Protein 8GM8 (pdb70)

InterPro domains:
  IPR003006 Immunoglobulin/major histocompatibility complex, conserved site [PS00290] (93-99)
  IPR003597 Immunoglobulin C1-set [PF07654] (23-101)
  IPR003597 Immunoglobulin C1-set [SM00407] (35-105)
  IPR007110 Immunoglobulin-like domain [PS50835] (20-107)
  IPR013783 Immunoglobulin-like fold [G3DSA:2.60.40.10] (15-111)
  IPR036179 Immunoglobulin-like domain superfamily [SSF48726] (19-105)
  IPR050160 Major Histocompatibility Complex/Immunoglobulin [PTHR19944] (18-107)

Secondary structure (DSSP, 8-state):
---EEEEEEEE-TT-SSS-SEE---EETTEE-EE-BTTTSS-EESSHHHHHSS-HHHHHHHHHHHHHHIIIIIHHHHHHHHHHT---EEEEEEEEE-TTS-EEEEEEEEESSS-BEEEETTTTEEEESSB-BHHHHHHHHHHHS-HHHHHHHTHHHHHHHHHHHHHHHHHHH--PPPEEEEEEPP--SS-SSEEEEEEEEE-SS-EEEEEEETTEE--TT-EEEEEE-SSS-EEEEEEEE--SS-GGGEEEEEEE--/--PPEEEEEESS---TTS-EEEEEEEE--SSS--EEEEEETTEEPSS-EE---EE-TT--EEEEEEEEE---TT--EEEEEEETTEEEEEE--/---EEEEEEEE-TTBTTB-SEEEEEEETTEEEEEEETTT-S-EESSGGGTTTS-HHHHHHHHHHHHHHIIIIIHHHHHHHHHHT---EEEEEEEE--TTS--EEEEEEEETTTEEEEEETTTTEEEE-SB-BHHHHHHHHHHHT-HHHHHHHTHHHHHHHHHHHHHHHHHHH-----B--EEE---BTTBSSEEEE--EEESSS-EEEEEESSSSEE-TTEEEEEEE-SSS-EEEEEEEE--S--GGG-EEEEEE--/---EEEEEESS---TTS-EEEEEEEE--SSS-EEEEEEETTEEPSS-EEPPPEE-TTS-EEEEEEEEE---SS--EEEEEEETTEEEEEE--/--EEEEEEEEE-TT-SSS-SEEEEEEETTEEEEEEETTT-S-EESSHHHHHHS-HHHHHHHHHHHHHHIIIIITTTHHHHHHTT---EEEEEEEEE----EEEEEETTTEEEEEETTTTEEEESSB-BHHHHHHHHHHHT-HHHHHHHTHHHHHHHHHHHHS-STTT----TT-S---------SS--/-----B--EEES-SSS-EEE------------EE-TT--EEEE------------EEEEETTEEEEE--

Sequence (956 aa):
GSHTLQYLFIYAPQHPDLPELSMSGMLDDLQIEYYDSSLKQIQPRQQWMASKITEDYWQEQNMAVDALQNHIFRKIAPLVTILGIRYIQVLWKCTVENSQNTTAFVKLNVHGLGVVDCDLFTVRCRGLGVFSVLIGMIEDILKNDPTFIQLLNPRCVENLQTVLRAGKTALERKVTPQVLVFERSSTAEMSTPLLCLITAFYPRTINATWLRKGEPVSEDLTVMVLPNHDATYRMEILIDIKNNDPSNYYCQVQHCSPGSPNVQVYTYKLIKEGESNVLLCHAKDFSPPNIKLELLENGRIIPNTTQSDLSFESDWSFKLTRYVEFTPQSGYKYSCMVTHNGDSKEIQLDGSHTLQYLFIYAPQHPDLPELSMSGMLDDLQIEYYDSSLKQIQPRQQWMASKITEDYWQEQNMAVDALQNHIFRKIAPLVTILGIRYIQVLWKCTVENSQNTTAFVKLNVHGLGVVDCDLFTVRCRGLGVFSVLIGMIEDILKNDPTFIQLLNPRCVENLQTVLRAGKTALERKVTPQVLVFERSSTAEMSTPLLCLITAFYPRTINATWLRKGGEPVSEDLTVMVLPNHDATYRMEILIDIKNNDPSNYYCQVQHCSGSPNVQVYTYKLIKEGESNVLLCHAKDFSPPNIKLELLENGRIIPNTTQSDLSFESDWSFKLTRYVEFTPQSGYKYSCMVTHNGDSKEIQLDGGSHTLQYLFIYAPQHPDLPELSMSGMLDDLQIEYYDSSLKQIQPRQQWMASKITEDYWQEQNMAVDALQNHIFRKIAPLVTILGIRYIQVLWKCTVENTAFVKLNVHGLGVVDCDLFTVRCRGLGVFSVLIGMIEDILKNDPTFIQLLNPRCVENLQTVLRAGKTALESSTAEMSTPTVMVLPNHDATGSPNVQVCHAKDFSPPNIKLELNGRIIPQSDLSFESDWSFKLTRYVEFTPQSGYSCMVTHNGDSKEIQL

Organism: Ginglymostoma cirratum (NCBI:txid7801)

Foldseek 3Di:
DKWKWKWKKKAFPPDPPAAGIKIFIAGHLGGFWIDGDVPLFIGTDDVLSVPLADPVVRVVVSVLVVLCCVLPVVVCVVVCVVVVFGMKIKMWMKMQGVVPDIWTWIWIQGDPFGIWTQTLVVLATDGPGHDDPRNVVVSVSCVPPVVSSVVRGVVRVVVSVSVCVSCVVVLPDFWAWDWDWDFDPQDPPARIKIKTKTDFTAPPDKDKFKDFQNHTDDPAWDWDKAADDPSGIIIMTMDRPVPDPCVRMDMDMDDPD/DLDWDKAWAWPDDADAQDKTKIKIKTKSHPPQDKDKFKDKPNHGDPPWAKDDWDHDPVRIIMIMIMDIDGHHPVIWIWMWMCDPNDTDIGTND/DFKKKKKKKKAFCPDPPAFRIKIWIATRLRTFWIDTNVRLQTDTPDDLSVPQFDDVVSVVVNVLVVCCCVLPVVVCVVVCVVVVQGIKMKMWMWIDDVPPDIWTWIWMQRDQQGIWTATLVVLAIDRPGHDDCSNVSVSVSRVPPPVNSCVRGVVSVVVNVSCCVSVVVVVVDWWQWDFDKDWDPADDVQHTKIKTKGDFTQPVDKDKFKDQQNHTDDAAWDWDWAPDPPNGIIIIIMHRPPPDDPVNIDIDIGGPD/DQKDWAWDWQDDADAPDKIKTKIKIKQHDPQPKDKFKAWLRHGDPDKDKDDWDHDPVRMIMIMIMDIDGDHPVRFIWMWMCDPNDIDIGTHD/DFWKWKKKWKAFPPDVVDARIWIWIQTPPRTFWIDGPVNLFIGTDDVLSVPQPDVVVSVLVVVVVVVCVVLPVVVCVVVCVVVVQGMKMWMFMATDPCFTWIWIQGPPFGIFIATLVVLATDGDGHDDPSNVVVSCSSVVDVVNSCSRYVVRNVVSVVVCVSHPVLVPDQDPPHHDDDDDQDDDDSRD/DDWDADPHKTKQADPQPKDKAALRNRPDKDDWDHDPVRIIMIDDDYPDDDDDDDFMWMAGPRDTDDDDD

Structure (mmCIF, N/CA/C/O backbone):
data_8GM8
#
_entry.id   8GM8
#
_cell.length_a   59.065
_cell.length_b   89.865
_cell.length_c   90.080
_cell.angle_alpha   63.570
_cell.angle_beta   78.250
_cell.angle_gamma   80.350
#
_symmetry.space_group_name_H-M   'P 1'
#
loop_
_entity.id
_entity.type
_entity.pdbx_description
1 polymer 'MHC class I protein'
2 polymer Beta-2-microglobulin
3 non-polymer 2-acetamido-2-deoxy-beta-D-glucopyranose
#
loop_
_atom_site.group_PDB
_atom_site.id
_atom_site.type_symbol
_atom_site.label_atom_id
_atom_site.label_alt_id
_atom_site.label_comp_id
_atom_site.label_asym_id
_atom_site.label_entity_id
_atom_site.label_seq_id
_atom_site.pdbx_PDB_ins_code
_atom_site.Cartn_x
_atom_site.Cartn_y
_atom_site.Cartn_z
_atom_site.occupancy
_atom_site.B_iso_or_equiv
_atom_site.auth_seq_id
_atom_site.auth_comp_id
_atom_site.auth_asym_id
_atom_site.auth_atom_id
_atom_site.pdbx_PDB_model_num
ATOM 1 N N . GLY A 1 1 ? 5.40700 -8.77600 -8.92100 1.000 121.25000 1 GLY A N 1
ATOM 2 C CA . GLY A 1 1 ? 5.22100 -8.06900 -7.66500 1.000 129.23000 1 GLY A CA 1
ATOM 3 C C . GLY A 1 1 ? 4.50500 -6.72900 -7.80900 1.000 132.19000 1 GLY A C 1
ATOM 4 O O . GLY A 1 1 ? 4.14800 -6.32200 -8.92700 1.000 126.76000 1 GLY A O 1
ATOM 5 N N . SER A 1 2 ? 4.29500 -6.04600 -6.67700 1.000 127.17000 2 SER A N 1
ATOM 6 C CA . SER A 1 2 ? 3.72500 -4.70400 -6.67100 1.000 112.88000 2 SER A CA 1
ATOM 7 C C . SER A 1 2 ? 4.78800 -3.65000 -6.96700 1.000 108.77000 2 SER A C 1
ATOM 8 O O . SER A 1 2 ? 5.97400 -3.84000 -6.69200 1.000 107.86000 2 SER A O 1
ATOM 11 N N . HIS A 1 3 ? 4.35700 -2.51500 -7.51400 1.000 103.79000 3 HIS A N 1
ATOM 12 C CA . HIS A 1 3 ? 5.30100 -1.43800 -7.81300 1.000 100.98000 3 HIS A CA 1
ATOM 13 C C . HIS A 1 3 ? 4.62100 -0.09100 -7.63300 1.000 101.78000 3 HIS A C 1
ATOM 14 O O . HIS A 1 3 ? 3.63500 0.19000 -8.32400 1.000 103.37000 3 HIS A O 1
ATOM 21 N N . THR A 1 4 ? 5.22600 0.78500 -6.83000 1.000 97.77000 4 THR A N 1
ATOM 22 C CA . THR A 1 4 ? 4.62000 2.11100 -6.56300 1.000 86.87000 4 THR A CA 1
ATOM 23 C C . THR A 1 4 ? 5.44400 3.23500 -7.18100 1.000 84.61000 4 THR A C 1
ATOM 24 O O . THR A 1 4 ? 6.67800 3.14400 -7.13300 1.000 84.81000 4 THR A O 1
ATOM 28 N N . LEU A 1 5 ? 4.78300 4.24000 -7.75600 1.000 86.07000 5 LEU A N 1
ATOM 29 C CA . LEU A 1 5 ? 5.50300 5.44300 -8.24300 1.000 92.31000 5 LEU A CA 1
ATOM 30 C C . LEU A 1 5 ? 5.14200 6.55900 -7.27000 1.000 92.03000 5 LEU A C 1
ATOM 31 O O . LEU A 1 5 ? 3.96300 6.93100 -7.23400 1.000 89.78000 5 LEU A O 1
ATOM 36 N N . GLN A 1 6 ? 6.11200 7.05900 -6.51100 1.000 90.72000 6 GLN A N 1
ATOM 37 C CA . GLN A 1 6 ? 5.86300 8.04600 -5.46000 1.000 82.95000 6 GLN A CA 1
ATOM 38 C C . GLN A 1 6 ? 6.46500 9.37700 -5.86600 1.000 91.36000 6 GLN A C 1
ATOM 39 O O . GLN A 1 6 ? 7.56300 9.40400 -6.40800 1.000 100.31000 6 GLN A O 1
ATOM 45 N N . TYR A 1 7 ? 5.79800 10.49700 -5.58900 1.000 93.19000 7 TYR A N 1
ATOM 46 C CA . TYR A 1 7 ? 6.49000 11.79000 -5.61000 1.000 93.18000 7 TYR A CA 1
ATOM 47 C C . TYR A 1 7 ? 6.28300 12.43500 -4.25700 1.000 89.03000 7 TYR A C 1
ATOM 48 O O . TYR A 1 7 ? 5.13400 12.61400 -3.84600 1.000 86.56000 7 TYR A O 1
ATOM 57 N N . LEU A 1 8 ? 7.39200 12.78800 -3.57200 1.000 90.56000 8 LEU A N 1
ATOM 58 C CA . LEU A 1 8 ? 7.36700 13.23300 -2.17400 1.000 79.83000 8 LEU A CA 1
ATOM 59 C C . LEU A 1 8 ? 7.67200 14.71400 -2.11400 1.000 82.62000 8 LEU A C 1
ATOM 60 O O . LEU A 1 8 ? 8.83800 15.11900 -2.19300 1.000 97.04000 8 LEU A O 1
ATOM 65 N N . PHE A 1 9 ? 6.64300 15.51700 -1.91600 1.000 82.24000 9 PHE A N 1
ATOM 66 C CA . PHE A 1 9 ? 6.78800 16.95900 -1.93100 1.000 81.46000 9 PHE A CA 1
ATOM 67 C C . PHE A 1 9 ? 6.98100 17.47800 -0.51500 1.000 84.07000 9 PHE A C 1
ATOM 68 O O . PHE A 1 9 ? 6.55800 16.84600 0.45500 1.000 87.91000 9 PHE A O 1
ATOM 76 N N . ILE A 1 10 ? 7.61700 18.65100 -0.41200 1.000 78.68000 10 ILE A N 1
ATOM 77 C CA . ILE A 1 10 ? 7.70400 19.39700 0.83100 1.000 79.98000 10 ILE A CA 1
ATOM 78 C C . ILE A 1 10 ? 7.37400 20.85100 0.50100 1.000 88.10000 10 ILE A C 1
ATOM 79 O O . ILE A 1 10 ? 8.04500 21.47100 -0.32900 1.000 88.69000 10 ILE A O 1
ATOM 84 N N . TYR A 1 11 ? 6.33100 21.39200 1.11600 1.000 93.65000 11 TYR A N 1
ATOM 85 C CA . TYR A 1 11 ? 5.93000 22.76300 0.86800 1.000 91.69000 11 TYR A CA 1
ATOM 86 C C . TYR A 1 11 ? 6.20900 23.56900 2.13100 1.000 96.37000 11 TYR A C 1
ATOM 87 O O . TYR A 1 11 ? 5.77200 23.19200 3.22300 1.000 95.84000 11 TYR A O 1
ATOM 96 N N . ALA A 1 12 ? 6.99600 24.63200 1.98900 1.000 96.95000 12 ALA A N 1
ATOM 97 C CA . ALA A 1 12 ? 7.43700 25.42900 3.12700 1.000 100.69000 12 ALA A CA 1
ATOM 98 C C . ALA A 1 12 ? 7.52500 26.87200 2.67200 1.000 113.74000 12 ALA A C 1
ATOM 99 O O . ALA A 1 12 ? 8.60200 27.36700 2.30000 1.000 115.30000 12 ALA A O 1
ATOM 101 N N . PRO A 1 13 ? 6.39400 27.58800 2.68500 1.000 116.12000 13 PRO A N 1
ATOM 102 C CA . PRO A 1 13 ? 6.35700 28.93000 2.10000 1.000 114.87000 13 PRO A CA 1
ATOM 103 C C . PRO A 1 13 ? 6.90400 29.91400 3.10600 1.000 120.63000 13 PRO A C 1
ATOM 104 O O . PRO A 1 13 ? 6.72400 29.76100 4.31900 1.000 121.07000 13 PRO A O 1
ATOM 108 N N . GLN A 1 14 ? 7.64700 30.88700 2.59700 1.000 126.28000 14 GLN A N 1
ATOM 109 C CA . GLN A 1 14 ? 8.34400 31.84600 3.44500 1.000 129.74000 14 GLN A CA 1
ATOM 110 C C . GLN A 1 14 ? 9.25800 31.16900 4.47100 1.000 129.07000 14 GLN A C 1
ATOM 111 O O . GLN A 1 14 ? 9.57000 31.75600 5.50100 1.000 133.47000 14 GLN A O 1
ATOM 117 N N . HIS A 1 15 ? 9.70000 29.93600 4.24600 1.000 132.69000 15 HIS A N 1
ATOM 118 C CA . HIS A 1 15 ? 10.69400 29.35400 5.15400 1.000 128.89000 15 HIS A CA 1
ATOM 119 C C . HIS A 1 15 ? 12.04600 29.95100 4.80500 1.000 129.79000 15 HIS A C 1
ATOM 120 O O . HIS A 1 15 ? 12.41300 29.98100 3.62400 1.000 133.25000 15 HIS A O 1
ATOM 127 N N . PRO A 1 16 ? 12.80100 30.45400 5.78400 1.000 129.92000 16 PRO A N 1
ATOM 128 C CA . PRO A 1 16 ? 14.06900 31.11600 5.44100 1.000 130.52000 16 PRO A CA 1
ATOM 129 C C . PRO A 1 16 ? 15.16100 30.14800 5.02500 1.000 134.66000 16 PRO A C 1
ATOM 130 O O . PRO A 1 16 ? 15.98100 30.50000 4.16600 1.000 135.21000 16 PRO A O 1
ATOM 134 N N . ASP A 1 17 ? 15.20000 28.93500 5.59700 1.000 137.20000 17 ASP A N 1
ATOM 135 C CA . ASP A 1 17 ? 16.26300 27.99000 5.24700 1.000 133.94000 17 ASP A CA 1
ATOM 136 C C . ASP A 1 17 ? 15.87000 27.12100 4.04800 1.000 127.77000 17 ASP A C 1
ATOM 137 O O . ASP A 1 17 ? 16.70200 26.85400 3.16500 1.000 120.36000 17 ASP A O 1
ATOM 142 N N . LEU A 1 18 ? 14.58500 26.68400 3.98300 1.000 117.57000 18 LEU A N 1
ATOM 143 C CA . LEU A 1 18 ? 14.18300 25.78900 2.90800 1.000 111.62000 18 LEU A CA 1
ATOM 144 C C . LEU A 1 18 ? 13.55900 26.57400 1.75900 1.000 109.20000 18 LEU A C 1
ATOM 145 O O . LEU A 1 18 ? 13.08900 27.70100 1.94700 1.000 115.19000 18 LEU A O 1
ATOM 150 N N . PRO A 1 19 ? 13.57400 26.02000 0.54400 1.000 106.10000 19 PRO A N 1
ATOM 151 C CA . PRO A 1 19 ? 12.88900 26.65100 -0.58900 1.000 105.65000 19 PRO A CA 1
ATOM 152 C C . PRO A 1 19 ? 11.39800 26.36400 -0.49600 1.000 105.90000 19 PRO A C 1
ATOM 153 O O . PRO A 1 19 ? 10.92900 25.70600 0.42600 1.000 108.22000 19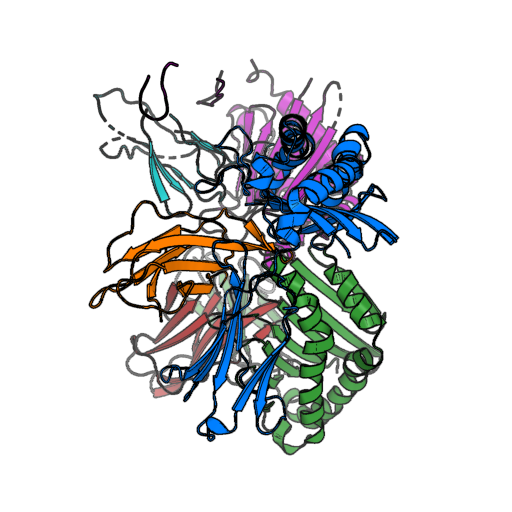 PRO A O 1
ATOM 157 N N . GLU A 1 20 ? 10.64900 26.81900 -1.49700 1.000 106.67000 20 GLU A N 1
ATOM 158 C CA . GLU A 1 20 ? 9.19900 26.70200 -1.36800 1.000 107.71000 20 GLU A CA 1
ATOM 159 C C . GLU A 1 20 ? 8.73900 25.26000 -1.58700 1.000 104.14000 20 GLU A C 1
ATOM 160 O O . GLU A 1 20 ? 7.85900 24.76400 -0.87300 1.000 106.49000 20 GLU A O 1
ATOM 166 N N . LEU A 1 21 ? 9.37000 24.54400 -2.51200 1.000 105.53000 21 LEU A N 1
ATOM 167 C CA . LEU A 1 21 ? 8.86700 23.24000 -2.91700 1.000 102.06000 21 LEU A CA 1
ATOM 168 C C . LEU A 1 21 ? 10.01300 22.29900 -3.24000 1.000 94.77000 21 LEU A C 1
ATOM 169 O O . LEU A 1 21 ? 10.86500 22.67500 -4.03400 1.000 92.35000 21 LEU A O 1
ATOM 174 N N . SER A 1 22 ? 10.03100 21.09500 -2.64400 1.000 94.75000 22 SER A N 1
ATOM 175 C CA . SER A 1 22 ? 10.94200 20.01200 -3.01900 1.000 95.40000 22 SER A CA 1
ATOM 176 C C . SER A 1 22 ? 10.06500 18.88500 -3.50300 1.000 95.03000 22 SER A C 1
ATOM 177 O O . SER A 1 22 ? 8.90700 18.79600 -3.10300 1.000 96.89000 22 SER A O 1
ATOM 180 N N . MET A 1 23 ? 10.64800 17.98100 -4.28500 1.000 102.87000 23 MET A N 1
ATOM 181 C CA . MET A 1 23 ? 9.85900 17.05900 -5.08700 1.000 100.56000 23 MET A CA 1
ATOM 182 C C . MET A 1 23 ? 10.21400 15.57700 -4.93300 1.000 103.20000 23 MET A C 1
ATOM 183 O O . MET A 1 23 ? 9.29300 14.76400 -4.74800 1.000 111.22000 23 MET A O 1
ATOM 188 N N . SER A 1 24 ? 11.48900 15.18800 -5.00100 1.000 85.41000 24 SER A N 1
ATOM 189 C CA . SER A 1 24 ? 11.85000 13.75400 -4.79000 1.000 102.35000 24 SER A CA 1
ATOM 190 C C . SER A 1 24 ? 11.06500 12.92900 -5.81300 1.000 99.65000 24 SER A C 1
ATOM 191 O O . SER A 1 24 ? 10.92900 13.31800 -6.98200 1.000 110.41000 24 SER A O 1
ATOM 194 N N . GLY A 1 25 ? 10.58200 11.76900 -5.39400 1.000 100.64000 25 GLY A N 1
ATOM 195 C CA . GLY A 1 25 ? 9.94600 10.88400 -6.38400 1.000 98.62000 25 GLY A CA 1
ATOM 196 C C . GLY A 1 25 ? 10.79300 9.64300 -6.53700 1.000 89.38000 25 GLY A C 1
ATOM 197 O O . GLY A 1 25 ? 11.98700 9.78700 -6.84300 1.000 100.08000 25 GLY A O 1
ATOM 198 N N . MET A 1 26 ? 10.20500 8.46600 -6.33200 1.000 84.69000 26 MET A N 1
ATOM 199 C CA . MET A 1 26 ? 11.06700 7.26500 -6.33300 1.000 89.20000 26 MET A CA 1
ATOM 200 C C . MET A 1 26 ? 10.35400 6.02200 -6.85900 1.000 88.81000 26 MET A C 1
ATOM 201 O O . MET A 1 26 ? 9.29200 5.67700 -6.32100 1.000 89.73000 26 MET A O 1
ATOM 206 N N . LEU A 1 27 ? 10.91900 5.38800 -7.88500 1.000 86.38000 27 LEU A N 1
ATOM 207 C CA . LEU A 1 27 ? 10.40700 4.11100 -8.36600 1.000 80.34000 27 LEU A CA 1
ATOM 208 C C . LEU A 1 27 ? 10.72200 3.08800 -7.29700 1.000 81.28000 27 LEU A C 1
ATOM 209 O O . LEU A 1 27 ? 11.81800 2.54200 -7.24700 1.000 89.97000 27 LEU A O 1
ATOM 214 N N . ASP A 1 28 ? 9.76500 2.83600 -6.42300 1.000 80.50000 28 ASP A N 1
ATOM 215 C CA . ASP A 1 28 ? 10.02600 1.91500 -5.31300 1.000 84.07000 28 ASP A CA 1
ATOM 216 C C . ASP A 1 28 ? 11.16800 2.53400 -4.49800 1.000 89.83000 28 ASP A C 1
ATOM 217 O O . ASP A 1 28 ? 11.23100 3.77700 -4.39500 1.000 92.22000 28 ASP A O 1
ATOM 222 N N . ASP A 1 29 ? 12.05700 1.69300 -3.93900 1.000 91.69000 29 ASP A N 1
ATOM 223 C CA . ASP A 1 29 ? 13.40700 2.00400 -3.46300 1.000 78.86000 29 ASP A CA 1
ATOM 224 C C . ASP A 1 29 ? 14.03300 3.22500 -4.12800 1.000 80.28000 29 ASP A C 1
ATOM 225 O O . ASP A 1 29 ? 14.62900 4.07200 -3.48300 1.000 71.40000 29 ASP A O 1
ATOM 230 N N . LEU A 1 30 ? 14.01000 3.27100 -5.43700 1.000 84.54000 30 LEU A N 1
ATOM 231 C CA . LEU A 1 30 ? 15.02300 4.02200 -6.15400 1.000 88.98000 30 LEU A CA 1
ATOM 232 C C . LEU A 1 30 ? 14.54100 5.43900 -6.31800 1.000 85.48000 30 LEU A C 1
ATOM 233 O O . LEU A 1 30 ? 13.58700 5.69800 -7.04500 1.000 91.98000 30 LEU A O 1
ATOM 238 N N . GLN A 1 31 ? 15.20500 6.35900 -5.67200 1.000 87.97000 31 GLN A N 1
ATOM 239 C CA . GLN A 1 31 ? 14.89300 7.73600 -5.97100 1.000 94.11000 31 GLN A CA 1
ATOM 240 C C . GLN A 1 31 ? 15.26600 8.03600 -7.41400 1.000 94.70000 31 GLN A C 1
ATOM 241 O O . GLN A 1 31 ? 16.41000 7.82500 -7.82600 1.000 96.84000 31 GLN A O 1
ATOM 247 N N . ILE A 1 32 ? 14.31000 8.53300 -8.18800 1.000 84.33000 32 ILE A N 1
ATOM 248 C CA . ILE A 1 32 ? 14.50900 8.67300 -9.62700 1.000 96.63000 32 ILE A CA 1
ATOM 249 C C . ILE A 1 32 ? 14.67100 10.11300 -10.08100 1.000 98.58000 32 ILE A C 1
ATOM 250 O O . ILE A 1 32 ? 15.12500 10.33000 -11.21200 1.000 102.16000 32 ILE A O 1
ATOM 255 N N . GLU A 1 33 ? 14.32500 11.10000 -9.26800 1.000 98.99000 33 GLU A N 1
ATOM 256 C CA . GLU A 1 33 ? 14.42800 12.47100 -9.75100 1.000 100.86000 33 GLU A CA 1
ATOM 257 C C . GLU A 1 33 ? 14.18800 13.41200 -8.59200 1.000 101.50000 33 GLU A C 1
ATOM 258 O O . GLU A 1 33 ? 13.80400 12.99200 -7.50000 1.000 98.21000 33 GLU A O 1
ATOM 264 N N . TYR A 1 34 ? 14.39000 14.70100 -8.85700 1.000 92.73000 34 TYR A N 1
ATOM 265 C CA . TYR A 1 34 ? 14.41200 15.69600 -7.79400 1.000 98.15000 34 TYR A CA 1
ATOM 266 C C . TYR A 1 34 ? 14.16700 17.08200 -8.37500 1.000 102.02000 34 TYR A C 1
ATOM 267 O O . TYR A 1 34 ? 14.85200 17.48400 -9.31400 1.000 104.84000 34 TYR A O 1
ATOM 276 N N . TYR A 1 35 ? 13.24100 17.83000 -7.77900 1.000 99.50000 35 TYR A N 1
ATOM 277 C CA . TYR A 1 35 ? 13.05700 19.22600 -8.14800 1.000 101.96000 35 TYR A CA 1
ATOM 278 C C . TYR A 1 35 ? 12.83200 20.06900 -6.89400 1.000 104.14000 35 TYR A C 1
ATOM 279 O O . TYR A 1 35 ? 12.22000 19.60900 -5.92100 1.000 102.05000 35 TYR A O 1
ATOM 288 N N . ASP A 1 36 ? 13.34300 21.31100 -6.92100 1.000 102.39000 36 ASP A N 1
ATOM 289 C CA . ASP A 1 36 ? 12.96700 22.32300 -5.93700 1.000 105.49000 36 ASP A CA 1
ATOM 290 C C . ASP A 1 36 ? 12.95600 23.70700 -6.58600 1.000 110.95000 36 ASP A C 1
ATOM 291 O O . ASP A 1 36 ? 13.32500 23.87500 -7.75000 1.000 111.11000 36 ASP A O 1
ATOM 296 N N . SER A 1 37 ? 12.50400 24.70500 -5.80900 1.000 112.88000 37 SER A N 1
ATOM 297 C CA . SER A 1 37 ? 12.12800 26.00000 -6.38100 1.000 112.64000 37 SER A CA 1
ATOM 298 C C . SER A 1 37 ? 13.32700 26.77200 -6.89900 1.000 124.04000 37 SER A C 1
ATOM 299 O O . SER A 1 37 ? 13.17400 27.63300 -7.77300 1.000 131.48000 37 SER A O 1
ATOM 302 N N . SER A 1 38 ? 14.51500 26.49300 -6.36000 1.000 124.60000 38 SER A N 1
ATOM 303 C CA . SER A 1 38 ? 15.72800 27.16700 -6.79900 1.000 119.91000 38 SER A CA 1
ATOM 304 C C . SER A 1 38 ? 16.22600 26.63500 -8.13500 1.000 133.11000 38 SER A C 1
ATOM 305 O O . SER A 1 38 ? 16.78000 27.39700 -8.93200 1.000 141.26000 38 SER A O 1
ATOM 308 N N . LEU A 1 39 ? 16.02100 25.34500 -8.40800 1.000 134.22000 39 LEU A N 1
ATOM 309 C CA . LEU A 1 39 ? 16.73000 24.67900 -9.50000 1.000 139.45000 39 LEU A CA 1
ATOM 310 C C . LEU A 1 39 ? 16.17900 25.05400 -10.87200 1.000 146.77000 39 LEU A C 1
ATOM 311 O O . LEU A 1 39 ? 16.94600 25.15200 -11.83800 1.000 151.25000 39 LEU A O 1
ATOM 316 N N . LYS A 1 40 ? 14.85900 25.21500 -10.98900 1.000 143.33000 40 LYS A N 1
ATOM 317 C CA . LYS A 1 40 ? 14.20300 25.63800 -12.23000 1.000 149.91000 40 LYS A CA 1
ATOM 318 C C . LYS A 1 40 ? 14.34100 24.61500 -13.37600 1.000 150.61000 40 LYS A C 1
ATOM 319 O O . LYS A 1 40 ? 14.36800 24.99600 -14.55000 1.000 154.04000 40 LYS A O 1
ATOM 325 N N . GLN A 1 41 ? 14.40500 23.31800 -13.04900 1.000 146.99000 41 GLN A N 1
ATOM 326 C CA . GLN A 1 41 ? 14.30800 22.19700 -13.99200 1.000 136.93000 41 GLN A CA 1
ATOM 327 C C . GLN A 1 41 ? 14.49200 20.90500 -13.20100 1.000 132.41000 41 GLN A C 1
ATOM 328 O O . GLN A 1 41 ? 15.26900 20.89300 -12.24000 1.000 139.80000 41 GLN A O 1
ATOM 334 N N . ILE A 1 42 ? 13.79600 19.81400 -13.53900 1.000 115.77000 42 ILE A N 1
ATOM 335 C CA . ILE A 1 42 ? 13.97300 18.62100 -12.71300 1.000 111.97000 42 ILE A CA 1
ATOM 336 C C . ILE A 1 42 ? 15.35900 18.03100 -12.97200 1.000 116.17000 42 ILE A C 1
ATOM 337 O O . ILE A 1 42 ? 15.94900 18.21300 -14.03900 1.000 123.59000 42 ILE A O 1
ATOM 342 N N . GLN A 1 43 ? 15.91200 17.35400 -11.97200 1.000 109.98000 43 GLN A N 1
ATOM 343 C CA . GLN A 1 43 ? 17.14000 16.63000 -12.21400 1.000 111.44000 43 GLN A CA 1
ATOM 344 C C . GLN A 1 43 ? 16.92500 15.16800 -11.88800 1.000 112.38000 43 GLN A C 1
ATOM 345 O O . GLN A 1 43 ? 16.13700 14.84600 -10.99200 1.000 113.83000 43 GLN A O 1
ATOM 351 N N . PRO A 1 44 ? 17.54800 14.26600 -12.63100 1.000 113.53000 44 PRO A N 1
ATOM 352 C CA . PRO A 1 44 ? 17.36300 12.83900 -12.37800 1.000 108.43000 44 PRO A CA 1
ATOM 353 C C . PRO A 1 44 ? 18.41400 12.36000 -11.39400 1.000 107.07000 44 PRO A C 1
ATOM 354 O O . PRO A 1 44 ? 19.45000 12.99300 -11.18300 1.000 108.95000 44 PRO A O 1
ATOM 358 N N . ARG A 1 45 ? 18.09800 11.24900 -10.75500 1.000 103.12000 45 ARG A N 1
ATOM 359 C CA . ARG A 1 45 ? 18.86100 10.79700 -9.60900 1.000 103.16000 45 ARG A CA 1
ATOM 360 C C . ARG A 1 45 ? 19.31700 9.37100 -9.81000 1.000 99.53000 45 ARG A C 1
ATOM 361 O O . ARG A 1 45 ? 19.83800 8.74800 -8.88700 1.000 107.42000 45 ARG A O 1
ATOM 369 N N . GLN A 1 46 ? 19.10900 8.83800 -10.99000 1.000 102.46000 46 GLN A N 1
ATOM 370 C CA . GLN A 1 46 ? 19.74700 7.60800 -11.40300 1.000 103.63000 46 GLN A CA 1
ATOM 371 C C . GLN A 1 46 ? 20.29200 7.84900 -12.79700 1.000 106.67000 46 GLN A C 1
ATOM 372 O O . GLN A 1 46 ? 19.68900 8.59600 -13.57500 1.000 105.01000 46 GLN A O 1
ATOM 378 N N . GLN A 1 47 ? 21.44000 7.23800 -13.10100 1.000 108.27000 47 GLN A N 1
ATOM 379 C CA . GLN A 1 47 ? 21.94600 7.22800 -14.47400 1.000 110.64000 47 GLN A CA 1
ATOM 380 C C . GLN A 1 47 ? 20.87200 6.74800 -15.45900 1.000 114.77000 47 GLN A C 1
ATOM 381 O O . GLN A 1 47 ? 20.54600 7.43800 -16.43700 1.000 112.56000 47 GLN A O 1
ATOM 387 N N . TRP A 1 48 ? 20.26800 5.58900 -15.17900 1.000 110.32000 48 TRP A N 1
ATOM 388 C CA . TRP A 1 48 ? 19.30000 5.03100 -16.10700 1.000 110.77000 48 TRP A CA 1
ATOM 389 C C . TRP A 1 48 ? 18.09100 5.93400 -16.29500 1.000 109.02000 48 TRP A C 1
ATOM 390 O O . TRP A 1 48 ? 17.48500 5.92900 -17.36600 1.000 109.82000 48 TRP A O 1
ATOM 401 N N . MET A 1 49 ? 17.72100 6.71700 -15.28600 1.000 109.93000 49 MET A N 1
ATOM 402 C CA . MET A 1 49 ? 16.75100 7.78200 -15.53600 1.000 112.62000 49 MET A CA 1
ATOM 403 C C . MET A 1 49 ? 17.29000 8.77700 -16.55500 1.000 113.10000 49 MET A C 1
ATOM 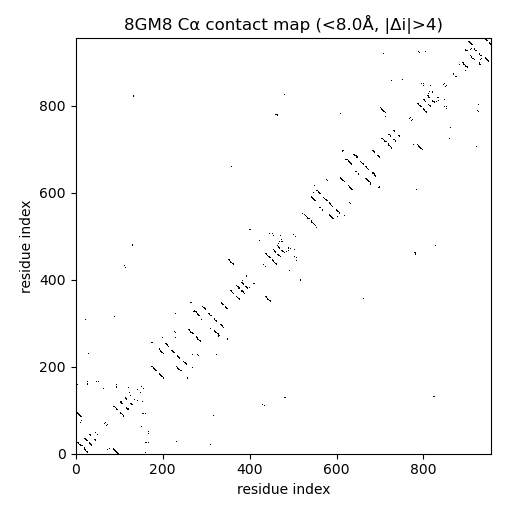404 O O . MET A 1 49 ? 16.53300 9.37100 -17.32900 1.000 109.05000 49 MET A O 1
ATOM 409 N N . ALA A 1 50 ? 18.59200 8.99200 -16.55900 1.000 115.31000 50 ALA A N 1
ATOM 410 C CA . ALA A 1 50 ? 19.10100 9.99300 -17.46900 1.000 116.26000 50 ALA A CA 1
ATOM 411 C C . ALA A 1 50 ? 19.31300 9.43900 -18.85800 1.000 127.76000 50 ALA A C 1
ATOM 412 O O . ALA A 1 50 ? 19.46700 10.22800 -19.79200 1.000 136.06000 50 ALA A O 1
ATOM 414 N N . SER A 1 51 ? 19.29800 8.11200 -19.01900 1.000 131.12000 51 SER A N 1
ATOM 415 C CA . SER A 1 51 ? 19.62800 7.47900 -20.29600 1.000 130.68000 51 SER A CA 1
ATOM 416 C C . SER A 1 51 ? 18.47600 6.66600 -20.87100 1.000 131.88000 51 SER A C 1
ATOM 417 O O . SER A 1 51 ? 18.01900 6.95900 -21.97900 1.000 141.32000 51 SER A O 1
ATOM 420 N N . LYS A 1 52 ? 17.99900 5.64300 -20.16300 1.000 123.39000 52 LYS A N 1
ATOM 421 C CA . LYS A 1 52 ? 16.90600 4.83400 -20.68500 1.000 128.86000 52 LYS A CA 1
ATOM 422 C C . LYS A 1 52 ? 15.56800 5.53400 -20.52800 1.000 129.02000 52 LYS A C 1
ATOM 423 O O . LYS A 1 52 ? 14.55000 4.86200 -20.36200 1.000 126.00000 52 LYS A O 1
ATOM 429 N N . ILE A 1 53 ? 15.52000 6.86000 -20.56000 1.000 130.77000 53 ILE A N 1
ATOM 430 C CA . ILE A 1 53 ? 14.23500 7.52700 -20.38200 1.000 132.44000 53 ILE A CA 1
ATOM 431 C C . ILE A 1 53 ? 14.09100 8.63300 -21.41200 1.000 140.04000 53 ILE A C 1
ATOM 432 O O . ILE A 1 53 ? 14.96400 9.50200 -21.53200 1.000 138.29000 53 ILE A O 1
ATOM 437 N N . THR A 1 54 ? 12.98300 8.57900 -22.15500 1.000 140.67000 54 THR A N 1
ATOM 438 C CA . THR A 1 54 ? 12.65500 9.57200 -23.15800 1.000 138.75000 54 THR A CA 1
ATOM 439 C C . THR A 1 54 ? 12.78700 10.96800 -22.58100 1.000 138.50000 54 THR A C 1
ATOM 440 O O . THR A 1 54 ? 12.60600 11.19500 -21.38000 1.000 141.03000 54 THR A O 1
ATOM 444 N N . GLU A 1 55 ? 13.14700 11.91000 -23.44400 1.000 142.62000 55 GLU A N 1
ATOM 445 C CA . GLU A 1 55 ? 13.02500 13.30300 -23.04600 1.000 138.06000 55 GLU A CA 1
ATOM 446 C C . GLU A 1 55 ? 11.55300 13.65200 -22.81300 1.000 140.11000 55 GLU A C 1
ATOM 447 O O . GLU A 1 55 ? 11.20600 14.22800 -21.78000 1.000 138.62000 55 GLU A O 1
ATOM 453 N N . ASP A 1 56 ? 10.64700 13.17400 -23.67800 1.000 146.42000 56 ASP A N 1
ATOM 454 C CA . ASP A 1 56 ? 9.25400 13.60100 -23.53700 1.000 146.62000 56 ASP A CA 1
ATOM 455 C C . ASP A 1 56 ? 8.66600 13.27800 -22.17000 1.000 144.76000 56 ASP A C 1
ATOM 456 O O . ASP A 1 56 ? 7.60800 13.80800 -21.80000 1.000 143.48000 56 ASP A O 1
ATOM 461 N N . TYR A 1 57 ? 9.34200 12.43900 -21.40300 1.000 143.03000 57 TYR A N 1
ATOM 462 C CA . TYR A 1 57 ? 8.96600 12.26100 -20.01400 1.000 137.00000 57 TYR A CA 1
ATOM 463 C C . TYR A 1 57 ? 9.21900 13.54300 -19.21500 1.000 134.42000 57 TYR A C 1
ATOM 464 O O . TYR A 1 57 ? 8.36600 13.98600 -18.43000 1.000 128.21000 57 TYR A O 1
ATOM 473 N N . TRP A 1 58 ? 10.36400 14.19700 -19.46400 1.000 134.70000 58 TRP A N 1
ATOM 474 C CA . TRP A 1 58 ? 10.80400 15.27600 -18.57900 1.000 131.95000 58 TRP A CA 1
ATOM 475 C C . TRP A 1 58 ? 10.06800 16.60100 -18.83500 1.000 135.83000 58 TRP A C 1
ATOM 476 O O . TRP A 1 58 ? 9.86600 17.36500 -17.88500 1.000 137.75000 58 TRP A O 1
ATOM 487 N N . GLN A 1 59 ? 9.66300 16.84400 -20.07800 1.000 138.42000 59 GLN A N 1
ATOM 488 C CA . GLN A 1 59 ? 8.89500 18.07500 -20.37200 1.000 138.86000 59 GLN A CA 1
ATOM 489 C C . GLN A 1 59 ? 7.52300 17.96800 -19.72400 1.000 131.03000 59 GLN A C 1
ATOM 490 O O . GLN A 1 59 ? 6.94200 19.01400 -19.39100 1.000 130.33000 59 GLN A O 1
ATOM 496 N N . GLU A 1 60 ? 7.03200 16.74700 -19.54400 1.000 127.51000 60 GLU A N 1
ATOM 497 C CA . GLU A 1 60 ? 5.68000 16.58300 -19.05100 1.000 126.46000 60 GLU A CA 1
ATOM 498 C C . GLU A 1 60 ? 5.68300 16.39500 -17.54900 1.000 126.22000 60 GLU A C 1
ATOM 499 O O . GLU A 1 60 ? 4.78300 16.88600 -16.85500 1.000 126.73000 60 GLU A O 1
ATOM 505 N N . GLN A 1 61 ? 6.68900 15.69300 -17.03100 1.000 126.49000 61 GLN A N 1
ATOM 506 C CA . GLN A 1 61 ? 6.98400 15.79200 -15.60700 1.000 126.10000 61 GLN A CA 1
ATOM 507 C C . GLN A 1 61 ? 7.10700 17.24700 -15.19000 1.000 124.36000 61 GLN A C 1
ATOM 508 O O . GLN A 1 61 ? 6.48600 17.67900 -14.21500 1.000 120.48000 61 GLN A O 1
ATOM 514 N N . ASN A 1 62 ? 7.88700 18.02100 -15.95000 1.000 128.45000 62 ASN A N 1
ATOM 515 C CA . ASN A 1 62 ? 8.05800 19.44700 -15.68800 1.000 127.15000 62 ASN A CA 1
ATOM 516 C C . ASN A 1 62 ? 6.72000 20.16500 -15.57900 1.000 123.32000 62 ASN A C 1
ATOM 517 O O . ASN A 1 62 ? 6.50400 20.95300 -14.66000 1.000 120.20000 62 ASN A O 1
ATOM 522 N N . MET A 1 63 ? 5.80600 19.90500 -16.51100 1.000 127.57000 63 MET A N 1
ATOM 523 C CA . MET A 1 63 ? 4.47300 20.48000 -16.39200 1.000 125.10000 63 MET A CA 1
ATOM 524 C C . MET A 1 63 ? 3.76800 19.98100 -15.13900 1.000 125.14000 63 MET A C 1
ATOM 525 O O . MET A 1 63 ? 3.02900 20.74000 -14.49600 1.000 125.10000 63 MET A O 1
ATOM 530 N N . ALA A 1 64 ? 3.97500 18.70500 -14.78300 1.000 120.19000 64 ALA A N 1
ATOM 531 C CA . ALA A 1 64 ? 3.20300 18.11000 -13.69200 1.000 120.30000 64 ALA A CA 1
ATOM 532 C C . ALA A 1 64 ? 3.40800 18.86000 -12.37600 1.000 118.52000 64 ALA A C 1
ATOM 533 O O . ALA A 1 64 ? 2.44200 19.12900 -11.64800 1.000 117.88000 64 ALA A O 1
ATOM 535 N N . VAL A 1 65 ? 4.65400 19.21600 -12.05400 1.000 120.62000 65 VAL A N 1
ATOM 536 C CA . VAL A 1 65 ? 4.90600 19.94000 -10.81200 1.000 116.39000 65 VAL A CA 1
ATOM 537 C C . VAL A 1 65 ? 4.10300 21.22800 -10.78700 1.000 116.73000 65 VAL A C 1
ATOM 538 O O . VAL A 1 65 ? 3.50700 21.58700 -9.76500 1.000 120.28000 65 VAL A O 1
ATOM 542 N N . ASP A 1 66 ? 4.04900 21.91100 -11.92300 1.000 113.63000 66 ASP A N 1
ATOM 543 C CA . ASP A 1 66 ? 3.28900 23.18000 -11.97500 1.000 122.59000 66 ASP A CA 1
ATOM 544 C C . ASP A 1 66 ? 1.85600 22.89000 -11.53300 1.000 120.49000 66 ASP A C 1
ATOM 545 O O . ASP A 1 66 ? 1.34300 23.63100 -10.69300 1.000 115.71000 66 ASP A O 1
ATOM 550 N N . ALA A 1 67 ? 1.25400 21.82900 -12.06600 1.000 119.33000 67 ALA A N 1
ATOM 551 C CA . ALA A 1 67 ? -0.12700 21.49600 -11.75600 1.000 115.34000 67 ALA A CA 1
ATOM 552 C C . ALA A 1 67 ? -0.33800 21.42000 -10.25500 1.000 118.13000 67 ALA A C 1
ATOM 553 O O . ALA A 1 67 ? -1.18600 22.13200 -9.69400 1.000 120.90000 67 ALA A O 1
ATOM 555 N N . LEU A 1 68 ? 0.44800 20.57700 -9.57800 1.000 112.80000 68 LEU A N 1
ATOM 556 C CA . LEU A 1 68 ? 0.31600 20.50800 -8.12900 1.000 109.48000 68 LEU A CA 1
ATOM 557 C C . LEU A 1 68 ? 0.55100 21.87400 -7.52700 1.000 106.61000 68 LEU A C 1
ATOM 558 O O . LEU A 1 68 ? -0.18900 22.31300 -6.63700 1.000 104.63000 68 LEU A O 1
ATOM 563 N N . GLN A 1 69 ? 1.53900 22.58700 -8.04300 1.000 103.30000 69 GLN A N 1
ATOM 564 C CA . GLN A 1 69 ? 1.79600 23.91700 -7.52700 1.000 109.92000 69 GLN A CA 1
ATOM 565 C C . GLN A 1 69 ? 0.60200 24.82000 -7.76900 1.000 109.47000 69 GLN A C 1
ATOM 566 O O . GLN A 1 69 ? 0.04900 25.41400 -6.83700 1.000 108.32000 69 GLN A O 1
ATOM 572 N N . ASN A 1 70 ? 0.13100 24.85500 -9.00600 1.000 119.96000 70 ASN A N 1
ATOM 573 C CA . ASN A 1 70 ? -0.87100 25.83600 -9.40700 1.000 119.01000 70 ASN A CA 1
ATOM 574 C C . ASN A 1 70 ? -2.27800 25.41100 -9.01200 1.000 115.05000 70 ASN A C 1
ATOM 575 O O . ASN A 1 70 ? -3.07100 26.23900 -8.55100 1.000 114.69000 70 ASN A O 1
ATOM 580 N N . HIS A 1 71 ? -2.59900 24.13300 -9.11100 1.000 113.09000 71 HIS A N 1
ATOM 581 C CA . HIS A 1 71 ? -3.95600 23.76400 -8.73700 1.000 115.56000 71 HIS A CA 1
ATOM 582 C C . HIS A 1 71 ? -4.14000 23.52600 -7.23700 1.000 110.55000 71 HIS A C 1
ATOM 583 O O . HIS A 1 71 ? -5.28400 23.34600 -6.80200 1.000 104.99000 71 HIS A O 1
ATOM 590 N N . ILE A 1 72 ? -3.06800 23.54000 -6.43200 1.000 108.49000 72 ILE A N 1
ATOM 591 C CA . ILE A 1 72 ? -3.20200 23.15400 -5.02800 1.000 101.93000 72 ILE A CA 1
ATOM 592 C C . ILE A 1 72 ? -2.45600 24.12600 -4.12800 1.000 95.36000 72 ILE A C 1
ATOM 593 O O . ILE A 1 72 ? -3.07300 24.84700 -3.33800 1.000 95.36000 72 ILE A O 1
ATOM 598 N N . PHE A 1 73 ? -1.12200 24.12400 -4.21400 1.000 97.05000 73 PHE A N 1
ATOM 599 C CA . PHE A 1 73 ? -0.33800 24.91700 -3.27200 1.000 95.75000 73 PHE A CA 1
ATOM 600 C C . PHE A 1 73 ? -0.73800 26.38400 -3.32900 1.000 97.21000 73 PHE A C 1
ATOM 601 O O . PHE A 1 73 ? -0.89600 27.03000 -2.28900 1.000 90.61000 73 PHE A O 1
ATOM 609 N N . ARG A 1 74 ? -0.97500 26.91200 -4.52500 1.000 95.11000 74 ARG A N 1
ATOM 610 C CA . ARG A 1 74 ? -1.40300 28.29900 -4.60400 1.000 102.16000 74 ARG A CA 1
ATOM 611 C C . ARG A 1 74 ? -2.75000 28.50200 -3.90200 1.000 105.04000 74 ARG A C 1
ATOM 612 O O . ARG A 1 74 ? -2.93600 29.47700 -3.14900 1.000 103.16000 74 ARG A O 1
ATOM 620 N N . LYS A 1 75 ? -3.70800 27.58400 -4.13400 1.000 97.73000 75 LYS A N 1
ATOM 621 C CA . LYS A 1 75 ? -5.07200 27.84500 -3.68400 1.000 99.90000 75 LYS A CA 1
ATOM 622 C C . LYS A 1 75 ? -5.19300 27.77800 -2.17100 1.000 94.39000 75 LYS A C 1
ATOM 623 O O . LYS A 1 75 ? -6.02600 28.48200 -1.58900 1.000 104.52000 75 LYS A O 1
ATOM 629 N N . ILE A 1 76 ? -4.36000 26.98200 -1.51400 1.000 86.15000 76 ILE A N 1
ATOM 630 C CA . ILE A 1 76 ? -4.42900 26.87900 -0.06900 1.000 90.22000 76 ILE A CA 1
ATOM 631 C C . ILE A 1 76 ? -3.38700 27.74200 0.62200 1.000 91.84000 76 ILE A C 1
ATOM 632 O O . ILE A 1 76 ? -3.42700 27.88100 1.85800 1.000 95.47000 76 ILE A O 1
ATOM 637 N N . ALA A 1 77 ? -2.43600 28.29000 -0.11400 1.000 92.96000 77 ALA A N 1
ATOM 638 C CA . ALA A 1 77 ? -1.40700 29.09200 0.52600 1.000 92.25000 77 ALA A CA 1
ATOM 639 C C . ALA A 1 77 ? -2.06000 30.19100 1.37000 1.000 102.03000 77 ALA A C 1
ATOM 640 O O . ALA A 1 77 ? -1.56200 30.50600 2.47000 1.000 100.23000 77 ALA A O 1
ATOM 642 N N . PRO A 1 78 ? -3.18000 30.78700 0.91200 1.000 98.59000 78 PRO A N 1
ATOM 643 C CA . PRO A 1 78 ? -3.89100 31.74100 1.79400 1.000 97.35000 78 PRO A CA 1
ATOM 644 C C . PRO A 1 78 ? -4.29400 31.11600 3.10800 1.000 95.36000 78 PRO A C 1
ATOM 645 O O . PRO A 1 78 ? -4.07500 31.68200 4.18900 1.000 94.46000 78 PRO A O 1
ATOM 649 N N . LEU A 1 79 ? -4.88700 29.93700 3.03100 1.000 98.11000 79 LEU A N 1
ATOM 650 C CA . LEU A 1 79 ? -5.28600 29.23900 4.23900 1.000 96.89000 79 LEU A CA 1
ATOM 651 C C . LEU A 1 79 ? -4.10300 28.99400 5.15900 1.000 90.77000 79 LEU A C 1
ATOM 652 O O . LEU A 1 79 ? -4.10000 29.46100 6.29700 1.000 91.58000 79 LEU A O 1
ATOM 657 N N . VAL A 1 80 ? -3.06900 28.29700 4.67800 1.000 95.83000 80 VAL A N 1
ATOM 658 C CA . VAL A 1 80 ? -1.96700 27.96800 5.58900 1.000 105.59000 80 VAL A CA 1
ATOM 659 C C . VAL A 1 80 ? -1.41000 29.22200 6.27200 1.000 95.47000 80 VAL A C 1
ATOM 660 O O . VAL A 1 80 ? -1.14300 29.20200 7.48300 1.000 92.29000 80 VAL A O 1
ATOM 664 N N . THR A 1 81 ? -1.24700 30.33100 5.54500 1.000 91.26000 81 THR A N 1
ATOM 665 C CA . THR A 1 81 ? -0.77000 31.51200 6.26100 1.000 97.91000 81 THR A CA 1
ATOM 666 C C . THR A 1 81 ? -1.67000 31.78800 7.46400 1.000 98.51000 81 THR A C 1
ATOM 667 O O . THR A 1 81 ? -1.17500 31.95100 8.58400 1.000 94.22000 81 THR A O 1
ATOM 671 N N . ILE A 1 82 ? -3.00200 31.72300 7.26100 1.000 96.25000 82 ILE A N 1
ATOM 672 C CA . ILE A 1 82 ? -3.97200 32.02300 8.32300 1.000 90.43000 82 ILE A CA 1
ATOM 673 C C . ILE A 1 82 ? -3.83900 31.04300 9.49100 1.000 91.43000 82 ILE A C 1
ATOM 674 O O . ILE A 1 82 ? -3.99200 31.42100 10.65500 1.000 94.36000 82 ILE A O 1
ATOM 679 N N . LEU A 1 83 ? -3.57200 29.77400 9.21900 1.000 93.40000 83 LEU A N 1
ATOM 680 C CA . LEU A 1 83 ? -3.45900 28.84100 10.33200 1.000 94.84000 83 LEU A CA 1
ATOM 681 C C . LEU A 1 83 ? -2.07000 28.78900 10.91100 1.000 95.54000 83 LEU A C 1
ATOM 682 O O . LEU A 1 83 ? -1.82500 27.95000 11.78600 1.000 98.71000 83 LEU A O 1
ATOM 687 N N . GLY A 1 84 ? -1.17300 29.67000 10.46800 1.000 96.68000 84 GLY A N 1
ATOM 688 C CA . GLY A 1 84 ? 0.21600 29.59100 10.90200 1.000 92.93000 84 GLY A CA 1
ATOM 689 C C . GLY A 1 84 ? 0.82100 28.24100 10.58900 1.000 95.45000 84 GLY A C 1
ATOM 690 O O . GLY A 1 84 ? 1.55700 27.67600 11.41700 1.000 95.38000 84 GLY A O 1
ATOM 691 N N . ILE A 1 85 ? 0.48900 27.68700 9.42300 1.000 82.08000 85 ILE A N 1
ATOM 692 C CA . ILE A 1 85 ? 1.02300 26.39000 9.02000 1.000 86.79000 85 ILE A CA 1
ATOM 693 C C . ILE A 1 85 ? 2.41200 26.60800 8.44900 1.000 81.79000 85 ILE A C 1
ATOM 694 O O . ILE A 1 85 ? 2.59600 27.41100 7.52500 1.000 79.15000 85 ILE A O 1
ATOM 699 N N . ARG A 1 86 ? 3.39600 25.90800 9.01100 1.000 82.08000 86 ARG A N 1
ATOM 700 C CA . ARG A 1 86 ? 4.78000 26.21700 8.66000 1.000 93.68000 86 ARG A CA 1
ATOM 701 C C . ARG A 1 86 ? 5.23000 25.49600 7.40000 1.000 94.25000 86 ARG A C 1
ATOM 702 O O . ARG A 1 86 ? 6.04200 26.03400 6.63900 1.000 100.93000 86 ARG A O 1
ATOM 710 N N . TYR A 1 87 ? 4.68800 24.30500 7.15800 1.000 86.05000 87 TYR A N 1
ATOM 711 C CA . TYR A 1 87 ? 5.10200 23.45300 6.06500 1.000 88.45000 87 TYR A CA 1
ATOM 712 C C . TYR A 1 87 ? 4.04800 22.36600 5.90000 1.000 92.44000 87 TYR A C 1
ATOM 713 O O . TYR A 1 87 ? 3.27500 22.09800 6.82700 1.000 91.84000 87 TYR A O 1
ATOM 722 N N . ILE A 1 88 ? 4.01600 21.76200 4.69500 1.000 88.56000 88 ILE A N 1
ATOM 723 C CA . ILE A 1 88 ? 3.13600 20.64400 4.34900 1.000 88.16000 88 ILE A CA 1
ATOM 724 C C . ILE A 1 88 ? 3.89000 19.58000 3.56600 1.000 85.08000 88 ILE A C 1
ATOM 725 O O . ILE A 1 88 ? 4.58900 19.87900 2.59000 1.000 84.70000 88 ILE A O 1
ATOM 730 N N . GLN A 1 89 ? 3.62800 18.32600 3.90900 1.000 82.69000 89 GLN A N 1
ATOM 731 C CA . GLN A 1 89 ? 4.24800 17.19500 3.27000 1.000 77.67000 89 GLN A CA 1
ATOM 732 C C . GLN A 1 89 ? 3.21100 16.55900 2.37100 1.000 87.97000 89 GLN A C 1
ATOM 733 O O . GLN A 1 89 ? 2.11300 16.23800 2.84000 1.000 89.39000 89 GLN A O 1
ATOM 739 N N . VAL A 1 90 ? 3.56100 16.35300 1.09900 1.000 84.84000 90 VAL A N 1
ATOM 740 C CA . VAL A 1 90 ? 2.60700 15.85800 0.11600 1.000 83.42000 90 VAL A CA 1
ATOM 741 C C . VAL A 1 90 ? 3.18200 14.63200 -0.57300 1.000 94.55000 90 VAL A C 1
ATOM 742 O O . VAL A 1 90 ? 4.18800 14.74400 -1.29400 1.000 87.67000 90 VAL A O 1
ATOM 746 N N . LEU A 1 91 ? 2.51600 13.48000 -0.39700 1.000 89.68000 91 LEU A N 1
ATOM 747 C CA . LEU A 1 91 ? 2.87000 12.24000 -1.06300 1.000 80.67000 91 LEU A CA 1
ATOM 748 C C . LEU A 1 91 ? 1.84900 11.98300 -2.16300 1.000 82.20000 91 LEU A C 1
ATOM 749 O O . LEU A 1 91 ? 0.65800 11.87600 -1.88400 1.000 92.40000 91 LEU A O 1
ATOM 754 N N . TRP A 1 92 ? 2.30900 11.86600 -3.39900 1.000 80.97000 92 TRP A N 1
ATOM 755 C CA . TRP A 1 92 ? 1.45900 11.54200 -4.54000 1.000 82.75000 92 TRP A CA 1
ATOM 756 C C . TRP A 1 92 ? 1.99400 10.26600 -5.18500 1.000 91.29000 92 TRP A C 1
ATOM 757 O O . TRP A 1 92 ? 3.11900 10.25700 -5.71300 1.000 90.10000 92 TRP A O 1
ATOM 768 N N . LYS A 1 93 ? 1.18400 9.20500 -5.17200 1.000 90.43000 93 LYS A N 1
ATOM 769 C CA . LYS A 1 93 ? 1.66600 7.88500 -5.53400 1.000 82.98000 93 LYS A CA 1
ATOM 770 C C . LYS A 1 93 ? 0.60800 7.13900 -6.30400 1.000 92.22000 93 LYS A C 1
ATOM 771 O O . LYS A 1 93 ? -0.58100 7.29900 -6.03800 1.000 95.37000 93 LYS A O 1
ATOM 777 N N . CYS A 1 94 ? 1.05300 6.31500 -7.24700 1.000 97.14000 94 CYS A N 1
ATOM 778 C CA . CYS A 1 94 ? 0.20700 5.29900 -7.84900 1.000 88.05000 94 CYS A CA 1
ATOM 779 C C . CYS A 1 94 ? 0.97300 3.99600 -7.79400 1.000 88.02000 94 CYS A C 1
ATOM 780 O O . CYS A 1 94 ? 2.20200 3.98700 -7.78800 1.000 98.12000 94 CYS A O 1
ATOM 783 N N . THR A 1 95 ? 0.24100 2.90800 -7.70100 1.000 90.39000 95 THR A N 1
ATOM 784 C CA . THR A 1 95 ? 0.76000 1.59300 -7.36800 1.000 89.62000 95 THR A CA 1
ATOM 785 C C . THR A 1 95 ? 0.06900 0.61200 -8.29700 1.000 102.59000 95 THR A C 1
ATOM 786 O O . THR A 1 95 ? -1.12700 0.76600 -8.56100 1.000 108.50000 95 THR A O 1
ATOM 790 N N . VAL A 1 96 ? 0.80300 -0.37600 -8.81000 1.000 103.79000 96 VAL A N 1
ATOM 791 C CA . VAL A 1 96 ? 0.22500 -1.42700 -9.65000 1.000 108.27000 96 VAL A CA 1
ATOM 792 C C . VAL A 1 96 ? 0.64000 -2.76700 -9.04500 1.000 121.59000 96 VAL A C 1
ATOM 793 O O . VAL A 1 96 ? 1.70100 -3.30600 -9.38300 1.000 122.60000 96 VAL A O 1
ATOM 797 N N . GLU A 1 97 ? -0.19700 -3.31300 -8.15900 1.000 129.37000 97 GLU A N 1
ATOM 798 C CA . GLU A 1 97 ? 0.14900 -4.48600 -7.36200 1.000 143.86000 97 GLU A CA 1
ATOM 799 C C . GLU A 1 97 ? -0.22800 -5.75400 -8.12100 1.000 156.95000 97 GLU A C 1
ATOM 800 O O . GLU A 1 97 ? -1.33900 -5.84000 -8.64200 1.000 170.94000 97 GLU A O 1
ATOM 806 N N . ASN A 1 98 ? 0.69700 -6.72800 -8.19700 1.000 159.90000 98 ASN A N 1
ATOM 807 C CA . ASN A 1 98 ? 0.57900 -7.94700 -9.02100 1.000 169.75000 98 ASN A CA 1
ATOM 808 C C . ASN A 1 98 ? -0.46000 -7.85800 -10.13600 1.000 177.66000 98 ASN A C 1
ATOM 809 O O . ASN A 1 98 ? -1.08500 -8.85900 -10.49500 1.000 181.80000 98 ASN A O 1
ATOM 814 N N . SER A 1 99 ? -0.63400 -6.64800 -10.67200 1.000 176.73000 99 SER A N 1
ATOM 815 C CA . SER A 1 99 ? -1.65400 -6.25800 -11.65000 1.000 184.51000 99 SER A CA 1
ATOM 816 C C . SER A 1 99 ? -3.07800 -6.67600 -11.26200 1.000 181.70000 99 SER A C 1
ATOM 817 O O . SER A 1 99 ? -3.96400 -6.71000 -12.12000 1.000 183.82000 99 SER A O 1
ATOM 820 N N . GLN A 1 100 ? -3.33900 -6.97100 -9.98500 1.000 179.47000 100 GLN A N 1
ATOM 821 C CA . GLN A 1 100 ? -4.70800 -7.22000 -9.54900 1.000 175.85000 100 GLN A CA 1
ATOM 822 C C . GLN A 1 100 ? -5.52600 -5.94600 -9.71400 1.000 168.71000 100 GLN A C 1
ATOM 823 O O . GLN A 1 100 ? -6.29900 -5.82600 -10.66500 1.000 176.86000 100 GLN A O 1
ATOM 829 N N . ASN A 1 101 ? -5.36600 -4.98100 -8.81800 1.000 162.94000 101 ASN A N 1
ATOM 830 C CA . ASN A 1 101 ? -6.04100 -3.70300 -8.99100 1.000 162.92000 101 ASN A CA 1
ATOM 831 C C . ASN A 1 101 ? -5.04900 -2.57100 -8.75000 1.000 150.16000 101 ASN A C 1
ATOM 832 O O . ASN A 1 101 ? -3.93700 -2.77800 -8.26400 1.000 151.20000 101 ASN A O 1
ATOM 837 N N . THR A 1 102 ? -5.46700 -1.36400 -9.11800 1.000 133.25000 102 THR A N 1
ATOM 838 C CA . THR A 1 102 ? -4.61400 -0.19200 -9.17500 1.000 117.29000 102 THR A CA 1
ATOM 839 C C . THR A 1 102 ? -5.12600 0.83500 -8.18700 1.000 124.76000 102 THR A C 1
ATOM 840 O O . THR A 1 102 ? -6.32500 1.13200 -8.16300 1.000 128.37000 102 THR A O 1
ATOM 844 N N . THR A 1 103 ? -4.21500 1.36600 -7.37000 1.000 121.13000 103 THR A N 1
ATOM 845 C CA . THR A 1 103 ? -4.49100 2.44300 -6.43600 1.000 100.61000 103 THR A CA 1
ATOM 846 C C . THR A 1 103 ? -3.59900 3.59300 -6.82800 1.000 93.78000 103 THR A C 1
ATOM 847 O O . THR A 1 103 ? -2.40000 3.40000 -7.01000 1.000 110.81000 103 THR A O 1
ATOM 851 N N . ALA A 1 104 ? -4.18400 4.76500 -7.00600 1.000 89.26000 104 ALA A N 1
ATOM 852 C CA . ALA A 1 104 ? -3.46600 6.02900 -6.96500 1.000 85.71000 104 ALA A CA 1
ATOM 853 C C . ALA A 1 104 ? -4.10200 6.86600 -5.85900 1.000 98.46000 104 ALA A C 1
ATOM 854 O O . ALA A 1 104 ? -5.30800 7.12200 -5.90600 1.000 103.42000 104 ALA A O 1
ATOM 856 N N . PHE A 1 105 ? -3.30300 7.28600 -4.85200 1.000 97.56000 105 PHE A N 1
ATOM 857 C CA . PHE A 1 105 ? -3.71900 8.22500 -3.80200 1.000 92.43000 105 PHE A CA 1
ATOM 858 C C . PHE A 1 105 ? -3.01600 9.56600 -4.00700 1.000 90.88000 105 PHE A C 1
ATOM 859 O O . PHE A 1 105 ? -2.25200 9.74900 -4.95700 1.000 91.36000 105 PHE A O 1
ATOM 867 N N . VAL A 1 106 ? -3.33500 10.52200 -3.12800 1.000 90.15000 106 VAL A N 1
ATOM 868 C CA . VAL A 1 106 ? -2.54900 11.73300 -2.83700 1.000 84.07000 106 VAL A CA 1
ATOM 869 C C . VAL A 1 106 ? -2.78300 12.11400 -1.37700 1.000 81.27000 106 VAL A C 1
ATOM 870 O O . VAL A 1 106 ? -3.93000 12.29600 -0.95900 1.000 83.63000 106 VAL A O 1
ATOM 874 N N . LYS A 1 107 ? -1.71300 12.24100 -0.59800 1.000 76.43000 107 LYS A N 1
ATOM 875 C CA . LYS A 1 107 ? -1.85800 12.50900 0.82100 1.000 80.17000 107 LYS A CA 1
ATOM 876 C C . LYS A 1 107 ? -1.21000 13.84400 1.12300 1.000 85.81000 107 LYS A C 1
ATOM 877 O O . LYS A 1 107 ? -0.27700 14.27100 0.42600 1.000 93.87000 107 LYS A O 1
ATOM 883 N N . LEU A 1 108 ? -1.72800 14.54000 2.13200 1.000 79.58000 108 LEU A N 1
ATOM 884 C CA . LEU A 1 108 ? -1.09000 15.78100 2.55200 1.000 74.31000 108 LEU A CA 1
ATOM 885 C C . LEU A 1 108 ? -1.04600 15.82500 4.05900 1.000 80.89000 108 LEU A C 1
ATOM 886 O O . LEU A 1 108 ? -2.07700 15.81400 4.73200 1.000 77.45000 108 LEU A O 1
ATOM 891 N N . ASN A 1 109 ? 0.16200 15.85600 4.58500 1.000 88.19000 109 ASN A N 1
ATOM 892 C CA . ASN A 1 109 ? 0.33000 15.96600 6.01500 1.000 82.05000 109 ASN A CA 1
ATOM 893 C C . ASN A 1 109 ? 0.47200 17.42600 6.30500 1.000 77.65000 109 ASN A C 1
ATOM 894 O O . ASN A 1 109 ? 1.56900 17.95900 6.32700 1.000 89.40000 109 ASN A O 1
ATOM 899 N N . VAL A 1 110 ? -0.64500 18.09700 6.51100 1.000 82.88000 110 VAL A N 1
ATOM 900 C CA . VAL A 1 110 ? -0.55400 19.47700 6.96800 1.000 88.35000 110 VAL A CA 1
ATOM 901 C C . VAL A 1 110 ? 0.05400 19.52000 8.36100 1.000 89.54000 110 VAL A C 1
ATOM 902 O O . VAL A 1 110 ? -0.39000 18.81300 9.27900 1.000 93.02000 110 VAL A O 1
ATOM 906 N N . HIS A 1 111 ? 1.08200 20.34400 8.54000 1.000 84.17000 111 HIS A N 1
ATOM 907 C CA . HIS A 1 111 ? 1.78200 20.20700 9.79100 1.000 78.33000 111 HIS A CA 1
ATOM 908 C C . HIS A 1 111 ? 0.88400 20.64500 10.94900 1.000 79.83000 111 HIS A C 1
ATOM 909 O O . HIS A 1 111 ? 0.49100 21.81000 11.04400 1.000 76.71000 111 HIS A O 1
ATOM 916 N N . GLY A 1 112 ? 0.66200 19.75600 11.91000 1.000 77.72000 112 GLY A N 1
ATOM 917 C CA . GLY A 1 112 ? -0.13000 20.14400 13.09100 1.000 69.36000 112 GLY A CA 1
ATOM 918 C C . GLY A 1 112 ? -1.50200 19.54300 12.97700 1.000 75.78000 112 GLY A C 1
ATOM 919 O O . GLY A 1 112 ? -1.98400 18.96900 13.96300 1.000 75.51000 112 GLY A O 1
ATOM 920 N N . LEU A 1 113 ? -2.11600 19.69800 11.81000 1.000 72.60000 113 LEU A N 1
ATOM 921 C CA . LEU A 1 113 ? -3.39400 18.99800 11.57300 1.000 82.55000 113 LEU A CA 1
ATOM 922 C C . LEU A 1 113 ? -2.99300 17.60100 11.10700 1.000 83.05000 113 LEU A C 1
ATOM 923 O O . LEU A 1 113 ? -1.79200 17.29400 11.15800 1.000 89.94000 113 LEU A O 1
ATOM 928 N N . GLY A 1 114 ? -3.93400 16.77800 10.66900 1.000 78.01000 114 GLY A N 1
ATOM 929 C CA . GLY A 1 114 ? -3.54300 15.40000 10.32600 1.000 89.03000 114 GLY A CA 1
ATOM 930 C C . GLY A 1 114 ? -3.11800 15.26000 8.88300 1.000 80.29000 114 GLY A C 1
ATOM 931 O O . GLY A 1 114 ? -2.46600 16.18000 8.36000 1.000 59.02000 114 GLY A O 1
ATOM 932 N N . VAL A 1 115 ? -3.50800 14.15300 8.24900 1.000 75.29000 115 VAL A N 1
ATOM 933 C CA . VAL A 1 115 ? -3.21700 13.96200 6.80000 1.000 83.59000 115 VAL A CA 1
ATOM 934 C C . VAL A 1 115 ? -4.53600 13.92700 6.02600 1.000 81.35000 115 VAL A C 1
ATOM 935 O O . VAL A 1 115 ? -5.52900 13.43200 6.57900 1.000 78.48000 115 VAL A O 1
ATOM 939 N N . VAL A 1 116 ? -4.53700 14.44300 4.79700 1.000 78.55000 116 VAL A N 1
ATOM 940 C CA . VAL A 1 116 ? -5.74600 14.38600 3.93000 1.000 82.99000 116 VAL A CA 1
ATOM 941 C C . VAL A 1 116 ? -5.53500 13.26800 2.91100 1.000 82.07000 116 VAL A C 1
ATOM 942 O O . VAL A 1 116 ? -4.84100 13.51600 1.91400 1.000 77.86000 116 VAL A O 1
ATOM 946 N N . ASP A 1 117 ? -6.10900 12.09000 3.16100 1.000 89.03000 117 ASP A N 1
ATOM 947 C CA . ASP A 1 117 ? -5.95700 10.94000 2.23200 1.000 85.51000 117 ASP A CA 1
ATOM 948 C C . ASP A 1 117 ? -6.94000 11.09500 1.07700 1.000 86.97000 117 ASP A C 1
ATOM 949 O O . ASP A 1 117 ? -8.09700 10.68800 1.23500 1.000 96.44000 117 ASP A O 1
ATOM 954 N N . CYS A 1 118 ? -6.49100 11.67200 -0.03200 1.000 79.85000 118 CYS A N 1
ATOM 955 C CA . CYS A 1 118 ? -7.34100 11.78700 -1.22000 1.000 90.51000 118 CYS A CA 1
ATOM 956 C C . CYS A 1 118 ? -7.19400 10.57500 -2.13400 1.000 99.81000 118 CYS A C 1
ATOM 957 O O . CYS A 1 118 ? -6.15100 10.39000 -2.77900 1.000 101.46000 118 CYS A O 1
ATOM 960 N N . ASP A 1 119 ? -8.26300 9.79300 -2.26200 1.000 105.96000 119 ASP A N 1
ATOM 961 C CA . ASP A 1 119 ? -8.28800 8.60900 -3.13600 1.000 108.42000 119 ASP A CA 1
ATOM 962 C C . ASP A 1 119 ? -8.59500 8.99900 -4.58600 1.000 103.72000 119 ASP A C 1
ATOM 963 O O . ASP A 1 119 ? -9.70900 9.42500 -4.86900 1.000 100.75000 119 ASP A O 1
ATOM 968 N N . LEU A 1 120 ? -7.66500 8.83800 -5.53700 1.000 99.23000 120 LEU A N 1
ATOM 969 C CA . LEU A 1 120 ? -8.00800 9.39600 -6.84600 1.000 100.98000 120 LEU A CA 1
ATOM 970 C C . LEU A 1 120 ? -8.69800 8.40800 -7.79100 1.000 107.53000 120 LEU A C 1
ATOM 971 O O . LEU A 1 120 ? -8.89500 8.72900 -8.97200 1.000 109.35000 120 LEU A O 1
ATOM 976 N N . PHE A 1 121 ? -9.10600 7.23500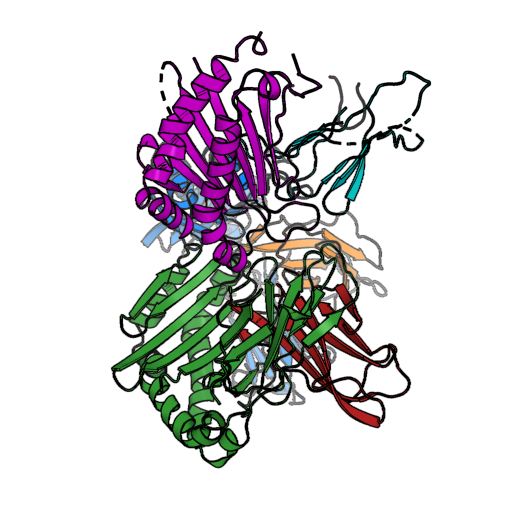 -7.31900 1.000 110.28000 121 PHE A N 1
ATOM 977 C CA . PHE A 1 121 ? -10.06200 6.51100 -8.15600 1.000 108.08000 121 PHE A CA 1
ATOM 978 C C . PHE A 1 121 ? -11.50700 6.94700 -7.85200 1.000 108.15000 121 PHE A C 1
ATOM 979 O O . PHE A 1 121 ? -12.25600 7.28500 -8.77700 1.000 105.32000 121 PHE A O 1
ATOM 987 N N . THR A 1 122 ? -11.88200 7.04100 -6.56700 1.000 101.15000 122 THR A N 1
ATOM 988 C CA . THR A 1 122 ? -13.18500 7.50800 -6.12900 1.000 86.73000 122 THR A CA 1
ATOM 989 C C . THR A 1 122 ? -13.31500 9.02700 -6.14000 1.000 90.23000 122 THR A C 1
ATOM 990 O O . THR A 1 122 ? -14.40700 9.54700 -5.88800 1.000 102.31000 122 THR A O 1
ATOM 994 N N . VAL A 1 123 ? -12.25200 9.74500 -6.44000 1.000 81.73000 123 VAL A N 1
ATOM 995 C CA . VAL A 1 123 ? -12.14500 11.19700 -6.29900 1.000 90.54000 123 VAL A CA 1
ATOM 996 C C . VAL A 1 123 ? -12.83100 11.79100 -5.06400 1.000 96.66000 123 VAL A C 1
ATOM 997 O O . VAL A 1 123 ? -13.58200 12.77000 -5.18100 1.000 107.49000 123 VAL A O 1
ATOM 1001 N N . ARG A 1 124 ? -12.54400 11.24000 -3.86800 1.000 92.26000 124 ARG A N 1
ATOM 1002 C CA . ARG A 1 124 ? -13.03100 11.78800 -2.59500 1.000 102.28000 124 ARG A CA 1
ATOM 1003 C C . ARG A 1 124 ? -11.91300 11.80600 -1.53700 1.000 101.16000 124 ARG A C 1
ATOM 1004 O O . ARG A 1 124 ? -11.19300 10.81600 -1.35500 1.000 107.09000 124 ARG A O 1
ATOM 1012 N N . CYS A 1 125 ? -11.78200 12.94200 -0.83400 1.000 98.92000 125 CYS A N 1
ATOM 1013 C CA . CYS A 1 125 ? -10.74500 13.18700 0.17400 1.000 93.27000 125 CYS A CA 1
ATOM 1014 C C . CYS A 1 125 ? -11.28800 12.98200 1.58600 1.000 84.44000 125 CYS A C 1
ATOM 1015 O O . CYS A 1 125 ? -12.36300 13.47700 1.91900 1.000 94.23000 125 CYS A O 1
ATOM 1018 N N . ARG A 1 126 ? -10.57800 12.23700 2.41000 1.000 81.60000 126 ARG A N 1
ATOM 1019 C CA . ARG A 1 126 ? -11.03500 12.04300 3.77400 1.000 84.37000 126 ARG A CA 1
ATOM 1020 C C . ARG A 1 126 ? -10.05900 12.73300 4.71200 1.000 88.74000 126 ARG A C 1
ATOM 1021 O O . ARG A 1 126 ? -8.88800 12.92000 4.37700 1.000 90.26000 126 ARG A O 1
ATOM 1029 N N . GLY A 1 127 ? -10.53100 13.10600 5.89900 1.000 79.39000 127 GLY A N 1
ATOM 1030 C CA . GLY A 1 127 ? -9.61100 13.56200 6.92000 1.000 81.09000 127 GLY A CA 1
ATOM 1031 C C . GLY A 1 127 ? -9.04000 12.38100 7.66700 1.000 87.10000 127 GLY A C 1
ATOM 1032 O O . GLY A 1 127 ? -9.78900 11.54300 8.17500 1.000 90.23000 127 GLY A O 1
ATOM 1033 N N . LEU A 1 128 ? -7.71300 12.29400 7.73400 1.000 84.17000 128 LEU A N 1
ATOM 1034 C CA . LEU A 1 128 ? -7.14200 11.32200 8.65400 1.000 81.27000 128 LEU A CA 1
ATOM 1035 C C . LEU A 1 128 ? -6.78500 11.94300 10.00200 1.000 89.06000 128 LEU A C 1
ATOM 1036 O O . LEU A 1 128 ? -6.49100 11.18400 10.93900 1.000 91.18000 128 LEU A O 1
ATOM 1041 N N . GLY A 1 129 ? -6.82100 13.30000 10.12800 1.000 90.01000 129 GLY A N 1
ATOM 1042 C CA . GLY A 1 129 ? -6.52800 13.98200 11.39000 1.000 81.70000 129 GLY A CA 1
ATOM 1043 C C . GLY A 1 129 ? -7.51400 15.03800 11.85800 1.000 80.15000 129 GLY A C 1
ATOM 1044 O O . GLY A 1 129 ? -8.67700 14.74600 12.10600 1.000 81.70000 129 GLY A O 1
ATOM 1045 N N . VAL A 1 130 ? -7.05400 16.27600 12.02900 1.000 88.09000 130 VAL A N 1
ATOM 1046 C CA . VAL A 1 130 ? -7.94800 17.38300 12.39100 1.000 78.91000 130 VAL A CA 1
ATOM 1047 C C . VAL A 1 130 ? -8.82100 17.77200 11.18700 1.000 78.10000 130 VAL A C 1
ATOM 1048 O O . VAL A 1 130 ? -8.31200 18.00600 10.06000 1.000 72.12000 130 VAL A O 1
ATOM 1052 N N . PHE A 1 131 ? -10.15400 17.88100 11.40900 1.000 79.10000 131 PHE A N 1
ATOM 1053 C CA . PHE A 1 131 ? -11.00600 18.27900 10.28600 1.000 74.57000 131 PHE A CA 1
ATOM 1054 C C . PHE A 1 131 ? -11.05000 19.78700 10.11100 1.000 72.69000 131 PHE A C 1
ATOM 1055 O O . PHE A 1 131 ? -10.98700 20.56500 11.07300 1.000 72.94000 131 PHE A O 1
ATOM 1063 N N . SER A 1 132 ? -11.17600 20.19900 8.85000 1.000 70.65000 132 SER A N 1
ATOM 1064 C CA . SER A 1 132 ? -10.94700 21.59000 8.45700 1.000 71.39000 132 SER A CA 1
ATOM 1065 C C . SER A 1 132 ? -11.35300 21.72400 6.99700 1.000 72.83000 132 SER A C 1
ATOM 1066 O O . SER A 1 132 ? -11.44000 20.72000 6.26700 1.000 77.44000 132 SER A O 1
ATOM 1069 N N . VAL A 1 133 ? -11.58700 22.97300 6.58000 1.000 68.99000 133 VAL A N 1
ATOM 1070 C CA . VAL A 1 133 ? -11.97900 23.35400 5.22300 1.000 77.36000 133 VAL A CA 1
ATOM 1071 C C . VAL A 1 133 ? -11.04900 22.77000 4.15300 1.000 82.79000 133 VAL A C 1
ATOM 1072 O O . VAL A 1 133 ? -11.38600 22.70200 2.95800 1.000 79.90000 133 VAL A O 1
ATOM 1076 N N . LEU A 1 134 ? -9.87600 22.30100 4.57200 1.000 85.24000 134 LEU A N 1
ATOM 1077 C CA . LEU A 1 134 ? -8.93800 21.82900 3.57000 1.000 78.83000 134 LEU A CA 1
ATOM 1078 C C . LEU A 1 134 ? -9.38200 20.48300 3.00200 1.000 80.34000 134 LEU A C 1
ATOM 1079 O O . LEU A 1 134 ? -9.22500 20.25300 1.78800 1.000 84.03000 134 LEU A O 1
ATOM 1084 N N . ILE A 1 135 ? -9.93400 19.57700 3.84600 1.000 69.45000 135 ILE A N 1
ATOM 1085 C CA . ILE A 1 135 ? -10.20700 18.22500 3.34400 1.000 75.61000 135 ILE A CA 1
ATOM 1086 C C . ILE A 1 135 ? -11.09800 18.29700 2.11300 1.000 88.93000 135 ILE A C 1
ATOM 1087 O O . ILE A 1 135 ? -10.80100 17.69100 1.06700 1.000 86.96000 135 ILE A O 1
ATOM 1092 N N . GLY A 1 136 ? -12.17200 19.09400 2.20300 1.000 89.18000 136 GLY A N 1
ATOM 1093 C CA . GLY A 1 136 ? -13.07300 19.22700 1.07900 1.000 83.04000 136 GLY A CA 1
ATOM 1094 C C . GLY A 1 136 ? -12.60100 20.21500 0.03700 1.000 85.03000 136 GLY A C 1
ATOM 1095 O O . GLY A 1 136 ? -12.87100 20.03200 -1.14900 1.000 96.72000 136 GLY A O 1
ATOM 1096 N N . MET A 1 137 ? -11.90300 21.27500 0.45300 1.000 84.50000 137 MET A N 1
ATOM 1097 C CA . MET A 1 137 ? -11.32100 22.22300 -0.50400 1.000 92.44000 137 MET A CA 1
ATOM 1098 C C . MET A 1 137 ? -10.51300 21.52000 -1.58900 1.000 97.01000 137 MET A C 1
ATOM 1099 O O . MET A 1 137 ? -10.45700 21.98200 -2.73000 1.000 100.61000 137 MET A O 1
ATOM 1104 N N . ILE A 1 138 ? -9.84400 20.43000 -1.25400 1.000 91.38000 138 ILE A N 1
ATOM 1105 C CA . ILE A 1 138 ? -9.05000 19.80100 -2.27500 1.000 95.04000 138 ILE A CA 1
ATOM 1106 C C . ILE A 1 138 ? -9.87200 18.74100 -2.98800 1.000 98.64000 138 ILE A C 1
ATOM 1107 O O . ILE A 1 138 ? -9.66700 18.51200 -4.18800 1.000 95.97000 138 ILE A O 1
ATOM 1112 N N . GLU A 1 139 ? -10.83700 18.12200 -2.29000 1.000 99.59000 139 GLU A N 1
ATOM 1113 C CA . GLU A 1 139 ? -11.86000 17.34200 -2.99500 1.000 101.37000 139 GLU A CA 1
ATOM 1114 C C . GLU A 1 139 ? -12.43000 18.14700 -4.15400 1.000 100.59000 139 GLU A C 1
ATOM 1115 O O . GLU A 1 139 ? -12.47200 17.67100 -5.28700 1.000 108.52000 139 GLU A O 1
ATOM 1121 N N . ASP A 1 140 ? -12.79600 19.39800 -3.90600 1.000 93.55000 140 ASP A N 1
ATOM 1122 C CA . ASP A 1 140 ? -13.40600 20.20600 -4.94400 1.000 105.62000 140 ASP A CA 1
ATOM 1123 C C . ASP A 1 140 ? -12.40500 20.73000 -5.96400 1.000 107.21000 140 ASP A C 1
ATOM 1124 O O . ASP A 1 140 ? -12.79700 21.05900 -7.08500 1.000 116.34000 140 ASP A O 1
ATOM 1129 N N . ILE A 1 141 ? -11.12400 20.80600 -5.62800 1.000 105.90000 141 ILE A N 1
ATOM 1130 C CA . ILE A 1 141 ? -10.12500 21.04000 -6.67300 1.000 115.34000 141 ILE A CA 1
ATOM 1131 C C . ILE A 1 141 ? -10.10300 19.86000 -7.64100 1.000 106.00000 141 ILE A C 1
ATOM 1132 O O . ILE A 1 141 ? -9.99400 20.01500 -8.86300 1.000 106.71000 141 ILE A O 1
ATOM 1137 N N . LEU A 1 142 ? -10.21600 18.67300 -7.09800 1.000 101.94000 142 LEU A N 1
ATOM 1138 C CA . LEU A 1 142 ? -10.09500 17.45800 -7.86000 1.000 106.70000 142 LEU A CA 1
ATOM 1139 C C . LEU A 1 142 ? -11.39500 17.07200 -8.53500 1.000 108.43000 142 LEU A C 1
ATOM 1140 O O . LEU A 1 142 ? -11.37600 16.35700 -9.54800 1.000 112.27000 142 LEU A O 1
ATOM 1145 N N . LYS A 1 143 ? -12.52700 17.51900 -7.99900 1.000 109.69000 143 LYS A N 1
ATOM 1146 C CA . LYS A 1 143 ? -13.78400 17.17600 -8.64100 1.000 108.64000 143 LYS A CA 1
ATOM 1147 C C . LYS A 1 143 ? -13.95200 18.01600 -9.89900 1.000 107.65000 143 LYS A C 1
ATOM 1148 O O . LYS A 1 143 ? -14.03900 17.47900 -11.00900 1.000 117.54000 143 LYS A O 1
ATOM 1154 N N . ASN A 1 144 ? -13.90900 19.33600 -9.75900 1.000 107.54000 144 ASN A N 1
ATOM 1155 C CA . ASN A 1 144 ? -13.69900 20.18100 -10.92400 1.000 114.21000 144 ASN A CA 1
ATOM 1156 C C . ASN A 1 144 ? -12.34900 19.89200 -11.56000 1.000 120.77000 144 ASN A C 1
ATOM 1157 O O . ASN A 1 144 ? -11.51600 19.15200 -11.03000 1.000 123.51000 144 ASN A O 1
ATOM 1162 N N . ASP A 1 145 ? -12.13100 20.53200 -12.69200 1.000 125.04000 145 ASP A N 1
ATOM 1163 C CA . ASP A 1 145 ? -10.99500 20.27700 -13.56500 1.000 132.01000 145 ASP A CA 1
ATOM 1164 C C . ASP A 1 145 ? -10.60000 18.79500 -13.56300 1.000 133.63000 145 ASP A C 1
ATOM 1165 O O . ASP A 1 145 ? -9.64600 18.39500 -12.87500 1.000 123.67000 145 ASP A O 1
ATOM 1170 N N . PRO A 1 146 ? -11.32100 17.94900 -14.31500 1.000 136.43000 146 PRO A N 1
ATOM 1171 C CA . PRO A 1 146 ? -10.93600 16.53200 -14.39100 1.000 132.61000 146 PRO A CA 1
ATOM 1172 C C . PRO A 1 146 ? -9.72100 16.29000 -15.26200 1.000 135.63000 146 PRO A C 1
ATOM 1173 O O . PRO A 1 146 ? -9.16700 15.18600 -15.23400 1.000 132.37000 146 PRO A O 1
ATOM 1177 N N . THR A 1 147 ? -9.30100 17.27800 -16.04700 1.000 134.60000 147 THR A N 1
ATOM 1178 C CA . THR A 1 147 ? -8.07300 17.12700 -16.80800 1.000 134.45000 147 THR A CA 1
ATOM 1179 C C . THR A 1 147 ? -6.88700 16.97400 -15.87100 1.000 141.73000 147 THR A C 1
ATOM 1180 O O . THR A 1 147 ? -5.95400 16.20900 -16.15400 1.000 140.91000 147 THR A O 1
ATOM 1184 N N . PHE A 1 148 ? -6.90400 17.70600 -14.74700 1.000 142.76000 148 PHE A N 1
ATOM 1185 C CA . PHE A 1 148 ? -5.78200 17.67700 -13.81000 1.000 133.51000 148 PHE A CA 1
ATOM 1186 C C . PHE A 1 148 ? -5.68600 16.31300 -13.14200 1.000 131.44000 148 PHE A C 1
ATOM 1187 O O . PHE A 1 148 ? -4.61900 15.68600 -13.13500 1.000 134.36000 148 PHE A O 1
ATOM 1195 N N . ILE A 1 149 ? -6.80700 15.78500 -12.66100 1.000 125.27000 149 ILE A N 1
ATOM 1196 C CA . ILE A 1 149 ? -6.75300 14.43300 -12.14000 1.000 129.22000 149 ILE A CA 1
ATOM 1197 C C . ILE A 1 149 ? -6.36600 13.40900 -13.21800 1.000 128.89000 149 ILE A C 1
ATOM 1198 O O . ILE A 1 149 ? -5.95500 12.28500 -12.88700 1.000 122.86000 149 ILE A O 1
ATOM 1203 N N . GLN A 1 150 ? -6.40400 13.79500 -14.50200 1.000 135.91000 150 GLN A N 1
ATOM 1204 C CA . GLN A 1 150 ? -5.85400 12.94800 -15.55900 1.000 135.70000 150 GLN A CA 1
ATOM 1205 C C . GLN A 1 150 ? -4.33500 12.95600 -15.57900 1.000 130.52000 150 GLN A C 1
ATOM 1206 O O . GLN A 1 150 ? -3.74500 12.10100 -16.24500 1.000 126.25000 150 GLN A O 1
ATOM 1212 N N . LEU A 1 151 ? -3.68200 13.88600 -14.87400 1.000 130.33000 151 LEU A N 1
ATOM 1213 C CA . LEU A 1 151 ? -2.23500 13.79000 -14.72600 1.000 125.98000 151 LEU A CA 1
ATOM 1214 C C . LEU A 1 151 ? -1.82400 12.99800 -13.49300 1.000 116.36000 151 LEU A C 1
ATOM 1215 O O . LEU A 1 151 ? -0.76100 12.37200 -13.50200 1.000 115.08000 151 LEU A O 1
ATOM 1220 N N . LEU A 1 152 ? -2.67300 12.93400 -12.47800 1.000 116.07000 152 LEU A N 1
ATOM 1221 C CA . LEU A 1 152 ? -2.32400 12.27900 -11.22900 1.000 110.43000 152 LEU A CA 1
ATOM 1222 C C . LEU A 1 152 ? -2.84300 10.86700 -11.09800 1.000 112.22000 152 LEU A C 1
ATOM 1223 O O . LEU A 1 152 ? -2.47300 10.18900 -10.13500 1.000 106.51000 152 LEU A O 1
ATOM 1228 N N . ASN A 1 153 ? -3.75400 10.43600 -11.96300 1.000 123.23000 153 ASN A N 1
ATOM 1229 C CA . ASN A 1 153 ? -4.08900 9.02400 -11.87300 1.000 120.11000 153 ASN A CA 1
ATOM 1230 C C . ASN A 1 153 ? -3.55400 8.30800 -13.11300 1.000 126.84000 153 ASN A C 1
ATOM 1231 O O . ASN A 1 153 ? -2.59400 7.53300 -13.00200 1.000 130.40000 153 ASN A O 1
ATOM 1236 N N . PRO A 1 154 ? -4.09400 8.55700 -14.31800 1.000 130.98000 154 PRO A N 1
ATOM 1237 C CA . PRO A 1 154 ? -3.74500 7.69100 -15.45600 1.000 127.01000 154 PRO A CA 1
ATOM 1238 C C . PRO A 1 154 ? -2.32200 7.90300 -15.97100 1.000 125.32000 154 PRO A C 1
ATOM 1239 O O . PRO A 1 154 ? -1.62300 6.91000 -16.16900 1.000 127.88000 154 PRO A O 1
ATOM 1243 N N . ARG A 1 155 ? -1.85300 9.13900 -16.19500 1.000 119.41000 155 ARG A N 1
ATOM 1244 C CA . ARG A 1 155 ? -0.45800 9.28300 -16.59900 1.000 122.10000 155 ARG A CA 1
ATOM 1245 C C . ARG A 1 155 ? 0.47300 8.72000 -15.54200 1.000 121.70000 155 ARG A C 1
ATOM 1246 O O . ARG A 1 155 ? 1.57700 8.26400 -15.86500 1.000 120.86000 155 ARG A O 1
ATOM 1254 N N . CYS A 1 156 ? 0.05100 8.74200 -14.27700 1.000 118.03000 156 CYS A N 1
ATOM 1255 C CA . CYS A 1 156 ? 0.90500 8.20900 -13.23000 1.000 115.06000 156 CYS A CA 1
ATOM 1256 C C . CYS A 1 156 ? 1.24400 6.74800 -13.50200 1.000 112.50000 156 CYS A C 1
ATOM 1257 O O . CYS A 1 156 ? 2.40700 6.35000 -13.39500 1.000 116.78000 156 CYS A O 1
ATOM 1260 N N . VAL A 1 157 ? 0.26900 5.94300 -13.93200 1.000 116.62000 157 VAL A N 1
ATOM 1261 C CA . VAL A 1 157 ? 0.57700 4.52300 -14.13900 1.000 121.37000 157 VAL A CA 1
ATOM 1262 C C . VAL A 1 157 ? 1.32900 4.28500 -15.45300 1.000 117.45000 157 VAL A C 1
ATOM 1263 O O . VAL A 1 157 ? 2.20900 3.41800 -15.51400 1.000 115.29000 157 VAL A O 1
ATOM 1267 N N . GLU A 1 158 ? 1.01300 5.03300 -16.51800 1.000 114.53000 158 GLU A N 1
ATOM 1268 C CA . GLU A 1 158 ? 1.82700 4.94200 -17.73200 1.000 122.29000 158 GLU A CA 1
ATOM 1269 C C . GLU A 1 158 ? 3.26600 5.35600 -17.45900 1.000 118.53000 158 GLU A C 1
ATOM 1270 O O . GLU A 1 158 ? 4.21500 4.67700 -17.87100 1.000 116.24000 158 GLU A O 1
ATOM 1276 N N . ASN A 1 159 ? 3.44500 6.48700 -16.78100 1.000 114.69000 159 ASN A N 1
ATOM 1277 C CA . ASN A 1 159 ? 4.78100 6.86300 -16.35800 1.000 109.86000 159 ASN A CA 1
ATOM 1278 C C . ASN A 1 159 ? 5.40000 5.79300 -15.47100 1.000 108.23000 159 ASN A C 1
ATOM 1279 O O . ASN A 1 159 ? 6.62100 5.60400 -15.48500 1.000 106.94000 159 ASN A O 1
ATOM 1284 N N . LEU A 1 160 ? 4.59200 5.08400 -14.68700 1.000 105.85000 160 LEU A N 1
ATOM 1285 C CA . LEU A 1 160 ? 5.15700 3.98900 -13.91500 1.000 104.27000 160 LEU A CA 1
ATOM 1286 C C . LEU A 1 160 ? 5.74600 2.94600 -14.85700 1.000 109.28000 160 LEU A C 1
ATOM 1287 O O . LEU A 1 160 ? 6.91300 2.57000 -14.73500 1.000 108.73000 160 LEU A O 1
ATOM 1292 N N . GLN A 1 161 ? 4.96500 2.52300 -15.85200 1.000 115.81000 161 GLN A N 1
ATOM 1293 C CA . GLN A 1 161 ? 5.41900 1.50100 -16.78800 1.000 113.80000 161 GLN A CA 1
ATOM 1294 C C . GLN A 1 161 ? 6.64800 1.94600 -17.54800 1.000 111.49000 161 GLN A C 1
ATOM 1295 O O . GLN A 1 161 ? 7.58900 1.16000 -17.72100 1.000 119.31000 161 GLN A O 1
ATOM 1301 N N . THR A 1 162 ? 6.65400 3.19000 -18.02600 1.000 99.11000 162 THR A N 1
ATOM 1302 C CA . THR A 1 162 ? 7.85800 3.74100 -18.62200 1.000 103.37000 162 THR A CA 1
ATOM 1303 C C . THR A 1 162 ? 9.04500 3.53500 -17.69900 1.000 107.06000 162 THR A C 1
ATOM 1304 O O . THR A 1 162 ? 9.92900 2.71700 -17.98400 1.000 109.01000 162 THR A O 1
ATOM 1308 N N . VAL A 1 163 ? 9.04400 4.25200 -16.57100 1.000 99.44000 163 VAL A N 1
ATOM 1309 C CA . VAL A 1 163 ? 10.17800 4.17900 -15.66300 1.000 102.80000 163 VAL A CA 1
ATOM 1310 C C . VAL A 1 163 ? 10.36000 2.76200 -15.14000 1.000 99.95000 163 VAL A C 1
ATOM 1311 O O . VAL A 1 163 ? 11.48700 2.33000 -14.91900 1.000 101.85000 163 VAL A O 1
ATOM 1315 N N . LEU A 1 164 ? 9.28600 2.00300 -14.95000 1.000 103.32000 164 LEU A N 1
ATOM 1316 C CA . LEU A 1 164 ? 9.48300 0.62300 -14.51800 1.000 105.05000 164 LEU A CA 1
ATOM 1317 C C . LEU A 1 164 ? 10.31300 -0.12500 -15.54100 1.000 111.07000 164 LEU A C 1
ATOM 1318 O O . LEU A 1 164 ? 11.15800 -0.95400 -15.18100 1.000 115.55000 164 LEU A O 1
ATOM 1323 N N . ARG A 1 165 ? 10.11700 0.17700 -16.82500 1.000 114.02000 165 ARG A N 1
ATOM 1324 C CA . ARG A 1 165 ? 10.90700 -0.51200 -17.84100 1.000 121.14000 165 ARG A CA 1
ATOM 1325 C C . ARG A 1 165 ? 12.33700 0.01800 -17.88600 1.000 111.26000 165 ARG A C 1
ATOM 1326 O O . ARG A 1 165 ? 13.28300 -0.76000 -18.02000 1.000 114.37000 165 ARG A O 1
ATOM 1334 N N . ALA A 1 166 ? 12.51600 1.33100 -17.74800 1.000 107.51000 166 ALA A N 1
ATOM 1335 C CA . ALA A 1 166 ? 13.86400 1.88800 -17.72500 1.000 109.80000 166 ALA A CA 1
ATOM 1336 C C . ALA A 1 166 ? 14.66300 1.37200 -16.53000 1.000 110.66000 166 ALA A C 1
ATOM 1337 O O . ALA A 1 166 ? 15.88100 1.16500 -16.61700 1.000 114.21000 166 ALA A O 1
ATOM 1339 N N . GLY A 1 167 ? 13.99200 1.14700 -15.41300 1.000 107.59000 167 GLY A N 1
ATOM 1340 C CA . GLY A 1 167 ? 14.62900 0.81800 -14.16700 1.000 99.37000 167 GLY A CA 1
ATOM 1341 C C . GLY A 1 167 ? 14.62100 -0.64500 -13.85500 1.000 99.30000 167 GLY A C 1
ATOM 1342 O O . GLY A 1 167 ? 15.22200 -1.04700 -12.85900 1.000 105.63000 167 GLY A O 1
ATOM 1343 N N . LYS A 1 168 ? 13.98900 -1.46000 -14.68600 1.000 108.58000 168 LYS A N 1
ATOM 1344 C CA . LYS A 1 168 ? 13.88800 -2.89100 -14.41500 1.000 114.93000 168 LYS A CA 1
ATOM 1345 C C . LYS A 1 168 ? 15.24500 -3.51200 -14.05500 1.000 109.68000 168 LYS A C 1
ATOM 1346 O O . LYS A 1 168 ? 15.35600 -4.19900 -13.03900 1.000 101.16000 168 LYS A O 1
ATOM 1352 N N . THR A 1 169 ? 16.29700 -3.25700 -14.85300 1.000 104.83000 169 THR A N 1
ATOM 1353 C CA . THR A 1 169 ? 17.67400 -3.59700 -14.44600 1.000 116.28000 169 THR A CA 1
ATOM 1354 C C . THR A 1 169 ? 17.98200 -3.24600 -12.98600 1.000 106.46000 169 THR A C 1
ATOM 1355 O O . THR A 1 169 ? 18.21200 -4.14100 -12.15600 1.000 97.93000 169 THR A O 1
ATOM 1359 N N . ALA A 1 170 ? 18.01400 -1.93400 -12.70000 1.000 99.62000 170 ALA A N 1
ATOM 1360 C CA . ALA A 1 170 ? 18.28500 -1.41100 -11.36000 1.000 94.94000 170 ALA A CA 1
ATOM 1361 C C . ALA A 1 170 ? 17.48400 -2.13300 -10.27900 1.000 98.41000 170 ALA A C 1
ATOM 1362 O O . ALA A 1 170 ? 18.06300 -2.76900 -9.39300 1.000 95.93000 170 ALA A O 1
ATOM 1364 N N . LEU A 1 171 ? 16.13400 -2.05300 -10.33600 1.000 106.30000 171 LEU A N 1
ATOM 1365 C CA . LEU A 1 171 ? 15.30000 -2.68000 -9.30100 1.000 101.36000 171 LEU A CA 1
ATOM 1366 C C . LEU A 1 171 ? 15.50700 -4.18700 -9.19500 1.000 101.98000 171 LEU A C 1
ATOM 1367 O O . LEU A 1 171 ? 15.06600 -4.79900 -8.21700 1.000 90.91000 171 LEU A O 1
ATOM 1372 N N . GLU A 1 172 ? 16.22000 -4.79800 -10.13300 1.000 113.57000 172 GLU A N 1
ATOM 1373 C CA . GLU A 1 172 ? 16.45500 -6.22300 -10.03200 1.000 108.58000 172 GLU A CA 1
ATOM 1374 C C . GLU A 1 172 ? 17.86000 -6.59800 -9.58000 1.000 104.00000 172 GLU A C 1
ATOM 1375 O O . GLU A 1 172 ? 18.05500 -7.75700 -9.20700 1.000 107.09000 172 GLU A O 1
ATOM 1381 N N . ARG A 1 173 ? 18.77900 -5.63400 -9.58000 1.000 102.31000 173 ARG A N 1
ATOM 1382 C CA . ARG A 1 173 ? 20.16100 -5.89600 -9.10700 1.000 101.98000 173 ARG A CA 1
ATOM 1383 C C . ARG A 1 173 ? 20.10800 -6.62800 -7.76900 1.000 100.19000 173 ARG A C 1
ATOM 1384 O O . ARG A 1 173 ? 19.12300 -6.45700 -7.03300 1.000 103.59000 173 ARG A O 1
ATOM 1392 N N . LYS A 1 174 ? 21.14600 -7.40400 -7.46600 1.000 102.90000 174 LYS A N 1
ATOM 1393 C CA . LYS A 1 174 ? 21.20400 -8.11600 -6.16500 1.000 110.23000 174 LYS A CA 1
ATOM 1394 C C . LYS A 1 174 ? 22.59200 -7.91900 -5.55100 1.000 111.87000 174 LYS A C 1
ATOM 1395 O O . LYS A 1 174 ? 23.45400 -8.78900 -5.74900 1.000 116.52000 174 LYS A O 1
ATOM 1401 N N . VAL A 1 175 ? 22.78600 -6.81000 -4.83700 1.000 100.95000 175 VAL A N 1
ATOM 1402 C CA . VAL A 1 175 ? 24.02100 -6.60400 -4.03000 1.000 102.36000 175 VAL A CA 1
ATOM 1403 C C . VAL A 1 175 ? 24.00400 -7.62200 -2.89800 1.000 101.33000 175 VAL A C 1
ATOM 1404 O O . VAL A 1 175 ? 22.92300 -7.85800 -2.33700 1.000 105.42000 175 VAL A O 1
ATOM 1408 N N . THR A 1 176 ? 25.14100 -8.25400 -2.63700 1.000 101.52000 176 THR A N 1
ATOM 1409 C CA . THR A 1 176 ? 25.18100 -9.31400 -1.60500 1.000 110.48000 176 THR A CA 1
ATOM 1410 C C . THR A 1 176 ? 25.80800 -8.74000 -0.33700 1.000 111.47000 176 THR A C 1
ATOM 1411 O O . THR A 1 176 ? 26.92800 -8.21100 -0.41500 1.000 118.23000 176 THR A O 1
ATOM 1415 N N . PRO A 1 177 ? 25.14300 -8.84200 0.82600 1.000 103.25000 177 PRO A N 1
ATOM 1416 C CA . PRO A 1 177 ? 25.68500 -8.32500 2.07600 1.000 107.09000 177 PRO A CA 1
ATOM 1417 C C . PRO A 1 177 ? 26.94000 -9.06300 2.50200 1.000 107.89000 177 PRO A C 1
ATOM 1418 O O . PRO A 1 177 ? 27.32000 -10.09900 1.95900 1.000 113.89000 177 PRO A O 1
ATOM 1422 N N . GLN A 1 178 ? 27.59200 -8.48400 3.49800 1.000 107.24000 178 GLN A N 1
ATOM 1423 C CA . GLN A 1 178 ? 28.66100 -9.13400 4.23800 1.000 113.37000 178 GLN A CA 1
ATOM 1424 C C . GLN A 1 178 ? 28.20400 -9.12900 5.68300 1.000 111.59000 178 GLN A C 1
ATOM 1425 O O . GLN A 1 178 ? 27.90800 -8.05800 6.23200 1.000 113.13000 178 GLN A O 1
ATOM 1431 N N . VAL A 1 179 ? 28.06900 -10.31000 6.27100 1.000 106.25000 179 VAL A N 1
ATOM 1432 C CA . VAL A 1 179 ? 27.59200 -10.40800 7.64200 1.000 106.37000 179 VAL A CA 1
ATOM 1433 C C . VAL A 1 179 ? 28.83100 -10.40100 8.52300 1.000 110.34000 179 VAL A C 1
ATOM 1434 O O . VAL A 1 179 ? 29.67800 -11.29300 8.41600 1.000 118.78000 179 VAL A O 1
ATOM 1438 N N . LEU A 1 180 ? 28.95100 -9.38100 9.36600 1.000 110.41000 180 LEU A N 1
ATOM 1439 C CA . LEU A 1 180 ? 30.09100 -9.15600 10.24200 1.000 105.94000 180 LEU A CA 1
ATOM 1440 C C . LEU A 1 180 ? 29.59700 -9.05700 11.67700 1.000 109.96000 180 LEU A C 1
ATOM 1441 O O . LEU A 1 180 ? 28.52900 -8.49100 11.92800 1.000 116.30000 180 LEU A O 1
ATOM 1446 N N . VAL A 1 181 ? 30.34800 -9.60700 12.62600 1.000 112.19000 181 VAL A N 1
ATOM 1447 C CA . VAL A 1 181 ? 29.91300 -9.60700 14.02300 1.000 119.01000 181 VAL A CA 1
ATOM 1448 C C . VAL A 1 181 ? 31.02900 -9.03000 14.87800 1.000 118.39000 181 VAL A C 1
ATOM 1449 O O . VAL A 1 181 ? 32.13600 -9.58200 14.91700 1.000 120.67000 181 VAL A O 1
ATOM 1453 N N . PHE A 1 182 ? 30.74100 -7.91800 15.54600 1.000 120.72000 182 PHE A N 1
ATOM 1454 C CA . PHE A 1 182 ? 31.70000 -7.21900 16.38600 1.000 124.25000 182 PHE A CA 1
ATOM 1455 C C . PHE A 1 182 ? 31.18500 -7.21800 17.81100 1.000 126.09000 182 PHE A C 1
ATOM 1456 O O . PHE A 1 182 ? 29.98300 -7.04800 18.04600 1.000 128.76000 182 PHE A O 1
ATOM 1464 N N . GLU A 1 183 ? 32.09400 -7.39600 18.75400 1.000 125.67000 183 GLU A N 1
ATOM 1465 C CA . GLU A 1 183 ? 31.83200 -7.00400 20.12500 1.000 133.83000 183 GLU A CA 1
ATOM 1466 C C . GLU A 1 183 ? 32.10700 -5.50200 20.23000 1.000 138.59000 183 GLU A C 1
ATOM 1467 O O . GLU A 1 183 ? 33.22600 -5.05200 19.95900 1.000 142.27000 183 GLU A O 1
ATOM 1473 N N . ARG A 1 184 ? 31.08800 -4.72200 20.60000 1.000 144.13000 184 ARG A N 1
ATOM 1474 C CA . ARG A 1 184 ? 31.19700 -3.26800 20.67900 1.000 144.90000 184 ARG A CA 1
ATOM 1475 C C . ARG A 1 184 ? 31.61600 -2.85800 22.09300 1.000 149.43000 184 ARG A C 1
ATOM 1476 O O . ARG A 1 184 ? 31.18700 -3.47800 23.06900 1.000 150.09000 184 ARG A O 1
ATOM 1484 N N . SER A 1 185 ? 32.48600 -1.84000 22.20300 1.000 148.57000 185 SER A N 1
ATOM 1485 C CA . SER A 1 185 ? 32.98100 -1.42100 23.52000 1.000 157.24000 185 SER A CA 1
ATOM 1486 C C . SER A 1 185 ? 31.82600 -1.24900 24.50100 1.000 158.54000 185 SER A C 1
ATOM 1487 O O . SER A 1 185 ? 30.71500 -0.86700 24.12000 1.000 155.25000 185 SER A O 1
ATOM 1490 N N . SER A 1 186 ? 32.08600 -1.57600 25.76900 1.000 158.79000 186 SER A N 1
ATOM 1491 C CA . SER A 1 186 ? 31.03900 -1.51800 26.78000 1.000 157.96000 186 SER A CA 1
ATOM 1492 C C . SER A 1 186 ? 30.48400 -0.10700 26.87500 1.000 160.14000 186 SER A C 1
ATOM 1493 O O . SER A 1 186 ? 31.15300 0.79900 27.38600 1.000 163.23000 186 SER A O 1
ATOM 1496 N N . THR A 1 187 ? 29.26900 0.08800 26.37500 1.000 158.64000 187 THR A N 1
ATOM 1497 C CA . THR A 1 187 ? 28.64100 1.39600 26.37700 1.000 163.60000 187 THR A CA 1
ATOM 1498 C C . THR A 1 187 ? 27.82100 1.60200 27.64900 1.000 161.33000 187 THR A C 1
ATOM 1499 O O . THR A 1 187 ? 27.73000 0.72800 28.51300 1.000 159.43000 187 THR A O 1
ATOM 1503 N N . ALA A 1 188 ? 27.21300 2.78500 27.75800 1.000 162.72000 188 ALA A N 1
ATOM 1504 C CA . ALA A 1 188 ? 26.50500 3.15300 28.98000 1.000 166.01000 188 ALA A CA 1
ATOM 1505 C C . ALA A 1 188 ? 25.23100 2.33800 29.18300 1.000 172.13000 188 ALA A C 1
ATOM 1506 O O . ALA A 1 188 ? 24.80900 2.12500 30.32800 1.000 170.36000 188 ALA A O 1
ATOM 1508 N N . GLU A 1 189 ? 24.60700 1.87600 28.09900 1.000 173.20000 189 GLU A N 1
ATOM 1509 C CA . GLU A 1 189 ? 23.27700 1.28300 28.16100 1.000 169.51000 189 GLU A CA 1
ATOM 1510 C C . GLU A 1 189 ? 23.29100 -0.24700 28.07900 1.000 168.91000 189 GLU A C 1
ATOM 1511 O O . GLU A 1 189 ? 22.47400 -0.89800 28.74100 1.000 168.16000 189 GLU A O 1
ATOM 1517 N N . MET A 1 190 ? 24.21300 -0.85600 27.32700 1.000 165.45000 190 MET A N 1
ATOM 1518 C CA . MET A 1 190 ? 24.47400 -2.28600 27.45700 1.000 160.84000 190 MET A CA 1
ATOM 1519 C C . MET A 1 190 ? 25.89200 -2.51900 27.97300 1.000 159.15000 190 MET A C 1
ATOM 1520 O O . MET A 1 190 ? 26.82300 -1.77900 27.63000 1.000 160.97000 190 MET A O 1
ATOM 1525 N N . SER A 1 191 ? 26.05500 -3.55700 28.79700 1.000 157.28000 191 SER A N 1
ATOM 1526 C CA . SER A 1 191 ? 27.34700 -3.79800 29.43600 1.000 158.19000 191 SER A CA 1
ATOM 1527 C C . SER A 1 191 ? 28.32600 -4.49500 28.49500 1.000 155.37000 191 SER A C 1
ATOM 1528 O O . SER A 1 191 ? 29.52300 -4.18800 28.49800 1.000 151.05000 191 SER A O 1
ATOM 1531 N N . THR A 1 192 ? 27.83500 -5.43700 27.69100 1.000 156.06000 192 THR A N 1
ATOM 1532 C CA . THR A 1 192 ? 28.65900 -6.16900 26.73100 1.000 153.99000 192 THR A CA 1
ATOM 1533 C C . THR A 1 192 ? 27.87300 -6.28000 25.42400 1.000 152.25000 192 THR A C 1
ATOM 1534 O O . THR A 1 192 ? 27.10700 -7.23100 25.21600 1.000 151.20000 192 THR A O 1
ATOM 1538 N N . PRO A 1 193 ? 28.00500 -5.29200 24.53600 1.000 149.65000 193 PRO A N 1
ATOM 1539 C CA . PRO A 1 193 ? 27.21900 -5.28900 23.29500 1.000 140.89000 193 PRO A CA 1
ATOM 1540 C C . PRO A 1 193 ? 27.76700 -6.23900 22.25100 1.000 137.71000 193 PRO A C 1
ATOM 1541 O O . PRO A 1 193 ? 28.97800 -6.37300 22.08700 1.000 139.50000 193 PRO A O 1
ATOM 1545 N N . LEU A 1 194 ? 26.84900 -6.88400 21.52000 1.000 139.97000 194 LEU A N 1
ATOM 1546 C CA . LEU A 1 194 ? 27.18900 -7.67300 20.33500 1.000 132.33000 194 LEU A CA 1
ATOM 1547 C C . LEU A 1 194 ? 26.44700 -7.13200 19.12200 1.000 127.92000 194 LEU A C 1
ATOM 1548 O O . LEU A 1 194 ? 25.21300 -7.20300 19.06900 1.000 125.64000 194 LEU A O 1
ATOM 1553 N N . LEU A 1 195 ? 27.19700 -6.64100 18.13100 1.000 126.08000 195 LEU A N 1
ATOM 1554 C CA . LEU A 1 195 ? 26.61400 -6.12000 16.90000 1.000 123.32000 195 LEU A CA 1
ATOM 1555 C C . LEU A 1 195 ? 26.77000 -7.15200 15.77800 1.000 117.80000 195 LEU A C 1
ATOM 1556 O O . LEU A 1 195 ? 27.81800 -7.79300 15.63400 1.000 113.25000 195 LEU A O 1
ATOM 1561 N N . CYS A 1 196 ? 25.69600 -7.33900 15.02100 1.000 114.38000 196 CYS A N 1
ATOM 1562 C CA . CYS A 1 196 ? 25.72600 -8.04000 13.74700 1.000 115.01000 196 CYS A CA 1
ATOM 1563 C C . CYS A 1 196 ? 25.55000 -7.00300 12.64800 1.000 107.27000 196 CYS A C 1
ATOM 1564 O O . CYS A 1 196 ? 24.51400 -6.33100 12.59700 1.000 106.20000 196 CYS A O 1
ATOM 1567 N N . LEU A 1 197 ? 26.55700 -6.85500 11.79100 1.000 102.71000 197 LEU A N 1
ATOM 1568 C CA . LEU A 1 197 ? 26.56000 -5.81800 10.76900 1.000 96.75000 197 LEU A CA 1
ATOM 1569 C C . LEU A 1 197 ? 26.38400 -6.43600 9.39600 1.000 98.25000 197 LEU A C 1
ATOM 1570 O O . LEU A 1 197 ? 27.25500 -7.17800 8.93800 1.000 102.45000 197 LEU A O 1
ATOM 1575 N N . ILE A 1 198 ? 25.32800 -6.03500 8.69700 1.000 94.68000 198 ILE A N 1
ATOM 1576 C CA . ILE A 1 198 ? 24.98400 -6.59300 7.39400 1.000 97.47000 198 ILE A CA 1
ATOM 1577 C C . ILE A 1 198 ? 24.97200 -5.45100 6.38800 1.000 100.20000 198 ILE A C 1
ATOM 1578 O O . ILE A 1 198 ? 23.99500 -4.69800 6.32800 1.000 103.03000 198 ILE A O 1
ATOM 1583 N N . THR A 1 199 ? 26.02100 -5.30500 5.57500 1.000 100.40000 199 THR A N 1
ATOM 1584 C CA . THR A 1 199 ? 26.07100 -4.11300 4.73400 1.000 103.70000 199 THR A CA 1
ATOM 1585 C C . THR A 1 199 ? 26.39100 -4.45500 3.28700 1.000 98.60000 199 THR A C 1
ATOM 1586 O O . THR A 1 199 ? 27.06500 -5.44300 2.98800 1.000 93.74000 199 THR A O 1
ATOM 1590 N N . ALA A 1 200 ? 25.94000 -3.52700 2.42200 1.000 102.23000 200 ALA A N 1
ATOM 1591 C CA . ALA A 1 200 ? 25.58300 -3.70600 1.01300 1.000 100.90000 200 ALA A CA 1
ATOM 1592 C C . ALA A 1 200 ? 24.61200 -4.86600 0.76500 1.000 94.45000 200 ALA A C 1
ATOM 1593 O O . ALA A 1 200 ? 25.04400 -5.96700 0.45100 1.000 105.22000 200 ALA A O 1
ATOM 1595 N N . PHE A 1 201 ? 23.30800 -4.65400 0.87900 1.000 96.74000 201 PHE A N 1
ATOM 1596 C CA . PHE A 1 201 ? 22.33800 -5.58100 0.30400 1.000 94.83000 201 PHE A CA 1
ATOM 1597 C C . PHE A 1 201 ? 21.24700 -4.79000 -0.40400 1.000 92.67000 201 PHE A C 1
ATOM 1598 O O . PHE A 1 201 ? 20.71400 -3.84600 0.17900 1.000 84.72000 201 PHE A O 1
ATOM 1606 N N . TYR A 1 202 ? 20.94900 -5.13700 -1.68100 1.000 95.83000 202 TYR A N 1
ATOM 1607 C CA . TYR A 1 202 ? 20.08000 -4.28200 -2.49000 1.000 98.39000 202 TYR A CA 1
ATOM 1608 C C . TYR A 1 202 ? 18.60000 -4.59800 -2.32500 1.000 110.80000 202 TYR A C 1
ATOM 1609 O O . TYR A 1 202 ? 17.79500 -3.66400 -2.11300 1.000 113.85000 202 TYR A O 1
ATOM 1618 N N . PRO A 1 203 ? 18.14900 -5.82900 -2.54600 1.000 106.44000 203 PRO A N 1
ATOM 1619 C CA . PRO A 1 203 ? 16.74200 -6.08200 -2.21600 1.000 106.07000 203 PRO A CA 1
ATOM 1620 C C . PRO A 1 203 ? 16.58900 -5.81000 -0.72900 1.000 103.19000 203 PRO A C 1
ATOM 1621 O O . PRO A 1 203 ? 17.31900 -6.36400 0.11400 1.000 93.51000 203 PRO A O 1
ATOM 1625 N N . ARG A 1 204 ? 15.72800 -4.83800 -0.43300 1.000 98.88000 204 ARG A N 1
ATOM 1626 C CA . ARG A 1 204 ? 15.52700 -4.41200 0.94200 1.000 102.83000 204 ARG A CA 1
ATOM 1627 C C . ARG A 1 204 ? 14.94200 -5.54000 1.78500 1.000 96.06000 204 ARG A C 1
ATOM 1628 O O . ARG A 1 204 ? 15.20800 -5.63500 2.99200 1.000 97.26000 204 ARG A O 1
ATOM 1636 N N . THR A 1 205 ? 14.16800 -6.40600 1.15500 1.000 99.55000 205 THR A N 1
ATOM 1637 C CA . THR A 1 205 ? 13.57900 -7.54200 1.84500 1.000 107.59000 205 THR A CA 1
ATOM 1638 C C . THR A 1 205 ? 14.66100 -8.45500 2.37700 1.000 104.30000 205 THR A C 1
ATOM 1639 O O . THR A 1 205 ? 15.46000 -9.00900 1.61200 1.000 105.45000 205 THR A O 1
ATOM 1643 N N . ILE A 1 206 ? 14.64700 -8.66000 3.68500 1.000 95.76000 206 ILE A N 1
ATOM 1644 C CA . ILE A 1 206 ? 15.71000 -9.39700 4.32800 1.000 100.77000 206 ILE A CA 1
ATOM 1645 C C . ILE A 1 206 ? 15.15200 -9.91400 5.63500 1.000 104.38000 206 ILE A C 1
ATOM 1646 O O . ILE A 1 206 ? 14.19800 -9.36400 6.19000 1.000 95.41000 206 ILE A O 1
ATOM 1651 N N . ASN A 1 207 ? 15.73300 -11.01400 6.10000 1.000 117.20000 207 ASN A N 1
ATOM 1652 C CA . ASN A 1 207 ? 15.32500 -11.65700 7.34200 1.000 125.80000 207 ASN A CA 1
ATOM 1653 C C . ASN A 1 207 ? 16.58200 -12.05700 8.10400 1.000 126.92000 207 ASN A C 1
ATOM 1654 O O . ASN A 1 207 ? 17.24800 -13.02500 7.72600 1.000 129.09000 207 ASN A O 1
ATOM 1659 N N . ALA A 1 208 ? 16.90600 -11.31900 9.16900 1.000 117.52000 208 ALA A N 1
ATOM 1660 C CA . ALA A 1 208 ? 18.03900 -11.63300 10.02500 1.000 118.30000 208 ALA A CA 1
ATOM 1661 C C . ALA A 1 208 ? 17.63000 -11.55000 11.48900 1.000 120.58000 208 ALA A C 1
ATOM 1662 O O . ALA A 1 208 ? 16.72300 -10.79800 11.84300 1.000 124.25000 208 ALA A O 1
ATOM 1664 N N . THR A 1 209 ? 18.29700 -12.33200 12.33900 1.000 122.21000 209 THR A N 1
ATOM 1665 C CA . THR A 1 209 ? 18.06600 -12.28200 13.78200 1.000 126.08000 209 THR A CA 1
ATOM 1666 C C . THR A 1 209 ? 19.26500 -12.86600 14.50300 1.000 130.67000 209 THR A C 1
ATOM 1667 O O . THR A 1 209 ? 20.11000 -13.53800 13.91300 1.000 133.43000 209 THR A O 1
ATOM 1671 N N . TRP A 1 210 ? 19.31700 -12.60500 15.79800 1.000 133.36000 210 TRP A N 1
ATOM 1672 C CA . TRP A 1 210 ? 20.27900 -13.25200 16.66300 1.000 133.17000 210 TRP A CA 1
ATOM 1673 C C . TRP A 1 210 ? 19.60500 -14.44200 17.32800 1.000 140.40000 210 TRP A C 1
ATOM 1674 O O . TRP A 1 210 ? 18.39100 -14.44200 17.56900 1.000 142.85000 210 TRP A O 1
ATOM 1685 N N . LEU A 1 211 ? 20.38900 -15.50400 17.51800 1.000 146.50000 211 LEU A N 1
ATOM 1686 C CA . LEU A 1 211 ? 19.85900 -16.74200 18.13900 1.000 148.30000 211 LEU A CA 1
ATOM 1687 C C . LEU A 1 211 ? 20.83500 -17.14600 19.24000 1.000 148.92000 211 LEU A C 1
ATOM 1688 O O . LEU A 1 211 ? 22.05000 -16.96900 19.03900 1.000 146.17000 211 LEU A O 1
ATOM 1693 N N . ARG A 1 212 ? 20.31700 -17.77000 20.29800 1.000 150.61000 212 ARG A N 1
ATOM 1694 C CA . ARG A 1 212 ? 21.18400 -18.35800 21.34700 1.000 150.84000 212 ARG A CA 1
ATOM 1695 C C . ARG A 1 212 ? 20.67000 -19.78500 21.52200 1.000 159.54000 212 ARG A C 1
ATOM 1696 O O . ARG A 1 212 ? 19.48000 -19.92800 21.85300 1.000 162.02000 212 ARG A O 1
ATOM 1704 N N . LYS A 1 213 ? 21.50500 -20.79900 21.27800 1.000 158.94000 213 LYS A N 1
ATOM 1705 C CA . LYS A 1 213 ? 21.00600 -22.19200 21.31600 1.000 152.66000 213 LYS A CA 1
ATOM 1706 C C . LYS A 1 213 ? 19.79000 -22.26000 20.39100 1.000 155.07000 213 LYS A C 1
ATOM 1707 O O . LYS A 1 213 ? 18.75700 -22.80600 20.81500 1.000 154.16000 213 LYS A O 1
ATOM 1713 N N . GLY A 1 214 ? 19.91300 -21.70300 19.18000 1.000 153.76000 214 GLY A N 1
ATOM 1714 C CA . GLY A 1 214 ? 18.77400 -21.72200 18.24300 1.000 155.11000 214 GLY A CA 1
ATOM 1715 C C . GLY A 1 214 ? 17.66600 -20.78900 18.68700 1.000 162.75000 214 GLY A C 1
ATOM 1716 O O . GLY A 1 214 ? 17.14400 -20.04600 17.83500 1.000 165.12000 214 GLY A O 1
ATOM 1717 N N . GLU A 1 215 ? 17.31500 -20.82600 19.97300 1.000 165.07000 215 GLU A N 1
ATOM 1718 C CA . GLU A 1 215 ? 16.26700 -19.92500 20.51000 1.000 169.99000 215 GLU A CA 1
ATOM 1719 C C . GLU A 1 215 ? 16.58200 -18.48800 20.08900 1.000 168.22000 215 GLU A C 1
ATOM 1720 O O . GLU A 1 215 ? 17.75100 -18.08300 20.20700 1.000 165.19000 215 GLU A O 1
ATOM 1726 N N . PRO A 1 216 ? 15.59400 -17.70500 19.60700 1.000 167.76000 216 PRO A N 1
ATOM 1727 C CA . PRO A 1 216 ? 15.83500 -16.33600 19.13100 1.000 160.98000 216 PRO A CA 1
ATOM 1728 C C . PRO A 1 216 ? 15.86700 -15.35200 20.28400 1.000 162.45000 216 PRO A C 1
ATOM 1729 O O . PRO A 1 216 ? 14.86400 -15.13800 20.97700 1.000 166.43000 216 PRO A O 1
ATOM 1733 N N . VAL A 1 217 ? 17.03900 -14.76800 20.52200 1.000 164.78000 217 VAL A N 1
ATOM 1734 C CA . VAL A 1 217 ? 17.18900 -13.77100 21.57200 1.000 164.62000 217 VAL A CA 1
ATOM 1735 C C . VAL A 1 217 ? 16.51300 -12.49100 21.08600 1.000 167.00000 217 VAL A C 1
ATOM 1736 O O . VAL A 1 217 ? 16.81100 -11.98800 19.99400 1.000 157.24000 217 VAL A O 1
ATOM 1740 N N . SER A 1 218 ? 15.50800 -12.03300 21.84600 1.000 176.26000 218 SER A N 1
ATOM 1741 C CA . SER A 1 218 ? 14.75500 -10.81100 21.56100 1.000 175.80000 218 SER A CA 1
ATOM 1742 C C . SER A 1 218 ? 14.76000 -9.82600 22.72600 1.000 176.23000 218 SER A C 1
ATOM 1743 O O . SER A 1 218 ? 13.97500 -8.87000 22.72100 1.000 177.66000 218 SER A O 1
ATOM 1746 N N . GLU A 1 219 ? 15.63200 -10.02100 23.71300 1.000 176.30000 219 GLU A N 1
ATOM 1747 C CA . GLU A 1 219 ? 15.54600 -9.25900 24.95300 1.000 178.45000 219 GLU A CA 1
ATOM 1748 C C . GLU A 1 219 ? 16.02600 -7.83100 24.73600 1.000 175.36000 219 GLU A C 1
ATOM 1749 O O . GLU A 1 219 ? 15.26300 -6.86600 24.88500 1.000 174.32000 219 GLU A O 1
ATOM 1755 N N . ASP A 1 220 ? 17.29300 -7.68400 24.37500 1.000 171.05000 220 ASP A N 1
ATOM 1756 C CA . ASP A 1 220 ? 17.92100 -6.39200 24.15400 1.000 167.13000 220 ASP A CA 1
ATOM 1757 C C . ASP A 1 220 ? 18.17000 -6.17200 22.67000 1.000 157.11000 220 ASP A C 1
ATOM 1758 O O . ASP A 1 220 ? 19.25500 -5.76700 22.25100 1.000 159.33000 220 ASP A O 1
ATOM 1763 N N . LEU A 1 221 ? 17.16400 -6.45600 21.85800 1.000 156.64000 221 LEU A N 1
ATOM 1764 C CA . LEU A 1 221 ? 17.31500 -6.35700 20.41600 1.000 151.27000 221 LEU A CA 1
ATOM 1765 C C . LEU A 1 221 ? 17.15500 -4.90600 19.97900 1.000 146.61000 221 LEU A C 1
ATOM 1766 O O . LEU A 1 221 ? 16.06700 -4.33100 20.10800 1.000 147.39000 221 LEU A O 1
ATOM 1771 N N . THR A 1 222 ? 18.23400 -4.32000 19.46200 1.000 138.45000 222 THR A N 1
ATOM 1772 C CA . THR A 1 222 ? 18.18600 -3.03000 18.79200 1.000 129.16000 222 THR A CA 1
ATOM 1773 C C . THR A 1 222 ? 18.45700 -3.23200 17.31500 1.000 119.17000 222 THR A C 1
ATOM 1774 O O . THR A 1 222 ? 19.43200 -3.89500 16.94700 1.000 119.19000 222 THR A O 1
ATOM 1778 N N . VAL A 1 223 ? 17.60300 -2.66200 16.47400 1.000 112.52000 223 VAL A N 1
ATOM 1779 C CA . VAL A 1 223 ? 17.61900 -2.96600 15.05200 1.000 109.12000 223 VAL A CA 1
ATOM 1780 C C . VAL A 1 223 ? 17.55400 -1.66900 14.24700 1.000 103.20000 223 VAL A C 1
ATOM 1781 O O . VAL A 1 223 ? 16.58500 -0.90100 14.34100 1.000 100.02000 223 VAL A O 1
ATOM 1785 N N . MET A 1 224 ? 18.56200 -1.44800 13.43200 1.000 92.34000 224 MET A N 1
ATOM 1786 C CA . MET A 1 224 ? 18.66000 -0.25500 12.61800 1.000 92.67000 224 MET A CA 1
ATOM 1787 C C . MET A 1 224 ? 18.78200 -0.67000 11.15400 1.000 94.59000 224 MET A C 1
ATOM 1788 O O . MET A 1 224 ? 19.38800 -1.70900 10.83500 1.000 92.83000 224 MET A O 1
ATOM 1793 N N . VAL A 1 225 ? 18.19000 0.11200 10.25600 1.000 91.60000 225 VAL A N 1
ATOM 1794 C CA . VAL A 1 225 ? 18.43900 -0.08900 8.83400 1.000 88.79000 225 VAL A CA 1
ATOM 1795 C C . VAL A 1 225 ? 18.75900 1.27700 8.26600 1.000 91.67000 225 VAL A C 1
ATOM 1796 O O . VAL A 1 225 ? 17.89000 2.15900 8.25500 1.000 92.40000 225 VAL A O 1
ATOM 1800 N N . LEU A 1 226 ? 19.98900 1.45000 7.78100 1.000 87.47000 226 LEU A N 1
ATOM 1801 C CA . LEU A 1 226 ? 20.38500 2.74200 7.26300 1.000 77.05000 226 LEU A CA 1
ATOM 1802 C C . LEU A 1 226 ? 20.62600 2.66700 5.76600 1.000 74.99000 226 LEU A C 1
ATOM 1803 O O . LEU A 1 226 ? 20.96000 1.59800 5.23700 1.000 80.02000 226 LEU A O 1
ATOM 1808 N N . PRO A 1 227 ? 20.41700 3.76000 5.04600 1.000 71.21000 227 PRO A N 1
ATOM 1809 C CA . PRO A 1 227 ? 20.72800 3.77300 3.61500 1.000 73.78000 227 PRO A CA 1
ATOM 1810 C C . PRO A 1 227 ? 22.23300 3.79700 3.39700 1.000 82.49000 227 PRO A C 1
ATOM 1811 O O . PRO A 1 227 ? 22.97400 4.31800 4.23100 1.000 81.92000 227 PRO A O 1
ATOM 1815 N N . ASN A 1 228 ? 22.68500 3.20700 2.26100 1.000 81.83000 228 ASN A N 1
ATOM 1816 C CA . ASN A 1 228 ? 24.06600 3.35600 1.79800 1.000 81.53000 228 ASN A CA 1
ATOM 1817 C C . ASN A 1 228 ? 24.12100 4.51600 0.80700 1.000 78.12000 228 ASN A C 1
ATOM 1818 O O . ASN A 1 228 ? 23.24800 5.38400 0.77700 1.000 76.42000 228 ASN A O 1
ATOM 1823 N N . HIS A 1 229 ? 25.12800 4.56300 -0.02500 1.000 81.48000 229 HIS A N 1
ATOM 1824 C CA . HIS A 1 229 ? 25.22800 5.71200 -0.90100 1.000 87.27000 229 HIS A CA 1
ATOM 1825 C C . HIS A 1 229 ? 24.88300 5.35200 -2.33300 1.000 83.38000 229 HIS A C 1
ATOM 1826 O O . HIS A 1 229 ? 24.58800 6.25000 -3.14200 1.000 83.71000 229 HIS A O 1
ATOM 1833 N N . ASP A 1 230 ? 24.85800 4.05500 -2.63600 1.000 80.09000 230 ASP A N 1
ATOM 1834 C CA . ASP A 1 230 ? 24.74700 3.52400 -3.98100 1.000 87.83000 230 ASP A CA 1
ATOM 1835 C C . ASP A 1 230 ? 23.44300 2.74700 -4.14000 1.000 96.35000 230 ASP A C 1
ATOM 1836 O O . ASP A 1 230 ? 23.35900 1.77400 -4.91900 1.000 97.13000 230 ASP A O 1
ATOM 1841 N N . ALA A 1 231 ? 22.42800 3.16300 -3.37400 1.000 90.74000 231 ALA A N 1
ATOM 1842 C CA . ALA A 1 231 ? 21.09500 2.58100 -3.37000 1.000 89.97000 231 ALA A CA 1
ATOM 1843 C C . ALA A 1 231 ? 21.05000 1.20000 -2.75600 1.000 87.26000 231 ALA A C 1
ATOM 1844 O O . ALA A 1 231 ? 20.16100 0.45000 -3.06500 1.000 98.21000 231 ALA A O 1
ATOM 1846 N N . THR A 1 232 ? 21.97500 0.81900 -1.92600 1.000 87.56000 232 THR A N 1
ATOM 1847 C CA . THR A 1 232 ? 21.81400 -0.42800 -1.20900 1.000 89.13000 232 THR A CA 1
ATOM 1848 C C . THR A 1 232 ? 21.56200 -0.08700 0.25100 1.000 82.09000 232 THR A C 1
ATOM 1849 O O . THR A 1 232 ? 21.40900 1.06800 0.61800 1.000 80.83000 232 THR A O 1
ATOM 1853 N N . TYR A 1 233 ? 21.61000 -1.08200 1.11300 1.000 83.40000 233 TYR A N 1
ATOM 1854 C CA . TYR A 1 233 ? 21.10000 -0.91100 2.45700 1.000 84.84000 233 TYR A CA 1
ATOM 1855 C C . TYR A 1 233 ? 22.04900 -1.48100 3.46900 1.000 85.86000 233 TYR A C 1
ATOM 1856 O O . TYR A 1 233 ? 22.83600 -2.37500 3.17400 1.000 94.23000 233 TYR A O 1
ATOM 1865 N N . ARG A 1 234 ? 21.93400 -0.93700 4.67900 1.000 80.66000 234 ARG A N 1
ATOM 1866 C CA . ARG A 1 234 ? 22.80800 -1.36700 5.78500 1.000 87.39000 234 ARG A CA 1
ATOM 1867 C C . ARG A 1 234 ? 21.92600 -1.75800 6.96100 1.000 85.93000 234 ARG A C 1
ATOM 1868 O O . ARG A 1 234 ? 20.91700 -1.07600 7.18900 1.000 86.69000 234 ARG A O 1
ATOM 1876 N N . MET A 1 235 ? 22.32500 -2.80100 7.68600 1.000 82.89000 235 MET A N 1
ATOM 1877 C CA . MET A 1 235 ? 21.51000 -3.30400 8.81500 1.000 92.39000 235 MET A CA 1
ATOM 1878 C C . MET A 1 235 ? 22.41400 -3.61700 10.00400 1.000 94.58000 235 MET A C 1
ATOM 1879 O O . MET A 1 235 ? 23.42900 -4.29900 9.80100 1.000 95.82000 235 MET A O 1
ATOM 1884 N N . GLU A 1 236 ? 22.04600 -3.15000 11.19400 1.000 95.87000 236 GLU A N 1
ATOM 1885 C CA . GLU A 1 236 ? 22.80100 -3.42200 12.41600 1.000 90.84000 236 GLU A CA 1
ATOM 1886 C C . GLU A 1 236 ? 21.88500 -4.04300 13.45500 1.000 97.05000 236 GLU A C 1
ATOM 1887 O O . GLU A 1 236 ? 20.76700 -3.55800 13.65600 1.000 103.17000 236 GLU A O 1
ATOM 1893 N N . ILE A 1 237 ? 22.33000 -5.11000 14.11300 1.000 100.07000 237 ILE A N 1
ATOM 1894 C CA . ILE A 1 237 ? 21.52000 -5.69300 15.17600 1.000 108.42000 237 ILE A CA 1
ATOM 1895 C C . ILE A 1 237 ? 22.37100 -5.83800 16.41400 1.000 110.48000 237 ILE A C 1
ATOM 1896 O O . ILE A 1 237 ? 23.35000 -6.59100 16.41300 1.000 114.26000 237 ILE A O 1
ATOM 1901 N N . LEU A 1 238 ? 21.95600 -5.17800 17.48300 1.000 117.05000 238 LEU A N 1
ATOM 1902 C CA . LEU A 1 238 ? 22.70500 -5.10800 18.72300 1.000 129.47000 238 LEU A CA 1
ATOM 1903 C C . LEU A 1 238 ? 21.99200 -5.92900 19.78700 1.000 133.26000 238 LEU A C 1
ATOM 1904 O O . LEU A 1 238 ? 20.75600 -5.94000 19.84900 1.000 130.92000 238 LEU A O 1
ATOM 1909 N N . ILE A 1 239 ? 22.77900 -6.61400 20.61800 1.000 135.49000 239 ILE A N 1
ATOM 1910 C CA . ILE A 1 239 ? 22.27800 -7.23800 21.83800 1.000 142.15000 239 ILE A CA 1
ATOM 1911 C C . ILE A 1 239 ? 23.31200 -7.08400 22.94800 1.000 146.49000 239 ILE A C 1
ATOM 1912 O O . ILE A 1 239 ? 24.52600 -7.08500 22.70200 1.000 140.91000 239 ILE A O 1
ATOM 1917 N N . ASP A 1 240 ? 22.81300 -6.89400 24.16900 1.000 151.58000 240 ASP A N 1
ATOM 1918 C CA . ASP A 1 240 ? 23.62200 -7.03400 25.36900 1.000 155.85000 240 ASP A CA 1
ATOM 1919 C C . ASP A 1 240 ? 23.69600 -8.52100 25.69100 1.000 159.98000 240 ASP A C 1
ATOM 1920 O O . ASP A 1 240 ? 22.67500 -9.13900 26.02000 1.000 156.28000 240 ASP A O 1
ATOM 1925 N N . ILE A 1 241 ? 24.89700 -9.10200 25.56700 1.000 161.10000 241 ILE A N 1
ATOM 1926 C CA . ILE A 1 241 ? 25.09000 -10.50500 25.92000 1.000 161.85000 241 ILE A CA 1
ATOM 1927 C C . ILE A 1 241 ? 25.01600 -10.71100 27.42600 1.000 169.34000 241 ILE A C 1
ATOM 1928 O O . ILE A 1 241 ? 24.74100 -11.83200 27.88300 1.000 174.28000 241 ILE A O 1
ATOM 1933 N N . LYS A 1 242 ? 25.24700 -9.65100 28.21100 1.000 167.44000 242 LYS A N 1
ATOM 1934 C CA . LYS A 1 242 ? 25.03700 -9.67700 29.66000 1.000 169.98000 242 LYS A CA 1
ATOM 1935 C C . LYS A 1 242 ? 25.91000 -10.74700 30.30100 1.000 174.62000 242 LYS A C 1
ATOM 1936 O O . LYS A 1 242 ? 25.47500 -11.48200 31.19200 1.000 179.70000 242 LYS A O 1
ATOM 1942 N N . ASN A 1 243 ? 27.14100 -10.85600 29.80700 1.000 173.41000 243 ASN A N 1
ATOM 1943 C CA . ASN A 1 243 ? 28.12200 -11.80800 30.32400 1.000 179.93000 243 ASN A CA 1
ATOM 1944 C C . ASN A 1 243 ? 27.67100 -13.25900 30.12800 1.000 185.17000 243 ASN A C 1
ATOM 1945 O O . ASN A 1 243 ? 27.83800 -14.09900 31.01400 1.000 191.60000 243 ASN A O 1
ATOM 1950 N N . ASN A 1 244 ? 27.18300 -13.52600 28.91600 1.000 181.64000 244 ASN A N 1
ATOM 1951 C CA . ASN A 1 244 ? 26.90000 -14.92600 28.52800 1.000 177.08000 244 ASN A CA 1
ATOM 1952 C C . ASN A 1 244 ? 27.98300 -15.23200 27.49000 1.000 173.67000 244 ASN A C 1
ATOM 1953 O O . ASN A 1 244 ? 28.46800 -14.29000 26.84900 1.000 170.92000 244 ASN A O 1
ATOM 1958 N N . ASP A 1 245 ? 28.41000 -16.48100 27.37900 1.000 171.22000 245 ASP A N 1
ATOM 1959 C CA . ASP A 1 245 ? 29.43800 -16.83400 26.41000 1.000 165.21000 245 ASP A CA 1
ATOM 1960 C C . ASP A 1 245 ? 28.98500 -16.39400 25.01900 1.000 162.14000 245 ASP A C 1
ATOM 1961 O O . ASP A 1 245 ? 27.88600 -16.77700 24.57900 1.000 160.32000 245 ASP A O 1
ATOM 1966 N N . PRO A 1 246 ? 29.76600 -15.56600 24.31800 1.000 159.14000 246 PRO A N 1
ATOM 1967 C CA . PRO A 1 246 ? 29.33700 -15.08300 22.99700 1.000 158.95000 246 PRO A CA 1
ATOM 1968 C C . PRO A 1 246 ? 29.46300 -16.12000 21.89700 1.000 158.03000 246 PRO A C 1
ATOM 1969 O O . PRO A 1 246 ? 28.89700 -15.92400 20.81100 1.000 153.48000 246 PRO A O 1
ATOM 1973 N N . SER A 1 247 ? 30.19700 -17.20600 22.14300 1.000 157.34000 247 SER A N 1
ATOM 1974 C CA . SER A 1 247 ? 30.27100 -18.29200 21.17600 1.000 156.30000 247 SER A CA 1
ATOM 1975 C C . SER A 1 247 ? 28.92600 -18.97800 20.99000 1.000 153.77000 247 SER A C 1
ATOM 1976 O O . SER A 1 247 ? 28.70900 -19.63300 19.96600 1.000 152.48000 247 SER A O 1
ATOM 1979 N N . ASN A 1 248 ? 28.02300 -18.86000 21.97100 1.000 153.50000 248 ASN A N 1
ATOM 1980 C CA . ASN A 1 248 ? 26.69800 -19.46800 21.91900 1.000 148.19000 248 ASN A CA 1
ATOM 1981 C C . ASN A 1 248 ? 25.69100 -18.66100 21.10200 1.000 149.98000 248 ASN A C 1
ATOM 1982 O O . ASN A 1 248 ? 24.53800 -19.09400 20.98200 1.000 149.87000 248 ASN A O 1
ATOM 1987 N N . TYR A 1 249 ? 26.08600 -17.51300 20.54600 1.000 150.89000 249 TYR A N 1
ATOM 1988 C CA . TYR A 1 249 ? 25.18200 -16.59500 19.85700 1.000 148.68000 249 TYR A CA 1
ATOM 1989 C C . TYR A 1 249 ? 25.48000 -16.57500 18.36200 1.000 141.57000 249 TYR A C 1
ATOM 1990 O O . TYR A 1 249 ? 26.64300 -16.62100 17.95100 1.000 143.14000 249 TYR A O 1
ATOM 1999 N N . TYR A 1 250 ? 24.43600 -16.48500 17.54300 1.000 135.85000 250 TYR A N 1
ATOM 2000 C CA . TYR A 1 250 ? 24.65300 -16.53700 16.10700 1.000 137.46000 250 TYR A CA 1
ATOM 2001 C C . TYR A 1 250 ? 23.62500 -15.68800 15.38200 1.000 137.57000 250 TYR A C 1
ATOM 2002 O O . TYR A 1 250 ? 22.44500 -15.65200 15.74000 1.000 134.49000 250 TYR A O 1
ATOM 2011 N N . CYS A 1 251 ? 24.08900 -15.04900 14.32400 1.000 136.44000 251 CYS A N 1
ATOM 2012 C CA . CYS A 1 251 ? 23.31700 -14.08500 13.56400 1.000 134.47000 251 CYS A CA 1
ATOM 2013 C C . CYS A 1 251 ? 22.92800 -14.73300 12.24300 1.000 135.77000 251 CYS A C 1
ATOM 2014 O O . CYS A 1 251 ? 23.70100 -14.71600 11.28300 1.000 139.59000 251 CYS A O 1
ATOM 2017 N N . GLN A 1 252 ? 21.72800 -15.31400 12.20200 1.000 138.12000 252 GLN A N 1
ATOM 2018 C CA . GLN A 1 252 ? 21.21700 -15.94900 10.98900 1.000 138.72000 252 GLN A CA 1
ATOM 2019 C C . GLN A 1 252 ? 20.59200 -14.90500 10.06400 1.000 137.97000 252 GLN A C 1
ATOM 2020 O O . GLN A 1 252 ? 19.71400 -14.14300 10.48500 1.000 138.08000 252 GLN A O 1
ATOM 2026 N N . VAL A 1 253 ? 21.03200 -14.88200 8.80100 1.000 131.29000 253 VAL A N 1
ATOM 2027 C CA . VAL A 1 253 ? 20.65500 -13.84900 7.83200 1.000 128.62000 253 VAL A CA 1
ATOM 2028 C C . VAL A 1 253 ? 20.22500 -14.48700 6.51600 1.000 134.68000 253 VAL A C 1
ATOM 2029 O O . VAL A 1 253 ? 21.05300 -15.08800 5.82100 1.000 135.20000 253 VAL A O 1
ATOM 2033 N N . GLN A 1 254 ? 18.95700 -14.28900 6.13200 1.000 138.98000 254 GLN A N 1
ATOM 2034 C CA . GLN A 1 254 ? 18.44300 -14.74200 4.83900 1.000 136.62000 254 GLN A CA 1
ATOM 2035 C C . GLN A 1 254 ? 18.15700 -13.51100 3.98400 1.000 132.07000 254 GLN A C 1
ATOM 2036 O O . GLN A 1 254 ? 17.23000 -12.73800 4.27600 1.000 125.58000 254 GLN A O 1
ATOM 2042 N N . HIS A 1 255 ? 18.99000 -13.31300 2.96400 1.000 128.38000 255 HIS A N 1
ATOM 2043 C CA . HIS A 1 255 ? 18.75900 -12.37000 1.88200 1.000 129.06000 255 HIS A CA 1
ATOM 2044 C C . HIS A 1 255 ? 18.58600 -13.18100 0.60300 1.000 134.32000 255 HIS A C 1
ATOM 2045 O O . HIS A 1 255 ? 19.19600 -14.24000 0.44200 1.000 139.24000 255 HIS A O 1
ATOM 2052 N N . CYS A 1 256 ? 17.72800 -12.67500 -0.28700 1.000 132.51000 256 CYS A N 1
ATOM 2053 C CA . CYS A 1 256 ? 17.37600 -13.32400 -1.54700 1.000 139.37000 256 CYS A CA 1
ATOM 2054 C C . CYS A 1 256 ? 18.56500 -14.00400 -2.21800 1.000 153.37000 256 CYS A C 1
ATOM 2055 O O . CYS A 1 256 ? 18.47400 -15.16000 -2.65900 1.000 156.24000 256 CYS A O 1
ATOM 2058 N N . SER A 1 257 ? 19.68500 -13.27900 -2.30600 1.000 150.09000 257 SER A N 1
ATOM 2059 C CA . SER A 1 257 ? 20.95600 -13.78100 -2.83600 1.000 153.79000 257 SER A CA 1
ATOM 2060 C C . SER A 1 257 ? 20.76700 -14.52300 -4.16400 1.000 177.94000 257 SER A C 1
ATOM 2061 O O . SER A 1 257 ? 20.01200 -14.08600 -5.03900 1.000 202.05000 257 SER A O 1
ATOM 2064 N N . PRO B 2 1 ? 12.51300 14.62400 21.25600 1.000 155.37000 0 PRO B N 1
ATOM 2065 C CA . PRO B 2 1 ? 12.05300 16.01800 21.16400 1.000 155.89000 0 PRO B CA 1
ATOM 2066 C C . PRO B 2 1 ? 12.10900 16.59500 19.72400 1.000 152.31000 0 PRO B C 1
ATOM 2067 O O . PRO B 2 1 ? 12.49300 17.76000 19.56200 1.000 165.90000 0 PRO B O 1
ATOM 2071 N N . GLY B 2 2 ? 11.72100 15.81000 18.70800 1.000 138.49000 1 GLY B N 1
ATOM 2072 C CA . GLY B 2 2 ? 12.06300 16.15000 17.33500 1.000 119.81000 1 GLY B CA 1
ATOM 2073 C C . GLY B 2 2 ? 13.55200 16.16400 17.04700 1.000 115.79000 1 GLY B C 1
ATOM 2074 O O . GLY B 2 2 ? 13.96800 16.68200 16.00900 1.000 105.21000 1 GLY B O 1
ATOM 2075 N N . SER B 2 3 ? 14.37600 15.63000 17.95100 1.000 124.27000 2 SER B N 1
ATOM 2076 C CA . SER B 2 3 ? 15.82200 15.75200 17.83500 1.000 116.38000 2 SER B CA 1
ATOM 2077 C C . SER B 2 3 ? 16.33600 14.66000 16.91100 1.000 108.67000 2 SER B C 1
ATOM 2078 O O . SER B 2 3 ? 15.90600 13.51000 17.04200 1.000 110.83000 2 SER B O 1
ATOM 2081 N N . PRO B 2 4 ? 17.24500 14.97400 15.97600 1.000 103.88000 3 PRO B N 1
ATOM 2082 C CA . PRO B 2 4 ? 17.72400 13.94600 15.03700 1.000 95.34000 3 PRO B CA 1
ATOM 2083 C C . PRO B 2 4 ? 18.27300 12.70800 15.72200 1.000 93.39000 3 PRO B C 1
ATOM 2084 O O . PRO B 2 4 ? 18.85100 12.77800 16.80500 1.000 87.49000 3 PRO B O 1
ATOM 2088 N N . ASN B 2 5 ? 17.97500 11.54800 15.11100 1.000 95.89000 4 ASN B N 1
ATOM 2089 C CA . ASN B 2 5 ? 18.83200 10.38600 15.24400 1.000 92.06000 4 ASN B CA 1
ATOM 2090 C C . ASN B 2 5 ? 19.90500 10.51100 14.17500 1.000 89.61000 4 ASN B C 1
ATOM 2091 O O . ASN B 2 5 ? 19.58200 10.71600 13.00400 1.000 88.51000 4 ASN B O 1
ATOM 2096 N N . VAL B 2 6 ? 21.17700 10.43300 14.56800 1.000 87.41000 5 VAL B N 1
ATOM 2097 C CA . VAL B 2 6 ? 22.26300 10.54500 13.61500 1.000 84.67000 5 VAL B CA 1
ATOM 2098 C C . VAL B 2 6 ? 23.16700 9.33800 13.78100 1.000 88.30000 5 VAL B C 1
ATOM 2099 O O . VAL B 2 6 ? 23.52100 8.96600 14.90400 1.000 92.18000 5 VAL B O 1
ATOM 2103 N N . GLN B 2 7 ? 23.51200 8.71300 12.66100 1.000 89.79000 6 GLN B N 1
ATOM 2104 C CA . GLN B 2 7 ? 24.53200 7.68800 12.63600 1.000 87.14000 6 GLN B CA 1
ATOM 2105 C C . GLN B 2 7 ? 25.65100 8.10100 11.68000 1.000 84.20000 6 GLN B C 1
ATOM 2106 O O . GLN B 2 7 ? 25.41100 8.66400 10.59200 1.000 81.33000 6 GLN B O 1
ATOM 2112 N N . VAL B 2 8 ? 26.87800 7.84200 12.11500 1.000 73.57000 7 VAL B N 1
ATOM 2113 C CA . VAL B 2 8 ? 28.04400 8.11300 11.31500 1.000 79.57000 7 VAL B CA 1
ATOM 2114 C C . VAL B 2 8 ? 28.73500 6.76700 11.10400 1.000 83.53000 7 VAL B C 1
ATOM 2115 O O . VAL B 2 8 ? 29.05100 6.07100 12.07800 1.000 91.44000 7 VAL B O 1
ATOM 2119 N N . TYR B 2 9 ? 28.90700 6.35700 9.84800 1.000 77.00000 8 TYR B N 1
ATOM 2120 C CA . TYR B 2 9 ? 29.38100 4.99900 9.58700 1.000 89.36000 8 TYR B CA 1
ATOM 2121 C C . TYR B 2 9 ? 30.10800 4.98700 8.24500 1.000 83.22000 8 TYR B C 1
ATOM 2122 O O . TYR B 2 9 ? 30.00100 5.93000 7.44400 1.000 78.19000 8 TYR B O 1
ATOM 2131 N N . THR B 2 10 ? 30.85400 3.90500 8.01100 1.000 76.87000 9 THR B N 1
ATOM 2132 C CA . THR B 2 10 ? 31.58000 3.69900 6.76400 1.000 83.28000 9 THR B CA 1
ATOM 2133 C C . THR B 2 10 ? 30.89000 2.62600 5.90900 1.000 86.38000 9 THR B C 1
ATOM 2134 O O . THR B 2 10 ? 30.32500 1.64900 6.44300 1.000 83.01000 9 THR B O 1
ATOM 2138 N N . TYR B 2 11 ? 30.90200 2.83200 4.58900 1.000 87.85000 10 TYR B N 1
ATOM 2139 C CA . TYR B 2 11 ? 30.24400 1.87800 3.65900 1.000 93.03000 10 TYR B CA 1
ATOM 2140 C C . TYR B 2 11 ? 30.77600 0.47600 3.91700 1.000 86.03000 10 TYR B C 1
ATOM 2141 O O . TYR B 2 11 ? 29.99500 -0.41300 4.28300 1.000 89.21000 10 TYR B O 1
ATOM 2150 N N . LYS B 2 12 ? 32.07700 0.29700 3.71600 1.000 96.65000 11 LYS B N 1
ATOM 2151 C CA . LYS B 2 12 ? 32.70300 -1.02000 3.97300 1.000 96.14000 11 LYS B CA 1
ATOM 2152 C C . LYS B 2 12 ? 33.68300 -0.87900 5.13300 1.000 91.78000 11 LYS B C 1
ATOM 2153 O O . LYS B 2 12 ? 34.04400 0.26000 5.46600 1.000 89.83000 11 LYS B O 1
ATOM 2159 N N . LEU B 2 13 ? 34.09700 -2.00100 5.71600 1.000 100.34000 12 LEU B N 1
ATOM 2160 C CA . LEU B 2 13 ? 35.05800 -1.97700 6.80700 1.000 103.86000 12 LEU B CA 1
ATOM 2161 C C . LEU B 2 13 ? 36.27600 -1.11700 6.46100 1.000 105.28000 12 LEU B C 1
ATOM 2162 O O . LEU B 2 13 ? 36.79600 -1.17100 5.34000 1.000 100.37000 12 LEU B O 1
ATOM 2167 N N . ILE B 2 14 ? 36.71300 -0.30000 7.43300 1.000 100.96000 13 ILE B N 1
ATOM 2168 C CA . ILE B 2 14 ? 37.93500 0.47000 7.26400 1.000 113.36000 13 ILE B CA 1
ATOM 2169 C C . ILE B 2 14 ? 39.06800 -0.49700 6.94600 1.000 111.12000 13 ILE B C 1
ATOM 2170 O O . ILE B 2 14 ? 39.24700 -1.52500 7.61400 1.000 103.83000 13 ILE B O 1
ATOM 2175 N N . LYS B 2 15 ? 39.75500 -0.23300 5.84200 1.000 106.69000 14 LYS B N 1
ATOM 2176 C CA . LYS B 2 15 ? 41.01900 -0.87600 5.51800 1.000 114.01000 14 LYS B CA 1
ATOM 2177 C C . LYS B 2 15 ? 41.94700 0.27500 5.17100 1.000 113.06000 14 LYS B C 1
ATOM 2178 O O . LYS B 2 15 ? 41.66800 1.02300 4.22500 1.000 109.11000 14 LYS B O 1
ATOM 2184 N N . GLU B 2 16 ? 42.98600 0.48700 5.97700 1.000 119.37000 15 GLU B N 1
ATOM 2185 C CA . GLU B 2 16 ? 43.70900 1.73700 5.80000 1.000 112.15000 15 GLU B CA 1
ATOM 2186 C C . GLU B 2 16 ? 44.30000 1.80100 4.40300 1.000 107.87000 15 GLU B C 1
ATOM 2187 O O . GLU B 2 16 ? 44.65200 0.78600 3.79500 1.000 106.00000 15 GLU B O 1
ATOM 2193 N N . GLY B 2 17 ? 44.34200 3.01600 3.87800 1.000 105.44000 16 GLY B N 1
ATOM 2194 C CA . GLY B 2 17 ? 44.77600 3.25700 2.53900 1.000 95.20000 16 GLY B CA 1
ATOM 2195 C C . GLY B 2 17 ? 43.89400 2.69600 1.46800 1.000 96.91000 16 GLY B C 1
ATOM 2196 O O . GLY B 2 17 ? 44.22900 2.85600 0.29500 1.000 101.92000 16 GLY B O 1
ATOM 2197 N N . GLU B 2 18 ? 42.76800 2.06100 1.81000 1.000 107.31000 17 GLU B N 1
ATOM 2198 C CA . GLU B 2 18 ? 41.82800 1.53400 0.81900 1.000 109.99000 17 GLU B CA 1
ATOM 2199 C C . GLU B 2 18 ? 40.57200 2.40800 0.75900 1.000 98.74000 17 GLU B C 1
ATOM 2200 O O . GLU B 2 18 ? 39.95500 2.71200 1.79500 1.000 98.61000 17 GLU B O 1
ATOM 2206 N N . SER B 2 19 ? 40.20100 2.81900 -0.45200 1.000 87.83000 18 SER B N 1
ATOM 2207 C CA . SER B 2 19 ? 39.10400 3.76800 -0.59400 1.000 91.69000 18 SER B CA 1
ATOM 2208 C C . SER B 2 19 ? 37.80200 3.23300 0.00600 1.000 98.27000 18 SER B C 1
ATOM 2209 O O . SER B 2 19 ? 37.53700 2.01500 0.04400 1.000 94.14000 18 SER B O 1
ATOM 2212 N N . ASN B 2 20 ? 36.97200 4.18100 0.43700 1.000 91.82000 19 ASN B N 1
ATOM 2213 C CA . ASN B 2 20 ? 35.76600 3.90700 1.19200 1.000 79.28000 19 ASN B CA 1
ATOM 2214 C C . ASN B 2 20 ? 34.84600 5.10400 1.02800 1.000 86.22000 19 ASN B C 1
ATOM 2215 O O . ASN B 2 20 ? 35.13600 6.06700 0.29500 1.000 82.73000 19 ASN B O 1
ATOM 2220 N N . VAL B 2 21 ? 33.72800 5.03700 1.73900 1.000 84.74000 20 VAL B N 1
ATOM 2221 C CA . VAL B 2 21 ? 32.74100 6.10000 1.75000 1.000 86.64000 20 VAL B CA 1
ATOM 2222 C C . VAL B 2 21 ? 32.36500 6.35700 3.20500 1.000 83.23000 20 VAL B C 1
ATOM 2223 O O . VAL B 2 21 ? 32.18100 5.40300 3.98000 1.000 81.77000 20 VAL B O 1
ATOM 2227 N N . LEU B 2 22 ? 32.28600 7.64700 3.57600 1.000 78.24000 21 LEU B N 1
ATOM 2228 C CA . LEU B 2 22 ? 32.01800 8.10700 4.94000 1.000 78.57000 21 LEU B CA 1
ATOM 2229 C C . LEU B 2 22 ? 30.61100 8.69900 4.96900 1.000 81.61000 21 LEU B C 1
ATOM 2230 O O . LEU B 2 22 ? 30.26600 9.56000 4.13800 1.000 88.30000 21 LEU B O 1
ATOM 2235 N N . LEU B 2 23 ? 29.78700 8.22700 5.89700 1.000 79.33000 22 LEU B N 1
ATOM 2236 C CA . LEU B 2 23 ? 28.34800 8.38900 5.79800 1.000 75.30000 22 LEU B CA 1
ATOM 2237 C C . LEU B 2 23 ? 27.77000 8.92400 7.10100 1.000 79.79000 22 LEU B C 1
ATOM 2238 O O . LEU B 2 23 ? 28.01800 8.38300 8.19100 1.000 78.45000 22 LEU B O 1
ATOM 2243 N N . CYS B 2 24 ? 27.00300 9.99700 6.97600 1.000 76.39000 23 CYS B N 1
ATOM 2244 C CA . CYS B 2 24 ? 26.36200 10.63600 8.10200 1.000 76.34000 23 CYS B CA 1
ATOM 2245 C C . CYS B 2 24 ? 24.90600 10.71300 7.74800 1.000 77.93000 23 CYS B C 1
ATOM 2246 O O . CYS B 2 24 ? 24.53400 11.37600 6.76600 1.000 78.05000 23 CYS B O 1
ATOM 2249 N N . HIS B 2 25 ? 24.08900 10.04500 8.53500 1.000 73.94000 24 HIS B N 1
ATOM 2250 C CA . HIS B 2 25 ? 22.69100 9.96800 8.19900 1.000 78.11000 24 HIS B CA 1
ATOM 2251 C C . HIS B 2 25 ? 21.87500 10.42300 9.39900 1.000 79.83000 24 HIS B C 1
ATOM 2252 O O . HIS B 2 25 ? 22.08300 9.93200 10.51800 1.000 80.96000 24 HIS B O 1
ATOM 2259 N N . ALA B 2 26 ? 20.95300 11.36800 9.16300 1.000 78.58000 25 ALA B N 1
ATOM 2260 C CA . ALA B 2 26 ? 20.02200 11.82200 10.17500 1.000 77.88000 25 ALA B CA 1
ATOM 2261 C C . ALA B 2 26 ? 18.57700 11.64700 9.70400 1.000 80.83000 25 ALA B C 1
ATOM 2262 O O . ALA B 2 26 ? 18.21800 11.98100 8.56800 1.000 82.42000 25 ALA B O 1
ATOM 2264 N N . LYS B 2 27 ? 17.74300 11.16800 10.61800 1.000 81.83000 26 LYS B N 1
ATOM 2265 C CA . LYS B 2 27 ? 16.34700 10.89600 10.37100 1.000 83.03000 26 LYS B CA 1
ATOM 2266 C C . LYS B 2 27 ? 15.60000 11.28500 11.64200 1.000 88.04000 26 LYS B C 1
ATOM 2267 O O . LYS B 2 27 ? 16.21500 11.49500 12.70700 1.000 83.51000 26 LYS B O 1
ATOM 2273 N N . ASP B 2 28 ? 14.26300 11.40800 11.50300 1.000 86.66000 27 ASP B N 1
ATOM 2274 C CA . ASP B 2 28 ? 13.33000 11.50200 12.61800 1.000 77.67000 27 ASP B CA 1
ATOM 2275 C C . ASP B 2 28 ? 13.35700 12.87300 13.26000 1.000 87.65000 27 ASP B C 1
ATOM 2276 O O . ASP B 2 28 ? 13.20100 12.97400 14.47900 1.000 100.59000 27 ASP B O 1
ATOM 2281 N N . PHE B 2 29 ? 13.61300 13.94000 12.50400 1.000 87.21000 28 PHE B N 1
ATOM 2282 C CA . PHE B 2 29 ? 13.83600 15.26200 13.10000 1.000 90.00000 28 PHE B CA 1
ATOM 2283 C C . PHE B 2 29 ? 12.70200 16.21400 12.73100 1.000 93.99000 28 PHE B C 1
ATOM 2284 O O . PHE B 2 29 ? 12.35100 16.33500 11.54900 1.000 95.18000 28 PHE B O 1
ATOM 2292 N N . SER B 2 30 ? 12.11600 16.89000 13.76200 1.000 101.27000 29 SER B N 1
ATOM 2293 C CA . SER B 2 30 ? 10.81900 17.53200 13.52500 1.000 107.82000 29 SER B CA 1
ATOM 2294 C C . SER B 2 30 ? 11.03300 18.78700 12.68600 1.000 101.95000 29 SER B C 1
ATOM 2295 O O . SER B 2 30 ? 10.66000 18.76600 11.50800 1.000 105.24000 29 SER B O 1
ATOM 2298 N N . PRO B 2 31 ? 11.60200 19.88300 13.16400 1.000 85.62000 30 PRO B N 1
ATOM 2299 C CA . PRO B 2 31 ? 11.80200 20.97100 12.21700 1.000 89.16000 30 PRO B CA 1
ATOM 2300 C C . PRO B 2 31 ? 12.67700 20.43800 11.09000 1.000 93.32000 30 PRO B C 1
ATOM 2301 O O . PRO B 2 31 ? 13.71700 19.80700 11.34500 1.000 97.09000 30 PRO B O 1
ATOM 2305 N N . PRO B 2 32 ? 12.22100 20.51200 9.83400 1.000 89.66000 31 PRO B N 1
ATOM 2306 C CA . PRO B 2 32 ? 12.99800 19.88500 8.73500 1.000 88.36000 31 PRO B CA 1
ATOM 2307 C C . PRO B 2 32 ? 14.28100 20.61300 8.38100 1.000 87.15000 31 PRO B C 1
ATOM 2308 O O . PRO B 2 32 ? 15.08400 20.06000 7.62500 1.000 89.60000 31 PRO B O 1
ATOM 2312 N N . ASN B 2 33 ? 14.49500 21.83900 8.84100 1.000 88.47000 32 ASN B N 1
ATOM 2313 C CA . ASN B 2 33 ? 15.75300 22.49800 8.53000 1.000 95.57000 32 ASN B CA 1
ATOM 2314 C C . ASN B 2 33 ? 16.85100 21.85800 9.37500 1.000 95.94000 32 ASN B C 1
ATOM 2315 O O . ASN B 2 33 ? 16.71300 21.72900 10.60600 1.000 96.82000 32 ASN B O 1
ATOM 2320 N N . ILE B 2 34 ? 17.92400 21.42900 8.70800 1.000 88.14000 33 ILE B N 1
ATOM 2321 C CA . ILE B 2 34 ? 18.97900 20.68600 9.37400 1.000 84.00000 33 ILE B CA 1
ATOM 2322 C C . ILE B 2 34 ? 20.25600 20.97300 8.59400 1.000 85.30000 33 ILE B C 1
ATOM 2323 O O . ILE B 2 34 ? 20.22200 21.16200 7.36800 1.000 81.99000 33 ILE B O 1
ATOM 2328 N N . LYS B 2 35 ? 21.38900 20.98500 9.29400 1.000 85.69000 34 LYS B N 1
ATOM 2329 C CA . LYS B 2 35 ? 22.67600 21.06300 8.62800 1.000 82.48000 34 LYS B CA 1
ATOM 2330 C C . LYS B 2 35 ? 23.47200 19.80800 8.95100 1.000 79.84000 34 LYS B C 1
ATOM 2331 O O . LYS B 2 35 ? 23.46600 19.35200 10.09900 1.000 76.91000 34 LYS B O 1
ATOM 2337 N N . LEU B 2 36 ? 24.13600 19.25300 7.94000 1.000 86.22000 35 LEU B N 1
ATOM 2338 C CA . LEU B 2 36 ? 25.00300 18.07000 8.16100 1.000 88.92000 35 LEU B CA 1
ATOM 2339 C C . LEU B 2 36 ? 26.39300 18.41300 7.63000 1.000 71.79000 35 LEU B C 1
ATOM 2340 O O . LEU B 2 36 ? 26.49200 18.77800 6.45300 1.000 78.83000 35 LEU B O 1
ATOM 2345 N N . GLU B 2 37 ? 27.41100 18.32900 8.48500 1.000 83.12000 36 GLU B N 1
ATOM 2346 C CA . GLU B 2 37 ? 28.79200 18.67200 8.06200 1.000 85.91000 36 GLU B CA 1
ATOM 2347 C C . GLU B 2 37 ? 29.72800 17.49900 8.35100 1.000 81.16000 36 GLU B C 1
ATOM 2348 O O . GLU B 2 37 ? 29.84600 17.11400 9.52500 1.000 77.85000 36 GLU B O 1
ATOM 2354 N N . LEU B 2 38 ? 30.35600 16.95700 7.30900 1.000 77.03000 37 LEU B N 1
ATOM 2355 C CA . LEU B 2 38 ? 31.31500 15.87200 7.48200 1.000 81.43000 37 LEU B CA 1
ATOM 2356 C C . LEU B 2 38 ? 32.66500 16.41600 7.94700 1.000 86.37000 37 LEU B C 1
ATOM 2357 O O . LEU B 2 38 ? 33.18700 17.39300 7.38900 1.000 88.05000 37 LEU B O 1
ATOM 2362 N N . LEU B 2 39 ? 33.24700 15.79600 8.97400 1.000 88.67000 38 LEU B N 1
ATOM 2363 C CA . LEU B 2 39 ? 34.45500 16.34500 9.58800 1.000 87.15000 38 LEU B CA 1
ATOM 2364 C C . LEU B 2 39 ? 35.59300 15.34900 9.50300 1.000 86.64000 38 LEU B C 1
ATOM 2365 O O . LEU B 2 39 ? 35.49400 14.24600 10.04900 1.000 88.86000 38 LEU B O 1
ATOM 2370 N N . GLU B 2 40 ? 36.67200 15.74300 8.84900 1.000 89.07000 39 GLU B N 1
ATOM 2371 C CA . GLU B 2 40 ? 37.93400 15.01000 8.90500 1.000 85.45000 39 GLU B CA 1
ATOM 2372 C C . GLU B 2 40 ? 38.82500 15.74400 9.86600 1.000 81.57000 39 GLU B C 1
ATOM 2373 O O . GLU B 2 40 ? 39.18500 16.91100 9.62900 1.000 84.47000 39 GLU B O 1
ATOM 2379 N N . ASN B 2 41 ? 39.17100 15.07600 10.95200 1.000 83.68000 40 ASN B N 1
ATOM 2380 C CA . ASN B 2 41 ? 40.19500 15.61500 11.84700 1.000 84.71000 40 ASN B CA 1
ATOM 2381 C C . ASN B 2 41 ? 39.80200 16.99400 12.35400 1.000 80.51000 40 ASN B C 1
ATOM 2382 O O . ASN B 2 41 ? 40.63400 17.88500 12.46000 1.000 85.74000 40 ASN B O 1
ATOM 2387 N N . GLY B 2 42 ? 38.51900 17.16000 12.66800 1.000 84.01000 41 GLY B N 1
ATOM 2388 C CA . GLY B 2 42 ? 37.95000 18.40200 13.11800 1.000 67.26000 41 GLY B CA 1
ATOM 2389 C C . GLY B 2 42 ? 37.67200 19.40400 12.02600 1.000 74.97000 41 GLY B C 1
ATOM 2390 O O . GLY B 2 42 ? 36.98100 20.38800 12.29200 1.000 85.26000 41 GLY B O 1
ATOM 2391 N N . ARG B 2 43 ? 38.16800 19.18900 10.81000 1.000 69.84000 42 ARG B N 1
ATOM 2392 C CA . ARG B 2 43 ? 37.96900 20.08800 9.68200 1.000 72.10000 42 ARG B CA 1
ATOM 2393 C C . ARG B 2 43 ? 36.79300 19.66600 8.79000 1.000 81.62000 42 ARG B C 1
ATOM 2394 O O . ARG B 2 43 ? 36.44800 18.48500 8.67400 1.000 75.60000 42 ARG B O 1
ATOM 2402 N N . ILE B 2 44 ? 36.18900 20.63900 8.12900 1.000 73.22000 43 ILE B N 1
ATOM 2403 C CA . ILE B 2 44 ? 35.07800 20.31500 7.24600 1.000 83.67000 43 ILE B CA 1
ATOM 2404 C C . ILE B 2 44 ? 35.63900 19.73900 5.96600 1.000 80.48000 43 ILE B C 1
ATOM 2405 O O . ILE B 2 44 ? 36.42500 20.40100 5.28200 1.000 80.65000 43 ILE B O 1
ATOM 2410 N N . ILE B 2 45 ? 35.17700 18.53900 5.61700 1.000 79.47000 44 ILE B N 1
ATOM 2411 C CA . ILE B 2 45 ? 35.53300 17.85600 4.38400 1.000 76.22000 44 ILE B CA 1
ATOM 2412 C C . ILE B 2 45 ? 34.84000 18.53100 3.21300 1.000 85.39000 44 ILE B C 1
ATOM 2413 O O . ILE B 2 45 ? 33.60300 18.63400 3.21800 1.000 90.64000 44 ILE B O 1
ATOM 2418 N N . PRO B 2 46 ? 35.55600 18.97600 2.19600 1.000 85.41000 45 PRO B N 1
ATOM 2419 C CA . PRO B 2 46 ? 34.91700 19.57600 1.02100 1.000 94.05000 45 PRO B CA 1
ATOM 2420 C C . PRO B 2 46 ? 34.41100 18.53800 0.04000 1.000 96.32000 45 PRO B C 1
ATOM 2421 O O . PRO B 2 46 ? 34.70000 17.34400 0.16100 1.000 95.01000 45 PRO B O 1
ATOM 2425 N N . ASN B 2 47 ? 33.70700 19.05400 -0.98200 1.000 97.47000 46 ASN B N 1
ATOM 2426 C CA . ASN B 2 47 ? 33.16200 18.26800 -2.08500 1.000 101.11000 46 ASN B CA 1
ATOM 2427 C C . ASN B 2 47 ? 32.35200 17.07400 -1.59100 1.000 99.16000 46 ASN B C 1
ATOM 2428 O O . ASN B 2 47 ? 32.29800 16.02300 -2.22900 1.000 105.51000 46 ASN B O 1
ATOM 2433 N N . THR B 2 48 ? 31.74700 17.21000 -0.43300 1.000 96.86000 47 THR B N 1
ATOM 2434 C CA . THR B 2 48 ? 30.90900 16.16600 0.10200 1.000 94.18000 47 THR B CA 1
ATOM 2435 C C . THR B 2 48 ? 29.54300 16.25300 -0.59300 1.000 95.24000 47 THR B C 1
ATOM 2436 O O . THR B 2 48 ? 29.11200 17.33900 -0.98400 1.000 100.26000 47 THR B O 1
ATOM 2440 N N . THR B 2 49 ? 28.88800 15.11600 -0.84000 1.000 89.56000 48 THR B N 1
ATOM 2441 C CA . THR B 2 49 ? 27.57600 15.18100 -1.48700 1.000 99.06000 48 THR B CA 1
ATOM 2442 C C . THR B 2 49 ? 26.44800 14.78900 -0.52400 1.000 94.18000 48 THR B C 1
ATOM 2443 O O . THR B 2 49 ? 26.56100 13.85900 0.29600 1.000 87.59000 48 THR B O 1
ATOM 2447 N N . GLN B 2 50 ? 25.35500 15.52800 -0.63000 1.000 97.21000 49 GLN B N 1
ATOM 2448 C CA . GLN B 2 50 ? 24.20500 15.34100 0.23100 1.000 94.38000 49 GLN B CA 1
ATOM 2449 C C . GLN B 2 50 ? 23.08900 14.69500 -0.57400 1.000 97.23000 49 GLN B C 1
ATOM 2450 O O . GLN B 2 50 ? 22.90600 15.01500 -1.75600 1.000 105.92000 49 GLN B O 1
ATOM 2456 N N . SER B 2 51 ? 22.33600 13.78200 0.03900 1.000 94.32000 50 SER B N 1
ATOM 2457 C CA . SER B 2 51 ? 21.05100 13.45900 -0.57700 1.000 93.36000 50 SER B CA 1
ATOM 2458 C C . SER B 2 51 ? 20.13600 14.67300 -0.49200 1.000 87.89000 50 SER B C 1
ATOM 2459 O O . SER B 2 51 ? 20.49000 15.72200 0.03600 1.000 98.72000 50 SER B O 1
ATOM 2462 N N . ASP B 2 52 ? 18.93700 14.52900 -1.00200 1.000 97.98000 51 ASP B N 1
ATOM 2463 C CA . ASP B 2 52 ? 17.90900 15.56000 -0.87600 1.000 93.89000 51 ASP B CA 1
ATOM 2464 C C . ASP B 2 52 ? 17.07100 15.33800 0.37300 1.000 86.05000 51 ASP B C 1
ATOM 2465 O O . ASP B 2 52 ? 16.84700 14.19300 0.78800 1.000 87.00000 51 ASP B O 1
ATOM 2470 N N . LEU B 2 53 ? 16.62600 16.44200 0.98900 1.000 87.08000 52 LEU B N 1
ATOM 2471 C CA . LEU B 2 53 ? 15.70200 16.32900 2.10700 1.000 77.07000 52 LEU B CA 1
ATOM 2472 C C . LEU B 2 53 ? 14.46900 15.60700 1.61500 1.000 83.92000 52 LEU B C 1
ATOM 2473 O O . LEU B 2 53 ? 13.88600 16.00600 0.59900 1.000 84.57000 52 LEU B O 1
ATOM 2478 N N . SER B 2 54 ? 14.06200 14.55300 2.31000 1.000 80.92000 53 SER B N 1
ATOM 2479 C CA . SER B 2 54 ? 12.78600 13.94500 1.98000 1.000 84.69000 53 SER B CA 1
ATOM 2480 C C . SER B 2 54 ? 12.31100 13.16700 3.20500 1.000 83.45000 53 SER B C 1
ATOM 2481 O O . SER B 2 54 ? 12.82400 13.36700 4.31300 1.000 80.29000 53 SER B O 1
ATOM 2484 N N . PHE B 2 55 ? 11.30800 12.29900 3.02700 1.000 80.06000 54 PHE B N 1
ATOM 2485 C CA . PHE B 2 55 ? 10.75400 11.63800 4.19600 1.000 79.81000 54 PHE B CA 1
ATOM 2486 C C . PHE B 2 55 ? 10.35100 10.22200 3.85100 1.000 82.26000 54 PHE B C 1
ATOM 2487 O O . PHE B 2 55 ? 10.38000 9.80400 2.68900 1.000 80.57000 54 PHE B O 1
ATOM 2495 N N . GLU B 2 56 ? 9.95100 9.49800 4.88900 1.000 86.52000 55 GLU B N 1
ATOM 2496 C CA . GLU B 2 56 ? 9.37000 8.17900 4.76500 1.000 85.15000 55 GLU B CA 1
ATOM 2497 C C . GLU B 2 56 ? 7.84400 8.27000 4.78900 1.000 92.54000 55 GLU B C 1
ATOM 2498 O O . GLU B 2 56 ? 7.26400 9.29100 5.16800 1.000 89.66000 55 GLU B O 1
ATOM 2504 N N . SER B 2 57 ? 7.19600 7.17200 4.36600 1.000 99.79000 56 SER B N 1
ATOM 2505 C CA . SER B 2 57 ? 5.74300 7.08000 4.39500 1.000 92.18000 56 SER B CA 1
ATOM 2506 C C . SER B 2 57 ? 5.17300 7.54500 5.72900 1.000 90.84000 56 SER B C 1
ATOM 2507 O O . SER B 2 57 ? 4.02500 8.01700 5.76600 1.000 95.83000 56 SER B O 1
ATOM 2510 N N . ASP B 2 58 ? 5.94700 7.42800 6.83600 1.000 84.35000 57 ASP B N 1
ATOM 2511 C CA . ASP B 2 58 ? 5.47600 7.88800 8.14300 1.000 87.35000 57 ASP B CA 1
ATOM 2512 C C . ASP B 2 58 ? 5.69600 9.37800 8.35300 1.000 78.42000 57 ASP B C 1
ATOM 2513 O O . ASP B 2 58 ? 5.57000 9.85300 9.48300 1.000 81.03000 57 ASP B O 1
ATOM 2518 N N . TRP B 2 59 ? 6.06000 10.10800 7.30400 1.000 74.75000 58 TRP B N 1
ATOM 2519 C CA . TRP B 2 59 ? 6.28400 11.54900 7.29400 1.000 82.46000 58 TRP B CA 1
ATOM 2520 C C . TRP B 2 59 ? 7.58100 11.97900 7.98400 1.000 79.64000 58 TRP B C 1
ATOM 2521 O O . TRP B 2 59 ? 7.88000 13.20200 7.98400 1.000 78.32000 58 TRP B O 1
ATOM 2532 N N . SER B 2 60 ? 8.37500 11.04300 8.53500 1.000 77.36000 59 SER B N 1
ATOM 2533 C CA . SER B 2 60 ? 9.60700 11.41600 9.21600 1.000 77.11000 59 SER B CA 1
ATOM 2534 C C . SER B 2 60 ? 10.67500 11.78300 8.19000 1.000 77.58000 59 SER B C 1
ATOM 2535 O O . SER B 2 60 ? 10.89200 11.05500 7.21400 1.000 81.23000 59 SER B O 1
ATOM 2538 N N . PHE B 2 61 ? 11.34400 12.91700 8.40200 1.000 76.86000 60 PHE B N 1
ATOM 2539 C CA . PHE B 2 61 ? 12.27700 13.40400 7.39400 1.000 76.89000 60 PHE B CA 1
ATOM 2540 C C . PHE B 2 61 ? 13.61500 12.66900 7.43400 1.000 74.04000 60 PHE B C 1
ATOM 2541 O O . PHE B 2 61 ? 13.96300 11.97300 8.39400 1.000 73.84000 60 PHE B O 1
ATOM 2549 N N . LYS B 2 62 ? 14.41500 12.90600 6.39500 1.000 72.87000 61 LYS B N 1
ATOM 2550 C CA . LYS B 2 62 ? 15.64700 12.16800 6.20300 1.000 76.06000 61 LYS B CA 1
ATOM 2551 C C . LYS B 2 62 ? 16.65100 13.01100 5.44700 1.000 79.47000 61 LYS B C 1
ATOM 2552 O O . LYS B 2 62 ? 16.30500 13.66500 4.44900 1.000 82.89000 61 LYS B O 1
ATOM 2558 N N . LEU B 2 63 ? 17.90300 12.93700 5.89700 1.000 77.03000 62 LEU B N 1
ATOM 2559 C CA . LEU B 2 63 ? 19.02400 13.50800 5.17300 1.000 80.01000 62 LEU B CA 1
ATOM 2560 C C . LEU B 2 63 ? 20.24800 12.60800 5.27000 1.000 83.48000 62 LEU B C 1
ATOM 2561 O O . LEU B 2 63 ? 20.44600 11.87100 6.24500 1.000 81.05000 62 LEU B O 1
ATOM 2566 N N . THR B 2 64 ? 21.04800 12.61300 4.20900 1.000 84.06000 63 THR B N 1
ATOM 2567 C CA . THR B 2 64 ? 22.27200 11.78100 4.20900 1.000 82.49000 63 THR B CA 1
ATOM 2568 C C . THR B 2 64 ? 23.36900 12.51300 3.44700 1.000 88.97000 63 THR B C 1
ATOM 2569 O O . THR B 2 64 ? 23.21000 12.70600 2.23400 1.000 89.98000 63 THR B O 1
ATOM 2573 N N . ARG B 2 65 ? 24.41900 12.92900 4.15000 1.000 88.01000 64 ARG B N 1
ATOM 2574 C CA . ARG B 2 65 ? 25.57300 13.55100 3.46200 1.000 85.10000 64 ARG B CA 1
ATOM 2575 C C . ARG B 2 65 ? 26.69600 12.52300 3.46200 1.000 83.09000 64 ARG B C 1
ATOM 2576 O O . ARG B 2 65 ? 26.89500 11.86900 4.49800 1.000 83.36000 64 ARG B O 1
ATOM 2584 N N . TYR B 2 66 ? 27.37400 12.37200 2.33200 1.000 88.72000 65 TYR B N 1
ATOM 2585 C CA . TYR B 2 66 ? 28.41800 11.32800 2.24700 1.000 88.14000 65 TYR B CA 1
ATOM 2586 C C . TYR B 2 66 ? 29.56700 11.80900 1.37100 1.000 87.44000 65 TYR B C 1
ATOM 2587 O O . TYR B 2 66 ? 29.39800 12.79700 0.63600 1.000 80.28000 65 TYR B O 1
ATOM 2596 N N . VAL B 2 67 ? 30.69800 11.11600 1.45800 1.000 91.51000 66 VAL B N 1
ATOM 2597 C CA . VAL B 2 67 ? 31.87000 11.47300 0.66100 1.000 91.63000 66 VAL B CA 1
ATOM 2598 C C . VAL B 2 67 ? 32.81800 10.27800 0.59300 1.000 88.41000 66 VAL B C 1
ATOM 2599 O O . VAL B 2 67 ? 32.92700 9.49800 1.54900 1.000 86.57000 66 VAL B O 1
ATOM 2603 N N . GLU B 2 68 ? 33.45700 10.09600 -0.58300 1.000 92.80000 67 GLU B N 1
ATOM 2604 C CA . GLU B 2 68 ? 34.53600 9.11600 -0.76200 1.000 89.52000 67 GLU B CA 1
ATOM 2605 C C . GLU B 2 68 ? 35.80900 9.65500 -0.11800 1.000 95.49000 67 GLU B C 1
ATOM 2606 O O . GLU B 2 68 ? 36.29000 10.74800 -0.45800 1.000 92.74000 67 GLU B O 1
ATOM 2612 N N . PHE B 2 69 ? 36.35600 8.88800 0.80200 1.000 88.52000 68 PHE B N 1
ATOM 2613 C CA . PHE B 2 69 ? 37.58100 9.24600 1.46600 1.000 86.26000 68 PHE B CA 1
ATOM 2614 C C . PHE B 2 69 ? 38.44500 8.00000 1.48000 1.000 89.51000 68 PHE B C 1
ATOM 2615 O O . PHE B 2 69 ? 37.96900 6.90300 1.19500 1.000 92.55000 68 PHE B O 1
ATOM 2623 N N . THR B 2 70 ? 39.72000 8.15200 1.82400 1.000 86.52000 69 THR B N 1
ATOM 2624 C CA . THR B 2 70 ? 40.54900 6.99000 2.10500 1.000 89.31000 69 THR B CA 1
ATOM 2625 C C . THR B 2 70 ? 40.97300 6.96400 3.56600 1.000 90.09000 69 THR B C 1
ATOM 2626 O O . THR B 2 70 ? 41.65600 7.88900 4.04000 1.000 88.16000 69 THR B O 1
ATOM 2630 N N . PRO B 2 71 ? 40.53700 5.97900 4.33400 1.000 93.30000 70 PRO B N 1
ATOM 2631 C CA . PRO B 2 71 ? 40.94400 5.92300 5.74200 1.000 99.63000 70 PRO B CA 1
ATOM 2632 C C . PRO B 2 71 ? 42.45300 5.73000 5.85000 1.000 101.77000 70 PRO B C 1
ATOM 2633 O O . PRO B 2 71 ? 43.04000 4.88400 5.17800 1.000 98.30000 70 PRO B O 1
ATOM 2637 N N . GLN B 2 72 ? 43.09000 6.56700 6.67200 1.000 108.89000 71 GLN B N 1
ATOM 2638 C CA . GLN B 2 72 ? 44.53500 6.52500 6.93500 1.000 100.82000 71 GLN B CA 1
ATOM 2639 C C . GLN B 2 72 ? 44.78800 6.40300 8.42200 1.000 99.08000 71 GLN B C 1
ATOM 2640 O O . GLN B 2 72 ? 44.11200 7.03300 9.23000 1.000 92.98000 71 GLN B O 1
ATOM 2646 N N . SER B 2 73 ? 45.79300 5.63800 8.77700 1.000 97.24000 72 SER B N 1
ATOM 2647 C CA . SER B 2 73 ? 46.20500 5.56700 10.16800 1.000 97.47000 72 SER B CA 1
ATOM 2648 C C . SER B 2 73 ? 46.53600 6.94600 10.72300 1.000 95.58000 72 SER B C 1
ATOM 2649 O O . SER B 2 73 ? 47.20000 7.76500 10.05500 1.000 82.56000 72 SER B O 1
ATOM 2652 N N . GLY B 2 74 ? 46.06900 7.18900 11.96300 1.000 96.49000 73 GLY B N 1
ATOM 2653 C CA . GLY B 2 74 ? 46.04400 8.50200 12.59500 1.000 82.89000 73 GLY B CA 1
ATOM 2654 C C . GLY B 2 74 ? 44.78100 9.30300 12.33000 1.000 89.76000 73 GLY B C 1
ATOM 2655 O O . GLY B 2 74 ? 44.36200 10.07800 13.18500 1.000 98.55000 73 GLY B O 1
ATOM 2656 N N . TYR B 2 75 ? 44.12600 9.09600 11.19000 1.000 97.30000 74 TYR B N 1
ATOM 2657 C CA . TYR B 2 75 ? 43.03100 9.95700 10.75700 1.000 91.55000 74 TYR B CA 1
ATOM 2658 C C . TYR B 2 75 ? 41.75600 9.69900 11.56600 1.000 85.40000 74 TYR B C 1
ATOM 2659 O O . TYR B 2 75 ? 41.51200 8.58000 12.03900 1.000 84.59000 74 TYR B O 1
ATOM 2668 N N . LYS B 2 76 ? 40.95500 10.75900 11.76400 1.000 76.62000 75 LYS B N 1
ATOM 2669 C CA . LYS B 2 76 ? 39.69200 10.63800 12.49100 1.000 77.17000 75 LYS B CA 1
ATOM 2670 C C . LYS B 2 76 ? 38.58500 11.41500 11.77600 1.000 77.16000 75 LYS B C 1
ATOM 2671 O O . LYS B 2 76 ? 38.85300 12.47600 11.18500 1.000 79.61000 75 LYS B O 1
ATOM 2677 N N . TYR B 2 77 ? 37.33700 10.85300 11.79300 1.000 80.91000 76 TYR B N 1
ATOM 2678 C CA . TYR B 2 77 ? 36.20900 11.35600 10.99700 1.000 72.07000 76 TYR B CA 1
ATOM 2679 C C . TYR B 2 77 ? 34.93300 11.49300 11.84700 1.000 77.53000 76 TYR B C 1
ATOM 2680 O O . TYR B 2 77 ? 34.69000 10.73400 12.79400 1.000 77.33000 76 TYR B O 1
ATOM 2689 N N . SER B 2 78 ? 34.13100 12.51100 11.56000 1.000 76.45000 77 SER B N 1
ATOM 2690 C CA . SER B 2 78 ? 32.98900 12.75500 12.42500 1.000 83.19000 77 SER B CA 1
ATOM 2691 C C . SER B 2 78 ? 31.93800 13.54100 11.64400 1.000 85.37000 77 SER B C 1
ATOM 2692 O O . SER B 2 78 ? 32.07900 13.77400 10.43500 1.000 85.17000 77 SER B O 1
ATOM 2695 N N . CYS B 2 79 ? 30.87800 13.96000 12.33800 1.000 83.13000 78 CYS B N 1
ATOM 2696 C CA . CYS B 2 79 ? 29.79200 14.67800 11.69400 1.000 81.29000 78 CYS B CA 1
ATOM 2697 C C . CYS B 2 79 ? 29.27300 15.74800 12.64500 1.000 83.86000 78 CYS B C 1
ATOM 2698 O O . CYS B 2 79 ? 28.91700 15.45900 13.80100 1.000 80.70000 78 CYS B O 1
ATOM 2701 N N . MET B 2 80 ? 29.25300 16.98400 12.16100 1.000 78.90000 79 MET B N 1
ATOM 2702 C CA . MET B 2 80 ? 28.59600 18.07200 12.85000 1.000 78.88000 79 MET B CA 1
ATOM 2703 C C . MET B 2 80 ? 27.17300 18.11100 12.34600 1.000 83.61000 79 MET B C 1
ATOM 2704 O O . MET B 2 80 ? 26.96400 18.29200 11.14200 1.000 85.64000 79 MET B O 1
ATOM 2709 N N . VAL B 2 81 ? 26.20000 17.92800 13.24700 1.000 91.09000 80 VAL B N 1
ATOM 2710 C CA . VAL B 2 81 ? 24.77600 18.07000 12.92700 1.000 89.82000 80 VAL B CA 1
ATOM 2711 C C . VAL B 2 81 ? 24.31400 19.36300 13.55400 1.000 87.92000 80 VAL B C 1
ATOM 2712 O O . VAL B 2 81 ? 24.29200 19.49900 14.78000 1.000 87.70000 80 VAL B O 1
ATOM 2716 N N . THR B 2 82 ? 23.95500 20.32600 12.73100 1.000 89.82000 81 THR B N 1
ATOM 2717 C CA . THR B 2 82 ? 23.37200 21.54300 13.26700 1.000 93.51000 81 THR B CA 1
ATOM 2718 C C . THR B 2 82 ? 21.86600 21.50600 13.06300 1.000 98.36000 81 THR B C 1
ATOM 2719 O O . THR B 2 82 ? 21.35400 21.79400 11.97400 1.000 94.39000 81 THR B O 1
ATOM 2723 N N . HIS B 2 83 ? 21.14400 21.17700 14.12000 1.000 93.93000 82 HIS B N 1
ATOM 2724 C CA . HIS B 2 83 ? 19.70400 21.15600 14.00700 1.000 95.68000 82 HIS B CA 1
ATOM 2725 C C . HIS B 2 83 ? 19.09900 22.05600 15.04700 1.000 98.91000 82 HIS B C 1
ATOM 2726 O O . HIS B 2 83 ? 19.28100 21.82300 16.25200 1.000 99.40000 82 HIS B O 1
ATOM 2733 N N . ASN B 2 84 ? 18.35500 23.05500 14.57100 1.000 104.16000 83 ASN B N 1
ATOM 2734 C CA . ASN B 2 84 ? 17.46100 23.81900 15.42900 1.000 106.48000 83 ASN B CA 1
ATOM 2735 C C . ASN B 2 84 ? 18.28800 24.73600 16.34000 1.000 103.09000 83 ASN B C 1
ATOM 2736 O O . ASN B 2 84 ? 18.06500 24.85800 17.53800 1.000 102.95000 83 ASN B O 1
ATOM 2741 N N . GLY B 2 85 ? 19.29300 25.38800 15.75200 1.000 106.20000 84 GLY B N 1
ATOM 2742 C CA . GLY B 2 85 ? 20.23700 26.15900 16.53800 1.000 105.68000 84 GLY B CA 1
ATOM 2743 C C . GLY B 2 85 ? 21.44700 25.41500 17.07600 1.000 105.47000 84 GLY B C 1
ATOM 2744 O O . GLY B 2 85 ? 22.51100 26.03000 17.20600 1.000 121.68000 84 GLY B O 1
ATOM 2745 N N . ASP B 2 86 ? 21.34900 24.11000 17.37000 1.000 107.93000 85 ASP B N 1
ATOM 2746 C CA . ASP B 2 86 ? 22.43600 23.36100 18.02100 1.000 111.53000 85 ASP B CA 1
ATOM 2747 C C . ASP B 2 86 ? 23.32500 22.62800 17.01500 1.000 104.35000 85 ASP B C 1
ATOM 2748 O O . ASP B 2 86 ? 22.85000 22.09100 16.01100 1.000 97.19000 85 ASP B O 1
ATOM 2753 N N . SER B 2 87 ? 24.62100 22.58500 17.30200 1.000 99.34000 86 SER B N 1
ATOM 2754 C CA . SER B 2 87 ? 25.50300 21.65700 16.61800 1.000 96.03000 86 SER B CA 1
ATOM 2755 C C . SER B 2 87 ? 25.82200 20.52700 17.58200 1.000 93.74000 86 SER B C 1
ATOM 2756 O O . SER B 2 87 ? 26.03700 20.76500 18.77500 1.000 92.03000 86 SER B O 1
ATOM 2759 N N . LYS B 2 88 ? 25.75700 19.29600 17.08500 1.000 95.47000 87 LYS B N 1
ATOM 2760 C CA . LYS B 2 88 ? 26.25900 18.15800 17.82100 1.000 96.67000 87 LYS B CA 1
ATOM 2761 C C . LYS B 2 88 ? 27.23800 17.40900 16.90800 1.000 94.31000 87 LYS B C 1
ATOM 2762 O O . LYS B 2 88 ? 27.19800 17.50300 15.66900 1.000 93.20000 87 LYS B O 1
ATOM 2768 N N . GLU B 2 89 ? 28.17300 16.72100 17.52100 1.000 92.28000 88 GLU B N 1
ATOM 2769 C CA . GLU B 2 89 ? 29.28300 16.15100 16.78200 1.000 93.71000 88 GLU B CA 1
ATOM 2770 C C . GLU B 2 89 ? 29.28300 14.67900 17.10800 1.000 88.08000 88 GLU B C 1
ATOM 2771 O O . GLU B 2 89 ? 29.52700 14.30000 18.25800 1.000 92.55000 88 GLU B O 1
ATOM 2777 N N . ILE B 2 90 ? 28.99300 13.86800 16.12000 1.000 79.45000 89 ILE B N 1
ATOM 2778 C CA . ILE B 2 90 ? 29.08000 12.43400 16.28600 1.000 86.19000 89 ILE B CA 1
ATOM 2779 C C . ILE B 2 90 ? 30.36900 11.98800 15.59800 1.000 92.35000 89 ILE B C 1
ATOM 2780 O O . ILE B 2 90 ? 30.66800 12.41400 14.46600 1.000 88.04000 89 ILE B O 1
ATOM 2785 N N . GLN B 2 91 ? 31.16400 11.18500 16.30800 1.000 89.54000 90 GLN B N 1
ATOM 2786 C CA . GLN B 2 91 ? 32.34000 10.52200 15.76800 1.000 86.99000 90 GLN B CA 1
ATOM 2787 C C . GLN B 2 91 ? 31.97900 9.11500 15.33300 1.000 98.88000 90 GLN B C 1
ATOM 2788 O O . GLN B 2 91 ? 31.10400 8.50100 15.93800 1.000 105.57000 90 GLN B O 1
ATOM 2794 N N . LEU B 2 92 ? 32.69100 8.59800 14.30700 1.000 98.87000 91 LEU B N 1
ATOM 2795 C CA . LEU B 2 92 ? 32.42800 7.28900 13.69400 1.000 95.41000 91 LEU B CA 1
ATOM 2796 C C . LEU B 2 92 ? 31.77600 6.25100 14.62900 1.000 118.41000 91 LEU B C 1
ATOM 2797 O O . LEU B 2 92 ? 30.64800 5.78400 14.37500 1.000 112.49000 91 LEU B O 1
ATOM 2802 N N . ASP B 2 93 ? 32.46000 5.87500 15.71500 1.000 130.27000 92 ASP B N 1
ATOM 2803 C CA . ASP B 2 93 ? 31.75500 5.18900 16.82400 1.000 144.93000 92 ASP B CA 1
ATOM 2804 C C . ASP B 2 93 ? 31.16500 3.85000 16.38000 1.000 140.16000 92 ASP B C 1
ATOM 2805 O O . ASP B 2 93 ? 31.61100 2.78900 16.81400 1.000 148.51000 92 ASP B O 1
ATOM 2810 N N . GLY C 1 1 ? -23.60400 11.66300 50.49600 1.000 171.12000 1 GLY C N 1
ATOM 2811 C CA . GLY C 1 1 ? -23.70400 10.95400 49.23200 1.000 171.12000 1 GLY C CA 1
ATOM 2812 C C . GLY C 1 1 ? -23.00800 11.65000 48.07300 1.000 170.07000 1 GLY C C 1
ATOM 2813 O O . GLY C 1 1 ? -22.09600 12.45100 48.28300 1.000 168.98000 1 GLY C O 1
ATOM 2814 N N . SER C 1 2 ? -23.43800 11.32600 46.84900 1.000 169.94000 2 SER C N 1
ATOM 2815 C CA . SER C 1 2 ? -22.93500 11.91000 45.60100 1.000 164.58000 2 SER C CA 1
ATOM 2816 C C . SER C 1 2 ? -21.45900 11.59000 45.33700 1.000 159.59000 2 SER C C 1
ATOM 2817 O O . SER C 1 2 ? -20.81100 12.28500 44.54800 1.000 162.19000 2 SER C O 1
ATOM 2820 N N . HIS C 1 3 ? -20.90300 10.54400 45.95200 1.000 154.07000 3 HIS C N 1
ATOM 2821 C CA . HIS C 1 3 ? -19.46300 10.31100 45.88700 1.000 146.39000 3 HIS C CA 1
ATOM 2822 C C . HIS C 1 3 ? -19.02700 9.93200 44.46200 1.000 144.04000 3 HIS C C 1
ATOM 2823 O O . HIS C 1 3 ? -19.83700 9.52800 43.61800 1.000 147.80000 3 HIS C O 1
ATOM 2830 N N . THR C 1 4 ? -17.72000 10.08400 44.20200 1.000 137.19000 4 THR C N 1
ATOM 2831 C CA . THR C 1 4 ? -17.12800 10.00800 42.86700 1.000 129.60000 4 THR C CA 1
ATOM 2832 C C . THR C 1 4 ? -15.80700 9.24700 42.92200 1.000 125.37000 4 THR C C 1
ATOM 2833 O O . THR C 1 4 ? -15.03700 9.37000 43.87200 1.000 131.66000 4 THR C O 1
ATOM 2837 N N . LEU C 1 5 ? -15.53000 8.47100 41.89400 1.000 126.90000 5 LEU C N 1
ATOM 2838 C CA . LEU C 1 5 ? -14.23400 7.83100 41.77300 1.000 127.46000 5 LEU C CA 1
ATOM 2839 C C . LEU C 1 5 ? -13.58300 8.40600 40.52200 1.000 126.38000 5 LEU C C 1
ATOM 2840 O O . LEU C 1 5 ? -14.12300 8.27500 39.41500 1.000 124.25000 5 LEU C O 1
ATOM 2845 N N . GLN C 1 6 ? -12.45000 9.08400 40.70600 1.000 125.91000 6 GLN C N 1
ATOM 2846 C CA . GLN C 1 6 ? -11.71700 9.69500 39.60900 1.000 122.35000 6 GLN C CA 1
ATOM 2847 C C . GLN C 1 6 ? -10.35600 9.01800 39.50700 1.000 122.14000 6 GLN C C 1
ATOM 2848 O O . GLN C 1 6 ? -9.78000 8.60400 40.51700 1.000 124.35000 6 GLN C O 1
ATOM 2854 N N . TYR C 1 7 ? -9.88000 8.86600 38.27600 1.000 120.71000 7 TYR C N 1
ATOM 2855 C CA . TYR C 1 7 ? -8.59000 8.25600 37.96000 1.000 122.30000 7 TYR C CA 1
ATOM 2856 C C . TYR C 1 7 ? -7.98400 9.15900 36.89100 1.000 120.51000 7 TYR C C 1
ATOM 2857 O O . TYR C 1 7 ? -8.49700 9.22800 35.76900 1.000 121.91000 7 TYR C O 1
ATOM 2866 N N . LEU C 1 8 ? -6.93700 9.89100 37.23200 1.000 118.02000 8 LEU C N 1
ATOM 2867 C CA . LEU C 1 8 ? -6.49100 10.99800 36.40300 1.000 114.07000 8 LEU C CA 1
ATOM 2868 C C . LEU C 1 8 ? -5.18100 10.62000 35.73800 1.000 111.72000 8 LEU C C 1
ATOM 2869 O O . LEU C 1 8 ? -4.25200 10.15400 36.40700 1.000 112.59000 8 LEU C O 1
ATOM 2874 N N . PHE C 1 9 ? -5.11300 10.82000 34.42500 1.000 111.80000 9 PHE C N 1
ATOM 2875 C CA . PHE C 1 9 ? -4.05400 10.25000 33.60700 1.000 111.55000 9 PHE C CA 1
ATOM 2876 C C . PHE C 1 9 ? -3.29800 11.35500 32.89100 1.000 106.08000 9 PHE C C 1
ATOM 2877 O O . PHE C 1 9 ? -3.85000 12.03400 32.02200 1.000 108.79000 9 PHE C O 1
ATOM 2885 N N . ILE C 1 10 ? -2.03200 11.49100 33.20600 1.000 103.58000 10 ILE C N 1
ATOM 2886 C CA . ILE C 1 10 ? -1.12200 12.31700 32.42600 1.000 110.02000 10 ILE C CA 1
ATOM 2887 C C . ILE C 1 10 ? -0.35100 11.38400 31.49600 1.000 115.63000 10 ILE C C 1
ATOM 2888 O O . ILE C 1 10 ? 0.44000 10.56500 31.97100 1.000 121.83000 10 ILE C O 1
ATOM 2893 N N . TYR C 1 11 ? -0.54600 11.49400 30.18000 1.000 106.83000 11 TYR C N 1
ATOM 2894 C CA . TYR C 1 11 ? 0.23500 10.72200 29.21400 1.000 114.30000 11 TYR C CA 1
ATOM 2895 C C . TYR C 1 11 ? 1.12400 11.67000 28.41900 1.000 125.58000 11 TYR C C 1
ATOM 2896 O O . TYR C 1 11 ? 0.62200 12.60600 27.78700 1.000 122.75000 11 TYR C O 1
ATOM 2905 N N . ALA C 1 12 ? 2.43500 11.38800 28.41900 1.000 136.22000 12 ALA C N 1
ATOM 2906 C CA . ALA C 1 12 ? 3.47200 12.28200 27.90800 1.000 133.61000 12 ALA C CA 1
ATOM 2907 C C . ALA C 1 12 ? 4.54800 11.48600 27.18500 1.000 146.40000 12 ALA C C 1
ATOM 2908 O O . ALA C 1 12 ? 5.56300 11.06400 27.78400 1.000 163.97000 12 ALA C O 1
ATOM 2910 N N . PRO C 1 13 ? 4.39800 11.35500 25.86300 1.000 148.30000 13 PRO C N 1
ATOM 2911 C CA . PRO C 1 13 ? 5.17900 10.40600 25.05200 1.000 144.44000 13 PRO C CA 1
ATOM 2912 C C . PRO C 1 13 ? 6.57800 10.85100 24.63900 1.000 148.43000 13 PRO C C 1
ATOM 2913 O O . PRO C 1 13 ? 6.74300 11.80200 23.87000 1.000 149.60000 13 PRO C O 1
ATOM 2917 N N . GLN C 1 14 ? 7.58300 10.10600 25.11400 1.000 150.92000 14 GLN C N 1
ATOM 2918 C CA . GLN C 1 14 ? 8.98800 10.45000 24.92300 1.000 150.27000 14 GLN C CA 1
ATOM 2919 C C . GLN C 1 14 ? 9.17400 11.89100 25.36200 1.000 151.02000 14 GLN C C 1
ATOM 2920 O O . GLN C 1 14 ? 9.48800 12.77700 24.57000 1.000 151.91000 14 GLN C O 1
ATOM 2926 N N . HIS C 1 15 ? 8.83000 12.13000 26.63500 1.000 145.94000 15 HIS C N 1
ATOM 2927 C CA . HIS C 1 15 ? 9.18400 13.43600 27.16700 1.000 146.43000 15 HIS C CA 1
ATOM 2928 C C . HIS C 1 15 ? 10.49400 13.31700 27.94800 1.000 144.70000 15 HIS C C 1
ATOM 2929 O O . HIS C 1 15 ? 10.61900 12.39300 28.77000 1.000 142.89000 15 HIS C O 1
ATOM 2936 N N . PRO C 1 16 ? 11.52700 14.14700 27.69300 1.000 138.92000 16 PRO C N 1
ATOM 2937 C CA . PRO C 1 16 ? 12.78500 13.96600 28.44200 1.000 134.92000 16 PRO C CA 1
ATOM 2938 C C . PRO C 1 16 ? 12.62100 14.04900 29.94900 1.000 139.30000 16 PRO C C 1
ATOM 2939 O O . PRO C 1 16 ? 13.26000 13.27200 30.67500 1.000 139.91000 16 PRO C O 1
ATOM 2943 N N . ASP C 1 17 ? 11.76900 14.95200 30.44000 1.000 136.97000 17 ASP C N 1
ATOM 2944 C CA . ASP C 1 17 ? 11.55700 15.11400 31.87000 1.000 131.74000 17 ASP C CA 1
ATOM 2945 C C . ASP C 1 17 ? 10.34000 14.34000 32.39800 1.000 126.24000 17 ASP C C 1
ATOM 2946 O O . ASP C 1 17 ? 9.98200 14.50500 33.56300 1.000 124.72000 17 ASP C O 1
ATOM 2951 N N 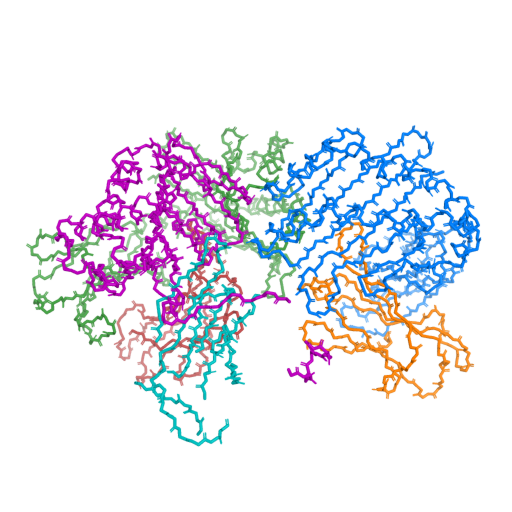. LEU C 1 18 ? 9.71300 13.47200 31.60600 1.000 128.23000 18 LEU C N 1
ATOM 2952 C CA . LEU C 1 18 ? 8.42400 12.96000 32.07100 1.000 128.56000 18 LEU C CA 1
ATOM 2953 C C . LEU C 1 18 ? 8.21200 11.47700 31.79300 1.000 124.74000 18 LEU C C 1
ATOM 2954 O O . LEU C 1 18 ? 8.41700 11.01000 30.65800 1.000 123.76000 18 LEU C O 1
ATOM 2959 N N . PRO C 1 19 ? 7.74100 10.71600 32.80400 1.000 120.06000 19 PRO C N 1
ATOM 2960 C CA . PRO C 1 19 ? 7.37700 9.31600 32.56200 1.000 126.02000 19 PRO C CA 1
ATOM 2961 C C . PRO C 1 19 ? 6.42800 9.20600 31.39500 1.000 127.76000 19 PRO C C 1
ATOM 2962 O O . PRO C 1 19 ? 5.71800 10.15700 31.06100 1.000 129.62000 19 PRO C O 1
ATOM 2966 N N . GLU C 1 20 ? 6.42500 8.06200 30.73200 1.000 135.28000 20 GLU C N 1
ATOM 2967 C CA . GLU C 1 20 ? 5.53000 7.92500 29.59300 1.000 138.00000 20 GLU C CA 1
ATOM 2968 C C . GLU C 1 20 ? 4.08100 8.10300 30.04200 1.000 133.47000 20 GLU C C 1
ATOM 2969 O O . GLU C 1 20 ? 3.27900 8.75000 29.35600 1.000 134.37000 20 GLU C O 1
ATOM 2975 N N . LEU C 1 21 ? 3.74000 7.57300 31.21300 1.000 127.90000 21 LEU C N 1
ATOM 2976 C CA . LEU C 1 21 ? 2.40300 7.71700 31.75700 1.000 121.49000 21 LEU C CA 1
ATOM 2977 C C . LEU C 1 21 ? 2.48300 7.87500 33.26900 1.000 126.39000 21 LEU C C 1
ATOM 2978 O O . LEU C 1 21 ? 3.40000 7.37800 33.92800 1.000 131.65000 21 LEU C O 1
ATOM 2983 N N . SER C 1 22 ? 1.53600 8.63700 33.79500 1.000 122.87000 22 SER C N 1
ATOM 2984 C CA . SER C 1 22 ? 1.34000 8.80000 35.22000 1.000 123.92000 22 SER C CA 1
ATOM 2985 C C . SER C 1 22 ? -0.15500 8.77700 35.46900 1.000 120.58000 22 SER C C 1
ATOM 2986 O O . SER C 1 22 ? -0.92900 9.44100 34.77200 1.000 119.27000 22 SER C O 1
ATOM 2989 N N . MET C 1 23 ? -0.56000 7.98500 36.43400 1.000 121.80000 23 MET C N 1
ATOM 2990 C CA . MET C 1 23 ? -1.94500 7.94900 36.83100 1.000 117.32000 23 MET C CA 1
ATOM 2991 C C . MET C 1 23 ? -2.08200 8.31700 38.29000 1.000 118.69000 23 MET C C 1
ATOM 2992 O O . MET C 1 23 ? -1.24800 7.95500 39.12200 1.000 122.08000 23 MET C O 1
ATOM 2997 N N . SER C 1 24 ? -3.12800 9.06800 38.57900 1.000 120.67000 24 SER C N 1
ATOM 2998 C CA . SER C 1 24 ? -3.44600 9.46800 39.93400 1.000 125.14000 24 SER C CA 1
ATOM 2999 C C . SER C 1 24 ? -4.91900 9.13600 40.10100 1.000 120.85000 24 SER C C 1
ATOM 3000 O O . SER C 1 24 ? -5.71900 9.43400 39.21100 1.000 115.93000 24 SER C O 1
ATOM 3003 N N . GLY C 1 25 ? -5.25400 8.43800 41.18700 1.000 124.20000 25 GLY C N 1
ATOM 3004 C CA . GLY C 1 25 ? -6.62000 8.01600 41.44900 1.000 129.48000 25 GLY C CA 1
ATOM 3005 C C . GLY C 1 25 ? -7.18800 8.61200 42.72200 1.000 132.93000 25 GLY C C 1
ATOM 3006 O O . GLY C 1 25 ? -6.62600 8.41900 43.80000 1.000 139.59000 25 GLY C O 1
ATOM 3007 N N . MET C 1 26 ? -8.30300 9.33000 42.62200 1.000 131.96000 26 MET C N 1
ATOM 3008 C CA . MET C 1 26 ? -8.81800 10.13000 43.72400 1.000 138.41000 26 MET C CA 1
ATOM 3009 C C . MET C 1 26 ? -10.23000 9.68000 44.07300 1.000 136.49000 26 MET C C 1
ATOM 3010 O O . MET C 1 26 ? -11.06900 9.49100 43.18300 1.000 135.18000 26 MET C O 1
ATOM 3015 N N . LEU C 1 27 ? -10.47100 9.47200 45.36500 1.000 136.68000 27 LEU C N 1
ATOM 3016 C CA . LEU C 1 27 ? -11.81100 9.28200 45.90500 1.000 137.11000 27 LEU C CA 1
ATOM 3017 C C . LEU C 1 27 ? -12.31700 10.63700 46.38500 1.000 140.06000 27 LEU C C 1
ATOM 3018 O O . LEU C 1 27 ? -11.89100 11.12200 47.43600 1.000 146.00000 27 LEU C O 1
ATOM 3023 N N . ASP C 1 28 ? -13.22700 11.24800 45.63200 1.000 141.23000 28 ASP C N 1
ATOM 3024 C CA . ASP C 1 28 ? -13.61900 12.63900 45.87300 1.000 143.84000 28 ASP C CA 1
ATOM 3025 C C . ASP C 1 28 ? -12.39000 13.53800 45.99000 1.000 140.24000 28 ASP C C 1
ATOM 3026 O O . ASP C 1 28 ? -11.62700 13.65700 45.02900 1.000 142.77000 28 ASP C O 1
ATOM 3031 N N . ASP C 1 29 ? -12.15400 14.16900 47.13800 1.000 144.00000 29 ASP C N 1
ATOM 3032 C CA . ASP C 1 29 ? -11.00300 15.06200 47.24100 1.000 147.82000 29 ASP C CA 1
ATOM 3033 C C . ASP C 1 29 ? -9.79000 14.37500 47.86900 1.000 144.44000 29 ASP C C 1
ATOM 3034 O O . ASP C 1 29 ? -8.91700 15.04700 48.42800 1.000 147.07000 29 ASP C O 1
ATOM 3039 N N . LEU C 1 30 ? -9.69200 13.05000 47.73300 1.000 137.29000 30 LEU C N 1
ATOM 3040 C CA . LEU C 1 30 ? -8.70200 12.25600 48.45100 1.000 131.01000 30 LEU C CA 1
ATOM 3041 C C . LEU C 1 30 ? -8.03600 11.27300 47.50300 1.000 137.75000 30 LEU C C 1
ATOM 3042 O O . LEU C 1 30 ? -8.68600 10.35900 46.99400 1.000 142.88000 30 LEU C O 1
ATOM 3047 N N . GLN C 1 31 ? -6.73500 11.44300 47.30700 1.000 142.31000 31 GLN C N 1
ATOM 3048 C CA . GLN C 1 31 ? -5.92800 10.53400 46.50000 1.000 143.44000 31 GLN C CA 1
ATOM 3049 C C . GLN C 1 31 ? -5.80200 9.17400 47.18100 1.000 147.24000 31 GLN C C 1
ATOM 3050 O O . GLN C 1 31 ? -5.45600 9.09200 48.36500 1.000 149.86000 31 GLN C O 1
ATOM 3056 N N . ILE C 1 32 ? -6.05500 8.09900 46.43400 1.000 148.08000 32 ILE C N 1
ATOM 3057 C CA . ILE C 1 32 ? -6.01600 6.76300 47.00500 1.000 149.83000 32 ILE C CA 1
ATOM 3058 C C . ILE C 1 32 ? -4.87100 5.90700 46.45100 1.000 150.52000 32 ILE C C 1
ATOM 3059 O O . ILE C 1 32 ? -4.33000 5.08000 47.19500 1.000 155.67000 32 ILE C O 1
ATOM 3064 N N . GLU C 1 33 ? -4.47000 6.07500 45.18200 1.000 144.81000 33 GLU C N 1
ATOM 3065 C CA . GLU C 1 33 ? -3.24900 5.44000 44.67800 1.000 146.33000 33 GLU C CA 1
ATOM 3066 C C . GLU C 1 33 ? -2.51800 6.34700 43.69200 1.000 139.02000 33 GLU C C 1
ATOM 3067 O O . GLU C 1 33 ? -3.01600 7.39600 43.27800 1.000 137.03000 33 GLU C O 1
ATOM 3073 N N . TYR C 1 34 ? -1.32100 5.91200 43.30000 1.000 131.98000 34 TYR C N 1
ATOM 3074 C CA . TYR C 1 34 ? -0.60900 6.55400 42.20600 1.000 131.98000 34 TYR C CA 1
ATOM 3075 C C . TYR C 1 34 ? 0.21200 5.51900 41.44400 1.000 137.35000 34 TYR C C 1
ATOM 3076 O O . TYR C 1 34 ? 0.65900 4.51500 42.00800 1.000 142.22000 34 TYR C O 1
ATOM 3085 N N . TYR C 1 35 ? 0.39600 5.78400 40.15000 1.000 136.71000 35 TYR C N 1
ATOM 3086 C CA . TYR C 1 35 ? 1.22700 4.88800 39.31100 1.000 138.71000 35 TYR C CA 1
ATOM 3087 C C . TYR C 1 35 ? 2.07000 5.74600 38.36800 1.000 135.43000 35 TYR C C 1
ATOM 3088 O O . TYR C 1 35 ? 1.60200 6.81300 37.93200 1.000 133.35000 35 TYR C O 1
ATOM 3097 N N . ASP C 1 36 ? 3.28000 5.27700 38.07200 1.000 135.04000 36 ASP C N 1
ATOM 3098 C CA . ASP C 1 36 ? 4.24600 6.03500 37.23900 1.000 142.56000 36 ASP C CA 1
ATOM 3099 C C . ASP C 1 36 ? 4.99700 5.03800 36.35900 1.000 145.41000 36 ASP C C 1
ATOM 3100 O O . ASP C 1 36 ? 5.20700 3.89700 36.80400 1.000 145.92000 36 ASP C O 1
ATOM 3105 N N . SER C 1 37 ? 5.38000 5.46100 35.15800 1.000 148.62000 37 SER C N 1
ATOM 3106 C CA . SER C 1 37 ? 6.26900 4.61700 34.32600 1.000 149.15000 37 SER C CA 1
ATOM 3107 C C . SER C 1 37 ? 7.46000 4.16700 35.17600 1.000 152.59000 37 SER C C 1
ATOM 3108 O O . SER C 1 37 ? 7.52100 2.97200 35.51000 1.000 162.42000 37 SER C O 1
ATOM 3111 N N . SER C 1 38 ? 8.36400 5.08600 35.52200 1.000 141.01000 38 SER C N 1
ATOM 3112 C CA . SER C 1 38 ? 9.55000 4.66800 36.25900 1.000 150.83000 38 SER C CA 1
ATOM 3113 C C . SER C 1 38 ? 9.20100 3.82000 37.48200 1.000 156.96000 38 SER C C 1
ATOM 3114 O O . SER C 1 38 ? 10.05400 3.06600 37.95900 1.000 165.47000 38 SER C O 1
ATOM 3117 N N . LEU C 1 39 ? 7.95700 3.88900 37.96800 1.000 157.26000 39 LEU C N 1
ATOM 3118 C CA . LEU C 1 39 ? 7.54000 3.23900 39.21000 1.000 164.09000 39 LEU C CA 1
ATOM 3119 C C . LEU C 1 39 ? 7.43400 1.72300 39.03500 1.000 170.78000 39 LEU C C 1
ATOM 3120 O O . LEU C 1 39 ? 8.29500 0.99400 39.54100 1.000 175.74000 39 LEU C O 1
ATOM 3125 N N . LYS C 1 40 ? 6.35700 1.25600 38.36900 1.000 168.14000 40 LYS C N 1
ATOM 3126 C CA . LYS C 1 40 ? 6.08500 -0.12700 37.95100 1.000 168.07000 40 LYS C CA 1
ATOM 3127 C C . LYS C 1 40 ? 5.16400 -0.86900 38.92200 1.000 174.94000 40 LYS C C 1
ATOM 3128 O O . LYS C 1 40 ? 4.33600 -1.68500 38.49700 1.000 176.98000 40 LYS C O 1
ATOM 3134 N N . GLN C 1 41 ? 5.29000 -0.61400 40.22000 1.000 182.45000 41 GLN C N 1
ATOM 3135 C CA . GLN C 1 41 ? 4.41500 -1.22500 41.21600 1.000 187.08000 41 GLN C CA 1
ATOM 3136 C C . GLN C 1 41 ? 3.38700 -0.19700 41.67400 1.000 181.05000 41 GLN C C 1
ATOM 3137 O O . GLN C 1 41 ? 3.75800 0.83400 42.24500 1.000 176.63000 41 GLN C O 1
ATOM 3143 N N . ILE C 1 42 ? 2.10000 -0.47300 41.44000 1.000 171.36000 42 ILE C N 1
ATOM 3144 C CA . ILE C 1 42 ? 1.07800 0.45800 41.91300 1.000 165.02000 42 ILE C CA 1
ATOM 3145 C C . ILE C 1 42 ? 1.12800 0.52700 43.42600 1.000 168.14000 42 ILE C C 1
ATOM 3146 O O . ILE C 1 42 ? 0.71400 -0.41200 44.11700 1.000 171.86000 42 ILE C O 1
ATOM 3151 N N . GLN C 1 43 ? 1.60000 1.65300 43.94300 1.000 166.66000 43 GLN C N 1
ATOM 3152 C CA . GLN C 1 43 ? 1.74500 1.89200 45.37700 1.000 165.91000 43 GLN C CA 1
ATOM 3153 C C . GLN C 1 43 ? 0.51700 2.63300 45.87800 1.000 159.86000 43 GLN C C 1
ATOM 3154 O O . GLN C 1 43 ? 0.03000 3.55300 45.17900 1.000 155.51000 43 GLN C O 1
ATOM 3160 N N . PRO C 1 44 ? -0.03600 2.25700 47.03300 1.000 163.41000 44 PRO C N 1
ATOM 3161 C CA . PRO C 1 44 ? -1.09000 3.08700 47.61700 1.000 157.57000 44 PRO C CA 1
ATOM 3162 C C . PRO C 1 44 ? -0.63000 4.44700 48.11000 1.000 153.34000 44 PRO C C 1
ATOM 3163 O O . PRO C 1 44 ? 0.53200 4.64600 48.44800 1.000 156.14000 44 PRO C O 1
ATOM 3167 N N . ARG C 1 45 ? -1.54000 5.42200 48.07700 1.000 155.72000 45 ARG C N 1
ATOM 3168 C CA . ARG C 1 45 ? -1.18700 6.72400 48.61800 1.000 156.16000 45 ARG C CA 1
ATOM 3169 C C . ARG C 1 45 ? -1.80100 6.96800 49.98300 1.000 159.18000 45 ARG C C 1
ATOM 3170 O O . ARG C 1 45 ? -1.84500 8.11800 50.42300 1.000 160.55000 45 ARG C O 1
ATOM 3178 N N . GLN C 1 46 ? -2.19100 5.90900 50.69600 1.000 165.43000 46 GLN C N 1
ATOM 3179 C CA . GLN C 1 46 ? -2.94100 6.10100 51.92700 1.000 168.00000 46 GLN C CA 1
ATOM 3180 C C . GLN C 1 46 ? -2.99500 4.81300 52.73400 1.000 176.81000 46 GLN C C 1
ATOM 3181 O O . GLN C 1 46 ? -3.02800 3.71900 52.16300 1.000 179.16000 46 GLN C O 1
ATOM 3187 N N . GLN C 1 47 ? -3.01100 4.95700 54.06500 1.000 179.07000 47 GLN C N 1
ATOM 3188 C CA . GLN C 1 47 ? -2.84400 3.79300 54.93200 1.000 182.76000 47 GLN C CA 1
ATOM 3189 C C . GLN C 1 47 ? -3.98200 2.79100 54.75600 1.000 186.17000 47 GLN C C 1
ATOM 3190 O O . GLN C 1 47 ? -3.74700 1.57600 54.74500 1.000 189.30000 47 GLN C O 1
ATOM 3196 N N . TRP C 1 48 ? -5.22400 3.26900 54.62000 1.000 182.86000 48 TRP C N 1
ATOM 3197 C CA . TRP C 1 48 ? -6.31400 2.30400 54.55900 1.000 183.78000 48 TRP C CA 1
ATOM 3198 C C . TRP C 1 48 ? -6.50400 1.70000 53.17700 1.000 183.67000 48 TRP C C 1
ATOM 3199 O O . TRP C 1 48 ? -7.28500 0.75000 53.05000 1.000 186.24000 48 TRP C O 1
ATOM 3210 N N . MET C 1 49 ? -5.81900 2.21500 52.15000 1.000 181.98000 49 MET C N 1
ATOM 3211 C CA . MET C 1 49 ? -5.62500 1.46800 50.90500 1.000 183.73000 49 MET C CA 1
ATOM 3212 C C . MET C 1 49 ? -4.50600 0.43300 51.00100 1.000 187.84000 49 MET C C 1
ATOM 3213 O O . MET C 1 49 ? -4.15500 -0.18300 49.98500 1.000 187.65000 49 MET C O 1
ATOM 3218 N N . ALA C 1 50 ? -3.93600 0.24000 52.18700 1.000 189.62000 50 ALA C N 1
ATOM 3219 C CA . ALA C 1 50 ? -2.92100 -0.77400 52.41000 1.000 193.65000 50 ALA C CA 1
ATOM 3220 C C . ALA C 1 50 ? -3.34600 -1.79200 53.45800 1.000 200.42000 50 ALA C C 1
ATOM 3221 O O . ALA C 1 50 ? -2.62300 -2.77300 53.67900 1.000 204.24000 50 ALA C O 1
ATOM 3223 N N . SER C 1 51 ? -4.50100 -1.59400 54.10100 1.000 199.95000 51 SER C N 1
ATOM 3224 C CA . SER C 1 51 ? -4.93700 -2.47100 55.18100 1.000 201.01000 51 SER C CA 1
ATOM 3225 C C . SER C 1 51 ? -6.30400 -3.08200 54.90600 1.000 196.63000 51 SER C C 1
ATOM 3226 O O . SER C 1 51 ? -6.41500 -4.29900 54.73100 1.000 198.79000 51 SER C O 1
ATOM 3229 N N . LYS C 1 52 ? -7.35100 -2.25600 54.86300 1.000 194.52000 52 LYS C N 1
ATOM 3230 C CA . LYS C 1 52 ? -8.69800 -2.81600 54.84200 1.000 194.47000 52 LYS C CA 1
ATOM 3231 C C . LYS C 1 52 ? -9.08200 -3.37100 53.47000 1.000 193.07000 52 LYS C C 1
ATOM 3232 O O . LYS C 1 52 ? -9.74900 -4.40900 53.38700 1.000 191.96000 52 LYS C O 1
ATOM 3238 N N . ILE C 1 53 ? -8.67700 -2.72000 52.38400 1.000 190.77000 53 ILE C N 1
ATOM 3239 C CA . ILE C 1 53 ? -9.03000 -3.24000 51.07000 1.000 186.58000 53 ILE C CA 1
ATOM 3240 C C . ILE C 1 53 ? -8.17400 -4.45800 50.75400 1.000 188.69000 53 ILE C C 1
ATOM 3241 O O . ILE C 1 53 ? -7.28000 -4.82500 51.52600 1.000 188.65000 53 ILE C O 1
ATOM 3246 N N . THR C 1 54 ? -8.48100 -5.06700 49.60700 1.000 190.73000 54 THR C N 1
ATOM 3247 C CA . THR C 1 54 ? -7.80100 -6.32600 49.22800 1.000 191.25000 54 THR C CA 1
ATOM 3248 C C . THR C 1 54 ? -6.63800 -6.07600 48.27800 1.000 192.19000 54 THR C C 1
ATOM 3249 O O . THR C 1 54 ? -6.50500 -4.94700 47.77500 1.000 189.05000 54 THR C O 1
ATOM 3253 N N . GLU C 1 55 ? -5.84800 -7.11700 48.04000 1.000 192.69000 55 GLU C N 1
ATOM 3254 C CA . GLU C 1 55 ? -4.66500 -7.01600 47.18700 1.000 189.72000 55 GLU C CA 1
ATOM 3255 C C . GLU C 1 55 ? -4.90800 -7.51900 45.77600 1.000 191.21000 55 GLU C C 1
ATOM 3256 O O . GLU C 1 55 ? -4.21100 -7.09600 44.84500 1.000 187.99000 55 GLU C O 1
ATOM 3262 N N . ASP C 1 56 ? -5.85400 -8.44300 45.60300 1.000 204.34000 56 ASP C N 1
ATOM 3263 C CA . ASP C 1 56 ? -6.38200 -8.70500 44.27200 1.000 199.48000 56 ASP C CA 1
ATOM 3264 C C . ASP C 1 56 ? -6.77500 -7.40300 43.59600 1.000 195.84000 56 ASP C C 1
ATOM 3265 O O . ASP C 1 56 ? -6.50900 -7.20600 42.40600 1.000 194.86000 56 ASP C O 1
ATOM 3270 N N . TYR C 1 57 ? -7.42100 -6.50800 44.35000 1.000 189.36000 57 TYR C N 1
ATOM 3271 C CA . TYR C 1 57 ? -7.80600 -5.20800 43.82800 1.000 178.64000 57 TYR C CA 1
ATOM 3272 C C . TYR C 1 57 ? -6.62400 -4.57700 43.09900 1.000 173.29000 57 TYR C C 1
ATOM 3273 O O . TYR C 1 57 ? -6.61500 -4.51900 41.86800 1.000 170.77000 57 TYR C O 1
ATOM 3282 N N . TRP C 1 58 ? -5.55900 -4.23500 43.83700 1.000 175.80000 58 TRP C N 1
ATOM 3283 C CA . TRP C 1 58 ? -4.35300 -3.64100 43.24300 1.000 174.37000 58 TRP C CA 1
ATOM 3284 C C . TRP C 1 58 ? -3.93400 -4.34600 41.95900 1.000 173.49000 58 TRP C C 1
ATOM 3285 O O . TRP C 1 58 ? -3.43100 -3.70600 41.02500 1.000 168.52000 58 TRP C O 1
ATOM 3296 N N . GLN C 1 59 ? -4.10700 -5.67200 41.90700 1.000 176.86000 59 GLN C N 1
ATOM 3297 C CA . GLN C 1 59 ? -3.81900 -6.41200 40.68300 1.000 174.87000 59 GLN C CA 1
ATOM 3298 C C . GLN C 1 59 ? -4.72000 -5.95100 39.54200 1.000 173.05000 59 GLN C C 1
ATOM 3299 O O . GLN C 1 59 ? -4.23200 -5.60700 38.46100 1.000 174.06000 59 GLN C O 1
ATOM 3305 N N . GLU C 1 60 ? -6.04200 -5.94100 39.75800 1.000 173.50000 60 GLU C N 1
ATOM 3306 C CA . GLU C 1 60 ? -6.95400 -5.43500 38.73100 1.000 170.30000 60 GLU C CA 1
ATOM 3307 C C . GLU C 1 60 ? -6.53200 -4.06200 38.24400 1.000 163.79000 60 GLU C C 1
ATOM 3308 O O . GLU C 1 60 ? -6.79800 -3.69400 37.09600 1.000 161.90000 60 GLU C O 1
ATOM 3314 N N . GLN C 1 61 ? -5.89000 -3.28900 39.11400 1.000 163.58000 61 GLN C N 1
ATOM 3315 C CA . GLN C 1 61 ? -5.31900 -2.01000 38.71800 1.000 162.69000 61 GLN C CA 1
ATOM 3316 C C . GLN C 1 61 ? -4.10300 -2.19200 37.84500 1.000 160.65000 61 GLN C C 1
ATOM 3317 O O . GLN C 1 61 ? -3.98400 -1.53400 36.80700 1.000 156.32000 61 GLN C O 1
ATOM 3323 N N . ASN C 1 62 ? -3.21900 -3.11200 38.21700 1.000 163.20000 62 ASN C N 1
ATOM 3324 C CA . ASN C 1 62 ? -2.08800 -3.41600 37.35800 1.000 165.69000 62 ASN C CA 1
ATOM 3325 C C . ASN C 1 62 ? -2.54000 -3.87200 35.97600 1.000 167.85000 62 ASN C C 1
ATOM 3326 O O . ASN C 1 62 ? -1.74400 -3.83700 35.03500 1.000 167.90000 62 ASN C O 1
ATOM 3331 N N . MET C 1 63 ? -3.80100 -4.29600 35.84000 1.000 166.74000 63 MET C N 1
ATOM 3332 C CA . MET C 1 63 ? -4.41600 -4.65000 34.56500 1.000 163.95000 63 MET C CA 1
ATOM 3333 C C . MET C 1 63 ? -5.25100 -3.52900 33.97300 1.000 157.88000 63 MET C C 1
ATOM 3334 O O . MET C 1 63 ? -5.43400 -3.48500 32.75200 1.000 153.54000 63 MET C O 1
ATOM 3339 N N . ALA C 1 64 ? -5.79400 -2.64400 34.81200 1.000 159.83000 64 ALA C N 1
ATOM 3340 C CA . ALA C 1 64 ? -6.57700 -1.52800 34.29300 1.000 154.32000 64 ALA C CA 1
ATOM 3341 C C . ALA C 1 64 ? -5.68800 -0.54500 33.54800 1.000 150.94000 64 ALA C C 1
ATOM 3342 O O . ALA C 1 64 ? -6.03100 -0.09700 32.44600 1.000 144.84000 64 ALA C O 1
ATOM 3344 N N . VAL C 1 65 ? -4.53400 -0.20100 34.13300 1.000 148.41000 65 VAL C N 1
ATOM 3345 C CA . VAL C 1 65 ? -3.62700 0.72700 33.46800 1.000 142.63000 65 VAL C CA 1
ATOM 3346 C C . VAL C 1 65 ? -3.11500 0.11800 32.16800 1.000 146.52000 65 VAL C C 1
ATOM 3347 O O . VAL C 1 65 ? -3.08600 0.77500 31.11900 1.000 143.34000 65 VAL C O 1
ATOM 3351 N N . ASP C 1 66 ? -2.73500 -1.16000 32.21100 1.000 151.60000 66 ASP C N 1
ATOM 3352 C CA . ASP C 1 66 ? -2.23000 -1.81500 31.00900 1.000 152.65000 66 ASP C CA 1
ATOM 3353 C C . ASP C 1 66 ? -3.29500 -1.85300 29.91300 1.000 147.78000 66 ASP C C 1
ATOM 3354 O O . ASP C 1 66 ? -2.98300 -1.65500 28.73300 1.000 146.61000 66 ASP C O 1
ATOM 3359 N N . ALA C 1 67 ? -4.56500 -2.06200 30.29000 1.000 143.94000 67 ALA C N 1
ATOM 3360 C CA . ALA C 1 67 ? -5.64600 -2.15700 29.30400 1.000 146.26000 67 ALA C CA 1
ATOM 3361 C C . ALA C 1 67 ? -5.82300 -0.84800 28.54300 1.000 141.20000 67 ALA C C 1
ATOM 3362 O O . ALA C 1 67 ? -5.82400 -0.82400 27.30000 1.000 137.94000 67 ALA C O 1
ATOM 3364 N N . LEU C 1 68 ? -6.00500 0.24700 29.28400 1.000 139.68000 68 LEU C N 1
ATOM 3365 C CA . LEU C 1 68 ? -6.01600 1.58200 28.69600 1.000 135.25000 68 LEU C CA 1
ATOM 3366 C C . LEU C 1 68 ? -4.80700 1.83400 27.80300 1.000 134.39000 68 LEU C C 1
ATOM 3367 O O . LEU C 1 68 ? -4.90900 2.54600 26.79500 1.000 132.20000 68 LEU C O 1
ATOM 3372 N N . GLN C 1 69 ? -3.63500 1.33200 28.19400 1.000 131.13000 69 GLN C N 1
ATOM 3373 C CA . GLN C 1 69 ? -2.47900 1.58900 27.35900 1.000 129.10000 69 GLN C CA 1
ATOM 3374 C C . GLN C 1 69 ? -2.61300 0.87500 26.01800 1.000 132.79000 69 GLN C C 1
ATOM 3375 O O . GLN C 1 69 ? -2.33400 1.45800 24.96300 1.000 129.28000 69 GLN C O 1
ATOM 3381 N N . ASN C 1 70 ? -3.08400 -0.36800 26.02700 1.000 132.62000 70 ASN C N 1
ATOM 3382 C CA . ASN C 1 70 ? -3.18400 -1.07600 24.76300 1.000 132.19000 70 ASN C CA 1
ATOM 3383 C C . ASN C 1 70 ? -4.40000 -0.61500 23.98800 1.000 128.75000 70 ASN C C 1
ATOM 3384 O O . ASN C 1 70 ? -4.28700 -0.28000 22.80600 1.000 133.46000 70 ASN C O 1
ATOM 3389 N N . HIS C 1 71 ? -5.56600 -0.56600 24.64200 1.000 123.66000 71 HIS C N 1
ATOM 3390 C CA . HIS C 1 71 ? -6.79400 -0.31600 23.89300 1.000 127.58000 71 HIS C CA 1
ATOM 3391 C C . HIS C 1 71 ? -6.85400 1.11200 23.38400 1.000 126.16000 71 HIS C C 1
ATOM 3392 O O . HIS C 1 71 ? -7.47400 1.37600 22.34500 1.000 123.24000 71 HIS C O 1
ATOM 3399 N N . ILE C 1 72 ? -6.19600 2.03300 24.08200 1.000 125.31000 72 ILE C N 1
ATOM 3400 C CA . ILE C 1 72 ? -6.37000 3.46000 23.85200 1.000 120.29000 72 ILE C CA 1
ATOM 3401 C C . ILE C 1 72 ? -5.05600 4.14600 23.49200 1.000 118.85000 72 ILE C C 1
ATOM 3402 O O . ILE C 1 72 ? -4.86800 4.55100 22.33900 1.000 115.28000 72 ILE C O 1
ATOM 3407 N N . PHE C 1 73 ? -4.14100 4.29700 24.46600 1.000 116.88000 73 PHE C N 1
ATOM 3408 C CA . PHE C 1 73 ? -2.95500 5.12400 24.22500 1.000 120.39000 73 PHE C CA 1
ATOM 3409 C C . PHE C 1 73 ? -2.15000 4.61000 23.02900 1.000 122.26000 73 PHE C C 1
ATOM 3410 O O . PHE C 1 73 ? -1.76400 5.39100 22.14700 1.000 121.52000 73 PHE C O 1
ATOM 3418 N N . ARG C 1 74 ? -1.89600 3.29600 22.97600 1.000 121.31000 74 ARG C N 1
ATOM 3419 C CA . ARG C 1 74 ? -1.12300 2.73000 21.87600 1.000 124.22000 74 ARG C CA 1
ATOM 3420 C C . ARG C 1 74 ? -1.74000 3.08300 20.52500 1.000 119.30000 74 ARG C C 1
ATOM 3421 O O . ARG C 1 74 ? -1.02700 3.46200 19.58600 1.000 116.63000 74 ARG C O 1
ATOM 3429 N N . LYS C 1 75 ? -3.06700 3.02900 20.42400 1.000 112.27000 75 LYS C N 1
ATOM 3430 C CA . LYS C 1 75 ? -3.68800 3.15600 19.11100 1.000 115.48000 75 LYS C CA 1
ATOM 3431 C C . LYS C 1 75 ? -3.72000 4.60600 18.60900 1.000 108.61000 75 LYS C C 1
ATOM 3432 O O . LYS C 1 75 ? -3.54100 4.84900 17.40700 1.000 109.87000 75 LYS C O 1
ATOM 3438 N N . ILE C 1 76 ? -3.95400 5.58400 19.48900 1.000 107.32000 76 ILE C N 1
ATOM 3439 C CA . ILE C 1 76 ? -3.91400 6.98900 19.05400 1.000 106.87000 76 ILE C CA 1
ATOM 3440 C C . ILE C 1 76 ? -2.50600 7.55600 18.98800 1.000 104.81000 76 ILE C C 1
ATOM 3441 O O . ILE C 1 76 ? -2.28400 8.55400 18.28100 1.000 101.34000 76 ILE C O 1
ATOM 3446 N N . ALA C 1 77 ? -1.56000 6.93000 19.69400 1.000 104.58000 77 ALA C N 1
ATOM 3447 C CA . ALA C 1 77 ? -0.20400 7.45100 19.78100 1.000 102.63000 77 ALA C CA 1
ATOM 3448 C C . ALA C 1 77 ? 0.37100 7.88400 18.44500 1.000 102.57000 77 ALA C C 1
ATOM 3449 O O . ALA C 1 77 ? 0.98900 8.96400 18.39900 1.000 103.79000 77 ALA C O 1
ATOM 3451 N N . PRO C 1 78 ? 0.22000 7.12700 17.33800 1.000 97.95000 78 PRO C N 1
ATOM 3452 C CA . PRO C 1 78 ? 0.81100 7.59600 16.07700 1.000 99.97000 78 PRO C CA 1
ATOM 3453 C C . PRO C 1 78 ? 0.25200 8.95600 15.73800 1.000 96.89000 78 PRO C C 1
ATOM 3454 O O . PRO C 1 78 ? 0.98800 9.95500 15.72700 1.000 97.65000 78 PRO C O 1
ATOM 3458 N N . LEU C 1 79 ? -1.06600 8.97700 15.50300 1.000 99.66000 79 LEU C N 1
ATOM 3459 C CA . LEU C 1 79 ? -1.76300 10.19600 15.11900 1.000 99.92000 79 LEU C CA 1
ATOM 3460 C C . LEU C 1 79 ? -1.29200 11.37500 15.96400 1.000 98.85000 79 LEU C C 1
ATOM 3461 O O . LEU C 1 79 ? -0.92400 12.43600 15.43900 1.000 99.96000 79 LEU C O 1
ATOM 3466 N N . VAL C 1 80 ? -1.24700 11.17200 17.28200 1.000 96.07000 80 VAL C N 1
ATOM 3467 C CA . VAL C 1 80 ? -0.77200 12.21400 18.18500 1.000 93.79000 80 VAL C CA 1
ATOM 3468 C C . VAL C 1 80 ? 0.55700 12.76700 17.67800 1.000 94.81000 80 VAL C C 1
ATOM 3469 O O . VAL C 1 80 ? 0.68000 13.95500 17.34400 1.000 95.81000 80 VAL C O 1
ATOM 3473 N N . THR C 1 81 ? 1.56200 11.89600 17.57400 1.000 88.18000 81 THR C N 1
ATOM 3474 C CA . THR C 1 81 ? 2.82700 12.32700 16.99200 1.000 88.93000 81 THR C CA 1
ATOM 3475 C C . THR C 1 81 ? 2.63600 13.11300 15.69500 1.000 90.59000 81 THR C C 1
ATOM 3476 O O . THR C 1 81 ? 3.27900 14.15100 15.50500 1.000 97.45000 81 THR C O 1
ATOM 3480 N N . ILE C 1 82 ? 1.79200 12.63500 14.76900 1.000 90.03000 82 ILE C N 1
ATOM 3481 C CA . ILE C 1 82 ? 1.65200 13.41800 13.53800 1.000 88.13000 82 ILE C CA 1
ATOM 3482 C C . ILE C 1 82 ? 1.00300 14.77100 13.82800 1.000 89.00000 82 ILE C C 1
ATOM 3483 O O . ILE C 1 82 ? 1.13400 15.72400 13.03500 1.000 89.94000 82 ILE C O 1
ATOM 3488 N N . LEU C 1 83 ? 0.30300 14.89900 14.94100 1.000 89.82000 83 LEU C N 1
ATOM 3489 C CA . LEU C 1 83 ? -0.34500 16.17200 15.16600 1.000 92.01000 83 LEU C CA 1
ATOM 3490 C C . LEU C 1 83 ? 0.58600 17.12300 15.89900 1.000 91.14000 83 LEU C C 1
ATOM 3491 O O . LEU C 1 83 ? 0.24000 18.30400 16.08300 1.000 84.49000 83 LEU C O 1
ATOM 3496 N N . GLY C 1 84 ? 1.77600 16.62700 16.26700 1.000 83.47000 84 GLY C N 1
ATOM 3497 C CA . GLY C 1 84 ? 2.64300 17.34500 17.17900 1.000 98.80000 84 GLY C CA 1
ATOM 3498 C C . GLY C 1 84 ? 2.04900 17.56700 18.55400 1.000 101.01000 84 GLY C C 1
ATOM 3499 O O . GLY C 1 84 ? 2.51500 18.43100 19.30000 1.000 101.42000 84 GLY C O 1
ATOM 3500 N N . ILE C 1 85 ? 0.99800 16.82700 18.88900 1.000 97.97000 85 ILE C N 1
ATOM 3501 C CA . ILE C 1 85 ? 0.46100 16.85600 20.23400 1.000 97.41000 85 ILE C CA 1
ATOM 3502 C C . ILE C 1 85 ? 1.52100 16.33100 21.19100 1.000 95.92000 85 ILE C C 1
ATOM 3503 O O . ILE C 1 85 ? 2.09600 15.26000 20.98700 1.000 90.85000 85 ILE C O 1
ATOM 3508 N N . ARG C 1 86 ? 1.79200 17.07600 22.24700 1.000 107.62000 86 ARG C N 1
ATOM 3509 C CA . ARG C 1 86 ? 2.90900 16.69400 23.09700 1.000 110.40000 86 ARG C CA 1
ATOM 3510 C C . ARG C 1 86 ? 2.48000 16.00000 24.38500 1.000 106.70000 86 ARG C C 1
ATOM 3511 O O . ARG C 1 86 ? 3.31400 15.39000 25.05200 1.000 111.45000 86 ARG C O 1
ATOM 3519 N N . TYR C 1 87 ? 1.20300 16.04000 24.73200 1.000 106.34000 87 TYR C N 1
ATOM 3520 C CA . TYR C 1 87 ? 0.72200 15.28100 25.87600 1.000 105.34000 87 TYR C CA 1
ATOM 3521 C C . TYR C 1 87 ? -0.79900 15.19900 25.80100 1.000 107.09000 87 TYR C C 1
ATOM 3522 O O . TYR C 1 87 ? -1.45600 15.98000 25.10100 1.000 107.46000 87 TYR C O 1
ATOM 3531 N N . ILE C 1 88 ? -1.34100 14.20100 26.50500 1.000 107.52000 88 ILE C N 1
ATOM 3532 C CA . ILE C 1 88 ? -2.77300 13.99300 26.67000 1.000 95.80000 88 ILE C CA 1
ATOM 3533 C C . ILE C 1 88 ? -3.07400 13.96100 28.16600 1.000 95.87000 88 ILE C C 1
ATOM 3534 O O . ILE C 1 88 ? -2.29500 13.42800 28.96000 1.000 100.12000 88 ILE C O 1
ATOM 3539 N N . GLN C 1 89 ? -4.20200 14.50300 28.56100 1.000 92.77000 89 GLN C N 1
ATOM 3540 C CA . GLN C 1 89 ? -4.68300 14.25700 29.90800 1.000 101.12000 89 GLN C CA 1
ATOM 3541 C C . GLN C 1 89 ? -6.00200 13.52300 29.80700 1.000 101.10000 89 GLN C C 1
ATOM 3542 O O . GLN C 1 89 ? -6.80400 13.79300 28.90700 1.000 100.83000 89 GLN C O 1
ATOM 3548 N N . VAL C 1 90 ? -6.23200 12.60500 30.74200 1.000 101.52000 90 VAL C N 1
ATOM 3549 C CA . VAL C 1 90 ? -7.41500 11.76500 30.67000 1.000 106.83000 90 VAL C CA 1
ATOM 3550 C C . VAL C 1 90 ? -8.04200 11.64100 32.04400 1.000 107.52000 90 VAL C C 1
ATOM 3551 O O . VAL C 1 90 ? -7.34400 11.49700 33.05800 1.000 105.10000 90 VAL C O 1
ATOM 3555 N N . LEU C 1 91 ? -9.37300 11.65500 32.05000 1.000 110.03000 91 LEU C N 1
ATOM 3556 C CA . LEU C 1 91 ? -10.18700 11.62400 33.25100 1.000 113.45000 91 LEU C CA 1
ATOM 3557 C C . LEU C 1 91 ? -11.15400 10.46200 33.09600 1.000 114.63000 91 LEU C C 1
ATOM 3558 O O . LEU C 1 91 ? -12.11100 10.54200 32.31700 1.000 114.66000 91 LEU C O 1
ATOM 3563 N N . TRP C 1 92 ? -10.92400 9.40300 33.85400 1.000 117.89000 92 TRP C N 1
ATOM 3564 C CA . TRP C 1 92 ? -11.85100 8.28400 33.93800 1.000 119.13000 92 TRP C CA 1
ATOM 3565 C C . TRP C 1 92 ? -12.62200 8.40500 35.25000 1.000 118.89000 92 TRP C C 1
ATOM 3566 O O . TRP C 1 92 ? -12.02200 8.42800 36.33000 1.000 120.82000 92 TRP C O 1
ATOM 3577 N N . LYS C 1 93 ? -13.94000 8.49500 35.16800 1.000 116.88000 93 LYS C N 1
ATOM 3578 C CA . LYS C 1 93 ? -14.69800 8.82900 36.36100 1.000 119.29000 93 LYS C CA 1
ATOM 3579 C C . LYS C 1 93 ? -15.98300 8.01700 36.39000 1.000 123.19000 93 LYS C C 1
ATOM 3580 O O . LYS C 1 93 ? -16.59200 7.76700 35.34400 1.000 119.68000 93 LYS C O 1
ATOM 3586 N N . CYS C 1 94 ? -16.37600 7.58700 37.59100 1.000 125.44000 94 CYS C N 1
ATOM 3587 C CA . CYS C 1 94 ? -17.72600 7.10500 37.82900 1.000 128.49000 94 CYS C CA 1
ATOM 3588 C C . CYS C 1 94 ? -18.24100 7.71000 39.12500 1.000 127.54000 94 CYS C C 1
ATOM 3589 O O . CYS C 1 94 ? -17.51900 7.82100 40.11900 1.000 125.33000 94 CYS C O 1
ATOM 3592 N N . THR C 1 95 ? -19.51800 8.05000 39.10700 1.000 129.61000 95 THR C N 1
ATOM 3593 C CA . THR C 1 95 ? -20.17800 8.77600 40.17300 1.000 132.39000 95 THR C CA 1
ATOM 3594 C C . THR C 1 95 ? -21.47900 8.06800 40.50000 1.000 142.51000 95 THR C C 1
ATOM 3595 O O . THR C 1 95 ? -22.29900 7.83700 39.60300 1.000 138.97000 95 THR C O 1
ATOM 3599 N N . VAL C 1 96 ? -21.68000 7.73300 41.76900 1.000 150.15000 96 VAL C N 1
ATOM 3600 C CA . VAL C 1 96 ? -22.99400 7.31000 42.24600 1.000 155.20000 96 VAL C CA 1
ATOM 3601 C C . VAL C 1 96 ? -23.67000 8.51500 42.87400 1.000 160.74000 96 VAL C C 1
ATOM 3602 O O . VAL C 1 96 ? -23.02800 9.29900 43.58900 1.000 158.63000 96 VAL C O 1
ATOM 3606 N N . GLU C 1 97 ? -24.96000 8.67100 42.61600 1.000 163.09000 97 GLU C N 1
ATOM 3607 C CA . GLU C 1 97 ? -25.69900 9.81200 43.13300 1.000 175.48000 97 GLU C CA 1
ATOM 3608 C C . GLU C 1 97 ? -26.83100 9.26700 43.99200 1.000 187.26000 97 GLU C C 1
ATOM 3609 O O . GLU C 1 97 ? -27.86800 8.86400 43.45600 1.000 192.41000 97 GLU C O 1
ATOM 3615 N N . ASN C 1 98 ? -26.61500 9.26600 45.31800 1.000 192.85000 98 ASN C N 1
ATOM 3616 C CA . ASN C 1 98 ? -27.54100 8.76200 46.33900 1.000 203.22000 98 ASN C CA 1
ATOM 3617 C C . ASN C 1 98 ? -28.50000 7.69600 45.81700 1.000 206.55000 98 ASN C C 1
ATOM 3618 O O . ASN C 1 98 ? -29.71100 7.77100 46.05400 1.000 208.64000 98 ASN C O 1
ATOM 3623 N N . SER C 1 99 ? -27.96100 6.70700 45.09800 1.000 203.50000 99 SER C N 1
ATOM 3624 C CA . SER C 1 99 ? -28.74300 5.60400 44.53800 1.000 200.13000 99 SER C CA 1
ATOM 3625 C C . SER C 1 99 ? -29.79400 6.09200 43.54500 1.000 195.80000 99 SER C C 1
ATOM 3626 O O . SER C 1 99 ? -30.86700 5.50400 43.43800 1.000 195.92000 99 SER C O 1
ATOM 3629 N N . GLN C 1 100 ? -29.50900 7.17500 42.82200 1.000 196.49000 100 GLN C N 1
ATOM 3630 C CA . GLN C 1 100 ? -30.39000 7.65000 41.75900 1.000 195.46000 100 GLN C CA 1
ATOM 3631 C C . GLN C 1 100 ? -29.96500 6.99200 40.45400 1.000 190.42000 100 GLN C C 1
ATOM 3632 O O . GLN C 1 100 ? -30.61500 6.06000 39.96000 1.000 184.71000 100 GLN C O 1
ATOM 3638 N N . ASN C 1 101 ? -28.87300 7.49100 39.88900 1.000 185.18000 101 ASN C N 1
ATOM 3639 C CA . ASN C 1 101 ? -28.27100 6.89800 38.70900 1.000 178.64000 101 ASN C CA 1
ATOM 3640 C C . ASN C 1 101 ? -26.76700 7.04400 38.86600 1.000 162.76000 101 ASN C C 1
ATOM 3641 O O . ASN C 1 101 ? -26.26700 8.14000 39.13900 1.000 164.12000 101 ASN C O 1
ATOM 3646 N N . THR C 1 102 ? -26.06900 5.92100 38.77700 1.000 153.14000 102 THR C N 1
ATOM 3647 C CA . THR C 1 102 ? -24.62100 5.92900 38.64600 1.000 145.15000 102 THR C CA 1
ATOM 3648 C C . THR C 1 102 ? -24.24000 6.32300 37.23100 1.000 142.57000 102 THR C C 1
ATOM 3649 O O . THR C 1 102 ? -24.63400 5.66500 36.26200 1.000 142.15000 102 THR C O 1
ATOM 3653 N N . THR C 1 103 ? -23.46600 7.38800 37.10900 1.000 137.82000 103 THR C N 1
ATOM 3654 C CA . THR C 1 103 ? -23.00700 7.84500 35.81200 1.000 131.63000 103 THR C CA 1
ATOM 3655 C C . THR C 1 103 ? -21.49600 7.62800 35.72200 1.000 123.49000 103 THR C C 1
ATOM 3656 O O . THR C 1 103 ? -20.79900 7.59500 36.74000 1.000 127.03000 103 THR C O 1
ATOM 3660 N N . ALA C 1 104 ? -21.00700 7.35100 34.51300 1.000 115.55000 104 ALA C N 1
ATOM 3661 C CA . ALA C 1 104 ? -19.59100 7.05600 34.32200 1.000 114.93000 104 ALA C CA 1
ATOM 3662 C C . ALA C 1 104 ? -19.13800 7.59700 32.97600 1.000 114.06000 104 ALA C C 1
ATOM 3663 O O . ALA C 1 104 ? -19.89900 7.56900 32.00100 1.000 110.58000 104 ALA C O 1
ATOM 3665 N N . PHE C 1 105 ? -17.89600 8.11200 32.94700 1.000 117.83000 105 PHE C N 1
ATOM 3666 C CA . PHE C 1 105 ? -17.33500 8.76900 31.76900 1.000 113.77000 105 PHE C CA 1
ATOM 3667 C C . PHE C 1 105 ? -15.83200 8.54600 31.64900 1.000 108.07000 105 PHE C C 1
ATOM 3668 O O . PHE C 1 105 ? -15.14800 8.09200 32.57500 1.000 105.15000 105 PHE C O 1
ATOM 3676 N N . VAL C 1 106 ? -15.34000 8.91800 30.46600 1.000 106.58000 106 VAL C N 1
ATOM 3677 C CA . VAL C 1 106 ? -13.93100 8.94200 30.11100 1.000 104.40000 106 VAL C CA 1
ATOM 3678 C C . VAL C 1 106 ? -13.74000 10.13700 29.18200 1.000 103.61000 106 VAL C C 1
ATOM 3679 O O . VAL C 1 106 ? -14.38000 10.20700 28.12600 1.000 102.78000 106 VAL C O 1
ATOM 3683 N N . LYS C 1 107 ? -12.87500 11.07600 29.57100 1.000 104.14000 107 LYS C N 1
ATOM 3684 C CA . LYS C 1 107 ? -12.74400 12.36900 28.90600 1.000 103.86000 107 LYS C CA 1
ATOM 3685 C C . LYS C 1 107 ? -11.26500 12.64800 28.64900 1.000 104.68000 107 LYS C C 1
ATOM 3686 O O . LYS C 1 107 ? -10.42300 12.43400 29.53600 1.000 104.48000 107 LYS C O 1
ATOM 3692 N N . LEU C 1 108 ? -10.94200 13.16000 27.45800 1.000 103.35000 108 LEU C N 1
ATOM 3693 C CA . LEU C 1 108 ? -9.53800 13.28200 27.06500 1.000 98.68000 108 LEU C CA 1
ATOM 3694 C C . LEU C 1 108 ? -9.22100 14.69900 26.56200 1.000 98.22000 108 LEU C C 1
ATOM 3695 O O . LEU C 1 108 ? -9.58100 15.05500 25.43400 1.000 100.62000 108 LEU C O 1
ATOM 3700 N N . ASN C 1 109 ? -8.53700 15.52500 27.35700 1.000 97.33000 109 ASN C N 1
ATOM 3701 C CA . ASN C 1 109 ? -7.99500 16.74100 26.76200 1.000 91.91000 109 ASN C CA 1
ATOM 3702 C C . ASN C 1 109 ? -6.77200 16.34500 25.96600 1.000 91.16000 109 ASN C C 1
ATOM 3703 O O . ASN C 1 109 ? -5.74500 15.97900 26.53800 1.000 98.34000 109 ASN C O 1
ATOM 3708 N N . VAL C 1 110 ? -6.89600 16.34600 24.65300 1.000 87.17000 110 VAL C N 1
ATOM 3709 C CA . VAL C 1 110 ? -5.74800 16.21500 23.77600 1.000 87.57000 110 VAL C CA 1
ATOM 3710 C C . VAL C 1 110 ? -5.16900 17.60700 23.60600 1.000 91.44000 110 VAL C C 1
ATOM 3711 O O . VAL C 1 110 ? -5.85500 18.51900 23.12100 1.000 89.46000 110 VAL C O 1
ATOM 3715 N N . HIS C 1 111 ? -3.90400 17.76700 23.98700 1.000 91.82000 111 HIS C N 1
ATOM 3716 C CA . HIS C 1 111 ? -3.37900 19.10300 24.23400 1.000 97.72000 111 HIS C CA 1
ATOM 3717 C C . HIS C 1 111 ? -3.50000 20.02600 23.03400 1.000 97.32000 111 HIS C C 1
ATOM 3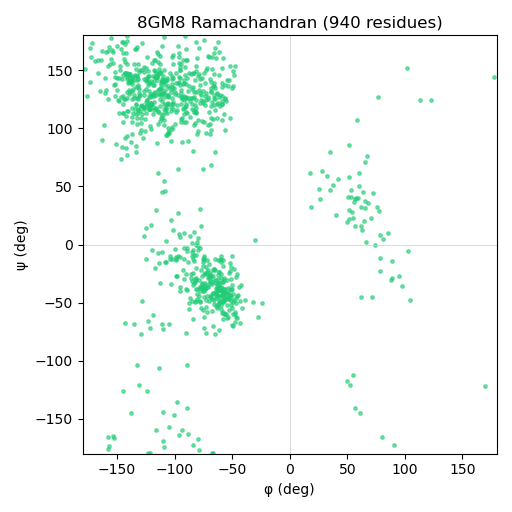718 O O . HIS C 1 111 ? -2.81500 19.85000 22.02000 1.000 96.94000 111 HIS C O 1
ATOM 3725 N N . GLY C 1 112 ? -4.35600 21.03400 23.16800 1.000 92.98000 112 GLY C N 1
ATOM 3726 C CA . GLY C 1 112 ? -4.57900 21.93000 22.07400 1.000 93.44000 112 GLY C CA 1
ATOM 3727 C C . GLY C 1 112 ? -5.54300 21.40300 21.05400 1.000 91.17000 112 GLY C C 1
ATOM 3728 O O . GLY C 1 112 ? -5.73400 22.04500 20.00400 1.000 91.57000 112 GLY C O 1
ATOM 3729 N N . LEU C 1 113 ? -6.13700 20.24200 21.31100 1.000 89.53000 113 LEU C N 1
ATOM 3730 C CA . LEU C 1 113 ? -7.32600 19.83700 20.58900 1.000 83.03000 113 LEU C CA 1
ATOM 3731 C C . LEU C 1 113 ? -8.61400 19.98000 21.39800 1.000 81.27000 113 LEU C C 1
ATOM 3732 O O . LEU C 1 113 ? -9.71000 19.87000 20.82400 1.000 80.11000 113 LEU C O 1
ATOM 3737 N N . GLY C 1 114 ? -8.50500 20.25300 22.68100 1.000 79.76000 114 GLY C N 1
ATOM 3738 C CA . GLY C 1 114 ? -9.62700 20.22300 23.53400 1.000 71.18000 114 GLY C CA 1
ATOM 3739 C C . GLY C 1 114 ? -9.94200 18.79900 23.92100 1.000 85.91000 114 GLY C C 1
ATOM 3740 O O . GLY C 1 114 ? -9.20100 17.85900 23.68500 1.000 86.72000 114 GLY C O 1
ATOM 3741 N N . VAL C 1 115 ? -11.11600 18.64800 24.45600 1.000 94.13000 115 VAL C N 1
ATOM 3742 C CA . VAL C 1 115 ? -11.51100 17.40300 25.09100 1.000 97.81000 115 VAL C CA 1
ATOM 3743 C C . VAL C 1 115 ? -12.43700 16.56000 24.21700 1.000 96.68000 115 VAL C C 1
ATOM 3744 O O . VAL C 1 115 ? -13.32600 17.07400 23.52000 1.000 89.77000 115 VAL C O 1
ATOM 3748 N N . VAL C 1 116 ? -12.23100 15.24800 24.28200 1.000 96.11000 116 VAL C N 1
ATOM 3749 C CA . VAL C 1 116 ? -13.12300 14.25500 23.70200 1.000 100.69000 116 VAL C CA 1
ATOM 3750 C C . VAL C 1 116 ? -13.86000 13.59300 24.85500 1.000 103.07000 116 VAL C C 1
ATOM 3751 O O . VAL C 1 116 ? -13.22700 13.00500 25.74800 1.000 103.11000 116 VAL C O 1
ATOM 3755 N N . ASP C 1 117 ? -15.19700 13.68900 24.82400 1.000 100.73000 117 ASP C N 1
ATOM 3756 C CA . ASP C 1 117 ? -16.07400 13.39000 25.95800 1.000 105.47000 117 ASP C CA 1
ATOM 3757 C C . ASP C 1 117 ? -16.84900 12.11300 25.69000 1.000 107.15000 117 ASP C C 1
ATOM 3758 O O . ASP C 1 117 ? -17.82900 12.12900 24.93200 1.000 104.51000 117 ASP C O 1
ATOM 3763 N N . CYS C 1 118 ? -16.47400 11.04500 26.39400 1.000 104.60000 118 CYS C N 1
ATOM 3764 C CA . CYS C 1 118 ? -17.09400 9.73700 26.24300 1.000 106.87000 118 CYS C CA 1
ATOM 3765 C C . CYS C 1 118 ? -17.97000 9.41600 27.45200 1.000 108.77000 118 CYS C C 1
ATOM 3766 O O . CYS C 1 118 ? -17.45500 9.27200 28.57100 1.000 105.35000 118 CYS C O 1
ATOM 3769 N N . ASP C 1 119 ? -19.28900 9.27700 27.20800 1.000 111.90000 119 ASP C N 1
ATOM 3770 C CA . ASP C 1 119 ? -20.25500 8.78400 28.19200 1.000 109.99000 119 ASP C CA 1
ATOM 3771 C C . ASP C 1 119 ? -20.36300 7.27100 28.07100 1.000 112.10000 119 ASP C C 1
ATOM 3772 O O . ASP C 1 119 ? -20.60300 6.75800 26.97400 1.000 115.80000 119 ASP C O 1
ATOM 3777 N N . LEU C 1 120 ? -20.19100 6.56100 29.19500 1.000 109.49000 120 LEU C N 1
ATOM 3778 C CA . LEU C 1 120 ? -20.14900 5.09600 29.20700 1.000 115.46000 120 LEU C CA 1
ATOM 3779 C C . LEU C 1 120 ? -21.52200 4.43900 29.38400 1.000 119.70000 120 LEU C C 1
ATOM 3780 O O . LEU C 1 120 ? -21.62400 3.20900 29.33100 1.000 118.81000 120 LEU C O 1
ATOM 3785 N N . PHE C 1 121 ? -22.57400 5.20800 29.61800 1.000 117.84000 121 PHE C N 1
ATOM 3786 C CA . PHE C 1 121 ? -23.89100 4.61700 29.48600 1.000 117.16000 121 PHE C CA 1
ATOM 3787 C C . PHE C 1 121 ? -24.31200 4.60700 28.02400 1.000 117.12000 121 PHE C C 1
ATOM 3788 O O . PHE C 1 121 ? -24.70000 3.55900 27.50300 1.000 125.28000 121 PHE C O 1
ATOM 3796 N N . THR C 1 122 ? -24.19100 5.74100 27.32800 1.000 113.43000 122 THR C N 1
ATOM 3797 C CA . THR C 1 122 ? -24.74400 5.84500 25.98000 1.000 115.79000 122 THR C CA 1
ATOM 3798 C C . THR C 1 122 ? -23.78900 5.32100 24.91800 1.000 119.96000 122 THR C C 1
ATOM 3799 O O . THR C 1 122 ? -24.15600 5.30300 23.73100 1.000 123.46000 122 THR C O 1
ATOM 3803 N N . VAL C 1 123 ? -22.61500 4.83100 25.33300 1.000 121.38000 123 VAL C N 1
ATOM 3804 C CA . VAL C 1 123 ? -21.46900 4.46200 24.48900 1.000 122.27000 123 VAL C CA 1
ATOM 3805 C C . VAL C 1 123 ? -21.39800 5.37000 23.25700 1.000 123.77000 123 VAL C C 1
ATOM 3806 O O . VAL C 1 123 ? -21.48900 4.92300 22.10400 1.000 125.54000 123 VAL C O 1
ATOM 3810 N N . ARG C 1 124 ? -21.28500 6.67200 23.50900 1.000 124.03000 124 ARG C N 1
ATOM 3811 C CA . ARG C 1 124 ? -21.05300 7.66300 22.47200 1.000 123.41000 124 ARG C CA 1
ATOM 3812 C C . ARG C 1 124 ? -20.05800 8.67900 23.02600 1.000 117.73000 124 ARG C C 1
ATOM 3813 O O . ARG C 1 124 ? -20.10100 9.01900 24.21800 1.000 109.38000 124 ARG C O 1
ATOM 3821 N N . CYS C 1 125 ? -19.13900 9.13000 22.16700 1.000 112.53000 125 CYS C N 1
ATOM 3822 C CA . CYS C 1 125 ? -18.24500 10.22800 22.50900 1.000 109.28000 125 CYS C CA 1
ATOM 3823 C C . CYS C 1 125 ? -18.68900 11.53500 21.85300 1.000 109.70000 125 CYS C C 1
ATOM 3824 O O . CYS C 1 125 ? -19.44300 11.56200 20.87900 1.000 117.38000 125 CYS C O 1
ATOM 3827 N N . ARG C 1 126 ? -18.18600 12.62900 22.40400 1.000 100.92000 126 ARG C N 1
ATOM 3828 C CA . ARG C 1 126 ? -18.69900 13.95800 22.13500 1.000 101.92000 126 ARG C CA 1
ATOM 3829 C C . ARG C 1 126 ? -17.48600 14.85800 21.94800 1.000 100.21000 126 ARG C C 1
ATOM 3830 O O . ARG C 1 126 ? -16.61300 14.87600 22.81700 1.000 95.26000 126 ARG C O 1
ATOM 3838 N N . GLY C 1 127 ? -17.41000 15.56800 20.81000 1.000 100.95000 127 GLY C N 1
ATOM 3839 C CA . GLY C 1 127 ? -16.33300 16.51900 20.53000 1.000 81.15000 127 GLY C CA 1
ATOM 3840 C C . GLY C 1 127 ? -16.51900 17.90000 21.14200 1.000 93.04000 127 GLY C C 1
ATOM 3841 O O . GLY C 1 127 ? -17.30100 18.72500 20.65500 1.000 91.88000 127 GLY C O 1
ATOM 3842 N N . LEU C 1 128 ? -15.77900 18.18000 22.21200 1.000 101.33000 128 LEU C N 1
ATOM 3843 C CA . LEU C 1 128 ? -15.87500 19.42300 22.97800 1.000 95.02000 128 LEU C CA 1
ATOM 3844 C C . LEU C 1 128 ? -14.86100 20.47100 22.54800 1.000 92.53000 128 LEU C C 1
ATOM 3845 O O . LEU C 1 128 ? -14.73700 21.50500 23.21200 1.000 92.87000 128 LEU C O 1
ATOM 3850 N N . GLY C 1 129 ? -14.11000 20.21400 21.48200 1.000 87.09000 129 GLY C N 1
ATOM 3851 C CA . GLY C 1 129 ? -13.01000 21.08000 21.16800 1.000 82.04000 129 GLY C CA 1
ATOM 3852 C C . GLY C 1 129 ? -12.83700 21.22300 19.68000 1.000 81.62000 129 GLY C C 1
ATOM 3853 O O . GLY C 1 129 ? -13.76300 21.63300 18.95200 1.000 76.74000 129 GLY C O 1
ATOM 3854 N N . VAL C 1 130 ? -11.60700 20.93900 19.24900 1.000 81.54000 130 VAL C N 1
ATOM 3855 C CA . VAL C 1 130 ? -11.31400 20.82300 17.83400 1.000 84.22000 130 VAL C CA 1
ATOM 3856 C C . VAL C 1 130 ? -11.77900 19.46500 17.32300 1.000 85.62000 130 VAL C C 1
ATOM 3857 O O . VAL C 1 130 ? -11.70400 18.43900 18.02300 1.000 93.75000 130 VAL C O 1
ATOM 3861 N N . PHE C 1 131 ? -12.22000 19.42900 16.08900 1.000 81.61000 131 PHE C N 1
ATOM 3862 C CA . PHE C 1 131 ? -12.80400 18.20600 15.57100 1.000 85.94000 131 PHE C CA 1
ATOM 3863 C C . PHE C 1 131 ? -11.75200 17.36400 14.82000 1.000 88.64000 131 PHE C C 1
ATOM 3864 O O . PHE C 1 131 ? -11.32800 17.71600 13.69500 1.000 80.19000 131 PHE C O 1
ATOM 3872 N N . SER C 1 132 ? -11.33800 16.24500 15.44200 1.000 88.32000 132 SER C N 1
ATOM 3873 C CA . SER C 1 132 ? -10.50200 15.24600 14.77500 1.000 91.58000 132 SER C CA 1
ATOM 3874 C C . SER C 1 132 ? -11.16300 13.86700 14.82000 1.000 89.03000 132 SER C C 1
ATOM 3875 O O . SER C 1 132 ? -12.04300 13.58500 15.64000 1.000 89.51000 132 SER C O 1
ATOM 3878 N N . VAL C 1 133 ? -10.67800 12.99900 13.92900 1.000 83.33000 133 VAL C N 1
ATOM 3879 C CA . VAL C 1 133 ? -10.97500 11.57500 13.88500 1.000 83.90000 133 VAL C CA 1
ATOM 3880 C C . VAL C 1 133 ? -10.77800 10.92000 15.25500 1.000 88.12000 133 VAL C C 1
ATOM 3881 O O . VAL C 1 133 ? -11.13700 9.74900 15.43100 1.000 90.68000 133 VAL C O 1
ATOM 3885 N N . LEU C 1 134 ? -10.18100 11.63300 16.22600 1.000 84.63000 134 LEU C N 1
ATOM 3886 C CA . LEU C 1 134 ? -9.96600 11.02600 17.54100 1.000 83.94000 134 LEU C CA 1
ATOM 3887 C C . LEU C 1 134 ? -11.29000 10.71400 18.20700 1.000 86.37000 134 LEU C C 1
ATOM 3888 O O . LEU C 1 134 ? -11.49100 9.62100 18.74600 1.000 89.94000 134 LEU C O 1
ATOM 3893 N N . ILE C 1 135 ? -12.21000 11.67200 18.16000 1.000 88.40000 135 ILE C N 1
ATOM 3894 C CA . ILE C 1 135 ? -13.55500 11.51700 18.71400 1.000 92.08000 135 ILE C CA 1
ATOM 3895 C C . ILE C 1 135 ? -14.13600 10.19800 18.24500 1.000 90.34000 135 ILE C C 1
ATOM 3896 O O . ILE C 1 135 ? -14.54800 9.33500 19.03500 1.000 90.93000 135 ILE C O 1
ATOM 3901 N N . GLY C 1 136 ? -14.23400 10.07900 16.91700 1.000 86.03000 136 GLY C N 1
ATOM 3902 C CA . GLY C 1 136 ? -14.75300 8.86200 16.30900 1.000 98.44000 136 GLY C CA 1
ATOM 3903 C C . GLY C 1 136 ? -13.89300 7.62700 16.55100 1.000 100.75000 136 GLY C C 1
ATOM 3904 O O . GLY C 1 136 ? -14.42900 6.55100 16.83100 1.000 96.23000 136 GLY C O 1
ATOM 3905 N N . MET C 1 137 ? -12.55500 7.75400 16.44400 1.000 89.00000 137 MET C N 1
ATOM 3906 C CA . MET C 1 137 ? -11.68200 6.62100 16.74600 1.000 86.94000 137 MET C CA 1
ATOM 3907 C C . MET C 1 137 ? -11.93800 6.07300 18.14100 1.000 96.69000 137 MET C C 1
ATOM 3908 O O . MET C 1 137 ? -12.26800 4.89300 18.30600 1.000 102.09000 137 MET C O 1
ATOM 3913 N N . ILE C 1 138 ? -11.76000 6.91900 19.16300 1.000 98.38000 138 ILE C N 1
ATOM 3914 C CA . ILE C 1 138 ? -12.01100 6.51000 20.54600 1.000 98.93000 138 ILE C CA 1
ATOM 3915 C C . ILE C 1 138 ? -13.38700 5.87000 20.68400 1.000 103.56000 138 ILE C C 1
ATOM 3916 O O . ILE C 1 138 ? -13.54700 4.83900 21.35700 1.000 105.77000 138 ILE C O 1
ATOM 3921 N N . GLU C 1 139 ? -14.41100 6.49500 20.08300 1.000 105.16000 139 GLU C N 1
ATOM 3922 C CA . GLU C 1 139 ? -15.75500 5.92300 20.15000 1.000 108.23000 139 GLU C CA 1
ATOM 3923 C C . GLU C 1 139 ? -15.76700 4.48500 19.65600 1.000 111.62000 139 GLU C C 1
ATOM 3924 O O . GLU C 1 139 ? -16.28700 3.58500 20.32900 1.000 111.41000 139 GLU C O 1
ATOM 3930 N N . ASP C 1 140 ? -15.21600 4.25900 18.45900 1.000 106.79000 140 ASP C N 1
ATOM 3931 C CA . ASP C 1 140 ? -15.16700 2.91100 17.92600 1.000 100.28000 140 ASP C CA 1
ATOM 3932 C C . ASP C 1 140 ? -14.42900 2.00200 18.89300 1.000 109.31000 140 ASP C C 1
ATOM 3933 O O . ASP C 1 140 ? -15.01900 1.04500 19.39800 1.000 112.78000 140 ASP C O 1
ATOM 3938 N N . ILE C 1 141 ? -13.15000 2.31200 19.20200 1.000 108.37000 141 ILE C N 1
ATOM 3939 C CA . ILE C 1 141 ? -12.35200 1.54400 20.16800 1.000 104.86000 141 ILE C CA 1
ATOM 3940 C C . ILE C 1 141 ? -13.30200 0.99400 21.22800 1.000 112.98000 141 ILE C C 1
ATOM 3941 O O . ILE C 1 141 ? -13.34100 -0.22100 21.47700 1.000 114.76000 141 ILE C O 1
ATOM 3946 N N . LEU C 1 142 ? -14.15600 1.88600 21.76300 1.000 110.37000 142 LEU C N 1
ATOM 3947 C CA . LEU C 1 142 ? -15.00600 1.58500 22.91400 1.000 114.57000 142 LEU C CA 1
ATOM 3948 C C . LEU C 1 142 ? -16.24100 0.77500 22.53800 1.000 121.65000 142 LEU C C 1
ATOM 3949 O O . LEU C 1 142 ? -16.62500 -0.15900 23.25700 1.000 123.98000 142 LEU C O 1
ATOM 3954 N N . LYS C 1 143 ? -16.90700 1.16900 21.44600 1.000 124.33000 143 LYS C N 1
ATOM 3955 C CA . LYS C 1 143 ? -18.10300 0.49100 20.95800 1.000 117.17000 143 LYS C CA 1
ATOM 3956 C C . LYS C 1 143 ? -17.81600 -0.96000 20.61200 1.000 117.73000 143 LYS C C 1
ATOM 3957 O O . LYS C 1 143 ? -18.75700 -1.74100 20.46100 1.000 125.48000 143 LYS C O 1
ATOM 3963 N N . ASN C 1 144 ? -16.53600 -1.34700 20.52800 1.000 120.52000 144 ASN C N 1
ATOM 3964 C CA . ASN C 1 144 ? -16.11700 -2.64800 20.01300 1.000 120.95000 144 ASN C CA 1
ATOM 3965 C C . ASN C 1 144 ? -15.33900 -3.48000 21.02000 1.000 125.41000 144 ASN C C 1
ATOM 3966 O O . ASN C 1 144 ? -14.65000 -4.42200 20.62300 1.000 136.44000 144 ASN C O 1
ATOM 3971 N N . ASP C 1 145 ? -15.39100 -3.16500 22.30900 1.000 126.51000 145 ASP C N 1
ATOM 3972 C CA . ASP C 1 145 ? -14.73200 -3.99900 23.31200 1.000 133.22000 145 ASP C CA 1
ATOM 3973 C C . ASP C 1 145 ? -15.53600 -3.98400 24.60200 1.000 137.57000 145 ASP C C 1
ATOM 3974 O O . ASP C 1 145 ? -15.14700 -3.36100 25.58800 1.000 139.14000 145 ASP C O 1
ATOM 3979 N N . PRO C 1 146 ? -16.68200 -4.68000 24.63000 1.000 144.31000 146 PRO C N 1
ATOM 3980 C CA . PRO C 1 146 ? -17.41900 -4.80100 25.89400 1.000 140.80000 146 PRO C CA 1
ATOM 3981 C C . PRO C 1 146 ? -16.56400 -5.30000 27.05700 1.000 144.60000 146 PRO C C 1
ATOM 3982 O O . PRO C 1 146 ? -16.91500 -5.04400 28.21100 1.000 141.94000 146 PRO C O 1
ATOM 3986 N N . THR C 1 147 ? -15.45100 -6.00400 26.79900 1.000 147.06000 147 THR C N 1
ATOM 3987 C CA . THR C 1 147 ? -14.53700 -6.26400 27.90700 1.000 151.26000 147 THR C CA 1
ATOM 3988 C C . THR C 1 147 ? -13.89100 -4.97800 28.40400 1.000 157.38000 147 THR C C 1
ATOM 3989 O O . THR C 1 147 ? -13.53000 -4.89900 29.58400 1.000 169.39000 147 THR C O 1
ATOM 3993 N N . PHE C 1 148 ? -13.75900 -3.96200 27.54200 1.000 149.42000 148 PHE C N 1
ATOM 3994 C CA . PHE C 1 148 ? -13.23300 -2.67200 27.98500 1.000 142.54000 148 PHE C CA 1
ATOM 3995 C C . PHE C 1 148 ? -14.24600 -1.94200 28.84700 1.000 138.84000 148 PHE C C 1
ATOM 3996 O O . PHE C 1 148 ? -13.96600 -1.63500 30.01000 1.000 139.09000 148 PHE C O 1
ATOM 4004 N N . ILE C 1 149 ? -15.44300 -1.68600 28.30100 1.000 136.07000 149 ILE C N 1
ATOM 4005 C CA . ILE C 1 149 ? -16.46000 -0.90500 29.00200 1.000 133.86000 149 ILE C CA 1
ATOM 4006 C C . ILE C 1 149 ? -16.85200 -1.56100 30.32400 1.000 138.68000 149 ILE C C 1
ATOM 4007 O O . ILE C 1 149 ? -17.29500 -0.87900 31.25100 1.000 139.14000 149 ILE C O 1
ATOM 4012 N N . GLN C 1 150 ? -16.68200 -2.87500 30.44100 1.000 145.30000 150 GLN C N 1
ATOM 4013 C CA . GLN C 1 150 ? -16.89200 -3.53900 31.72200 1.000 149.20000 150 GLN C CA 1
ATOM 4014 C C . GLN C 1 150 ? -15.95500 -2.97200 32.78300 1.000 148.61000 150 GLN C C 1
ATOM 4015 O O . GLN C 1 150 ? -16.38900 -2.57300 33.87000 1.000 148.07000 150 GLN C O 1
ATOM 4021 N N . LEU C 1 151 ? -14.65600 -2.92600 32.47300 1.000 146.65000 151 LEU C N 1
ATOM 4022 C CA . LEU C 1 151 ? -13.67300 -2.37200 33.39600 1.000 144.23000 151 LEU C CA 1
ATOM 4023 C C . LEU C 1 151 ? -13.99300 -0.91300 33.74200 1.000 142.29000 151 LEU C C 1
ATOM 4024 O O . LEU C 1 151 ? -13.90100 -0.50100 34.90700 1.000 140.28000 151 LEU C O 1
ATOM 4029 N N . LEU C 1 152 ? -14.42100 -0.13300 32.75000 1.000 134.79000 152 LEU C N 1
ATOM 4030 C CA . LEU C 1 152 ? -14.57200 1.30100 32.92500 1.000 128.36000 152 LEU C CA 1
ATOM 4031 C C . LEU C 1 152 ? -15.87000 1.68600 33.61100 1.000 135.35000 152 LEU C C 1
ATOM 4032 O O . LEU C 1 152 ? -15.92800 2.74400 34.25000 1.000 132.30000 152 LEU C O 1
ATOM 4037 N N . ASN C 1 153 ? -16.93200 0.88600 33.45800 1.000 141.98000 153 ASN C N 1
ATOM 4038 C CA . ASN C 1 153 ? -18.20000 1.33400 34.01900 1.000 137.87000 153 ASN C CA 1
ATOM 4039 C C . ASN C 1 153 ? -18.53500 0.42900 35.21100 1.000 146.50000 153 ASN C C 1
ATOM 4040 O O . ASN C 1 153 ? -18.35900 0.86600 36.35600 1.000 152.51000 153 ASN C O 1
ATOM 4045 N N . PRO C 1 154 ? -18.94500 -0.85300 35.02800 1.000 147.02000 154 PRO C N 1
ATOM 4046 C CA . PRO C 1 154 ? -19.37700 -1.62900 36.20300 1.000 152.84000 154 PRO C CA 1
ATOM 4047 C C . PRO C 1 154 ? -18.24000 -2.09600 37.10900 1.000 158.32000 154 PRO C C 1
ATOM 4048 O O . PRO C 1 154 ? -18.36300 -1.97000 38.33200 1.000 160.31000 154 PRO C O 1
ATOM 4052 N N . ARG C 1 155 ? -17.14100 -2.63700 36.56800 1.000 159.64000 155 ARG C N 1
ATOM 4053 C CA . ARG C 1 155 ? -16.02400 -2.95100 37.45600 1.000 162.00000 155 ARG C CA 1
ATOM 4054 C C . ARG C 1 155 ? -15.49800 -1.68200 38.12300 1.000 167.06000 155 ARG C C 1
ATOM 4055 O O . ARG C 1 155 ? -14.92900 -1.74600 39.22100 1.000 169.04000 155 ARG C O 1
ATOM 4063 N N . CYS C 1 156 ? -15.72400 -0.51600 37.50100 1.000 160.60000 156 CYS C N 1
ATOM 4064 C CA . CYS C 1 156 ? -15.25500 0.73100 38.09600 1.000 168.44000 156 CYS C CA 1
ATOM 4065 C C . CYS C 1 156 ? -16.17200 1.17800 39.22700 1.000 162.41000 156 CYS C C 1
ATOM 4066 O O . CYS C 1 156 ? -15.70100 1.67700 40.25600 1.000 169.91000 156 CYS C O 1
ATOM 4069 N N . VAL C 1 157 ? -17.48500 1.02200 39.06100 1.000 157.31000 157 VAL C N 1
ATOM 4070 C CA . VAL C 1 157 ? -18.34700 1.29700 40.20300 1.000 160.73000 157 VAL C CA 1
ATOM 4071 C C . VAL C 1 157 ? -18.16500 0.21900 41.26300 1.000 164.67000 157 VAL C C 1
ATOM 4072 O O . VAL C 1 157 ? -18.32100 0.49000 42.45500 1.000 165.22000 157 VAL C O 1
ATOM 4076 N N . GLU C 1 158 ? -17.76600 -0.99500 40.85900 1.000 166.44000 158 GLU C N 1
ATOM 4077 C CA . GLU C 1 158 ? -17.47800 -2.06600 41.81500 1.000 169.06000 158 GLU C CA 1
ATOM 4078 C C . GLU C 1 158 ? -16.29400 -1.73400 42.71900 1.000 170.60000 158 GLU C C 1
ATOM 4079 O O . GLU C 1 158 ? -16.25200 -2.17600 43.87200 1.000 173.35000 158 GLU C O 1
ATOM 4085 N N . ASN C 1 159 ? -15.29900 -1.00800 42.21200 1.000 168.74000 159 ASN C N 1
ATOM 4086 C CA . ASN C 1 159 ? -14.22100 -0.58300 43.09600 1.000 165.23000 159 ASN C CA 1
ATOM 4087 C C . ASN C 1 159 ? -14.67100 0.53200 44.02500 1.000 166.92000 159 ASN C C 1
ATOM 4088 O O . ASN C 1 159 ? -14.09400 0.69900 45.10300 1.000 171.50000 159 ASN C O 1
ATOM 4093 N N . LEU C 1 160 ? -15.69600 1.29600 43.63700 1.000 160.80000 160 LEU C N 1
ATOM 4094 C CA . LEU C 1 160 ? -15.99600 2.51800 44.37400 1.000 160.61000 160 LEU C CA 1
ATOM 4095 C C . LEU C 1 160 ? -16.54800 2.24200 45.76900 1.000 167.80000 160 LEU C C 1
ATOM 4096 O O . LEU C 1 160 ? -16.29000 3.02900 46.68600 1.000 170.59000 160 LEU C O 1
ATOM 4101 N N . GLN C 1 161 ? -17.25900 1.13000 45.97900 1.000 169.73000 161 GLN C N 1
ATOM 4102 C CA . GLN C 1 161 ? -17.83000 0.91000 47.30800 1.000 174.43000 161 GLN C CA 1
ATOM 4103 C C . GLN C 1 161 ? -16.82100 0.27500 48.26100 1.000 174.83000 161 GLN C C 1
ATOM 4104 O O . GLN C 1 161 ? -16.84500 0.56500 49.46000 1.000 175.84000 161 GLN C O 1
ATOM 4110 N N . THR C 1 162 ? -15.94600 -0.60600 47.76300 1.000 181.38000 162 THR C N 1
ATOM 4111 C CA . THR C 1 162 ? -14.87300 -1.12600 48.61100 1.000 190.17000 162 THR C CA 1
ATOM 4112 C C . THR C 1 162 ? -14.01200 0.01400 49.14700 1.000 183.52000 162 THR C C 1
ATOM 4113 O O . THR C 1 162 ? -13.65900 0.04000 50.33400 1.000 184.46000 162 THR C O 1
ATOM 4117 N N . VAL C 1 163 ? -13.67200 0.97400 48.28500 1.000 179.56000 163 VAL C N 1
ATOM 4118 C CA . VAL C 1 163 ? -12.93600 2.14400 48.74400 1.000 171.46000 163 VAL C CA 1
ATOM 4119 C C . VAL C 1 163 ? -13.84600 3.12100 49.48300 1.000 170.19000 163 VAL C C 1
ATOM 4120 O O . VAL C 1 163 ? -13.41700 3.74500 50.45300 1.000 170.79000 163 VAL C O 1
ATOM 4124 N N . LEU C 1 164 ? -15.11300 3.25600 49.09400 1.000 167.64000 164 LEU C N 1
ATOM 4125 C CA . LEU C 1 164 ? -15.98100 4.13500 49.86700 1.000 166.06000 164 LEU C CA 1
ATOM 4126 C C . LEU C 1 164 ? -16.24300 3.54300 51.24500 1.000 169.09000 164 LEU C C 1
ATOM 4127 O O . LEU C 1 164 ? -16.17900 4.25400 52.25300 1.000 169.37000 164 LEU C O 1
ATOM 4132 N N . ARG C 1 165 ? -16.51700 2.23700 51.31700 1.000 172.22000 165 ARG C N 1
ATOM 4133 C CA . ARG C 1 165 ? -16.72400 1.62100 52.62500 1.000 173.51000 165 ARG C CA 1
ATOM 4134 C C . ARG C 1 165 ? -15.44800 1.69600 53.45900 1.000 173.82000 165 ARG C C 1
ATOM 4135 O O . ARG C 1 165 ? -15.46200 2.22000 54.57900 1.000 175.19000 165 ARG C O 1
ATOM 4143 N N . ALA C 1 166 ? -14.32000 1.23000 52.91200 1.000 172.52000 166 ALA C N 1
ATOM 4144 C CA . ALA C 1 166 ? -13.08400 1.24800 53.68600 1.000 175.82000 166 ALA C CA 1
ATOM 4145 C C . ALA C 1 166 ? -12.56700 2.66900 53.82600 1.000 173.73000 166 ALA C C 1
ATOM 4146 O O . ALA C 1 166 ? -12.04100 3.05300 54.87700 1.000 173.83000 166 ALA C O 1
ATOM 4148 N N . GLY C 1 167 ? -12.72900 3.46600 52.78700 1.000 170.89000 167 GLY C N 1
ATOM 4149 C CA . GLY C 1 167 ? -12.28500 4.82800 52.85700 1.000 168.90000 167 GLY C CA 1
ATOM 4150 C C . GLY C 1 167 ? -13.21100 5.76800 53.56500 1.000 171.98000 167 GLY C C 1
ATOM 4151 O O . GLY C 1 167 ? -12.90800 6.95800 53.64100 1.000 175.00000 167 GLY C O 1
ATOM 4152 N N . LYS C 1 168 ? -14.32400 5.27100 54.10500 1.000 174.76000 168 LYS C N 1
ATOM 4153 C CA . LYS C 1 168 ? -15.36500 6.16200 54.60700 1.000 173.81000 168 LYS C CA 1
ATOM 4154 C C . LYS C 1 168 ? -14.83800 7.05100 55.74300 1.000 175.89000 168 LYS C C 1
ATOM 4155 O O . LYS C 1 168 ? -15.17000 8.24200 55.80400 1.000 172.41000 168 LYS C O 1
ATOM 4161 N N . THR C 1 169 ? -13.93800 6.51000 56.58800 1.000 179.90000 169 THR C N 1
ATOM 4162 C CA . THR C 1 169 ? -13.48100 7.18900 57.81000 1.000 176.09000 169 THR C CA 1
ATOM 4163 C C . THR C 1 169 ? -12.99100 8.61200 57.55000 1.000 174.38000 169 THR C C 1
ATOM 4164 O O . THR C 1 169 ? -13.22400 9.51700 58.36000 1.000 176.21000 169 THR C O 1
ATOM 4168 N N . ALA C 1 170 ? -12.29900 8.83000 56.43700 1.000 171.29000 170 ALA C N 1
ATOM 4169 C CA . ALA C 1 170 ? -11.77100 10.15900 56.17600 1.000 169.80000 170 ALA C CA 1
ATOM 4170 C C . ALA C 1 170 ? -12.85500 11.11900 55.71200 1.000 166.99000 170 ALA C C 1
ATOM 4171 O O . ALA C 1 170 ? -12.82500 12.30000 56.06000 1.000 168.43000 170 ALA C O 1
ATOM 4173 N N . LEU C 1 171 ? -13.81500 10.64500 54.92200 1.000 167.30000 171 LEU C N 1
ATOM 4174 C CA . LEU C 1 171 ? -14.79700 11.57000 54.37500 1.000 163.92000 171 LEU C CA 1
ATOM 4175 C C . LEU C 1 171 ? -15.68600 12.12400 55.47200 1.000 167.61000 171 LEU C C 1
ATOM 4176 O O . LEU C 1 171 ? -16.13000 13.27600 55.39800 1.000 164.94000 171 LEU C O 1
ATOM 4181 N N . GLU C 1 172 ? -15.94400 11.33000 56.51300 1.000 173.05000 172 GLU C N 1
ATOM 4182 C CA . GLU C 1 172 ? -16.76700 11.85700 57.59300 1.000 177.67000 172 GLU C CA 1
ATOM 4183 C C . GLU C 1 172 ? -16.00700 12.87200 58.41600 1.000 176.61000 172 GLU C C 1
ATOM 4184 O O . GLU C 1 172 ? -16.63900 13.72200 59.05200 1.000 180.91000 172 GLU C O 1
ATOM 4190 N N . ARG C 1 173 ? -14.67800 12.75200 58.40800 1.000 174.61000 173 ARG C N 1
ATOM 4191 C CA . ARG C 1 173 ? -13.84200 13.72600 59.14600 1.000 174.36000 173 ARG C CA 1
ATOM 4192 C C . ARG C 1 173 ? -14.25800 15.12400 58.69700 1.000 176.36000 173 ARG C C 1
ATOM 4193 O O . ARG C 1 173 ? -14.55600 15.28900 57.50800 1.000 177.04000 173 ARG C O 1
ATOM 4201 N N . LYS C 1 174 ? -14.29900 16.07100 59.63100 1.000 176.22000 174 LYS C N 1
ATOM 4202 C CA . LYS C 1 174 ? -14.59600 17.48500 59.29700 1.000 176.46000 174 LYS C CA 1
ATOM 4203 C C . LYS C 1 174 ? -13.60100 18.37000 60.04700 1.000 174.69000 174 LYS C C 1
ATOM 4204 O O . LYS C 1 174 ? -13.23100 18.00800 61.17800 1.000 176.39000 174 LYS C O 1
ATOM 4210 N N . VAL C 1 175 ? -13.17900 19.47700 59.43500 1.000 174.20000 175 VAL C N 1
ATOM 4211 C CA . VAL C 1 175 ? -12.15300 20.34900 60.07300 1.000 172.01000 175 VAL C CA 1
ATOM 4212 C C . VAL C 1 175 ? -12.65000 21.79400 60.05000 1.000 170.49000 175 VAL C C 1
ATOM 4213 O O . VAL C 1 175 ? -12.47300 22.46100 59.01900 1.000 168.91000 175 VAL C O 1
ATOM 4217 N N . THR C 1 176 ? -13.26300 22.25000 61.14100 1.000 173.19000 176 THR C N 1
ATOM 4218 C CA . THR C 1 176 ? -13.67900 23.64700 61.21800 1.000 172.51000 176 THR C CA 1
ATOM 4219 C C . THR C 1 176 ? -12.47000 24.57200 61.05100 1.000 167.68000 176 THR C C 1
ATOM 4220 O O . THR C 1 176 ? -11.39400 24.31000 61.60300 1.000 162.91000 176 THR C O 1
ATOM 4224 N N . PRO C 1 177 ? -12.61600 25.66200 60.30400 1.000 163.84000 177 PRO C N 1
ATOM 4225 C CA . PRO C 1 177 ? -11.45200 26.49500 59.98500 1.000 156.16000 177 PRO C CA 1
ATOM 4226 C C . PRO C 1 177 ? -11.16300 27.57000 61.01900 1.000 155.92000 177 PRO C C 1
ATOM 4227 O O . PRO C 1 177 ? -11.65700 27.52200 62.15100 1.000 158.02000 177 PRO C O 1
ATOM 4231 N N . GLN C 1 178 ? -10.35700 28.55200 60.62500 1.000 148.64000 178 GLN C N 1
ATOM 4232 C CA . GLN C 1 178 ? -10.04200 29.70600 61.45700 1.000 142.96000 178 GLN C CA 1
ATOM 4233 C C . GLN C 1 178 ? -10.28900 30.93200 60.60100 1.000 136.30000 178 GLN C C 1
ATOM 4234 O O . GLN C 1 178 ? -9.42900 31.31100 59.80600 1.000 139.57000 178 GLN C O 1
ATOM 4240 N N . VAL C 1 179 ? -11.43900 31.56200 60.75800 1.000 129.28000 179 VAL C N 1
ATOM 4241 C CA . VAL C 1 179 ? -11.71000 32.78100 60.00900 1.000 126.47000 179 VAL C CA 1
ATOM 4242 C C . VAL C 1 179 ? -10.97400 33.94800 60.64400 1.000 128.19000 179 VAL C C 1
ATOM 4243 O O . VAL C 1 179 ? -11.21100 34.27600 61.80800 1.000 136.43000 179 VAL C O 1
ATOM 4247 N N . LEU C 1 180 ? -10.12000 34.61100 59.86200 1.000 135.18000 180 LEU C N 1
ATOM 4248 C CA . LEU C 1 180 ? -9.13300 35.56900 60.37200 1.000 132.50000 180 LEU C CA 1
ATOM 4249 C C . LEU C 1 180 ? -8.90000 36.64900 59.32000 1.000 129.65000 180 LEU C C 1
ATOM 4250 O O . LEU C 1 180 ? -8.35400 36.35500 58.25100 1.000 125.21000 180 LEU C O 1
ATOM 4255 N N . VAL C 1 181 ? -9.29700 37.89500 59.60400 1.000 134.06000 181 VAL C N 1
ATOM 4256 C CA . VAL C 1 181 ? -9.27900 38.96400 58.60200 1.000 131.90000 181 VAL C CA 1
ATOM 4257 C C . VAL C 1 181 ? -8.07000 39.86300 58.83800 1.000 136.63000 181 VAL C C 1
ATOM 4258 O O . VAL C 1 181 ? -7.80100 40.27000 59.97500 1.000 138.35000 181 VAL C O 1
ATOM 4262 N N . PHE C 1 182 ? -7.34300 40.17700 57.76000 1.000 133.55000 182 PHE C N 1
ATOM 4263 C CA . PHE C 1 182 ? -6.09100 40.90600 57.83900 1.000 127.33000 182 PHE C CA 1
ATOM 4264 C C . PHE C 1 182 ? -6.12800 42.09900 56.89400 1.000 135.45000 182 PHE C C 1
ATOM 4265 O O . PHE C 1 182 ? -6.79200 42.07600 55.84800 1.000 126.95000 182 PHE C O 1
ATOM 4273 N N . GLU C 1 183 ? -5.39700 43.14800 57.27100 1.000 145.61000 183 GLU C N 1
ATOM 4274 C CA . GLU C 1 183 ? -5.30800 44.34700 56.40200 1.000 145.04000 183 GLU C CA 1
ATOM 4275 C C . GLU C 1 183 ? -3.87200 44.43400 55.89500 1.000 151.23000 183 GLU C C 1
ATOM 4276 O O . GLU C 1 183 ? -2.94800 44.25500 56.70600 1.000 150.05000 183 GLU C O 1
ATOM 4282 N N . ARG C 1 184 ? -3.70800 44.67400 54.59600 1.000 160.23000 184 ARG C N 1
ATOM 4283 C CA . ARG C 1 184 ? -2.38500 44.54200 53.94100 1.000 169.41000 184 ARG C CA 1
ATOM 4284 C C . ARG C 1 184 ? -1.98100 45.90500 53.38300 1.000 174.07000 184 ARG C C 1
ATOM 4285 O O . ARG C 1 184 ? -2.87400 46.74700 53.18900 1.000 166.84000 184 ARG C O 1
ATOM 4293 N N . SER C 1 185 ? -0.68600 46.11800 53.14900 1.000 186.75000 185 SER C N 1
ATOM 4294 C CA . SER C 1 185 ? -0.27800 47.37000 52.54200 1.000 178.30000 185 SER C CA 1
ATOM 4295 C C . SER C 1 185 ? -0.82800 47.45900 51.12500 1.000 177.62000 185 SER C C 1
ATOM 4296 O O . SER C 1 185 ? -1.27300 46.47200 50.53300 1.000 177.16000 185 SER C O 1
ATOM 4299 N N . SER C 1 186 ? -0.78800 48.66800 50.58300 1.000 176.73000 186 SER C N 1
ATOM 4300 C CA . SER C 1 186 ? -1.29100 48.90700 49.24200 1.000 177.91000 186 SER C CA 1
ATOM 4301 C C . SER C 1 186 ? -0.39300 48.22500 48.21400 1.000 183.51000 186 SER C C 1
ATOM 4302 O O . SER C 1 186 ? 0.83900 48.27600 48.30600 1.000 183.43000 186 SER C O 1
ATOM 4305 N N . THR C 1 187 ? -1.01300 47.55400 47.25000 1.000 185.25000 187 THR C N 1
ATOM 4306 C CA . THR C 1 187 ? -0.30200 46.97800 46.11500 1.000 186.40000 187 THR C CA 1
ATOM 4307 C C . THR C 1 187 ? -0.86800 47.56500 44.82100 1.000 189.74000 187 THR C C 1
ATOM 4308 O O . THR C 1 187 ? -1.76200 48.42000 44.83600 1.000 187.85000 187 THR C O 1
ATOM 4312 N N . ALA C 1 188 ? -0.32200 47.10900 43.69500 1.000 191.94000 188 ALA C N 1
ATOM 4313 C CA . ALA C 1 188 ? -0.69200 47.65800 42.39700 1.000 193.14000 188 ALA C CA 1
ATOM 4314 C C . ALA C 1 188 ? -2.15100 47.34900 42.08500 1.000 196.35000 188 ALA C C 1
ATOM 4315 O O . ALA C 1 188 ? -2.57400 46.18800 42.12200 1.000 193.74000 188 ALA C O 1
ATOM 4317 N N . GLU C 1 189 ? -2.91900 48.40000 41.77900 1.000 201.27000 189 GLU C N 1
ATOM 4318 C CA . GLU C 1 189 ? -4.37500 48.30400 41.61400 1.000 208.37000 189 GLU C CA 1
ATOM 4319 C C . GLU C 1 189 ? -5.03300 47.67400 42.84600 1.000 205.60000 189 GLU C C 1
ATOM 4320 O O . GLU C 1 189 ? -6.09400 47.05100 42.75800 1.000 212.59000 189 GLU C O 1
ATOM 4326 N N . MET C 1 190 ? -4.39900 47.84400 44.02300 1.000 200.85000 190 MET C N 1
ATOM 4327 C CA . MET C 1 190 ? -4.91500 47.35400 45.30700 1.000 192.52000 190 MET C CA 1
ATOM 4328 C C . MET C 1 190 ? -4.59300 48.44800 46.33300 1.000 184.90000 190 MET C C 1
ATOM 4329 O O . MET C 1 190 ? -3.63100 48.33900 47.09700 1.000 181.67000 190 MET C O 1
ATOM 4334 N N . SER C 1 191 ? -5.39000 49.52400 46.31800 1.000 186.21000 191 SER C N 1
ATOM 4335 C CA . SER C 1 191 ? -5.18700 50.62100 47.26500 1.000 182.14000 191 SER C CA 1
ATOM 4336 C C . SER C 1 191 ? -5.29600 50.12900 48.70300 1.000 178.19000 191 SER C C 1
ATOM 4337 O O . SER C 1 191 ? -4.35300 50.25700 49.49000 1.000 172.79000 191 SER C O 1
ATOM 4340 N N . THR C 1 192 ? -6.44100 49.55100 49.06300 1.000 177.47000 192 THR C N 1
ATOM 4341 C CA . THR C 1 192 ? -6.65700 49.03800 50.41400 1.000 173.25000 192 THR C CA 1
ATOM 4342 C C . THR C 1 192 ? -7.09200 47.58000 50.33300 1.000 164.61000 192 THR C C 1
ATOM 4343 O O . THR C 1 192 ? -8.28000 47.29300 50.10800 1.000 167.09000 192 THR C O 1
ATOM 4347 N N . PRO C 1 193 ? -6.17600 46.63700 50.50900 1.000 163.73000 193 PRO C N 1
ATOM 4348 C CA . PRO C 1 193 ? -6.55700 45.22700 50.50800 1.000 158.34000 193 PRO C CA 1
ATOM 4349 C C . PRO C 1 193 ? -7.00700 44.75300 51.88000 1.000 150.66000 193 PRO C C 1
ATOM 4350 O O . PRO C 1 193 ? -6.52100 45.19400 52.92400 1.000 149.92000 193 PRO C O 1
ATOM 4354 N N . LEU C 1 194 ? -7.96100 43.82700 51.86000 1.000 140.17000 194 LEU C N 1
ATOM 4355 C CA . LEU C 1 194 ? -8.46900 43.23500 53.08600 1.000 133.66000 194 LEU C CA 1
ATOM 4356 C C . LEU C 1 194 ? -8.71900 41.75300 52.86400 1.000 127.58000 194 LEU C C 1
ATOM 4357 O O . LEU C 1 194 ? -9.62200 41.37600 52.11100 1.000 125.77000 194 LEU C O 1
ATOM 4362 N N . LEU C 1 195 ? -7.96900 40.91800 53.56400 1.000 122.22000 195 LEU C N 1
ATOM 4363 C CA . LEU C 1 195 ? -7.94500 39.48900 53.30000 1.000 127.36000 195 LEU C CA 1
ATOM 4364 C C . LEU C 1 195 ? -8.71300 38.70600 54.36100 1.000 125.05000 195 LEU C C 1
ATOM 4365 O O . LEU C 1 195 ? -8.41400 38.81400 55.55100 1.000 123.53000 195 LEU C O 1
ATOM 4370 N N . CYS C 1 196 ? -9.65200 37.87100 53.93100 1.000 121.69000 196 CYS C N 1
ATOM 4371 C CA . CYS C 1 196 ? -10.18700 36.82200 54.78900 1.000 118.31000 196 CYS C CA 1
ATOM 4372 C C . CYS C 1 196 ? -9.36100 35.55400 54.61500 1.000 126.82000 196 CYS C C 1
ATOM 4373 O O . CYS C 1 196 ? -9.18300 35.08500 53.48600 1.000 130.04000 196 CYS C O 1
ATOM 4376 N N . LEU C 1 197 ? -8.85300 34.99300 55.71900 1.000 128.66000 197 LEU C N 1
ATOM 4377 C CA . LEU C 1 197 ? -8.01000 33.79700 55.61600 1.000 127.27000 197 LEU C CA 1
ATOM 4378 C C . LEU C 1 197 ? -8.64800 32.56500 56.25200 1.000 127.78000 197 LEU C C 1
ATOM 4379 O O . LEU C 1 197 ? -8.09100 31.98200 57.18400 1.000 133.52000 197 LEU C O 1
ATOM 4384 N N . ILE C 1 198 ? -9.80000 32.14500 55.74900 1.000 122.33000 198 ILE C N 1
ATOM 4385 C CA . ILE C 1 198 ? -10.42100 30.91600 56.21100 1.000 120.41000 198 ILE C CA 1
ATOM 4386 C C . ILE C 1 198 ? -9.44000 29.76400 56.04600 1.000 128.60000 198 ILE C C 1
ATOM 4387 O O . ILE C 1 198 ? -9.29900 29.22800 54.94400 1.000 131.35000 198 ILE C O 1
ATOM 4392 N N . THR C 1 199 ? -8.73300 29.36900 57.10100 1.000 128.03000 199 THR C N 1
ATOM 4393 C CA . THR C 1 199 ? -7.75800 28.30500 56.91700 1.000 134.83000 199 THR C CA 1
ATOM 4394 C C . THR C 1 199 ? -8.13600 27.04600 57.67200 1.000 145.77000 199 THR C C 1
ATOM 4395 O O . THR C 1 199 ? -8.71500 27.09500 58.76100 1.000 145.37000 199 THR C O 1
ATOM 4399 N N . ALA C 1 200 ? -7.75300 25.92200 57.05800 1.000 153.80000 200 ALA C N 1
ATOM 4400 C CA . ALA C 1 200 ? -7.92100 24.56000 57.55000 1.000 153.22000 200 ALA C CA 1
ATOM 4401 C C . ALA C 1 200 ? -9.39000 24.15000 57.61100 1.000 164.12000 200 ALA C C 1
ATOM 4402 O O . ALA C 1 200 ? -9.98000 24.10500 58.69400 1.000 174.84000 200 ALA C O 1
ATOM 4404 N N . PHE C 1 201 ? -9.98900 23.84900 56.46100 1.000 151.61000 201 PHE C N 1
ATOM 4405 C CA . PHE C 1 201 ? -11.31400 23.24900 56.40800 1.000 149.94000 201 PHE C CA 1
ATOM 4406 C C . PHE C 1 201 ? -11.25200 22.07000 55.45600 1.000 152.59000 201 PHE C C 1
ATOM 4407 O O . PHE C 1 201 ? -10.83400 22.23500 54.30600 1.000 149.22000 201 PHE C O 1
ATOM 4415 N N . TYR C 1 202 ? -11.66000 20.87800 55.93700 1.000 159.33000 202 TYR C N 1
ATOM 4416 C CA . TYR C 1 202 ? -11.63000 19.66800 55.11800 1.000 158.11000 202 TYR C CA 1
ATOM 4417 C C . TYR C 1 202 ? -12.77900 19.61200 54.11000 1.000 160.03000 202 TYR C C 1
ATOM 4418 O O . TYR C 1 202 ? -12.51500 19.39500 52.92100 1.000 161.11000 202 TYR C O 1
ATOM 4427 N N . PRO C 1 203 ? -14.07900 19.73500 54.51500 1.000 161.47000 203 PRO C N 1
ATOM 4428 C CA . PRO C 1 203 ? -15.13000 19.50400 53.51200 1.000 159.03000 203 PRO C CA 1
ATOM 4429 C C . PRO C 1 203 ? -15.06200 20.64100 52.52100 1.000 152.12000 203 PRO C C 1
ATOM 4430 O O . PRO C 1 203 ? -15.56200 21.73300 52.81100 1.000 151.70000 203 PRO C O 1
ATOM 4434 N N . ARG C 1 204 ? -14.39900 20.40800 51.38000 1.000 145.37000 204 ARG C N 1
ATOM 4435 C CA . ARG C 1 204 ? -14.09600 21.49500 50.45300 1.000 141.22000 204 ARG C CA 1
ATOM 4436 C C . ARG C 1 204 ? -15.32100 22.37700 50.23600 1.000 136.01000 204 ARG C C 1
ATOM 4437 O O . ARG C 1 204 ? -15.20300 23.58000 49.97900 1.000 133.23000 204 ARG C O 1
ATOM 4445 N N . THR C 1 205 ? -16.50000 21.82200 50.42900 1.000 137.18000 205 THR C N 1
ATOM 4446 C CA . THR C 1 205 ? -17.70100 22.62100 50.31900 1.000 140.16000 205 THR C CA 1
ATOM 4447 C C . THR C 1 205 ? -17.73900 23.68300 51.43400 1.000 138.81000 205 THR C C 1
ATOM 4448 O O . THR C 1 205 ? -17.65800 23.36600 52.62800 1.000 141.09000 205 THR C O 1
ATOM 4452 N N . ILE C 1 206 ? -17.78800 24.96200 51.02500 1.000 138.83000 206 ILE C N 1
ATOM 4453 C CA . ILE C 1 206 ? -17.87300 26.09400 51.94800 1.000 132.49000 206 ILE C CA 1
ATOM 4454 C C . ILE C 1 206 ? -18.40200 27.33600 51.23600 1.000 129.66000 206 ILE C C 1
ATOM 4455 O O . ILE C 1 206 ? -17.94100 27.69800 50.14900 1.000 124.20000 206 ILE C O 1
ATOM 4460 N N . ASN C 1 207 ? -19.36000 28.01100 51.85400 1.000 138.27000 207 ASN C N 1
ATOM 4461 C CA . ASN C 1 207 ? -19.83700 29.30500 51.38800 1.000 141.02000 207 ASN C CA 1
ATOM 4462 C C . ASN C 1 207 ? -19.07000 30.39700 52.14800 1.000 140.86000 207 ASN C C 1
ATOM 4463 O O . ASN C 1 207 ? -18.99400 30.36000 53.37900 1.000 138.44000 207 ASN C O 1
ATOM 4468 N N . ALA C 1 208 ? -18.46200 31.34000 51.42000 1.000 134.63000 208 ALA C N 1
ATOM 4469 C CA . ALA C 1 208 ? -17.70800 32.43100 52.04000 1.000 134.16000 208 ALA C CA 1
ATOM 4470 C C . ALA C 1 208 ? -17.87000 33.70800 51.22400 1.000 134.64000 208 ALA C C 1
ATOM 4471 O O . ALA C 1 208 ? -17.26700 33.85000 50.16200 1.000 134.10000 208 ALA C O 1
ATOM 4473 N N . THR C 1 209 ? -18.66300 34.64400 51.72300 1.000 143.57000 209 THR C N 1
ATOM 4474 C CA . THR C 1 209 ? -18.92500 35.89800 51.03300 1.000 148.65000 209 THR C CA 1
ATOM 4475 C C . THR C 1 209 ? -18.37500 37.06700 51.85000 1.000 151.41000 209 THR C C 1
ATOM 4476 O O . THR C 1 209 ? -18.03200 36.93700 53.03000 1.000 149.21000 209 THR C O 1
ATOM 4480 N N . TRP C 1 210 ? -18.28200 38.21700 51.19700 1.000 154.09000 210 TRP C N 1
ATOM 4481 C CA . TRP C 1 210 ? -17.88500 39.47700 51.80900 1.000 147.20000 210 TRP C CA 1
ATOM 4482 C C . TRP C 1 210 ? -19.05300 40.44400 51.66300 1.000 152.26000 210 TRP C C 1
ATOM 4483 O O . TRP C 1 210 ? -19.58500 40.61700 50.55900 1.000 154.69000 210 TRP C O 1
ATOM 4494 N N . LEU C 1 211 ? -19.46100 41.06400 52.76900 1.000 154.88000 211 LEU C N 1
ATOM 4495 C CA . LEU C 1 211 ? -20.64200 41.92400 52.79200 1.000 163.48000 211 LEU C CA 1
ATOM 4496 C C . LEU C 1 211 ? -20.26900 43.35600 53.16800 1.000 160.24000 211 LEU C C 1
ATOM 4497 O O . LEU C 1 211 ? -19.57900 43.58400 54.17200 1.000 149.31000 211 LEU C O 1
ATOM 4502 N N . ARG C 1 212 ? -20.74800 44.31600 52.36700 1.000 164.72000 212 ARG C N 1
ATOM 4503 C CA . ARG C 1 212 ? -20.46300 45.72900 52.57900 1.000 165.12000 212 ARG C CA 1
ATOM 4504 C C . ARG C 1 212 ? -21.02500 46.09600 53.94600 1.000 168.20000 212 ARG C C 1
ATOM 4505 O O . ARG C 1 212 ? -20.25700 46.29000 54.89100 1.000 166.97000 212 ARG C O 1
ATOM 4513 N N . LYS C 1 213 ? -22.34300 46.20200 54.07000 1.000 169.25000 213 LYS C N 1
ATOM 4514 C CA . LYS C 1 213 ? -22.97400 46.39900 55.36000 1.000 162.82000 213 LYS C CA 1
ATOM 4515 C C . LYS C 1 213 ? -24.25200 45.57500 55.31900 1.000 163.61000 213 LYS C C 1
ATOM 4516 O O . LYS C 1 213 ? -25.34600 46.07100 55.52600 1.000 165.12000 213 LYS C O 1
ATOM 4522 N N A GLY C 1 214 ? -24.10500 44.28700 55.03100 1.000 175.42000 214 GLY C N 1
ATOM 4523 N N B GLY C 1 214 ? -24.11100 44.28200 55.04300 0.000 175.14000 214 GLY C N 1
ATOM 4524 C CA A GLY C 1 214 ? -25.22400 43.38600 54.86400 1.000 180.21000 214 GLY C CA 1
ATOM 4525 C CA B GLY C 1 214 ? -25.24900 43.40700 54.86700 0.000 178.44000 214 GLY C CA 1
ATOM 4526 C C A GLY C 1 214 ? -25.64800 43.20300 53.43100 1.000 184.34000 214 GLY C C 1
ATOM 4527 C C B GLY C 1 214 ? -25.68700 43.25300 53.43200 0.000 185.43000 214 GLY C C 1
ATOM 4528 O O A GLY C 1 214 ? -26.64700 42.51900 53.17700 1.000 182.51000 214 GLY C O 1
ATOM 4529 O O B GLY C 1 214 ? -26.72800 42.63200 53.17600 0.000 182.15000 214 GLY C O 1
ATOM 4530 N N . GLU C 1 215 ? -24.93400 43.81400 52.49200 1.000 178.99000 215 GLU C N 1
ATOM 4531 C CA . GLU C 1 215 ? -25.18700 43.68900 51.09200 1.000 183.25000 215 GLU C CA 1
ATOM 4532 C C . GLU C 1 215 ? -23.97400 42.94500 50.54300 1.000 178.96000 215 GLU C C 1
ATOM 4533 O O . GLU C 1 215 ? -22.83700 43.39500 50.76200 1.000 175.55000 215 GLU C O 1
ATOM 4539 N N . PRO C 1 216 ? -24.16000 41.86700 49.78200 1.000 177.96000 216 PRO C N 1
ATOM 4540 C CA . PRO C 1 216 ? -23.01100 41.07600 49.29400 1.000 173.08000 216 PRO C CA 1
ATOM 4541 C C . PRO C 1 216 ? -22.10600 41.80200 48.30000 1.000 174.40000 216 PRO C C 1
ATOM 4542 O O . PRO C 1 216 ? -22.48000 42.02100 47.14800 1.000 181.26000 216 PRO C O 1
ATOM 4546 N N . VAL C 1 217 ? -20.90300 42.17300 48.74800 1.000 166.52000 217 VAL C N 1
ATOM 4547 C CA . VAL C 1 217 ? -19.95900 42.86800 47.88800 1.000 166.94000 217 VAL C CA 1
ATOM 4548 C C . VAL C 1 217 ? -19.22100 41.81800 47.06700 1.000 171.13000 217 VAL C C 1
ATOM 4549 O O . VAL C 1 217 ? -18.79600 40.77200 47.58100 1.000 167.11000 217 VAL C O 1
ATOM 4553 N N . SER C 1 218 ? -19.16900 42.06300 45.76300 1.000 183.76000 218 SER C N 1
ATOM 4554 C CA . SER C 1 218 ? -18.40300 41.27600 44.81800 1.000 176.80000 218 SER C CA 1
ATOM 4555 C C . SER C 1 218 ? -17.44300 42.12600 44.00000 1.000 177.18000 218 SER C C 1
ATOM 4556 O O . SER C 1 218 ? -16.57600 41.56100 43.32400 1.000 174.55000 218 SER C O 1
ATOM 4559 N N . GLU C 1 219 ? -17.56800 43.45300 44.03900 1.000 180.12000 219 GLU C N 1
ATOM 4560 C CA . GLU C 1 219 ? -16.59900 44.33100 43.39900 1.000 177.00000 219 GLU C CA 1
ATOM 4561 C C . GLU C 1 219 ? -15.20800 44.03800 43.93800 1.000 175.50000 219 GLU C C 1
ATOM 4562 O O . GLU C 1 219 ? -14.99000 44.06000 45.15400 1.000 175.72000 219 GLU C O 1
ATOM 4568 N N . ASP C 1 220 ? -14.27600 43.74700 43.02900 1.000 173.22000 220 ASP C N 1
ATOM 4569 C CA . ASP C 1 220 ? -12.86400 43.52800 43.35700 1.000 173.21000 220 ASP C CA 1
ATOM 4570 C C . ASP C 1 220 ? -12.69700 42.34900 44.32200 1.000 165.10000 220 ASP C C 1
ATOM 4571 O O . ASP C 1 220 ? -12.19400 42.49000 45.43900 1.000 164.63000 220 ASP C O 1
ATOM 4576 N N . LEU C 1 221 ? -13.11400 41.16900 43.87400 1.000 155.88000 221 LEU C N 1
ATOM 4577 C CA . LEU C 1 221 ? -13.08700 39.98600 44.72300 1.000 152.62000 221 LEU C CA 1
ATOM 4578 C C . LEU C 1 221 ? -12.24300 38.89400 44.06600 1.000 151.16000 221 LEU C C 1
ATOM 4579 O O . LEU C 1 221 ? -12.59400 38.38800 42.99400 1.000 150.44000 221 LEU C O 1
ATOM 4584 N N . THR C 1 222 ? -11.14000 38.52100 44.71700 1.000 146.51000 222 THR C N 1
ATOM 4585 C CA . THR C 1 222 ? -10.21500 37.49800 44.22200 1.000 143.09000 222 THR C CA 1
ATOM 4586 C C . THR C 1 222 ? -10.23800 36.31900 45.19900 1.000 132.04000 222 THR C C 1
ATOM 4587 O O . THR C 1 222 ? -9.43300 36.25700 46.12800 1.000 138.86000 222 THR C O 1
ATOM 4591 N N . VAL C 1 223 ? -11.14200 35.38700 45.00800 1.000 126.32000 223 VAL C N 1
ATOM 4592 C CA . VAL C 1 223 ? -11.14900 34.18400 45.83700 1.000 125.16000 223 VAL C CA 1
ATOM 4593 C C . VAL C 1 223 ? -10.11800 33.18700 45.30500 1.000 122.83000 223 VAL C C 1
ATOM 4594 O O . VAL C 1 223 ? -9.83000 33.13600 44.10400 1.000 129.71000 223 VAL C O 1
ATOM 4598 N N . MET C 1 224 ? -9.54700 32.37800 46.20200 1.000 113.16000 224 MET C N 1
ATOM 4599 C CA . MET C 1 224 ? -8.38500 31.58100 45.83800 1.000 112.50000 224 MET C CA 1
ATOM 4600 C C . MET C 1 224 ? -8.23200 30.48100 46.89300 1.000 115.21000 224 MET C C 1
ATOM 4601 O O . MET C 1 224 ? -7.55400 30.68200 47.89800 1.000 117.95000 224 MET C O 1
ATOM 4606 N N . VAL C 1 225 ? -8.86100 29.33400 46.67600 1.000 117.05000 225 VAL C N 1
ATOM 4607 C CA . VAL C 1 225 ? -8.71200 28.21200 47.60100 1.000 113.47000 225 VAL C CA 1
ATOM 4608 C C . VAL C 1 225 ? -7.45200 27.42000 47.23000 1.000 111.30000 225 VAL C C 1
ATOM 4609 O O . VAL C 1 225 ? -7.36300 26.85300 46.14000 1.000 114.27000 225 VAL C O 1
ATOM 4613 N N . LEU C 1 226 ? -6.46700 27.38200 48.14000 1.000 105.97000 226 LEU C N 1
ATOM 4614 C CA . LEU C 1 226 ? -5.19600 26.66700 48.06400 1.000 106.61000 226 LEU C CA 1
ATOM 4615 C C . LEU C 1 226 ? -5.29100 25.39800 48.89500 1.000 100.70000 226 LEU C C 1
ATOM 4616 O O . LEU C 1 226 ? -6.08800 25.30800 49.81200 1.000 108.47000 226 LEU C O 1
ATOM 4621 N N . PRO C 1 227 ? -4.51700 24.37500 48.61400 1.000 109.83000 227 PRO C N 1
ATOM 4622 C CA . PRO C 1 227 ? -4.43900 23.26600 49.56500 1.000 116.39000 227 PRO C CA 1
ATOM 4623 C C . PRO C 1 227 ? -3.68200 23.70800 50.81000 1.000 126.55000 227 PRO C C 1
ATOM 4624 O O . PRO C 1 227 ? -2.98000 24.72600 50.80700 1.000 132.59000 227 PRO C O 1
ATOM 4628 N N . ASN C 1 228 ? -3.83300 22.94700 51.90100 1.000 129.19000 228 ASN C N 1
ATOM 4629 C CA . ASN C 1 228 ? -2.76000 22.91100 52.90000 1.000 130.87000 228 ASN C CA 1
ATOM 4630 C C . ASN C 1 228 ? -2.03600 21.58200 52.73400 1.000 129.53000 228 ASN C C 1
ATOM 4631 O O . ASN C 1 228 ? -2.11300 20.94300 51.68000 1.000 130.59000 228 ASN C O 1
ATOM 4636 N N . HIS C 1 229 ? -1.36300 21.14400 53.79000 1.000 131.92000 229 HIS C N 1
ATOM 4637 C CA . HIS C 1 229 ? -0.63300 19.88200 53.76600 1.000 136.76000 229 HIS C CA 1
ATOM 4638 C C . HIS C 1 229 ? -1.39800 18.72200 54.39800 1.000 137.65000 229 HIS C C 1
ATOM 4639 O O . HIS C 1 229 ? -0.96800 17.57300 54.26200 1.000 137.44000 229 HIS C O 1
ATOM 4646 N N . ASP C 1 230 ? -2.47800 19.04800 55.13100 1.000 139.93000 230 ASP C N 1
ATOM 4647 C CA . ASP C 1 230 ? -3.25400 18.03800 55.90400 1.000 144.19000 230 ASP C CA 1
ATOM 4648 C C . ASP C 1 230 ? -4.64000 17.80300 55.30600 1.000 149.71000 230 ASP C C 1
ATOM 4649 O O . ASP C 1 230 ? -5.61300 17.77400 56.08000 1.000 151.95000 230 ASP C O 1
ATOM 4654 N N . ALA C 1 231 ? -4.73000 17.65900 53.99100 1.000 146.09000 231 ALA C N 1
ATOM 4655 C CA . ALA C 1 231 ? -5.98400 17.35400 53.30400 1.000 148.58000 231 ALA C CA 1
ATOM 4656 C C . ALA C 1 231 ? -7.11800 18.30100 53.69600 1.000 153.31000 231 ALA C C 1
ATOM 4657 O O . ALA C 1 231 ? -8.30300 17.95000 53.54700 1.000 156.98000 231 ALA C O 1
ATOM 4659 N N . THR C 1 232 ? -6.78300 19.49100 54.20200 1.000 145.41000 232 THR C N 1
ATOM 4660 C CA . THR C 1 232 ? -7.72400 20.59600 54.30400 1.000 143.34000 232 THR C CA 1
ATOM 4661 C C . THR C 1 232 ? -7.32000 21.68700 53.32200 1.000 135.42000 232 THR C C 1
ATOM 4662 O O . THR C 1 232 ? -6.25000 21.64600 52.70900 1.000 130.16000 232 THR C O 1
ATOM 4666 N N . TYR C 1 233 ? -8.19900 22.66800 53.16800 1.000 137.00000 233 TYR C N 1
ATOM 4667 C CA . TYR C 1 233 ? -7.94900 23.78500 52.27800 1.000 130.58000 233 TYR C CA 1
ATOM 4668 C C . TYR C 1 233 ? -7.82200 25.05200 53.09100 1.000 129.93000 233 TYR C C 1
ATOM 4669 O O . TYR C 1 233 ? -8.27200 25.12300 54.23200 1.000 139.15000 233 TYR C O 1
ATOM 4678 N N . ARG C 1 234 ? -7.15400 26.03200 52.51300 1.000 116.63000 234 ARG C N 1
ATOM 4679 C CA . ARG C 1 234 ? -7.24200 27.39500 52.98700 1.000 125.74000 234 ARG C CA 1
ATOM 4680 C C . ARG C 1 234 ? -7.84900 28.19400 51.85100 1.000 117.24000 234 ARG C C 1
ATOM 4681 O O . ARG C 1 234 ? -7.62600 27.88500 50.67900 1.000 113.36000 234 ARG C O 1
ATOM 4689 N N . MET C 1 235 ? -8.66800 29.16700 52.19200 1.000 115.28000 235 MET C N 1
ATOM 4690 C CA . MET C 1 235 ? -9.27700 30.03700 51.20900 1.000 113.13000 235 MET C CA 1
ATOM 4691 C C . MET C 1 235 ? -8.79500 31.43800 51.51800 1.000 117.93000 235 MET C C 1
ATOM 4692 O O . MET C 1 235 ? -8.57000 31.78200 52.67900 1.000 123.56000 235 MET C O 1
ATOM 4697 N N . GLU C 1 236 ? -8.59100 32.23200 50.49200 1.000 111.32000 236 GLU C N 1
ATOM 4698 C CA . GLU C 1 236 ? -8.21900 33.62100 50.67800 1.000 112.09000 236 GLU C CA 1
ATOM 4699 C C . GLU C 1 236 ? -9.19200 34.44600 49.85600 1.000 122.99000 236 GLU C C 1
ATOM 4700 O O . GLU C 1 236 ? -9.18800 34.35500 48.62500 1.000 122.99000 236 GLU C O 1
ATOM 4706 N N . ILE C 1 237 ? -10.05000 35.22500 50.51700 1.000 124.76000 237 ILE C N 1
ATOM 4707 C CA . ILE C 1 237 ? -10.89400 36.18200 49.81400 1.000 124.28000 237 ILE C CA 1
ATOM 4708 C C . ILE C 1 237 ? -10.25900 37.54100 49.99800 1.000 122.07000 237 ILE C C 1
ATOM 4709 O O . ILE C 1 237 ? -10.06000 37.98100 51.13300 1.000 127.28000 237 ILE C O 1
ATOM 4714 N N . LEU C 1 238 ? -9.93700 38.20400 48.89900 1.000 122.66000 238 LEU C N 1
ATOM 4715 C CA . LEU C 1 238 ? -9.39400 39.54900 48.94600 1.000 132.17000 238 LEU C CA 1
ATOM 4716 C C . LEU C 1 238 ? -10.41100 40.51800 48.36200 1.000 136.19000 238 LEU C C 1
ATOM 4717 O O . LEU C 1 238 ? -11.01800 40.23300 47.32400 1.000 140.58000 238 LEU C O 1
ATOM 4722 N N . ILE C 1 239 ? -10.60400 41.65100 49.04100 1.000 133.63000 239 ILE C N 1
ATOM 4723 C CA . ILE C 1 239 ? -11.36000 42.78200 48.51700 1.000 146.10000 239 ILE C CA 1
ATOM 4724 C C . ILE C 1 239 ? -10.49200 44.03200 48.55600 1.000 154.41000 239 ILE C C 1
ATOM 4725 O O . ILE C 1 239 ? -9.73900 44.25900 49.51300 1.000 148.95000 239 ILE C O 1
ATOM 4730 N N . ASP C 1 240 ? -10.61900 44.85300 47.51800 1.000 162.46000 240 ASP C N 1
ATOM 4731 C CA . ASP C 1 240 ? -9.98400 46.16500 47.49500 1.000 168.79000 240 ASP C CA 1
ATOM 4732 C C . ASP C 1 240 ? -10.98600 47.14400 48.08900 1.000 174.51000 240 ASP C C 1
ATOM 4733 O O . ASP C 1 240 ? -11.98500 47.49900 47.45300 1.000 175.78000 240 ASP C O 1
ATOM 4738 N N . ILE C 1 241 ? -10.71800 47.55600 49.33000 1.000 171.88000 241 ILE C N 1
ATOM 4739 C CA . ILE C 1 241 ? -11.62200 48.52000 50.01900 1.000 173.23000 241 ILE C CA 1
ATOM 4740 C C . ILE C 1 241 ? -11.38800 49.90300 49.41600 1.000 179.16000 241 ILE C C 1
ATOM 4741 O O . ILE C 1 241 ? -10.34300 50.50900 49.71400 1.000 178.74000 241 ILE C O 1
ATOM 4746 N N . LYS C 1 242 ? -12.32200 50.36600 48.58700 1.000 178.16000 242 LYS C N 1
ATOM 4747 C CA . LYS C 1 242 ? -12.20500 51.71500 47.98500 1.000 180.45000 242 LYS C CA 1
ATOM 4748 C C . LYS C 1 242 ? -12.27900 52.75000 49.10700 1.000 185.04000 242 LYS C C 1
ATOM 4749 O O . LYS C 1 242 ? -13.36600 53.32200 49.30800 1.000 186.90000 242 LYS C O 1
ATOM 4755 N N . ASN C 1 243 ? -11.17200 52.96800 49.82100 1.000 180.42000 243 ASN C N 1
ATOM 4756 C CA . ASN C 1 243 ? -11.17300 53.99800 50.86200 1.000 181.30000 243 ASN C CA 1
ATOM 4757 C C . ASN C 1 243 ? -12.54200 54.05400 51.54200 1.000 179.25000 243 ASN C C 1
ATOM 4758 O O . ASN C 1 243 ? -13.14100 55.11600 51.70300 1.000 182.35000 243 ASN C O 1
ATOM 4763 N N . ASN C 1 244 ? -13.05300 52.88300 51.89800 1.000 175.34000 244 ASN C N 1
ATOM 4764 C CA . ASN C 1 244 ? -14.13800 52.74100 52.85200 1.000 173.51000 244 ASN C CA 1
ATOM 4765 C C . ASN C 1 244 ? -13.55600 52.44100 54.23300 1.000 174.82000 244 ASN C C 1
ATOM 4766 O O . ASN C 1 244 ? -12.35700 52.63900 54.47000 1.000 175.86000 244 ASN C O 1
ATOM 4771 N N . ASP C 1 245 ? -14.39600 51.95400 55.15500 1.000 170.78000 245 ASP C N 1
ATOM 4772 C CA . ASP C 1 245 ? -13.90200 51.58700 56.47600 1.000 166.65000 245 ASP C CA 1
ATOM 4773 C C . ASP C 1 245 ? -13.89600 50.07500 56.62500 1.000 162.27000 245 ASP C C 1
ATOM 4774 O O . ASP C 1 245 ? -14.89100 49.41200 56.29700 1.000 161.04000 245 ASP C O 1
ATOM 4779 N N . PRO C 1 246 ? -12.79600 49.50300 57.12000 1.000 160.87000 246 PRO C N 1
ATOM 4780 C CA . PRO C 1 246 ? -12.74500 48.04200 57.30800 1.000 161.13000 246 PRO C CA 1
ATOM 4781 C C . PRO C 1 246 ? -13.84600 47.48000 58.19400 1.000 158.18000 246 PRO C C 1
ATOM 4782 O O . PRO C 1 246 ? -14.25100 46.32800 57.98000 1.000 154.96000 246 PRO C O 1
ATOM 4786 N N . SER C 1 247 ? -14.33800 48.24700 59.18000 1.000 155.80000 247 SER C N 1
ATOM 4787 C CA . SER C 1 247 ? -15.23300 47.68700 60.19100 1.000 147.69000 247 SER C CA 1
ATOM 4788 C C . SER C 1 247 ? -16.61500 47.40500 59.65000 1.000 142.86000 247 SER C C 1
ATOM 4789 O O . SER C 1 247 ? -17.34500 46.61300 60.25400 1.000 138.98000 247 SER C O 1
ATOM 4792 N N . ASN C 1 248 ? -16.99500 48.02600 58.53200 1.000 147.46000 248 ASN C N 1
ATOM 4793 C CA . ASN C 1 248 ? -18.25800 47.65100 57.90600 1.000 147.02000 248 ASN C CA 1
ATOM 4794 C C . ASN C 1 248 ? -18.18600 46.27300 57.28900 1.000 145.95000 248 ASN C C 1
ATOM 4795 O O . ASN C 1 248 ? -19.19000 45.56200 57.24900 1.000 146.21000 248 ASN C O 1
ATOM 4800 N N . TYR C 1 249 ? -17.04000 45.89600 56.76100 1.000 144.86000 249 TYR C N 1
ATOM 4801 C CA . TYR C 1 249 ? -16.95800 44.64300 56.04900 1.000 142.96000 249 TYR C CA 1
ATOM 4802 C C . TYR C 1 249 ? -16.87900 43.49500 57.05100 1.000 138.53000 249 TYR C C 1
ATOM 4803 O O . TYR C 1 249 ? -16.21200 43.59800 58.08300 1.000 132.91000 249 TYR C O 1
ATOM 4812 N N . TYR C 1 250 ? -17.63100 42.42900 56.77200 1.000 138.53000 250 TYR C N 1
ATOM 4813 C CA . TYR C 1 250 ? -17.66200 41.21000 57.56900 1.000 137.18000 250 TYR C CA 1
ATOM 4814 C C . TYR C 1 250 ? -17.51800 39.99600 56.64700 1.000 143.62000 250 TYR C C 1
ATOM 4815 O O . TYR C 1 250 ? -18.05100 39.98500 55.52700 1.000 144.09000 250 TYR C O 1
ATOM 4824 N N . CYS C 1 251 ? -16.78900 38.97700 57.11300 1.000 135.78000 251 CYS C N 1
ATOM 4825 C CA . CYS C 1 251 ? -16.59800 37.74100 56.35600 1.000 140.39000 251 CYS C CA 1
ATOM 4826 C C . CYS C 1 251 ? -17.66000 36.71100 56.76600 1.000 141.81000 251 CYS C C 1
ATOM 4827 O O . CYS C 1 251 ? -17.61600 36.17200 57.87700 1.000 139.92000 251 CYS C O 1
ATOM 4830 N N . GLN C 1 252 ? -18.62000 36.43200 55.87700 1.000 141.79000 252 GLN C N 1
ATOM 4831 C CA . GLN C 1 252 ? -19.68500 35.45600 56.15200 1.000 144.59000 252 GLN C CA 1
ATOM 4832 C C . GLN C 1 252 ? -19.22100 34.08900 55.64700 1.000 144.14000 252 GLN C C 1
ATOM 4833 O O . GLN C 1 252 ? -19.22000 33.82700 54.44400 1.000 147.38000 252 GLN C O 1
ATOM 4839 N N . VAL C 1 253 ? -18.84100 33.20900 56.57000 1.000 137.91000 253 VAL C N 1
ATOM 4840 C CA . VAL C 1 253 ? -18.24800 31.91400 56.26200 1.000 132.49000 253 VAL C CA 1
ATOM 4841 C C . VAL C 1 253 ? -19.21900 30.83400 56.68800 1.000 142.59000 253 VAL C C 1
ATOM 4842 O O . VAL C 1 253 ? -19.34400 30.54000 57.88100 1.000 144.95000 253 VAL C O 1
ATOM 4846 N N . GLN C 1 254 ? -19.87200 30.21000 55.72500 1.000 147.49000 254 GLN C N 1
ATOM 4847 C CA . GLN C 1 254 ? -20.84300 29.15700 55.99100 1.000 148.86000 254 GLN C CA 1
ATOM 4848 C C . GLN C 1 254 ? -20.18100 27.83900 55.60400 1.000 152.98000 254 GLN C C 1
ATOM 4849 O O . GLN C 1 254 ? -20.18700 27.45200 54.42900 1.000 151.12000 254 GLN C O 1
ATOM 4855 N N . HIS C 1 255 ? -19.61100 27.15000 56.58800 1.000 154.75000 255 HIS C N 1
ATOM 4856 C CA . HIS C 1 255 ? -18.86900 25.92900 56.33000 1.000 157.89000 255 HIS C CA 1
ATOM 4857 C C . HIS C 1 255 ? -19.60500 24.73700 56.93800 1.000 165.89000 255 HIS C C 1
ATOM 4858 O O . HIS C 1 255 ? -20.29300 24.87000 57.95500 1.000 161.51000 255 HIS C O 1
ATOM 4865 N N . CYS C 1 256 ? -19.46100 23.57600 56.27600 1.000 175.00000 256 CYS C N 1
ATOM 4866 C CA . CYS C 1 256 ? -20.23300 22.35600 56.53600 1.000 180.46000 256 CYS C CA 1
ATOM 4867 C C . CYS C 1 256 ? -20.44100 22.09000 58.02400 1.000 178.36000 256 CYS C C 1
ATOM 4868 O O . CYS C 1 256 ? -21.57600 21.92200 58.48200 1.000 193.98000 256 CYS C O 1
ATOM 4871 N N . SER C 1 257 ? -19.36000 22.03700 58.79200 1.000 173.72000 257 SER C N 1
ATOM 4872 C CA . SER C 1 257 ? -19.48000 22.08000 60.24800 1.000 176.31000 257 SER C CA 1
ATOM 4873 C C . SER C 1 257 ? -19.33700 23.53600 60.74000 1.000 177.41000 257 SER C C 1
ATOM 4874 O O . SER C 1 257 ? -18.30000 23.96200 61.25700 1.000 169.91000 257 SER C O 1
ATOM 4877 N N . GLY D 2 2 ? 1.46400 30.25400 28.95200 1.000 126.56000 1 GLY D N 1
ATOM 4878 C CA . GLY D 2 2 ? 0.98800 29.32500 29.96300 1.000 127.29000 1 GLY D CA 1
ATOM 4879 C C . GLY D 2 2 ? 1.94400 29.18400 31.13600 1.000 128.03000 1 GLY D C 1
ATOM 4880 O O . GLY D 2 2 ? 2.38700 28.08900 31.49000 1.000 125.47000 1 GLY D O 1
ATOM 4881 N N . SER D 2 3 ? 2.25700 30.28300 31.72700 1.000 130.94000 2 SER D N 1
ATOM 4882 C CA . SER D 2 3 ? 3.16100 30.34100 32.86600 1.000 132.20000 2 SER D CA 1
ATOM 4883 C C . SER D 2 3 ? 2.40600 30.14000 34.18500 1.000 127.14000 2 SER D C 1
ATOM 4884 O O . SER D 2 3 ? 1.25000 30.56400 34.32200 1.000 126.91000 2 SER D O 1
ATOM 4887 N N . PRO D 2 4 ? 3.06400 29.52900 35.17000 1.000 118.27000 3 PRO D N 1
ATOM 4888 C CA . PRO D 2 4 ? 2.35000 28.94400 36.30700 1.000 118.55000 3 PRO D CA 1
ATOM 4889 C C . PRO D 2 4 ? 2.00000 29.94100 37.39100 1.000 121.04000 3 PRO D C 1
ATOM 4890 O O . PRO D 2 4 ? 2.76200 30.86300 37.67500 1.000 124.57000 3 PRO D O 1
ATOM 4894 N N . ASN D 2 5 ? 0.86100 29.68800 38.04900 1.000 121.15000 4 ASN D N 1
ATOM 4895 C CA . ASN D 2 5 ? 0.41300 30.47300 39.20100 1.000 121.62000 4 ASN D CA 1
ATOM 4896 C C . ASN D 2 5 ? 0.91300 29.83500 40.49900 1.000 122.01000 4 ASN D C 1
ATOM 4897 O O . ASN D 2 5 ? 0.45800 28.74800 40.87700 1.000 120.52000 4 ASN D O 1
ATOM 4902 N N . VAL D 2 6 ? 1.83200 30.51500 41.19800 1.000 117.69000 5 VAL D N 1
ATOM 4903 C CA . VAL D 2 6 ? 2.59700 29.90300 42.28300 1.000 117.86000 5 VAL D CA 1
ATOM 4904 C C . VAL D 2 6 ? 2.42300 30.73900 43.54000 1.000 115.41000 5 VAL D C 1
ATOM 4905 O O . VAL D 2 6 ? 2.37600 31.96900 43.47300 1.000 118.21000 5 VAL D O 1
ATOM 4909 N N . GLN D 2 7 ? 2.30600 30.06100 44.68400 1.000 115.13000 6 GLN D N 1
ATOM 4910 C CA . GLN D 2 7 ? 1.94500 30.68100 45.95000 1.000 114.10000 6 GLN D CA 1
ATOM 4911 C C . GLN D 2 7 ? 2.75500 30.04400 47.07200 1.000 121.34000 6 GLN D C 1
ATOM 4912 O O . GLN D 2 7 ? 2.77200 28.81600 47.22000 1.000 118.28000 6 GLN D O 1
ATOM 4918 N N . VAL D 2 8 ? 3.44300 30.89200 47.84100 1.000 125.13000 7 VAL D N 1
ATOM 4919 C CA . VAL D 2 8 ? 4.05800 30.52100 49.11000 1.000 119.57000 7 VAL D CA 1
ATOM 4920 C C . VAL D 2 8 ? 3.30100 31.17900 50.24900 1.000 124.86000 7 VAL D C 1
ATOM 4921 O O . VAL D 2 8 ? 2.86100 32.33500 50.15600 1.000 123.73000 7 VAL D O 1
ATOM 4925 N N . TYR D 2 9 ? 3.21900 30.44800 51.34800 1.000 125.71000 8 TYR D N 1
ATOM 4926 C CA . TYR D 2 9 ? 2.28600 30.73200 52.41100 1.000 128.13000 8 TYR D CA 1
ATOM 4927 C C . TYR D 2 9 ? 2.57700 29.70000 53.48300 1.000 128.69000 8 TYR D C 1
ATOM 4928 O O . TYR D 2 9 ? 3.14200 28.64100 53.19700 1.000 126.88000 8 TYR D O 1
ATOM 4937 N N . THR D 2 10 ? 2.31300 30.06800 54.71700 1.000 132.06000 9 THR D N 1
ATOM 4938 C CA . THR D 2 10 ? 2.55600 29.18800 55.84200 1.000 133.92000 9 THR D CA 1
ATOM 4939 C C . THR D 2 10 ? 1.22400 28.59500 56.26200 1.000 134.85000 9 THR D C 1
ATOM 4940 O O . THR D 2 10 ? 0.18600 29.25400 56.13900 1.000 134.26000 9 THR D O 1
ATOM 4944 N N . TYR D 2 11 ? 1.25200 27.33800 56.71400 1.000 131.90000 10 TYR D N 1
ATOM 4945 C CA . TYR D 2 11 ? 0.02600 26.68500 57.16000 1.000 137.00000 10 TYR D CA 1
ATOM 4946 C C . TYR D 2 11 ? -0.78200 27.60600 58.06600 1.000 145.79000 10 TYR D C 1
ATOM 4947 O O . TYR D 2 11 ? -1.91700 27.97200 57.74000 1.000 148.58000 10 TYR D O 1
ATOM 4956 N N . LYS D 2 12 ? -0.21400 27.95900 59.20900 1.000 152.21000 11 LYS D N 1
ATOM 4957 C CA . LYS D 2 12 ? -0.85000 28.84800 60.19200 1.000 153.71000 11 LYS D CA 1
ATOM 4958 C C . LYS D 2 12 ? -0.30500 30.26200 59.98300 1.000 152.56000 11 LYS D C 1
ATOM 4959 O O . LYS D 2 12 ? -0.24300 30.70400 58.82900 1.000 152.49000 11 LYS D O 1
ATOM 4965 N N . LEU D 2 13 ? 0.06600 30.99900 61.03800 1.000 150.90000 12 LEU D N 1
ATOM 4966 C CA . LEU D 2 13 ? 0.58400 32.35800 60.94200 1.000 154.18000 12 LEU D CA 1
ATOM 4967 C C . LEU D 2 13 ? 2.02500 32.36500 61.43300 1.000 156.33000 12 LEU D C 1
ATOM 4968 O O . LEU D 2 13 ? 2.37600 31.63000 62.36500 1.000 155.83000 12 LEU D O 1
ATOM 4973 N N . ILE D 2 14 ? 2.86100 33.18700 60.80400 1.000 157.21000 13 ILE D N 1
ATOM 4974 C CA . ILE D 2 14 ? 4.29500 33.13900 61.07800 1.000 162.13000 13 ILE D CA 1
ATOM 4975 C C . ILE D 2 14 ? 4.55000 33.67300 62.48500 1.000 167.93000 13 ILE D C 1
ATOM 4976 O O . ILE D 2 14 ? 4.31100 34.85500 62.76700 1.000 169.81000 13 ILE D O 1
ATOM 4981 N N . LYS D 2 15 ? 5.01900 32.79900 63.38200 1.000 169.10000 14 LYS D N 1
ATOM 4982 C CA . LYS D 2 15 ? 5.44700 33.21600 64.71500 1.000 170.28000 14 LYS D CA 1
ATOM 4983 C C . LYS D 2 15 ? 6.70600 32.44500 65.08600 1.000 177.16000 14 LYS D C 1
ATOM 4984 O O . LYS D 2 15 ? 6.75800 31.22000 64.93500 1.000 174.53000 14 LYS D O 1
ATOM 4990 N N . GLU D 2 16 ? 7.73300 33.17100 65.53200 1.000 182.96000 15 GLU D N 1
ATOM 4991 C CA . GLU D 2 16 ? 9.00500 32.54000 65.85500 1.000 183.26000 15 GLU D CA 1
ATOM 4992 C C . GLU D 2 16 ? 8.83000 31.60900 67.04300 1.000 180.34000 15 GLU D C 1
ATOM 4993 O O . GLU D 2 16 ? 8.11400 31.92300 67.99800 1.000 181.42000 15 GLU D O 1
ATOM 4999 N N . GLY D 2 17 ? 9.46900 30.44300 66.97200 1.000 178.31000 16 GLY D N 1
ATOM 5000 C CA . GLY D 2 17 ? 9.36700 29.44000 68.00000 1.000 178.57000 16 GLY D CA 1
ATOM 5001 C C . GLY D 2 17 ? 8.32000 28.36500 67.74700 1.000 186.39000 16 GLY D C 1
ATOM 5002 O O . GLY D 2 17 ? 8.46900 27.25000 68.26200 1.000 186.03000 16 GLY D O 1
ATOM 5003 N N . GLU D 2 18 ? 7.26200 28.66600 66.98500 1.000 187.25000 17 GLU D N 1
ATOM 5004 C CA . GLU D 2 18 ? 6.25100 27.66300 66.65200 1.000 184.68000 17 GLU D CA 1
ATOM 5005 C C . GLU D 2 18 ? 6.58500 26.94600 65.35000 1.000 180.47000 17 GLU D C 1
ATOM 5006 O O . GLU D 2 18 ? 7.23100 27.49700 64.46000 1.000 177.30000 17 GLU D O 1
ATOM 5012 N N . SER D 2 19 ? 6.10200 25.71100 65.23800 1.000 180.65000 18 SER D N 1
ATOM 5013 C CA . SER D 2 19 ? 6.25100 24.93200 64.01600 1.000 174.49000 18 SER D CA 1
ATOM 5014 C C . SER D 2 19 ? 5.09800 25.24600 63.06500 1.000 171.27000 18 SER D C 1
ATOM 5015 O O . SER D 2 19 ? 3.92700 25.13000 63.44300 1.000 170.03000 18 SER D O 1
ATOM 5018 N N . ASN D 2 20 ? 5.42700 25.67600 61.84700 1.000 167.76000 19 ASN D N 1
ATOM 5019 C CA . ASN D 2 20 ? 4.48300 25.83100 60.74700 1.000 155.70000 19 ASN D CA 1
ATOM 5020 C C . ASN D 2 20 ? 4.94800 25.00600 59.56200 1.000 156.80000 19 ASN D C 1
ATOM 5021 O O . ASN D 2 20 ? 5.98300 24.34100 59.60200 1.000 161.22000 19 ASN D O 1
ATOM 5026 N N . VAL D 2 21 ? 4.18500 25.06400 58.48000 1.000 148.47000 20 VAL D N 1
ATOM 5027 C CA . VAL D 2 21 ? 4.55300 24.36600 57.25800 1.000 147.68000 20 VAL D CA 1
ATOM 5028 C C . VAL D 2 21 ? 4.69700 25.39500 56.14300 1.000 140.54000 20 VAL D C 1
ATOM 5029 O O . VAL D 2 21 ? 3.82500 26.26000 55.96900 1.000 139.35000 20 VAL D O 1
ATOM 5033 N N . LEU D 2 22 ? 5.82500 25.33100 55.43400 1.000 134.09000 21 LEU D N 1
ATOM 5034 C CA . LEU D 2 22 ? 6.07600 26.15900 54.26400 1.000 136.78000 21 LEU D CA 1
ATOM 5035 C C . LEU D 2 22 ? 5.51100 25.45300 53.03700 1.000 138.41000 21 LEU D C 1
ATOM 5036 O O . LEU D 2 22 ? 5.66700 24.23700 52.87500 1.000 138.41000 21 LEU D O 1
ATOM 5041 N N . LEU D 2 23 ? 4.84200 26.21300 52.17600 1.000 132.22000 22 LEU D N 1
ATOM 5042 C CA . LEU D 2 23 ? 3.97800 25.62000 51.17100 1.000 126.51000 22 LEU D CA 1
ATOM 5043 C C . LEU D 2 23 ? 4.14600 26.39500 49.87100 1.000 123.82000 22 LEU D C 1
ATOM 5044 O O . LEU D 2 23 ? 3.86600 27.59900 49.82600 1.000 124.23000 22 LEU D O 1
ATOM 5049 N N . CYS D 2 24 ? 4.67900 25.71800 48.83800 1.000 121.56000 23 CYS D N 1
ATOM 5050 C CA . CYS D 2 24 ? 4.66200 26.19800 47.45500 1.000 122.69000 23 CYS D CA 1
ATOM 5051 C C . CYS D 2 24 ? 3.62400 25.38200 46.69000 1.000 116.67000 23 CYS D C 1
ATOM 5052 O O . CYS D 2 24 ? 3.72600 24.15500 46.63100 1.000 108.91000 23 CYS D O 1
ATOM 5055 N N . HIS D 2 25 ? 2.62100 26.06400 46.13100 1.000 113.81000 24 HIS D N 1
ATOM 5056 C CA . HIS D 2 25 ? 1.60000 25.45700 45.28400 1.000 111.73000 24 HIS D CA 1
ATOM 5057 C C . HIS D 2 25 ? 1.65900 26.13400 43.92500 1.000 112.98000 24 HIS D C 1
ATOM 5058 O O . HIS D 2 25 ? 1.50700 27.35500 43.83300 1.000 112.69000 24 HIS D O 1
ATOM 5065 N N . ALA D 2 26 ? 1.87500 25.35600 42.87300 1.000 111.19000 25 ALA D N 1
ATOM 5066 C CA . ALA D 2 26 ? 1.81600 25.91600 41.53900 1.000 107.90000 25 ALA D CA 1
ATOM 5067 C C . ALA D 2 26 ? 0.67600 25.27600 40.75700 1.000 110.87000 25 ALA D C 1
ATOM 5068 O O . ALA D 2 26 ? 0.31900 24.10700 40.95900 1.000 108.32000 25 ALA D O 1
ATOM 5070 N N . LYS D 2 27 ? 0.09100 26.06500 39.86900 1.000 112.18000 26 LYS D N 1
ATOM 5071 C CA . LYS D 2 27 ? -1.07600 25.61200 39.14700 1.000 113.74000 26 LYS D CA 1
ATOM 5072 C C . LYS D 2 27 ? -1.16200 26.38600 37.84300 1.000 115.67000 26 LYS D C 1
ATOM 5073 O O . LYS D 2 27 ? -0.58900 27.47600 37.72100 1.000 117.39000 26 LYS D O 1
ATOM 5079 N N . ASP D 2 28 ? -1.90000 25.83000 36.88400 1.000 110.22000 27 ASP D N 1
ATOM 5080 C CA . ASP D 2 28 ? -2.12500 26.53500 35.59700 1.000 109.75000 27 ASP D CA 1
ATOM 5081 C C . ASP D 2 28 ? -0.78900 26.79000 34.89900 1.000 115.75000 27 ASP D C 1
ATOM 5082 O O . ASP D 2 28 ? -0.55500 27.93800 34.49100 1.000 119.48000 27 ASP D O 1
ATOM 5087 N N . PHE D 2 29 ? 0.04300 25.75800 34.76000 1.000 115.18000 28 PHE D N 1
ATOM 5088 C CA . PHE D 2 29 ? 1.30300 25.91100 34.03900 1.000 111.31000 28 PHE D CA 1
ATOM 5089 C C . PHE D 2 29 ? 1.27700 25.08000 32.76400 1.000 119.21000 28 PHE D C 1
ATOM 5090 O O . PHE D 2 29 ? 0.98000 23.87600 32.81000 1.000 114.09000 28 PHE D O 1
ATOM 5098 N N . SER D 2 30 ? 1.62700 25.72000 31.62500 1.000 124.53000 29 SER D N 1
ATOM 5099 C CA . SER D 2 30 ? 1.24800 25.11900 30.35100 1.000 127.43000 29 SER D CA 1
ATOM 5100 C C . SER D 2 30 ? 2.01400 23.81800 30.17500 1.000 124.48000 29 SER D C 1
ATOM 5101 O O . SER D 2 30 ? 1.36900 22.76900 30.26200 1.000 137.45000 29 SER D O 1
ATOM 5104 N N . PRO D 2 31 ? 3.33000 23.77400 29.94400 1.000 110.20000 30 PRO D N 1
ATOM 5105 C CA . PRO D 2 31 ? 3.99600 22.45700 29.99800 1.000 109.58000 30 PRO D CA 1
ATOM 5106 C C . PRO D 2 31 ? 4.00800 21.98100 31.43500 1.000 114.11000 30 PRO D C 1
ATOM 5107 O O . PRO D 2 31 ? 4.07400 22.80000 32.36200 1.000 115.17000 30 PRO D O 1
ATOM 5111 N N . PRO D 2 32 ? 3.81700 20.68600 31.67500 1.000 114.46000 31 PRO D N 1
ATOM 5112 C CA . PRO D 2 32 ? 3.73200 20.20800 33.06300 1.000 111.24000 31 PRO D CA 1
ATOM 5113 C C . PRO D 2 32 ? 5.09000 19.92700 33.67300 1.000 116.80000 31 PRO D C 1
ATOM 5114 O O . PRO D 2 32 ? 5.16100 19.66200 34.88500 1.000 109.79000 31 PRO D O 1
ATOM 5118 N N . ASN D 2 33 ? 6.15700 19.94000 32.86300 1.000 122.07000 32 ASN D N 1
ATOM 5119 C CA . ASN D 2 33 ? 7.51200 19.86000 33.39000 1.000 121.19000 32 ASN D CA 1
ATOM 5120 C C . ASN D 2 33 ? 7.78900 21.16100 34.14300 1.000 119.70000 32 ASN D C 1
ATOM 5121 O O . ASN D 2 33 ? 7.82800 22.25100 33.55700 1.000 118.13000 32 ASN D O 1
ATOM 5126 N N . ILE D 2 34 ? 7.85500 21.03700 35.47100 1.000 124.25000 33 ILE D N 1
ATOM 5127 C CA . ILE D 2 34 ? 8.07900 22.12900 36.41400 1.000 123.84000 33 ILE D CA 1
ATOM 5128 C C . ILE D 2 34 ? 8.91400 21.59800 37.57700 1.000 126.19000 33 ILE D C 1
ATOM 5129 O O . ILE D 2 34 ? 8.78900 20.44000 37.98300 1.000 129.36000 33 ILE D O 1
ATOM 5134 N N . LYS D 2 35 ? 9.77800 22.44300 38.11800 1.000 126.81000 34 LYS D N 1
ATOM 5135 C CA . LYS D 2 35 ? 10.49000 22.09300 39.33500 1.000 127.56000 34 LYS D CA 1
ATOM 5136 C C . LYS D 2 35 ? 10.19100 23.15100 40.38800 1.000 129.27000 34 LYS D C 1
ATOM 5137 O O . LYS D 2 35 ? 10.10100 24.34700 40.08700 1.000 126.88000 34 LYS D O 1
ATOM 5143 N N . LEU D 2 36 ? 9.97600 22.69400 41.61300 1.000 129.57000 35 LEU D N 1
ATOM 5144 C CA . LEU D 2 36 ? 9.73600 23.56700 42.74800 1.000 129.75000 35 LEU D CA 1
ATOM 5145 C C . LEU D 2 36 ? 10.87100 23.37800 43.73800 1.000 138.01000 35 LEU D C 1
ATOM 5146 O O . LEU D 2 36 ? 11.19400 22.24500 44.10400 1.000 138.04000 35 LEU D O 1
ATOM 5151 N N . GLU D 2 37 ? 11.48000 24.48200 44.16000 1.000 137.82000 36 GLU D N 1
ATOM 5152 C CA . GLU D 2 37 ? 12.57100 24.45600 45.12400 1.000 137.71000 36 GLU D CA 1
ATOM 5153 C C . GLU D 2 37 ? 12.23200 25.44300 46.22900 1.000 138.29000 36 GLU D C 1
ATOM 5154 O O . GLU D 2 37 ? 12.25300 26.65800 46.00100 1.000 137.89000 36 GLU D O 1
ATOM 5160 N N . LEU D 2 38 ? 11.91200 24.92500 47.41700 1.000 142.68000 37 LEU D N 1
ATOM 5161 C CA . LEU D 2 38 ? 11.70400 25.76800 48.59700 1.000 148.79000 37 LEU D CA 1
ATOM 5162 C C . LEU D 2 38 ? 13.04000 26.24700 49.16500 1.000 147.99000 37 LEU D C 1
ATOM 5163 O O . LEU D 2 38 ? 14.02700 25.50300 49.18000 1.000 144.56000 37 LEU D O 1
ATOM 5168 N N . LEU D 2 39 ? 13.06000 27.49300 49.65300 1.000 148.62000 38 LEU D N 1
ATOM 5169 C CA . LEU D 2 39 ? 14.30800 28.19000 49.95600 1.000 149.92000 38 LEU D CA 1
ATOM 5170 C C . LEU D 2 39 ? 14.28100 28.79400 51.35900 1.000 157.09000 38 LEU D C 1
ATOM 5171 O O . LEU D 2 39 ? 13.32900 29.50000 51.71900 1.000 159.94000 38 LEU D O 1
ATOM 5176 N N . GLU D 2 40 ? 15.32400 28.50500 52.15000 1.000 160.46000 39 GLU D N 1
ATOM 5177 C CA . GLU D 2 40 ? 15.56900 29.16400 53.43300 1.000 165.01000 39 GLU D CA 1
ATOM 5178 C C . GLU D 2 40 ? 16.66400 30.19800 53.19900 1.000 165.38000 39 GLU D C 1
ATOM 5179 O O . GLU D 2 40 ? 17.75500 29.85500 52.71900 1.000 166.52000 39 GLU D O 1
ATOM 5185 N N . ASN D 2 41 ? 16.34100 31.46800 53.47100 1.000 165.60000 40 ASN D N 1
ATOM 5186 C CA . ASN D 2 41 ? 17.14600 32.62800 53.07800 1.000 168.96000 40 ASN D CA 1
ATOM 5187 C C . ASN D 2 41 ? 17.99500 32.36400 51.83000 1.000 164.21000 40 ASN D C 1
ATOM 5188 O O . ASN D 2 41 ? 19.15100 32.78800 51.75300 1.000 159.73000 40 ASN D O 1
ATOM 5193 N N . GLY D 2 42 ? 17.43400 31.64800 50.85000 1.000 159.64000 41 GLY D N 1
ATOM 5194 C CA . GLY D 2 42 ? 18.12300 31.34500 49.61100 1.000 153.19000 41 GLY D CA 1
ATOM 5195 C C . GLY D 2 42 ? 18.69100 29.94200 49.46200 1.000 152.52000 41 GLY D C 1
ATOM 5196 O O . GLY D 2 42 ? 19.19900 29.61900 48.37900 1.000 147.47000 41 GLY D O 1
ATOM 5197 N N . ARG D 2 43 ? 18.62900 29.09900 50.49400 1.000 155.39000 42 ARG D N 1
ATOM 5198 C CA . ARG D 2 43 ? 19.18600 27.75100 50.43400 1.000 158.92000 42 ARG D CA 1
ATOM 5199 C C . ARG D 2 43 ? 18.07600 26.70800 50.38200 1.000 153.01000 42 ARG D C 1
ATOM 5200 O O . ARG D 2 43 ? 17.07500 26.80900 51.10400 1.000 151.31000 42 ARG D O 1
ATOM 5208 N N . ILE D 2 44 ? 18.26700 25.70800 49.51800 1.000 150.95000 43 ILE D N 1
ATOM 5209 C CA . ILE D 2 44 ? 17.29900 24.62300 49.38700 1.000 151.56000 43 ILE D CA 1
ATOM 5210 C C . ILE D 2 44 ? 17.23100 23.85900 50.71200 1.000 152.97000 43 ILE D C 1
ATOM 5211 O O . ILE D 2 44 ? 18.24400 23.37400 51.22800 1.000 155.82000 43 ILE D O 1
ATOM 5216 N N . ILE D 2 45 ? 16.04100 23.81800 51.30300 1.000 154.20000 44 ILE D N 1
ATOM 5217 C CA . ILE D 2 45 ? 15.73800 23.04200 52.51200 1.000 155.09000 44 ILE D CA 1
ATOM 5218 C C . ILE D 2 45 ? 15.87000 21.56100 52.16600 1.000 159.47000 44 ILE D C 1
ATOM 5219 O O . ILE D 2 45 ? 15.64300 21.18000 50.98600 1.000 157.40000 44 ILE D O 1
ATOM 5224 N N . PRO D 2 46 ? 16.30400 20.67900 53.09100 1.000 163.07000 45 PRO D N 1
ATOM 5225 C CA . PRO D 2 46 ? 16.31700 19.26000 52.79800 1.000 164.01000 45 PRO D CA 1
ATOM 5226 C C . PRO D 2 46 ? 15.03700 18.63000 53.34900 1.000 163.09000 45 PRO D C 1
ATOM 5227 O O . PRO D 2 46 ? 14.39400 19.24500 54.17800 1.000 162.38000 45 PRO D O 1
ATOM 5231 N N . ASN D 2 47 ? 14.68700 17.44600 52.85400 1.000 165.75000 46 ASN D N 1
ATOM 5232 C CA . ASN D 2 47 ? 13.51800 16.72700 53.41800 1.000 171.03000 46 ASN D CA 1
ATOM 5233 C C . ASN D 2 47 ? 12.26600 17.55200 53.12600 1.000 166.85000 46 ASN D C 1
ATOM 5234 O O . ASN D 2 47 ? 11.70700 18.13300 54.07100 1.000 163.26000 46 ASN D O 1
ATOM 5239 N N . THR D 2 48 ? 11.85800 17.59600 51.85800 1.000 163.00000 47 THR D N 1
ATOM 5240 C CA . THR D 2 48 ? 10.67600 18.39400 51.45400 1.000 157.70000 47 THR D CA 1
ATOM 5241 C C . THR D 2 48 ? 9.78400 17.52000 50.57400 1.000 158.67000 47 THR D C 1
ATOM 5242 O O . THR D 2 48 ? 10.22500 17.16900 49.46600 1.000 160.63000 47 THR D O 1
ATOM 5246 N N . THR D 2 49 ? 8.59100 17.17400 51.05200 1.000 157.66000 48 THR D N 1
ATOM 5247 C CA . THR D 2 49 ? 7.70100 16.27400 50.28000 1.000 154.27000 48 THR D CA 1
ATOM 5248 C C . THR D 2 49 ? 7.03900 17.04900 49.14400 1.000 145.25000 48 THR D C 1
ATOM 5249 O O . THR D 2 49 ? 6.46100 18.11600 49.42400 1.000 145.73000 48 THR D O 1
ATOM 5253 N N . GLN D 2 50 ? 7.12200 16.53900 47.91300 1.000 142.08000 49 GLN D N 1
ATOM 5254 C CA . GLN D 2 50 ? 6.42500 17.19100 46.81700 1.000 134.88000 49 GLN D CA 1
ATOM 5255 C C . GLN D 2 50 ? 5.26000 16.32600 46.36500 1.000 134.00000 49 GLN D C 1
ATOM 5256 O O . GLN D 2 50 ? 5.37200 15.09700 46.32000 1.000 135.25000 49 GLN D O 1
ATOM 5262 N N . SER D 2 51 ? 4.14700 16.97300 46.03000 1.000 133.53000 50 SER D N 1
ATOM 5263 C CA . SER D 2 51 ? 2.95100 16.26800 45.58900 1.000 126.86000 50 SER D CA 1
ATOM 5264 C C . SER D 2 51 ? 3.24800 15.41400 44.35800 1.000 131.78000 50 SER D C 1
ATOM 5265 O O . SER D 2 51 ? 4.23900 15.61600 43.64800 1.000 132.69000 50 SER D O 1
ATOM 5268 N N . ASP D 2 52 ? 2.37900 14.43800 44.10800 1.000 135.55000 51 ASP D N 1
ATOM 5269 C CA . ASP D 2 52 ? 2.31200 13.86500 42.76900 1.000 133.27000 51 ASP D CA 1
ATOM 5270 C C . ASP D 2 52 ? 1.74300 14.90800 41.81200 1.000 126.62000 51 ASP D C 1
ATOM 5271 O O . ASP D 2 52 ? 0.73000 15.56400 42.10600 1.000 118.43000 51 ASP D O 1
ATOM 5276 N N . LEU D 2 53 ? 2.41700 15.07900 40.67600 1.000 120.18000 52 LEU D N 1
ATOM 5277 C CA . LEU D 2 53 ? 1.88100 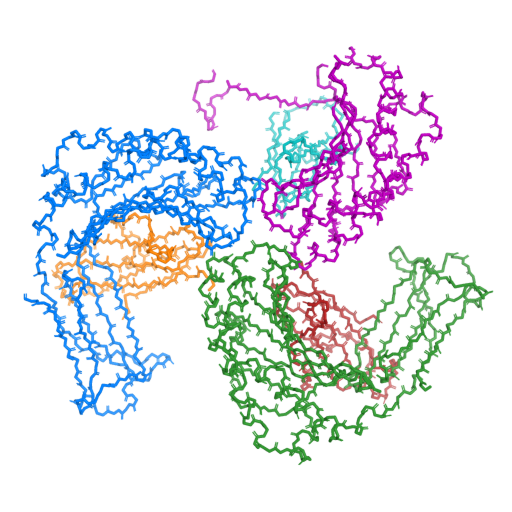15.94800 39.64900 1.000 111.44000 52 LEU D CA 1
ATOM 5278 C C . LEU D 2 53 ? 0.53200 15.38700 39.20300 1.000 115.91000 52 LEU D C 1
ATOM 5279 O O . LEU D 2 53 ? 0.39400 14.18200 38.95500 1.000 121.28000 52 LEU D O 1
ATOM 5284 N N . SER D 2 54 ? -0.48500 16.24300 39.19600 1.000 112.27000 53 SER D N 1
ATOM 5285 C CA . SER D 2 54 ? -1.84400 15.84500 38.84100 1.000 108.96000 53 SER D CA 1
ATOM 5286 C C . SER D 2 54 ? -2.54800 17.09500 38.30000 1.000 110.07000 53 SER D C 1
ATOM 5287 O O . SER D 2 54 ? -1.89000 18.07500 37.92900 1.000 111.71000 53 SER D O 1
ATOM 5290 N N . PHE D 2 55 ? -3.88200 17.05000 38.21100 1.000 100.61000 54 PHE D N 1
ATOM 5291 C CA . PHE D 2 55 ? -4.64800 18.17400 37.69700 1.000 106.12000 54 PHE D CA 1
ATOM 5292 C C . PHE D 2 55 ? -6.06900 18.07600 38.23200 1.000 113.56000 54 PHE D C 1
ATOM 5293 O O . PHE D 2 55 ? -6.46300 17.07500 38.83600 1.000 115.75000 54 PHE D O 1
ATOM 5301 N N . GLU D 2 56 ? -6.83700 19.13100 38.01800 1.000 112.52000 55 GLU D N 1
ATOM 5302 C CA . GLU D 2 56 ? -8.19900 19.16300 38.51300 1.000 118.06000 55 GLU D CA 1
ATOM 5303 C C . GLU D 2 56 ? -9.15600 19.05800 37.32500 1.000 118.55000 55 GLU D C 1
ATOM 5304 O O . GLU D 2 56 ? -8.74200 18.83800 36.17500 1.000 116.74000 55 GLU D O 1
ATOM 5310 N N . SER D 2 57 ? -10.45200 19.19100 37.60200 1.000 115.53000 56 SER D N 1
ATOM 5311 C CA . SER D 2 57 ? -11.41400 19.02700 36.52500 1.000 114.90000 56 SER D CA 1
ATOM 5312 C C . SER D 2 57 ? -11.31400 20.13600 35.48200 1.000 114.28000 56 SER D C 1
ATOM 5313 O O . SER D 2 57 ? -11.75400 19.93500 34.35100 1.000 117.11000 56 SER D O 1
ATOM 5316 N N . ASP D 2 58 ? -10.75800 21.30100 35.82000 1.000 116.55000 57 ASP D N 1
ATOM 5317 C CA . ASP D 2 58 ? -10.52700 22.33600 34.81200 1.000 115.64000 57 ASP D CA 1
ATOM 5318 C C . ASP D 2 58 ? -9.30200 22.03800 33.91900 1.000 112.08000 57 ASP D C 1
ATOM 5319 O O . ASP D 2 58 ? -8.81200 22.95700 33.24800 1.000 111.45000 57 ASP D O 1
ATOM 5324 N N . TRP D 2 59 ? -8.81200 20.79300 33.92500 1.000 109.42000 58 TRP D N 1
ATOM 5325 C CA . TRP D 2 59 ? -7.65600 20.29300 33.17400 1.000 110.09000 58 TRP D CA 1
ATOM 5326 C C . TRP D 2 59 ? -6.36000 21.06300 33.44700 1.000 109.09000 58 TRP D C 1
ATOM 5327 O O . TRP D 2 59 ? -5.37700 20.92100 32.69500 1.000 110.79000 58 TRP D O 1
ATOM 5338 N N . SER D 2 60 ? -6.30200 21.84100 34.51500 1.000 106.96000 59 SER D N 1
ATOM 5339 C CA . SER D 2 60 ? -5.13800 22.66500 34.77100 1.000 105.00000 59 SER D CA 1
ATOM 5340 C C . SER D 2 60 ? -4.26200 21.98000 35.80800 1.000 107.77000 59 SER D C 1
ATOM 5341 O O . SER D 2 60 ? -4.76700 21.34400 36.73900 1.000 106.20000 59 SER D O 1
ATOM 5344 N N . PHE D 2 61 ? -2.96100 21.94900 35.54100 1.000 103.67000 60 PHE D N 1
ATOM 5345 C CA . PHE D 2 61 ? -2.07200 21.13900 36.40700 1.000 97.39000 60 PHE D CA 1
ATOM 5346 C C . PHE D 2 61 ? -1.93000 21.76000 37.79100 1.000 108.70000 60 PHE D C 1
ATOM 5347 O O . PHE D 2 61 ? -2.22800 22.95400 37.95400 1.000 112.08000 60 PHE D O 1
ATOM 5355 N N . LYS D 2 62 ? -1.49000 20.94700 38.75000 1.000 106.46000 61 LYS D N 1
ATOM 5356 C CA . LYS D 2 62 ? -1.33600 21.43000 40.14000 1.000 106.20000 61 LYS D CA 1
ATOM 5357 C C . LYS D 2 62 ? -0.21300 20.65600 40.81900 1.000 110.29000 61 LYS D C 1
ATOM 5358 O O . LYS D 2 62 ? -0.19500 19.42100 40.69600 1.000 110.40000 61 LYS D O 1
ATOM 5364 N N . LEU D 2 63 ? 0.69400 21.36100 41.49200 1.000 111.46000 62 LEU D N 1
ATOM 5365 C CA . LEU D 2 63 ? 1.75500 20.67800 42.27200 1.000 114.52000 62 LEU D CA 1
ATOM 5366 C C . LEU D 2 63 ? 1.93200 21.44500 43.58100 1.000 113.73000 62 LEU D C 1
ATOM 5367 O O . LEU D 2 63 ? 1.74400 22.67400 43.57200 1.000 109.41000 62 LEU D O 1
ATOM 5372 N N . THR D 2 64 ? 2.26100 20.74300 44.66200 1.000 116.17000 63 THR D N 1
ATOM 5373 C CA . THR D 2 64 ? 2.37400 21.42100 45.97700 1.000 119.89000 63 THR D CA 1
ATOM 5374 C C . THR D 2 64 ? 3.54100 20.82000 46.76600 1.000 124.52000 63 THR D C 1
ATOM 5375 O O . THR D 2 64 ? 3.43700 19.64900 47.17000 1.000 118.61000 63 THR D O 1
ATOM 5379 N N . ARG D 2 65 ? 4.61700 21.59000 46.94900 1.000 132.26000 64 ARG D N 1
ATOM 5380 C CA . ARG D 2 65 ? 5.75900 21.13900 47.74200 1.000 132.68000 64 ARG D CA 1
ATOM 5381 C C . ARG D 2 65 ? 5.72400 21.79200 49.12400 1.000 135.13000 64 ARG D C 1
ATOM 5382 O O . ARG D 2 65 ? 5.42500 22.98800 49.23600 1.000 130.59000 64 ARG D O 1
ATOM 5390 N N . TYR D 2 66 ? 6.01800 21.00300 50.17800 1.000 142.09000 65 TYR D N 1
ATOM 5391 C CA . TYR D 2 66 ? 5.93000 21.46200 51.57100 1.000 145.80000 65 TYR D CA 1
ATOM 5392 C C . TYR D 2 66 ? 7.05800 20.92400 52.43500 1.000 150.25000 65 TYR D C 1
ATOM 5393 O O . TYR D 2 66 ? 7.61500 19.85400 52.16500 1.000 152.10000 65 TYR D O 1
ATOM 5402 N N . VAL D 2 67 ? 7.34400 21.66000 53.51500 1.000 151.77000 66 VAL D N 1
ATOM 5403 C CA . VAL D 2 67 ? 8.35800 21.26800 54.49800 1.000 158.94000 66 VAL D CA 1
ATOM 5404 C C . VAL D 2 67 ? 7.97000 21.80700 55.87400 1.000 158.27000 66 VAL D C 1
ATOM 5405 O O . VAL D 2 67 ? 7.42800 22.91100 56.00000 1.000 155.04000 66 VAL D O 1
ATOM 5409 N N . GLU D 2 68 ? 8.26200 21.01100 56.90500 1.000 159.25000 67 GLU D N 1
ATOM 5410 C CA . GLU D 2 68 ? 7.94600 21.35800 58.28500 1.000 169.82000 67 GLU D CA 1
ATOM 5411 C C . GLU D 2 68 ? 9.01900 22.30800 58.83200 1.000 178.62000 67 GLU D C 1
ATOM 5412 O O . GLU D 2 68 ? 10.22000 22.04500 58.69700 1.000 173.24000 67 GLU D O 1
ATOM 5418 N N . PHE D 2 69 ? 8.59000 23.41500 59.44900 1.000 181.10000 68 PHE D N 1
ATOM 5419 C CA . PHE D 2 69 ? 9.51900 24.51800 59.63500 1.000 179.00000 68 PHE D CA 1
ATOM 5420 C C . PHE D 2 69 ? 9.01900 25.54000 60.65400 1.000 183.16000 68 PHE D C 1
ATOM 5421 O O . PHE D 2 69 ? 7.90100 26.04600 60.53700 1.000 177.44000 68 PHE D O 1
ATOM 5429 N N . THR D 2 70 ? 9.93400 25.90600 61.58200 1.000 192.27000 69 THR D N 1
ATOM 5430 C CA . THR D 2 70 ? 9.80400 26.83700 62.70000 1.000 185.73000 69 THR D CA 1
ATOM 5431 C C . THR D 2 70 ? 10.47900 28.17300 62.39100 1.000 189.26000 69 THR D C 1
ATOM 5432 O O . THR D 2 70 ? 11.71500 28.21600 62.29000 1.000 191.48000 69 THR D O 1
ATOM 5436 N N . PRO D 2 71 ? 9.74100 29.28400 62.28800 1.000 189.64000 70 PRO D N 1
ATOM 5437 C CA . PRO D 2 71 ? 10.35000 30.55900 61.85300 1.000 196.39000 70 PRO D CA 1
ATOM 5438 C C . PRO D 2 71 ? 11.48600 31.01000 62.75900 1.000 207.40000 70 PRO D C 1
ATOM 5439 O O . PRO D 2 71 ? 11.29500 31.25100 63.95600 1.000 205.20000 70 PRO D O 1
ATOM 5443 N N . GLN D 2 72 ? 12.66900 31.16900 62.15900 1.000 215.12000 71 GLN D N 1
ATOM 5444 C CA . GLN D 2 72 ? 13.90600 31.42800 62.88900 1.000 235.23000 71 GLN D CA 1
ATOM 5445 C C . GLN D 2 72 ? 14.15000 32.92300 63.10500 1.000 242.13000 71 GLN D C 1
ATOM 5446 O O . GLN D 2 72 ? 13.52800 33.53700 63.98000 1.000 235.92000 71 GLN D O 1
ATOM 5452 N N . SER D 2 73 ? 15.05900 33.51600 62.32900 1.000 227.42000 72 SER D N 1
ATOM 5453 C CA . SER D 2 73 ? 15.38600 34.93000 62.48600 1.000 228.81000 72 SER D CA 1
ATOM 5454 C C . SER D 2 73 ? 14.85400 35.75200 61.32500 1.000 227.87000 72 SER D C 1
ATOM 5455 O O . SER D 2 73 ? 15.61200 36.49000 60.68500 1.000 226.57000 72 SER D O 1
ATOM 5458 N N . GLY D 2 74 ? 13.55700 35.63700 61.06100 1.000 228.42000 73 GLY D N 1
ATOM 5459 C CA . GLY D 2 74 ? 12.97000 36.32800 59.92200 1.000 224.39000 73 GLY D CA 1
ATOM 5460 C C . GLY D 2 74 ? 13.71100 36.09400 58.62500 1.000 216.61000 73 GLY D C 1
ATOM 5461 O O . GLY D 2 74 ? 13.89400 37.03400 57.84000 1.000 223.75000 73 GLY D O 1
ATOM 5462 N N . TYR D 2 75 ? 14.15900 34.85800 58.38400 1.000 207.63000 74 TYR D N 1
ATOM 5463 C CA . TYR D 2 75 ? 14.89500 34.56200 57.16000 1.000 198.75000 74 TYR D CA 1
ATOM 5464 C C . TYR D 2 75 ? 14.01700 34.82500 55.93800 1.000 185.05000 74 TYR D C 1
ATOM 5465 O O . TYR D 2 75 ? 12.79600 34.97000 56.03000 1.000 183.26000 74 TYR D O 1
ATOM 5474 N N . LYS D 2 76 ? 14.66000 34.88700 54.77800 1.000 182.03000 75 LYS D N 1
ATOM 5475 C CA . LYS D 2 76 ? 13.94600 35.07500 53.51900 1.000 174.97000 75 LYS D CA 1
ATOM 5476 C C . LYS D 2 76 ? 13.44500 33.71600 53.04400 1.000 167.91000 75 LYS D C 1
ATOM 5477 O O . LYS D 2 76 ? 14.21200 32.90300 52.52000 1.000 164.08000 75 LYS D O 1
ATOM 5479 N N . TYR D 2 77 ? 12.14800 33.46000 53.23800 1.000 166.66000 76 TYR D N 1
ATOM 5480 C CA . TYR D 2 77 ? 11.53500 32.18600 52.87300 1.000 164.48000 76 TYR D CA 1
ATOM 5481 C C . TYR D 2 77 ? 10.84700 32.31800 51.52200 1.000 156.35000 76 TYR D C 1
ATOM 5482 O O . TYR D 2 77 ? 9.88500 33.08300 51.36900 1.000 153.72000 76 TYR D O 1
ATOM 5491 N N . SER D 2 78 ? 11.34600 31.56800 50.54900 1.000 150.72000 77 SER D N 1
ATOM 5492 C CA . SER D 2 78 ? 10.93000 31.70600 49.16700 1.000 151.53000 77 SER D CA 1
ATOM 5493 C C . SER D 2 78 ? 10.84000 30.32600 48.53600 1.000 147.94000 77 SER D C 1
ATOM 5494 O O . SER D 2 78 ? 11.13600 29.30200 49.16700 1.000 145.55000 77 SER D O 1
ATOM 5497 N N . CYS D 2 79 ? 10.45700 30.30900 47.26000 1.000 143.12000 78 CYS D N 1
ATOM 5498 C CA . CYS D 2 79 ? 10.39500 29.07500 46.49900 1.000 136.68000 78 CYS D CA 1
ATOM 5499 C C . CYS D 2 79 ? 10.81500 29.38000 45.06800 1.000 134.71000 78 CYS D C 1
ATOM 5500 O O . CYS D 2 79 ? 10.80200 30.53200 44.62400 1.000 134.59000 78 CYS D O 1
ATOM 5503 N N . MET D 2 80 ? 11.21300 28.32700 44.36400 1.000 135.26000 79 MET D N 1
ATOM 5504 C CA . MET D 2 80 ? 12.04400 28.42000 43.16800 1.000 135.53000 79 MET D CA 1
ATOM 5505 C C . MET D 2 80 ? 11.44900 27.55900 42.06000 1.000 136.83000 79 MET D C 1
ATOM 5506 O O . MET D 2 80 ? 11.61800 26.33500 42.07500 1.000 139.43000 79 MET D O 1
ATOM 5511 N N . VAL D 2 81 ? 10.79300 28.17900 41.07700 1.000 135.68000 80 VAL D N 1
ATOM 5512 C CA . VAL D 2 81 ? 9.99100 27.44300 40.09900 1.000 129.34000 80 VAL D CA 1
ATOM 5513 C C . VAL D 2 81 ? 10.74500 27.40000 38.76700 1.000 131.19000 80 VAL D C 1
ATOM 5514 O O . VAL D 2 81 ? 10.68700 28.31900 37.94400 1.000 128.99000 80 VAL D O 1
ATOM 5518 N N . THR D 2 82 ? 11.46000 26.30400 38.53800 1.000 131.57000 81 THR D N 1
ATOM 5519 C CA . THR D 2 82 ? 11.99500 25.99900 37.21300 1.000 133.38000 81 THR D CA 1
ATOM 5520 C C . THR D 2 82 ? 10.88200 25.39700 36.35000 1.000 131.43000 81 THR D C 1
ATOM 5521 O O . THR D 2 82 ? 10.59700 24.19700 36.42300 1.000 125.26000 81 THR D O 1
ATOM 5525 N N . HIS D 2 83 ? 10.25600 26.22900 35.51500 1.000 129.92000 82 HIS D N 1
ATOM 5526 C CA . HIS D 2 83 ? 9.25400 25.78500 34.55500 1.000 131.07000 82 HIS D CA 1
ATOM 5527 C C . HIS D 2 83 ? 9.57000 26.38400 33.19500 1.000 137.54000 82 HIS D C 1
ATOM 5528 O O . HIS D 2 83 ? 9.87300 27.57900 33.10100 1.000 136.52000 82 HIS D O 1
ATOM 5535 N N . ASN D 2 84 ? 9.47500 25.55400 32.14600 1.000 137.51000 83 ASN D N 1
ATOM 5536 C CA . ASN D 2 84 ? 9.76100 25.97500 30.77300 1.000 137.73000 83 ASN D CA 1
ATOM 5537 C C . ASN D 2 84 ? 11.17300 26.56200 30.67400 1.000 139.46000 83 ASN D C 1
ATOM 5538 O O . ASN D 2 84 ? 11.41700 27.52800 29.94600 1.000 142.16000 83 ASN D O 1
ATOM 5543 N N . GLY D 2 85 ? 12.11800 25.97900 31.42500 1.000 132.37000 84 GLY D N 1
ATOM 5544 C CA . GLY D 2 85 ? 13.48800 26.45400 31.45000 1.000 144.25000 84 GLY D CA 1
ATOM 5545 C C . GLY D 2 85 ? 13.74600 27.68300 32.30100 1.000 143.92000 84 GLY D C 1
ATOM 5546 O O . GLY D 2 85 ? 14.88500 27.89800 32.72600 1.000 140.64000 84 GLY D O 1
ATOM 5547 N N . ASP D 2 86 ? 12.73200 28.49600 32.56900 1.000 149.06000 85 ASP D N 1
ATOM 5548 C CA . ASP D 2 86 ? 12.88300 29.68500 33.39200 1.000 147.34000 85 ASP D CA 1
ATOM 5549 C C . ASP D 2 86 ? 12.63900 29.37800 34.86100 1.000 145.93000 85 ASP D C 1
ATOM 5550 O O . ASP D 2 86 ? 11.68500 28.67800 35.22300 1.000 145.63000 85 ASP D O 1
ATOM 5555 N N . SER D 2 87 ? 13.48400 29.95200 35.70200 1.000 146.44000 86 SER D N 1
ATOM 5556 C CA . SER D 2 87 ? 13.40600 29.78900 37.14300 1.000 145.44000 86 SER D CA 1
ATOM 5557 C C . SER D 2 87 ? 13.06100 31.13700 37.76300 1.000 142.63000 86 SER D C 1
ATOM 5558 O O . SER D 2 87 ? 13.85200 32.07900 37.67700 1.000 141.54000 86 SER D O 1
ATOM 5561 N N . LYS D 2 88 ? 11.87600 31.23500 38.36800 1.000 143.49000 87 LYS D N 1
ATOM 5562 C CA . LYS D 2 88 ? 11.43700 32.44800 39.04700 1.000 136.53000 87 LYS D CA 1
ATOM 5563 C C . LYS D 2 88 ? 11.18800 32.13500 40.51100 1.000 133.82000 87 LYS D C 1
ATOM 5564 O O . LYS D 2 88 ? 10.49400 31.17000 40.84300 1.000 134.13000 87 LYS D O 1
ATOM 5566 N N . GLU D 2 89 ? 11.78900 32.93200 41.37400 1.000 134.24000 88 GLU D N 1
ATOM 5567 C CA . GLU D 2 89 ? 11.65100 32.78800 42.80800 1.000 131.31000 88 GLU D CA 1
ATOM 5568 C C . GLU D 2 89 ? 10.49500 33.65300 43.27500 1.000 134.56000 88 GLU D C 1
ATOM 5569 O O . GLU D 2 89 ? 10.30900 34.77000 42.78800 1.000 134.64000 88 GLU D O 1
ATOM 5575 N N . ILE D 2 90 ? 9.69000 33.12900 44.18500 1.000 133.46000 89 ILE D N 1
ATOM 5576 C CA . ILE D 2 90 ? 8.54900 33.87600 44.68700 1.000 136.30000 89 ILE D CA 1
ATOM 5577 C C . ILE D 2 90 ? 8.75900 34.08900 46.18100 1.000 142.23000 89 ILE D C 1
ATOM 5578 O O . ILE D 2 90 ? 8.90800 33.12700 46.94600 1.000 138.15000 89 ILE D O 1
ATOM 5583 N N . GLN D 2 91 ? 8.90400 35.36000 46.56900 1.000 155.32000 90 GLN D N 1
ATOM 5584 C CA . GLN D 2 91 ? 9.10900 35.70700 47.96800 1.000 155.31000 90 GLN D CA 1
ATOM 5585 C C . GLN D 2 91 ? 7.78200 35.51700 48.67600 1.000 152.27000 90 GLN D C 1
ATOM 5586 O O . GLN D 2 91 ? 6.72200 35.83300 48.12100 1.000 148.15000 90 GLN D O 1
ATOM 5592 N N . LEU D 2 92 ? 7.83300 34.96500 49.88500 1.000 152.32000 91 LEU D N 1
ATOM 5593 C CA . LEU D 2 92 ? 6.59600 34.61500 50.57100 1.000 151.79000 91 LEU D CA 1
ATOM 5594 C C . LEU D 2 92 ? 5.72700 35.85500 50.75200 1.000 154.24000 91 LEU D C 1
ATOM 5595 O O . LEU D 2 92 ? 6.20200 36.93200 51.13200 1.000 159.27000 91 LEU D O 1
ATOM 5600 N N . ASP D 2 93 ? 4.44700 35.69400 50.46600 1.000 148.14000 92 ASP D N 1
ATOM 5601 C CA . ASP D 2 93 ? 3.51500 36.78700 50.60700 1.000 156.55000 92 ASP D CA 1
ATOM 5602 C C . ASP D 2 93 ? 2.68200 36.61100 51.87300 1.000 154.25000 92 ASP D C 1
ATOM 5603 O O . ASP D 2 93 ? 3.06900 37.05000 52.95800 1.000 154.01000 92 ASP D O 1
ATOM 5608 N N A GLY E 1 1 ? -22.72500 53.11100 -2.97900 1.000 207.55000 1 GLY E N 1
ATOM 5609 N N B GLY E 1 1 ? -23.77100 53.06900 -0.62800 0.000 203.12000 1 GLY E N 1
ATOM 5610 C CA A GLY E 1 1 ? -22.67500 53.23800 -1.53700 1.000 205.09000 1 GLY E CA 1
ATOM 5611 C CA B GLY E 1 1 ? -22.64400 53.27400 -1.51900 0.000 205.15000 1 GLY E CA 1
ATOM 5612 C C A GLY E 1 1 ? -21.35400 52.76800 -0.96800 1.000 206.69000 1 GLY E C 1
ATOM 5613 C C B GLY E 1 1 ? -21.33600 52.77400 -0.94200 0.000 211.74000 1 GLY E C 1
ATOM 5614 O O A GLY E 1 1 ? -20.46700 53.57700 -0.71400 1.000 203.56000 1 GLY E O 1
ATOM 5615 O O B GLY E 1 1 ? -20.44000 53.56800 -0.64800 0.000 203.53000 1 GLY E O 1
ATOM 5616 N N . SER E 1 2 ? -21.22700 51.45200 -0.79400 1.000 204.63000 2 SER E N 1
ATOM 5617 C CA . SER E 1 2 ? -20.03300 50.80700 -0.22200 1.000 201.96000 2 SER E CA 1
ATOM 5618 C C . SER E 1 2 ? -19.64200 51.44300 1.11000 1.000 192.46000 2 SER E C 1
ATOM 5619 O O . SER E 1 2 ? -18.49300 51.82500 1.34000 1.000 189.87000 2 SER E O 1
ATOM 5622 N N . HIS E 1 3 ? -20.61500 51.54400 2.00000 1.000 184.78000 3 HIS E N 1
ATOM 5623 C CA . HIS E 1 3 ? -20.43200 52.20900 3.28200 1.000 177.71000 3 HIS E CA 1
ATOM 5624 C C . HIS E 1 3 ? -20.46000 51.15600 4.37900 1.000 164.82000 3 HIS E C 1
ATOM 5625 O O . HIS E 1 3 ? -21.50300 50.54800 4.64300 1.000 164.88000 3 HIS E O 1
ATOM 5632 N N . THR E 1 4 ? -19.30900 50.94000 5.00600 1.000 159.73000 4 THR E N 1
ATOM 5633 C CA . THR E 1 4 ? -19.09700 49.84300 5.93400 1.000 149.65000 4 THR E CA 1
ATOM 5634 C C . THR E 1 4 ? -18.69800 50.39800 7.29400 1.000 145.12000 4 THR E C 1
ATOM 5635 O O . THR E 1 4 ? -17.76400 51.20600 7.39600 1.000 142.61000 4 THR E O 1
ATOM 5639 N N . LEU E 1 5 ? -19.42800 49.96900 8.32600 1.000 141.24000 5 LEU E N 1
ATOM 5640 C CA . LEU E 1 5 ? -19.09600 50.36400 9.71700 1.000 135.55000 5 LEU E CA 1
ATOM 5641 C C . LEU E 1 5 ? -18.46200 49.14800 10.38900 1.000 132.46000 5 LEU E C 1
ATOM 5642 O O . LEU E 1 5 ? -19.21400 48.24800 10.79800 1.000 135.40000 5 LEU E O 1
ATOM 5647 N N . GLN E 1 6 ? -17.13500 49.11700 10.48600 1.000 124.08000 6 GLN E N 1
ATOM 5648 C CA . GLN E 1 6 ? -16.41800 47.96900 11.03800 1.000 121.85000 6 GLN E CA 1
ATOM 5649 C C . GLN E 1 6 ? -16.01900 48.23800 12.49200 1.000 118.43000 6 GLN E C 1
ATOM 5650 O O . GLN E 1 6 ? -15.44200 49.28400 12.79300 1.000 120.44000 6 GLN E O 1
ATOM 5656 N N . TYR E 1 7 ? -16.32700 47.29900 13.39100 1.000 112.74000 7 TYR E N 1
ATOM 5657 C CA . TYR E 1 7 ? -15.81700 47.27200 14.76900 1.000 111.07000 7 TYR E CA 1
ATOM 5658 C C . TYR E 1 7 ? -14.82200 46.12800 14.89000 1.000 110.51000 7 TYR E C 1
ATOM 5659 O O . TYR E 1 7 ? -15.20300 44.95700 14.75400 1.000 108.78000 7 TYR E O 1
ATOM 5668 N N . LEU E 1 8 ? -13.56200 46.45900 15.16500 1.000 110.64000 8 LEU E N 1
ATOM 5669 C CA . LEU E 1 8 ? -12.47400 45.49500 15.12300 1.000 104.44000 8 LEU E CA 1
ATOM 5670 C C . LEU E 1 8 ? -11.95900 45.29900 16.53600 1.000 104.36000 8 LEU E C 1
ATOM 5671 O O . LEU E 1 8 ? -11.46400 46.24300 17.15800 1.000 104.14000 8 LEU E O 1
ATOM 5676 N N . PHE E 1 9 ? -12.04600 44.07600 17.02400 1.000 102.10000 9 PHE E N 1
ATOM 5677 C CA . PHE E 1 9 ? -11.70200 43.75800 18.39600 1.000 102.09000 9 PHE E CA 1
ATOM 5678 C C . PHE E 1 9 ? -10.43300 42.91700 18.40900 1.000 103.94000 9 PHE E C 1
ATOM 5679 O O . PHE E 1 9 ? -10.26000 42.04100 17.55500 1.000 102.98000 9 PHE E O 1
ATOM 5687 N N . ILE E 1 10 ? -9.55000 43.16700 19.37200 1.000 100.66000 10 ILE E N 1
ATOM 5688 C CA . ILE E 1 10 ? -8.44600 42.25800 19.66100 1.000 97.31000 10 ILE E CA 1
ATOM 5689 C C . ILE E 1 10 ? -8.62100 41.77400 21.08800 1.000 98.10000 10 ILE E C 1
ATOM 5690 O O . ILE E 1 10 ? -8.48000 42.56300 22.03200 1.000 99.19000 10 ILE E O 1
ATOM 5695 N N . TYR E 1 11 ? -8.91600 40.48400 21.25900 1.000 89.82000 11 TYR E N 1
ATOM 5696 C CA . TYR E 1 11 ? -9.08000 39.91400 22.58900 1.000 94.23000 11 TYR E CA 1
ATOM 5697 C C . TYR E 1 11 ? -7.89100 39.01800 22.94000 1.000 103.76000 11 TYR E C 1
ATOM 5698 O O . TYR E 1 11 ? -7.59000 38.05300 22.22100 1.000 100.62000 11 TYR E O 1
ATOM 5707 N N . ALA E 1 12 ? -7.18600 39.38200 24.02900 1.000 110.04000 12 ALA E N 1
ATOM 5708 C CA . ALA E 1 12 ? -5.92100 38.76300 24.43500 1.000 108.87000 12 ALA E CA 1
ATOM 5709 C C . ALA E 1 12 ? -5.96300 38.46000 25.92200 1.000 119.74000 12 ALA E C 1
ATOM 5710 O O . ALA E 1 12 ? -5.41700 39.21300 26.74200 1.000 131.77000 12 ALA E O 1
ATOM 5712 N N . PRO E 1 13 ? -6.61100 37.36500 26.30000 1.000 122.82000 13 PRO E N 1
ATOM 5713 C CA . PRO E 1 13 ? -6.66800 36.95900 27.70400 1.000 131.46000 13 PRO E CA 1
ATOM 5714 C C . PRO E 1 13 ? -5.28200 36.85600 28.30000 1.000 148.08000 13 PRO E C 1
ATOM 5715 O O . PRO E 1 13 ? -4.37900 36.25900 27.69500 1.000 152.91000 13 PRO E O 1
ATOM 5719 N N . GLN E 1 14 ? -5.14100 37.37500 29.52100 1.000 150.15000 14 GLN E N 1
ATOM 5720 C CA . GLN E 1 14 ? -3.91600 37.24400 30.30400 1.000 147.39000 14 GLN E CA 1
ATOM 5721 C C . GLN E 1 14 ? -2.69200 37.44000 29.41500 1.000 143.77000 14 GLN E C 1
ATOM 5722 O O . GLN E 1 14 ? -1.84000 36.56600 29.28500 1.000 153.70000 14 GLN E O 1
ATOM 5728 N N . HIS E 1 15 ? -2.64300 38.58100 28.74900 1.000 138.21000 15 HIS E N 1
ATOM 5729 C CA . HIS E 1 15 ? -1.43300 38.90300 28.01700 1.000 146.17000 15 HIS E CA 1
ATOM 5730 C C . HIS E 1 15 ? -0.79500 40.12800 28.65700 1.000 147.68000 15 HIS E C 1
ATOM 5731 O O . HIS E 1 15 ? -1.50500 41.09900 28.96200 1.000 145.94000 15 HIS E O 1
ATOM 5738 N N . PRO E 1 16 ? 0.52300 40.10800 28.92000 1.000 146.73000 16 PRO E N 1
ATOM 5739 C CA . PRO E 1 16 ? 1.14500 41.21200 29.66300 1.000 144.37000 16 PRO E CA 1
ATOM 5740 C C . PRO E 1 16 ? 1.15900 42.52900 28.90500 1.000 145.46000 16 PRO E C 1
ATOM 5741 O O . PRO E 1 16 ? 0.64500 43.53800 29.40500 1.000 148.35000 16 PRO E O 1
ATOM 5745 N N . ASP E 1 17 ? 1.76200 42.54400 27.71000 1.000 145.25000 17 ASP E N 1
ATOM 5746 C CA . ASP E 1 17 ? 1.88500 43.79100 26.95900 1.000 148.78000 17 ASP E CA 1
ATOM 5747 C C . ASP E 1 17 ? 0.54200 44.35000 26.51700 1.000 143.44000 17 ASP E C 1
ATOM 5748 O O . ASP E 1 17 ? 0.47000 45.52100 26.12500 1.000 158.06000 17 ASP E O 1
ATOM 5753 N N . LEU E 1 18 ? -0.51500 43.56400 26.62100 1.000 136.76000 18 LEU E N 1
ATOM 5754 C CA . LEU E 1 18 ? -1.71200 43.81500 25.85300 1.000 132.24000 18 LEU E CA 1
ATOM 5755 C C . LEU E 1 18 ? -2.88700 43.86600 26.81000 1.000 127.71000 18 LEU E C 1
ATOM 5756 O O . LEU E 1 18 ? -2.85700 43.22300 27.86800 1.000 130.72000 18 LEU E O 1
ATOM 5761 N N . PRO E 1 19 ? -3.90900 44.65800 26.49900 1.000 114.07000 19 PRO E N 1
ATOM 5762 C CA . PRO E 1 19 ? -5.14700 44.58000 27.26400 1.000 115.07000 19 PRO E CA 1
ATOM 5763 C C . PRO E 1 19 ? -6.00500 43.41100 26.80700 1.000 117.26000 19 PRO E C 1
ATOM 5764 O O . PRO E 1 19 ? -5.84700 42.85800 25.71000 1.000 112.67000 19 PRO E O 1
ATOM 5768 N N . GLU E 1 20 ? -6.91800 43.03000 27.69700 1.000 116.83000 20 GLU E N 1
ATOM 5769 C CA . GLU E 1 20 ? -7.83100 41.94300 27.39300 1.000 116.48000 20 GLU E CA 1
ATOM 5770 C C . GLU E 1 20 ? -8.61400 42.22100 26.11200 1.000 109.60000 20 GLU E C 1
ATOM 5771 O O . GLU E 1 20 ? -8.52100 41.47100 25.14000 1.000 110.99000 20 GLU E O 1
ATOM 5777 N N . LEU E 1 21 ? -9.37300 43.29800 26.07700 1.000 103.99000 21 LEU E N 1
ATOM 5778 C CA . LEU E 1 21 ? -10.13000 43.62800 24.88600 1.000 102.08000 21 LEU E CA 1
ATOM 5779 C C . LEU E 1 21 ? -9.66400 44.97600 24.36200 1.000 105.79000 21 LEU E C 1
ATOM 5780 O O . LEU E 1 21 ? -9.46000 45.90400 25.12900 1.000 110.51000 21 LEU E O 1
ATOM 5785 N N . SER E 1 22 ? -9.50800 45.07700 23.05500 1.000 104.04000 22 SER E N 1
ATOM 5786 C CA . SER E 1 22 ? -9.09600 46.30200 22.38200 1.000 99.03000 22 SER E CA 1
ATOM 5787 C C . SER E 1 22 ? -9.99900 46.40300 21.17000 1.000 102.10000 22 SER E C 1
ATOM 5788 O O . SER E 1 22 ? -9.69800 45.80700 20.13300 1.000 110.38000 22 SER E O 1
ATOM 5791 N N . MET E 1 23 ? -11.09700 47.13300 21.28400 1.000 102.24000 23 MET E N 1
ATOM 5792 C CA . MET E 1 23 ? -11.89500 47.40700 20.10000 1.000 101.32000 23 MET E CA 1
ATOM 5793 C C . MET E 1 23 ? -11.51500 48.74700 19.48000 1.000 105.33000 23 MET E C 1
ATOM 5794 O O . MET E 1 23 ? -11.38100 49.75700 20.17700 1.000 105.45000 23 MET E O 1
ATOM 5799 N N . SER E 1 24 ? -11.33800 48.73300 18.16900 1.000 107.25000 24 SER E N 1
ATOM 5800 C CA . SER E 1 24 ? -11.22200 49.91200 17.34000 1.000 106.69000 24 SER E CA 1
ATOM 5801 C C . SER E 1 24 ? -12.47000 49.96800 16.47600 1.000 110.73000 24 SER E C 1
ATOM 5802 O O . SER E 1 24 ? -12.94700 48.92600 16.01300 1.000 113.37000 24 SER E O 1
ATOM 5805 N N . GLY E 1 25 ? -13.03800 51.16200 16.31600 1.000 117.55000 25 GLY E N 1
ATOM 5806 C CA . GLY E 1 25 ? -14.20100 51.37400 15.45500 1.000 118.00000 25 GLY E CA 1
ATOM 5807 C C . GLY E 1 25 ? -13.78300 52.18600 14.22900 1.000 124.26000 25 GLY E C 1
ATOM 5808 O O . GLY E 1 25 ? -13.12600 53.21300 14.36800 1.000 129.04000 25 GLY E O 1
ATOM 5809 N N . MET E 1 26 ? -14.16700 51.69300 13.03800 1.000 126.22000 26 MET E N 1
ATOM 5810 C CA . MET E 1 26 ? -13.52600 52.12200 11.77800 1.000 134.31000 26 MET E CA 1
ATOM 5811 C C . MET E 1 26 ? -14.59200 52.22900 10.68100 1.000 141.91000 26 MET E C 1
ATOM 5812 O O . MET E 1 26 ? -14.77500 51.31000 9.87800 1.000 148.51000 26 MET E O 1
ATOM 5817 N N . LEU E 1 27 ? -15.29300 53.36400 10.63000 1.000 140.31000 27 LEU E N 1
ATOM 5818 C CA . LEU E 1 27 ? -16.14800 53.65900 9.48100 1.000 145.08000 27 LEU E CA 1
ATOM 5819 C C . LEU E 1 27 ? -15.29300 53.83400 8.22800 1.000 152.91000 27 LEU E C 1
ATOM 5820 O O . LEU E 1 27 ? -14.51200 54.79000 8.14400 1.000 153.96000 27 LEU E O 1
ATOM 5825 N N . ASP E 1 28 ? -15.46400 52.93800 7.24600 1.000 151.24000 28 ASP E N 1
ATOM 5826 C CA . ASP E 1 28 ? -14.73700 53.01700 5.98200 1.000 151.00000 28 ASP E CA 1
ATOM 5827 C C . ASP E 1 28 ? -13.23700 53.12400 6.24900 1.000 150.43000 28 ASP E C 1
ATOM 5828 O O . ASP E 1 28 ? -12.66800 52.25200 6.91400 1.000 149.12000 28 ASP E O 1
ATOM 5833 N N . ASP E 1 29 ? -12.59400 54.19500 5.77700 1.000 156.68000 29 ASP E N 1
ATOM 5834 C CA . ASP E 1 29 ? -11.15600 54.40000 5.95700 1.000 157.41000 29 ASP E CA 1
ATOM 5835 C C . ASP E 1 29 ? -10.82100 55.04100 7.30300 1.000 154.26000 29 ASP E C 1
ATOM 5836 O O . ASP E 1 29 ? -9.63900 55.16800 7.64300 1.000 154.66000 29 ASP E O 1
ATOM 5841 N N . LEU E 1 30 ? -11.82400 55.42300 8.09100 1.000 150.11000 30 LEU E N 1
ATOM 5842 C CA . LEU E 1 30 ? -11.63900 56.39200 9.16800 1.000 149.94000 30 LEU E CA 1
ATOM 5843 C C . LEU E 1 30 ? -11.91100 55.76700 10.52600 1.000 138.67000 30 LEU E C 1
ATOM 5844 O O . LEU E 1 30 ? -13.04800 55.38600 10.81800 1.000 139.51000 30 LEU E O 1
ATOM 5849 N N . GLN E 1 31 ? -10.88600 55.70600 11.37000 1.000 132.42000 31 GLN E N 1
ATOM 5850 C CA . GLN E 1 31 ? -11.09900 55.21000 12.72000 1.000 131.00000 31 GLN E CA 1
ATOM 5851 C C . GLN E 1 31 ? -11.90100 56.24400 13.49300 1.000 125.79000 31 GLN E C 1
ATOM 5852 O O . GLN E 1 31 ? -11.52200 57.41600 13.55600 1.000 133.30000 31 GLN E O 1
ATOM 5858 N N . ILE E 1 32 ? -13.01900 55.82100 14.06900 1.000 118.92000 32 ILE E N 1
ATOM 5859 C CA . ILE E 1 32 ? -13.91600 56.75000 14.73700 1.000 117.87000 32 ILE E CA 1
ATOM 5860 C C . ILE E 1 32 ? -13.94400 56.57100 16.23500 1.000 120.86000 32 ILE E C 1
ATOM 5861 O O . ILE E 1 32 ? -14.57900 57.39200 16.91300 1.000 131.23000 32 ILE E O 1
ATOM 5866 N N . GLU E 1 33 ? -13.30000 55.54900 16.78800 1.000 114.40000 33 GLU E N 1
ATOM 5867 C CA . GLU E 1 33 ? -13.34000 55.41500 18.24000 1.000 118.12000 33 GLU E CA 1
ATOM 5868 C C . GLU E 1 33 ? -12.42400 54.29300 18.67700 1.000 115.72000 33 GLU E C 1
ATOM 5869 O O . GLU E 1 33 ? -11.91900 53.52500 17.85900 1.000 121.42000 33 GLU E O 1
ATOM 5875 N N . TYR E 1 34 ? -12.20800 54.21700 19.98600 1.000 107.63000 34 TYR E N 1
ATOM 5876 C CA . TYR E 1 34 ? -11.39100 53.15500 20.53900 1.000 113.76000 34 TYR E CA 1
ATOM 5877 C C . TYR E 1 34 ? -11.84500 52.91500 21.96900 1.000 113.32000 34 TYR E C 1
ATOM 5878 O O . TYR E 1 34 ? -12.47800 53.76700 22.59300 1.000 115.28000 34 TYR E O 1
ATOM 5887 N N . TYR E 1 35 ? -11.57700 51.69800 22.43600 1.000 116.21000 35 TYR E N 1
ATOM 5888 C CA . TYR E 1 35 ? -11.85400 51.21700 23.77900 1.000 115.41000 35 TYR E CA 1
ATOM 5889 C C . TYR E 1 35 ? -10.83100 50.13600 24.06500 1.000 115.47000 35 TYR E C 1
ATOM 5890 O O . TYR E 1 35 ? -10.54700 49.30400 23.20000 1.000 111.01000 35 TYR E O 1
ATOM 5899 N N . ASP E 1 36 ? -10.28400 50.14500 25.27200 1.000 115.92000 36 ASP E N 1
ATOM 5900 C CA . ASP E 1 36 ? -9.65900 48.94900 25.80000 1.000 119.56000 36 ASP E CA 1
ATOM 5901 C C . ASP E 1 36 ? -9.99800 48.87400 27.28700 1.000 121.80000 36 ASP E C 1
ATOM 5902 O O . ASP E 1 36 ? -10.70100 49.73500 27.81600 1.000 129.44000 36 ASP E O 1
ATOM 5907 N N . SER E 1 37 ? -9.60000 47.77900 27.94000 1.000 127.96000 37 SER E N 1
ATOM 5908 C CA . SER E 1 37 ? -10.02900 47.49000 29.30700 1.000 129.70000 37 SER E CA 1
ATOM 5909 C C . SER E 1 37 ? -9.32300 48.36100 30.33600 1.000 123.13000 37 SER E C 1
ATOM 5910 O O . SER E 1 37 ? -9.70100 48.34000 31.51200 1.000 130.32000 37 SER E O 1
ATOM 5913 N N . SER E 1 38 ? -8.27800 49.07800 29.93100 1.000 123.70000 38 SER E N 1
ATOM 5914 C CA . SER E 1 38 ? -7.68800 50.09300 30.78700 1.000 123.00000 38 SER E CA 1
ATOM 5915 C C . SER E 1 38 ? -8.50200 51.38000 30.73200 1.000 128.94000 38 SER E C 1
ATOM 5916 O O . SER E 1 38 ? -8.82400 51.95900 31.77200 1.000 136.82000 38 SER E O 1
ATOM 5919 N N . LEU E 1 39 ? -8.93200 51.77300 29.53600 1.000 125.68000 39 LEU E N 1
ATOM 5920 C CA . LEU E 1 39 ? -9.61900 53.03700 29.31500 1.000 127.72000 39 LEU E CA 1
ATOM 5921 C C . LEU E 1 39 ? -11.02800 53.07800 29.91600 1.000 138.11000 39 LEU E C 1
ATOM 5922 O O . LEU E 1 39 ? -11.58700 54.17300 30.06100 1.000 149.19000 39 LEU E O 1
ATOM 5927 N N . LYS E 1 40 ? -11.62300 51.92500 30.25200 1.000 137.30000 40 LYS E N 1
ATOM 5928 C CA . LYS E 1 40 ? -12.93000 51.80900 30.94600 1.000 149.12000 40 LYS E CA 1
ATOM 5929 C C . LYS E 1 40 ? -14.00300 52.81000 30.46100 1.000 153.88000 40 LYS E C 1
ATOM 5930 O O . LYS E 1 40 ? -14.93500 53.13800 31.21100 1.000 156.78000 40 LYS E O 1
ATOM 5936 N N . GLN E 1 41 ? -13.90100 53.28600 29.21500 1.000 155.47000 41 GLN E N 1
ATOM 5937 C CA . GLN E 1 41 ? -14.87100 54.18500 28.58200 1.000 142.23000 41 GLN E CA 1
ATOM 5938 C C . GLN E 1 41 ? -14.44600 54.41600 27.12200 1.000 137.72000 41 GLN E C 1
ATOM 5939 O O . GLN E 1 41 ? -13.28900 54.74900 26.87100 1.000 149.15000 41 GLN E O 1
ATOM 5945 N N . ILE E 1 42 ? -15.34900 54.21600 26.15300 1.000 134.47000 42 ILE E N 1
ATOM 5946 C CA . ILE E 1 42 ? -15.01800 54.41700 24.75400 1.000 124.84000 42 ILE E CA 1
ATOM 5947 C C . ILE E 1 42 ? -14.63500 55.85900 24.56600 1.000 119.58000 42 ILE E C 1
ATOM 5948 O O . ILE E 1 42 ? -15.30500 56.79700 25.04300 1.000 126.49000 42 ILE E O 1
ATOM 5953 N N . GLN E 1 43 ? -13.45300 56.01000 23.96400 1.000 112.84000 43 GLN E N 1
ATOM 5954 C CA . GLN E 1 43 ? -12.90900 57.35400 23.69000 1.000 120.83000 43 GLN E CA 1
ATOM 5955 C C . GLN E 1 43 ? -13.04800 57.59300 22.19600 1.000 121.84000 43 GLN E C 1
ATOM 5956 O O . GLN E 1 43 ? -12.83000 56.64200 21.42600 1.000 124.24000 43 GLN E O 1
ATOM 5962 N N . PRO E 1 44 ? -13.39300 58.81300 21.75100 1.000 124.94000 44 PRO E N 1
ATOM 5963 C CA . PRO E 1 44 ? -13.63300 59.04900 20.34000 1.000 124.23000 44 PRO E CA 1
ATOM 5964 C C . PRO E 1 44 ? -12.40000 59.47100 19.53700 1.000 123.19000 44 PRO E C 1
ATOM 5965 O O . PRO E 1 44 ? -11.74300 60.40900 19.92800 1.000 129.38000 44 PRO E O 1
ATOM 5969 N N . ARG E 1 45 ? -12.10100 58.75300 18.45700 1.000 123.53000 45 ARG E N 1
ATOM 5970 C CA . ARG E 1 45 ? -11.01300 59.20300 17.55500 1.000 127.33000 45 ARG E CA 1
ATOM 5971 C C . ARG E 1 45 ? -11.69700 60.10000 16.52700 1.000 134.03000 45 ARG E C 1
ATOM 5972 O O . ARG E 1 45 ? -12.93700 60.06200 16.49200 1.000 146.18000 45 ARG E O 1
ATOM 5980 N N . GLN E 1 46 ? -10.94700 60.85600 15.72100 1.000 137.43000 46 GLN E N 1
ATOM 5981 C CA . GLN E 1 46 ? -11.60500 61.81600 14.82300 1.000 143.82000 46 GLN E CA 1
ATOM 5982 C C . GLN E 1 46 ? -12.46800 62.84800 15.55500 1.000 148.51000 46 GLN E C 1
ATOM 5983 O O . GLN E 1 46 ? -13.56400 62.50500 16.01300 1.000 148.54000 46 GLN E O 1
ATOM 5989 N N . GLN E 1 47 ? -12.01000 64.11500 15.63500 1.000 149.44000 47 GLN E N 1
ATOM 5990 C CA . GLN E 1 47 ? -12.60900 65.09700 16.55300 1.000 151.67000 47 GLN E CA 1
ATOM 5991 C C . GLN E 1 47 ? -14.12100 65.18000 16.39300 1.000 149.86000 47 GLN E C 1
ATOM 5992 O O . GLN E 1 47 ? -14.85800 65.19600 17.38600 1.000 148.69000 47 GLN E O 1
ATOM 5998 N N . TRP E 1 48 ? -14.59600 65.19900 15.14400 1.000 152.19000 48 TRP E N 1
ATOM 5999 C CA . TRP E 1 48 ? -16.00300 65.37600 14.79300 1.000 148.80000 48 TRP E CA 1
ATOM 6000 C C . TRP E 1 48 ? -16.92800 64.31300 15.36900 1.000 146.01000 48 TRP E C 1
ATOM 6001 O O . TRP E 1 48 ? -18.15000 64.47200 15.28800 1.000 146.96000 48 TRP E O 1
ATOM 6012 N N . MET E 1 49 ? -16.38400 63.22300 15.89800 1.000 146.08000 49 MET E N 1
ATOM 6013 C CA . MET E 1 49 ? -17.19800 62.27900 16.64800 1.000 147.86000 49 MET E CA 1
ATOM 6014 C C . MET E 1 49 ? -17.55700 62.85000 18.01300 1.000 144.77000 49 MET E C 1
ATOM 6015 O O . MET E 1 49 ? -18.67700 62.66200 18.49600 1.000 151.39000 49 MET E O 1
ATOM 6020 N N . ALA E 1 50 ? -16.62300 63.55700 18.64900 1.000 145.09000 50 ALA E N 1
ATOM 6021 C CA . ALA E 1 50 ? -16.91600 64.14800 19.95100 1.000 146.33000 50 ALA E CA 1
ATOM 6022 C C . ALA E 1 50 ? -18.06800 65.14300 19.85800 1.000 145.04000 50 ALA E C 1
ATOM 6023 O O . ALA E 1 50 ? -18.94800 65.17000 20.72700 1.000 147.01000 50 ALA E O 1
ATOM 6025 N N . SER E 1 51 ? -18.10900 65.92100 18.77600 1.000 146.29000 51 SER E N 1
ATOM 6026 C CA . SER E 1 51 ? -18.94100 67.11200 18.65600 1.000 146.96000 51 SER E CA 1
ATOM 6027 C C . SER E 1 51 ? -20.33000 66.83500 18.08400 1.000 148.51000 51 SER E C 1
ATOM 6028 O O . SER E 1 51 ? -21.31100 67.45400 18.52400 1.000 146.22000 51 SER E O 1
ATOM 6031 N N . LYS E 1 52 ? -20.42900 65.93100 17.09700 1.000 146.91000 52 LYS E N 1
ATOM 6032 C CA . LYS E 1 52 ? -21.66400 65.70400 16.34700 1.000 146.49000 52 LYS E CA 1
ATOM 6033 C C . LYS E 1 52 ? -22.51300 64.53600 16.84200 1.000 151.28000 52 LYS E C 1
ATOM 6034 O O . LYS E 1 52 ? -23.64800 64.39000 16.37100 1.000 156.36000 52 LYS E O 1
ATOM 6040 N N . ILE E 1 53 ? -22.01100 63.69500 17.75100 1.000 150.95000 53 ILE E N 1
ATOM 6041 C CA . ILE E 1 53 ? -22.66500 62.43900 18.13100 1.000 154.49000 53 ILE E CA 1
ATOM 6042 C C . ILE E 1 53 ? -23.12500 62.51500 19.58400 1.000 157.17000 53 ILE E C 1
ATOM 6043 O O . ILE E 1 53 ? -22.35000 62.90300 20.46600 1.000 158.25000 53 ILE E O 1
ATOM 6048 N N . THR E 1 54 ? -24.36700 62.09700 19.83500 1.000 163.00000 54 THR E N 1
ATOM 6049 C CA . THR E 1 54 ? -24.99800 62.20600 21.14800 1.000 169.32000 54 THR E CA 1
ATOM 6050 C C . THR E 1 54 ? -24.27400 61.35700 22.19700 1.000 164.65000 54 THR E C 1
ATOM 6051 O O . THR E 1 54 ? -23.58300 60.39200 21.86900 1.000 177.32000 54 THR E O 1
ATOM 6055 N N . GLU E 1 55 ? -24.50300 61.67700 23.46700 1.000 157.77000 55 GLU E N 1
ATOM 6056 C CA . GLU E 1 55 ? -23.94500 60.79600 24.51700 1.000 156.24000 55 GLU E CA 1
ATOM 6057 C C . GLU E 1 55 ? -24.73100 59.49100 24.42900 1.000 160.93000 55 GLU E C 1
ATOM 6058 O O . GLU E 1 55 ? -24.14500 58.42200 24.68400 1.000 162.71000 55 GLU E O 1
ATOM 6064 N N . ASP E 1 56 ? -26.00800 59.58300 24.04800 1.000 163.45000 56 ASP E N 1
ATOM 6065 C CA . ASP E 1 56 ? -26.82000 58.37700 24.00900 1.000 164.20000 56 ASP E CA 1
ATOM 6066 C C . ASP E 1 56 ? -26.24500 57.34300 23.06100 1.000 158.30000 56 ASP E C 1
ATOM 6067 O O . ASP E 1 56 ? -26.63800 56.17700 23.12900 1.000 157.76000 56 ASP E O 1
ATOM 6072 N N . TYR E 1 57 ? -25.32100 57.74000 22.18800 1.000 155.60000 57 TYR E N 1
ATOM 6073 C CA . TYR E 1 57 ? -24.63800 56.77500 21.33700 1.000 151.64000 57 TYR E CA 1
ATOM 6074 C C . TYR E 1 57 ? -23.44800 56.16300 22.06300 1.000 142.11000 57 TYR E C 1
ATOM 6075 O O . TYR E 1 57 ? -23.30700 54.94200 22.12300 1.000 141.90000 57 TYR E O 1
ATOM 6084 N N . TRP E 1 58 ? -22.61600 56.98700 22.67500 1.000 146.00000 58 TRP E N 1
ATOM 6085 C CA . TRP E 1 58 ? -21.52100 56.42800 23.44500 1.000 143.90000 58 TRP E CA 1
ATOM 6086 C C . TRP E 1 58 ? -22.02200 55.50000 24.54900 1.000 142.22000 58 TRP E C 1
ATOM 6087 O O . TRP E 1 58 ? -21.34000 54.53800 24.90700 1.000 141.78000 58 TRP E O 1
ATOM 6098 N N . GLN E 1 59 ? -23.19300 55.77100 25.11800 1.000 146.80000 59 GLN E N 1
ATOM 6099 C CA . GLN E 1 59 ? -23.76000 54.79200 26.03800 1.000 149.17000 59 GLN E CA 1
ATOM 6100 C C . GLN E 1 59 ? -24.24400 53.56400 25.27300 1.000 142.91000 59 GLN E C 1
ATOM 6101 O O . GLN E 1 59 ? -24.11300 52.43300 25.75000 1.000 136.00000 59 GLN E O 1
ATOM 6107 N N . GLU E 1 60 ? -24.79900 53.76900 24.07600 1.000 143.20000 60 GLU E N 1
ATOM 6108 C CA . GLU E 1 60 ? -25.26500 52.64800 23.27200 1.000 136.37000 60 GLU E CA 1
ATOM 6109 C C . GLU E 1 60 ? -24.09000 51.81200 22.80800 1.000 137.91000 60 GLU E C 1
ATOM 6110 O O . GLU E 1 60 ? -24.19100 50.58500 22.67800 1.000 140.40000 60 GLU E O 1
ATOM 6116 N N . GLN E 1 61 ? -22.96400 52.46700 22.55700 1.000 138.09000 61 GLN E N 1
ATOM 6117 C CA . GLN E 1 61 ? -21.75400 51.77200 22.16000 1.000 128.88000 61 GLN E CA 1
ATOM 6118 C C . GLN E 1 61 ? -21.02500 51.20000 23.35600 1.000 128.40000 61 GLN E C 1
ATOM 6119 O O . GLN E 1 61 ? -20.35800 50.17900 23.22800 1.000 130.91000 61 GLN E O 1
ATOM 6125 N N . ASN E 1 62 ? -21.11700 51.83900 24.51800 1.000 132.47000 62 ASN E N 1
ATOM 6126 C CA . ASN E 1 62 ? -20.60200 51.20900 25.72500 1.000 129.25000 62 ASN E CA 1
ATOM 6127 C C . ASN E 1 62 ? -21.41100 49.97700 26.06300 1.000 128.03000 62 ASN E C 1
ATOM 6128 O O . ASN E 1 62 ? -20.92600 49.10200 26.78000 1.000 128.06000 62 ASN E O 1
ATOM 6133 N N . MET E 1 63 ? -22.63500 49.89500 25.55000 1.000 130.05000 63 MET E N 1
ATOM 6134 C CA . MET E 1 63 ? -23.54400 48.81700 25.89700 1.000 131.84000 63 MET E CA 1
ATOM 6135 C C . MET E 1 63 ? -23.31500 47.59900 25.01700 1.000 129.97000 63 MET E C 1
ATOM 6136 O O . MET E 1 63 ? -23.61400 46.47200 25.42800 1.000 126.61000 63 MET E O 1
ATOM 6141 N N . ALA E 1 64 ? -22.77700 47.81400 23.81400 1.000 129.47000 64 ALA E N 1
ATOM 6142 C CA . ALA E 1 64 ? -22.42600 46.72200 22.91800 1.000 120.60000 64 ALA E CA 1
ATOM 6143 C C . ALA E 1 64 ? -21.05400 46.13100 23.24400 1.000 119.29000 64 ALA E C 1
ATOM 6144 O O . ALA E 1 64 ? -20.83700 44.93000 23.04800 1.000 117.70000 64 ALA E O 1
ATOM 6146 N N . VAL E 1 65 ? -20.10600 46.94500 23.72000 1.000 121.18000 65 VAL E N 1
ATOM 6147 C CA . VAL E 1 65 ? -18.82500 46.38200 24.15100 1.000 119.57000 65 VAL E CA 1
ATOM 6148 C C . VAL E 1 65 ? -19.06100 45.31400 25.18100 1.000 120.49000 65 VAL E C 1
ATOM 6149 O O . VAL E 1 65 ? -18.45700 44.23600 25.14100 1.000 120.79000 65 VAL E O 1
ATOM 6153 N N . ASP E 1 66 ? -19.94300 45.60500 26.12600 1.000 123.45000 66 ASP E N 1
ATOM 6154 C CA . ASP E 1 66 ? -20.31100 44.60500 27.10500 1.000 126.79000 66 ASP E CA 1
ATOM 6155 C C . ASP E 1 66 ? -21.04400 43.43900 26.43900 1.000 122.27000 66 ASP E C 1
ATOM 6156 O O . ASP E 1 66 ? -20.66400 42.28000 26.62800 1.000 123.92000 66 ASP E O 1
ATOM 6161 N N . ALA E 1 67 ? -22.03900 43.72600 25.58800 1.000 122.00000 67 ALA E N 1
ATOM 6162 C CA . ALA E 1 67 ? -22.79000 42.67000 24.90100 1.000 115.28000 67 ALA E CA 1
ATOM 6163 C C . ALA E 1 67 ? -21.86300 41.62800 24.27300 1.000 113.83000 67 ALA E C 1
ATOM 6164 O O . ALA E 1 67 ? -21.93400 40.43900 24.60900 1.000 114.21000 67 ALA E O 1
ATOM 6166 N N . LEU E 1 68 ? -20.95800 42.05700 23.37700 1.000 111.46000 68 LEU E N 1
ATOM 6167 C CA . LEU E 1 68 ? -20.02400 41.09200 22.79700 1.000 109.51000 68 LEU E CA 1
ATOM 6168 C C . LEU E 1 68 ? -19.14000 40.46300 23.86900 1.000 108.64000 68 LEU E C 1
ATOM 6169 O O . LEU E 1 68 ? -18.63700 39.35100 23.68000 1.000 114.62000 68 LEU E O 1
ATOM 6174 N N . GLN E 1 69 ? -18.97600 41.15500 24.99100 1.000 109.62000 69 GLN E N 1
ATOM 6175 C CA . GLN E 1 69 ? -18.05300 40.63500 26.02500 1.000 110.96000 69 GLN E CA 1
ATOM 6176 C C . GLN E 1 69 ? -18.76400 39.56700 26.84800 1.000 114.47000 69 GLN E C 1
ATOM 6177 O O . GLN E 1 69 ? -18.17700 38.49000 27.03600 1.000 114.35000 69 GLN E O 1
ATOM 6183 N N . ASN E 1 70 ? -19.97800 39.85300 27.31700 1.000 116.49000 70 ASN E N 1
ATOM 6184 C CA . ASN E 1 70 ? -20.63600 38.89100 28.20100 1.000 120.64000 70 ASN E CA 1
ATOM 6185 C C . ASN E 1 70 ? -21.39500 37.82300 27.44100 1.000 116.05000 70 ASN E C 1
ATOM 6186 O O . ASN E 1 70 ? -21.54900 36.71000 27.96100 1.000 112.86000 70 ASN E O 1
ATOM 6188 N N . HIS E 1 71 ? -21.88500 38.14700 26.23900 1.000 111.44000 71 HIS E N 1
ATOM 6189 C CA . HIS E 1 71 ? -22.56700 37.15400 25.41600 1.000 113.90000 71 HIS E CA 1
ATOM 6190 C C . HIS E 1 71 ? -21.62900 36.17000 24.73700 1.000 110.24000 71 HIS E C 1
ATOM 6191 O O . HIS E 1 71 ? -22.05600 35.04000 24.44900 1.000 107.21000 71 HIS E O 1
ATOM 6198 N N . ILE E 1 72 ? -20.37600 36.58000 24.47900 1.000 106.53000 72 ILE E N 1
ATOM 6199 C CA . ILE E 1 72 ? -19.45200 35.83700 23.63400 1.000 101.38000 72 ILE E CA 1
ATOM 6200 C C . ILE E 1 72 ? -18.13400 35.65300 24.37600 1.000 104.11000 72 ILE E C 1
ATOM 6201 O O . ILE E 1 72 ? -17.88100 34.56400 24.89800 1.000 106.34000 72 ILE E O 1
ATOM 6206 N N . PHE E 1 73 ? -17.29100 36.70900 24.44500 1.000 103.61000 73 PHE E N 1
ATOM 6207 C CA . PHE E 1 73 ? -15.91000 36.53900 24.91900 1.000 103.33000 73 PHE E CA 1
ATOM 6208 C C . PHE E 1 73 ? -15.84600 35.87900 26.28600 1.000 104.02000 73 PHE E C 1
ATOM 6209 O O . PHE E 1 73 ? -14.84600 35.23400 26.60700 1.000 106.30000 73 PHE E O 1
ATOM 6217 N N . ARG E 1 74 ? -16.85300 36.08000 27.13400 1.000 100.57000 74 ARG E N 1
ATOM 6218 C CA . ARG E 1 74 ? -16.84400 35.37900 28.41500 1.000 105.95000 74 ARG E CA 1
ATOM 6219 C C . ARG E 1 74 ? -17.07600 33.90100 28.22000 1.000 112.75000 74 ARG E C 1
ATOM 6220 O O . ARG E 1 74 ? -16.38100 33.06800 28.82400 1.000 115.54000 74 ARG E O 1
ATOM 6228 N N . LYS E 1 75 ? -18.06000 33.56900 27.37700 1.000 109.07000 75 LYS E N 1
ATOM 6229 C CA . LYS E 1 75 ? -18.46200 32.18900 27.18800 1.000 102.94000 75 LYS E CA 1
ATOM 6230 C C . LYS E 1 75 ? -17.34200 31.35800 26.57400 1.000 94.64000 75 LYS E C 1
ATOM 6231 O O . LYS E 1 75 ? -17.15900 30.20300 26.96600 1.000 105.20000 75 LYS E O 1
ATOM 6237 N N . ILE E 1 76 ? -16.55500 31.91500 25.63600 1.000 94.33000 76 ILE E N 1
ATOM 6238 C CA . ILE E 1 76 ? -15.56700 31.07900 24.95200 1.000 91.43000 76 ILE E CA 1
ATOM 6239 C C . ILE E 1 76 ? -14.23900 31.12400 25.66500 1.000 91.82000 76 ILE E C 1
ATOM 6240 O O . ILE E 1 76 ? -13.27500 30.48700 25.22400 1.000 93.03000 76 ILE E O 1
ATOM 6245 N N . ALA E 1 77 ? -14.14300 31.92100 26.71600 1.000 92.50000 77 ALA E N 1
ATOM 6246 C CA . ALA E 1 77 ? -12.90700 32.01400 27.48300 1.000 98.75000 77 ALA E CA 1
ATOM 6247 C C . ALA E 1 77 ? -12.45300 30.67400 28.04600 1.000 100.12000 77 ALA E C 1
ATOM 6248 O O . ALA E 1 77 ? -11.26700 30.31800 27.85500 1.000 102.29000 77 ALA E O 1
ATOM 6250 N N . PRO E 1 78 ? -13.29600 29.86700 28.72200 1.000 99.15000 78 PRO E N 1
ATOM 6251 C CA . PRO E 1 78 ? -12.82200 28.58800 29.21500 1.000 101.80000 78 PRO E CA 1
ATOM 6252 C C . PRO E 1 78 ? -12.12700 27.84400 28.07200 1.000 95.16000 78 PRO E C 1
ATOM 6253 O O . PRO E 1 78 ? -10.98300 27.47600 28.21900 1.000 93.39000 78 PRO E O 1
ATOM 6257 N N . LEU E 1 79 ? -12.82700 27.66700 26.96200 1.000 95.07000 79 LEU E N 1
ATOM 6258 C CA . LEU E 1 79 ? -12.23000 26.87000 25.86900 1.000 96.18000 79 LEU E CA 1
ATOM 6259 C C . LEU E 1 79 ? -10.92500 27.52700 25.42000 1.000 91.86000 79 LEU E C 1
ATOM 6260 O O . LEU E 1 79 ? -9.89800 26.83100 25.42300 1.000 89.64000 79 LEU E O 1
ATOM 6265 N N . VAL E 1 80 ? -10.96500 28.80300 25.03200 1.000 89.88000 80 VAL E N 1
ATOM 6266 C CA . VAL E 1 80 ? -9.71900 29.42100 24.50100 1.000 92.19000 80 VAL E CA 1
ATOM 6267 C C . VAL E 1 80 ? -8.54700 28.97400 25.37700 1.000 91.13000 80 VAL E C 1
ATOM 6268 O O . VAL E 1 80 ? -7.45800 28.76800 24.82500 1.000 86.44000 80 VAL E O 1
ATOM 6272 N N . THR E 1 81 ? -8.75700 28.80700 26.68300 1.000 91.56000 81 THR E N 1
ATOM 6273 C CA . THR E 1 81 ? -7.59900 28.45300 27.50800 1.000 88.02000 81 THR E CA 1
ATOM 6274 C C . THR E 1 81 ? -7.29100 26.95800 27.41500 1.000 89.30000 81 THR E C 1
ATOM 6275 O O . THR E 1 81 ? -6.13000 26.57100 27.28100 1.000 93.18000 81 THR E O 1
ATOM 6279 N N . ILE E 1 82 ? -8.31700 26.09700 27.53600 1.000 93.85000 82 ILE E N 1
ATOM 6280 C CA . ILE E 1 82 ? -8.16700 24.65100 27.30400 1.000 93.60000 82 ILE E CA 1
ATOM 6281 C C . ILE E 1 82 ? -7.49800 24.34800 25.97700 1.000 90.43000 82 ILE E C 1
ATOM 6282 O O . ILE E 1 82 ? -6.70400 23.40100 25.89000 1.000 97.48000 82 ILE E O 1
ATOM 6287 N N . LEU E 1 83 ? -7.82300 25.11400 24.91800 1.000 86.87000 83 LEU E N 1
ATOM 6288 C CA . LEU E 1 83 ? -7.14000 24.98700 23.63300 1.000 89.30000 83 LEU E CA 1
ATOM 6289 C C . LEU E 1 83 ? -5.83000 25.75400 23.54000 1.000 87.70000 83 LEU E C 1
ATOM 6290 O O . LEU E 1 83 ? -5.08000 25.55100 22.57000 1.000 85.05000 83 LEU E O 1
ATOM 6295 N N . GLY E 1 84 ? -5.52000 26.59200 24.52100 1.000 91.81000 84 GLY E N 1
ATOM 6296 C CA . GLY E 1 84 ? -4.33600 27.43800 24.44300 1.000 84.43000 84 GLY E CA 1
ATOM 6297 C C . GLY E 1 84 ? -4.41800 28.46800 23.33900 1.000 89.33000 84 GLY E C 1
ATOM 6298 O O . GLY E 1 84 ? -3.41500 28.73900 22.66900 1.000 82.82000 84 GLY E O 1
ATOM 6299 N N . ILE E 1 85 ? -5.60200 29.03100 23.10600 1.000 89.26000 85 ILE E N 1
ATOM 6300 C CA . ILE E 1 85 ? -5.70800 30.07700 22.10400 1.000 92.85000 85 ILE E CA 1
ATOM 6301 C C . ILE E 1 85 ? -5.02100 31.32200 22.65800 1.000 97.01000 85 ILE E C 1
ATOM 6302 O O . ILE E 1 85 ? -5.28600 31.74100 23.79400 1.000 85.27000 85 ILE E O 1
ATOM 6307 N N . ARG E 1 86 ? -4.08500 31.88400 21.88800 1.000 103.59000 86 ARG E N 1
ATOM 6308 C CA . ARG E 1 86 ? -3.31600 33.01600 22.41600 1.000 108.84000 86 ARG E CA 1
ATOM 6309 C C . ARG E 1 86 ? -4.14200 34.30300 22.35500 1.000 105.13000 86 ARG E C 1
ATOM 6310 O O . ARG E 1 86 ? -4.27000 35.02700 23.34800 1.000 109.81000 86 ARG E O 1
ATOM 6318 N N . TYR E 1 87 ? -4.73800 34.58500 21.20600 1.000 98.37000 87 TYR E N 1
ATOM 6319 C CA . TYR E 1 87 ? -5.53900 35.78500 21.04200 1.000 98.72000 87 TYR E CA 1
ATOM 6320 C C . TYR E 1 87 ? -6.60500 35.44200 19.99600 1.000 96.84000 87 TYR E C 1
ATOM 6321 O O . TYR E 1 87 ? -6.60300 34.35000 19.42100 1.000 90.59000 87 TYR E O 1
ATOM 6330 N N . ILE E 1 88 ? -7.57100 36.34200 19.82600 1.000 93.68000 88 ILE E N 1
ATOM 6331 C CA . ILE E 1 88 ? -8.66500 36.18200 18.87700 1.000 81.47000 88 ILE E CA 1
ATOM 6332 C C . ILE E 1 88 ? -8.92100 37.54900 18.26500 1.000 87.73000 88 ILE E C 1
ATOM 6333 O O . ILE E 1 88 ? -9.06000 38.54000 18.99300 1.000 94.35000 88 ILE E O 1
ATOM 6338 N N . GLN E 1 89 ? -9.00300 37.61900 16.95200 1.000 81.77000 89 GLN E N 1
ATOM 6339 C CA . GLN E 1 89 ? -9.41600 38.85100 16.29800 1.000 93.45000 89 GLN E CA 1
ATOM 6340 C C . GLN E 1 89 ? -10.89100 38.75100 15.94500 1.000 90.72000 89 GLN E C 1
ATOM 6341 O O . GLN E 1 89 ? -11.36100 37.68600 15.54000 1.000 92.46000 89 GLN E O 1
ATOM 6347 N N . VAL E 1 90 ? -11.63400 39.83800 16.14300 1.000 90.52000 90 VAL E N 1
ATOM 6348 C CA . VAL E 1 90 ? -13.06200 39.84700 15.83800 1.000 94.08000 90 VAL E CA 1
ATOM 6349 C C . VAL E 1 90 ? -13.40600 41.07400 15.00800 1.000 99.20000 90 VAL E C 1
ATOM 6350 O O . VAL E 1 90 ? -12.98700 42.20200 15.32900 1.000 98.15000 90 VAL E O 1
ATOM 6354 N N . LEU E 1 91 ? -14.18300 40.83900 13.95000 1.000 98.03000 91 LEU E N 1
ATOM 6355 C CA . LEU E 1 91 ? -14.62800 41.85400 13.00900 1.000 100.59000 91 LEU E CA 1
ATOM 6356 C C . LEU E 1 91 ? -16.13400 41.84300 13.09700 1.000 102.99000 91 LEU E C 1
ATOM 6357 O O . LEU E 1 91 ? -16.75200 40.81000 12.82800 1.000 104.91000 91 LEU E O 1
ATOM 6362 N N . TRP E 1 92 ? -16.73000 42.96100 13.49800 1.000 109.64000 92 TRP E N 1
ATOM 6363 C CA . TRP E 1 92 ? -18.18400 43.09400 13.45400 1.000 110.40000 92 TRP E CA 1
ATOM 6364 C C . TRP E 1 92 ? -18.49400 44.27300 12.55100 1.000 108.17000 92 TRP E C 1
ATOM 6365 O O . TRP E 1 92 ? -18.00200 45.37800 12.78700 1.000 112.06000 92 TRP E O 1
ATOM 6376 N N . LYS E 1 93 ? -19.24000 44.02900 11.48300 1.000 108.13000 93 LYS E N 1
ATOM 6377 C CA . LYS E 1 93 ? -19.31700 45.04500 10.45400 1.000 116.34000 93 LYS E CA 1
ATOM 6378 C C . LYS E 1 93 ? -20.71300 45.10500 9.86900 1.000 125.89000 93 LYS E C 1
ATOM 6379 O O . LYS E 1 93 ? -21.49000 44.14700 9.93800 1.000 122.35000 93 LYS E O 1
ATOM 6385 N N . CYS E 1 94 ? -21.00300 46.27500 9.30600 1.000 134.62000 94 CYS E N 1
ATOM 6386 C CA . CYS E 1 94 ? -22.23900 46.61700 8.63100 1.000 134.42000 94 CYS E CA 1
ATOM 6387 C C . CYS E 1 94 ? -21.86400 47.05400 7.22300 1.000 142.81000 94 CYS E C 1
ATOM 6388 O O . CYS E 1 94 ? -20.76500 47.57200 7.00000 1.000 144.37000 94 CYS E O 1
ATOM 6391 N N . THR E 1 95 ? -22.75200 46.82600 6.26500 1.000 144.23000 95 THR E N 1
ATOM 6392 C CA . THR E 1 95 ? -22.42900 47.17900 4.89000 1.000 148.28000 95 THR E CA 1
ATOM 6393 C C . THR E 1 95 ? -23.72400 47.48000 4.16500 1.000 165.99000 95 THR E C 1
ATOM 6394 O O . THR E 1 95 ? -24.64300 46.65300 4.18900 1.000 173.28000 95 THR E O 1
ATOM 6398 N N . VAL E 1 96 ? -23.80400 48.64000 3.51400 1.000 172.03000 96 VAL E N 1
ATOM 6399 C CA . VAL E 1 96 ? -24.87400 48.87900 2.55300 1.000 183.66000 96 VAL E CA 1
ATOM 6400 C C . VAL E 1 96 ? -24.26400 49.39100 1.24900 1.000 195.06000 96 VAL E C 1
ATOM 6401 O O . VAL E 1 96 ? -23.54600 50.40200 1.23100 1.000 190.50000 96 VAL E O 1
ATOM 6405 N N . GLU E 1 97 ? -24.48000 48.62400 0.17800 1.000 207.43000 97 GLU E N 1
ATOM 6406 C CA . GLU E 1 97 ? -24.07500 48.93600 -1.18600 1.000 216.09000 97 GLU E CA 1
ATOM 6407 C C . GLU E 1 97 ? -25.14900 49.76100 -1.88000 1.000 215.98000 97 GLU E C 1
ATOM 6408 O O . GLU E 1 97 ? -24.86700 50.82200 -2.44700 1.000 215.53000 97 GLU E O 1
ATOM 6414 N N . ASN E 1 98 ? -26.38400 49.28100 -1.81700 1.000 201.51000 98 ASN E N 1
ATOM 6415 C CA . ASN E 1 98 ? -27.53000 49.95100 -2.39600 1.000 195.07000 98 ASN E CA 1
ATOM 6416 C C . ASN E 1 98 ? -28.49900 50.32600 -1.27900 1.000 183.08000 98 ASN E C 1
ATOM 6417 O O . ASN E 1 98 ? -29.62300 50.74000 -1.52800 1.000 176.19000 98 ASN E O 1
ATOM 6422 N N . THR E 1 103 ? -24.27800 44.03500 3.64000 1.000 148.81000 103 THR E N 1
ATOM 6423 C CA . THR E 1 103 ? -24.60000 42.95400 4.55800 1.000 143.81000 103 THR E CA 1
ATOM 6424 C C . THR E 1 103 ? -24.03100 43.20400 5.96100 1.000 142.28000 103 THR E C 1
ATOM 6425 O O . THR E 1 103 ? -22.97900 43.83800 6.09400 1.000 143.80000 103 THR E O 1
ATOM 6429 N N . ALA E 1 104 ? -24.70800 42.71300 7.00800 1.000 134.28000 104 ALA E N 1
ATOM 6430 C CA . ALA E 1 104 ? -24.11400 42.62100 8.34200 1.000 128.15000 104 ALA E CA 1
ATOM 6431 C C . ALA E 1 104 ? -23.49600 41.23300 8.57400 1.000 123.28000 104 ALA E C 1
ATOM 6432 O O . ALA E 1 104 ? -24.19900 40.21200 8.52800 1.000 121.28000 104 ALA E O 1
ATOM 6434 N N . PHE E 1 105 ? -22.18400 41.21600 8.85400 1.000 116.55000 105 PHE E N 1
ATOM 6435 C CA . PHE E 1 105 ? -21.37800 40.04600 9.19000 1.000 107.24000 105 PHE E CA 1
ATOM 6436 C C . PHE E 1 105 ? -20.76900 40.20500 10.58300 1.000 101.45000 105 PHE E C 1
ATOM 6437 O O . PHE E 1 105 ? -20.57100 41.32700 11.06200 1.000 107.86000 105 PHE E O 1
ATOM 6445 N N . VAL E 1 106 ? -20.43400 39.07900 11.22300 1.000 94.67000 106 VAL E N 1
ATOM 6446 C CA . VAL E 1 106 ? -19.52500 39.06700 12.38700 1.000 95.72000 106 VAL E CA 1
ATOM 6447 C C . VAL E 1 106 ? -18.53600 37.89700 12.23500 1.000 95.71000 106 VAL E C 1
ATOM 6448 O O . VAL E 1 106 ? -18.94100 36.72500 12.28800 1.000 95.13000 106 VAL E O 1
ATOM 6452 N N . LYS E 1 107 ? -17.25000 38.20400 12.04800 1.000 94.34000 107 LYS E N 1
ATOM 6453 C CA . LYS E 1 107 ? -16.21700 37.19100 11.79300 1.000 93.48000 107 LYS E CA 1
ATOM 6454 C C . LYS E 1 107 ? -15.26700 37.12100 12.98500 1.000 91.61000 107 LYS E C 1
ATOM 6455 O O . LYS E 1 107 ? -14.83000 38.16400 13.49400 1.000 95.54000 107 LYS E O 1
ATOM 6461 N N . LEU E 1 108 ? -14.95700 35.90800 13.45000 1.000 87.82000 108 LEU E N 1
ATOM 6462 C CA . LEU E 1 108 ? -13.91500 35.72600 14.46800 1.000 89.21000 108 LEU E CA 1
ATOM 6463 C C . LEU E 1 108 ? -12.76900 34.86900 13.95300 1.000 87.45000 108 LEU E C 1
ATOM 6464 O O . LEU E 1 108 ? -12.98800 33.75000 13.50200 1.000 90.85000 108 LEU E O 1
ATOM 6469 N N . ASN E 1 109 ? -11.55400 35.35700 14.07700 1.000 93.06000 109 ASN E N 1
ATOM 6470 C CA . ASN E 1 109 ? -10.35300 34.60100 13.69300 1.000 94.92000 109 ASN E CA 1
ATOM 6471 C C . ASN E 1 109 ? -9.64400 34.10800 14.96500 1.000 92.06000 109 ASN E C 1
ATOM 6472 O O . ASN E 1 109 ? -8.89200 34.85500 15.59600 1.000 88.58000 109 ASN E O 1
ATOM 6477 N N . VAL E 1 110 ? -9.91200 32.84500 15.31900 1.000 89.69000 110 VAL E N 1
ATOM 6478 C CA . VAL E 1 110 ? -9.35800 32.15300 16.48900 1.000 89.53000 110 VAL E CA 1
ATOM 6479 C C . VAL E 1 110 ? -7.96200 31.60100 16.15200 1.000 91.11000 110 VAL E C 1
ATOM 6480 O O . VAL E 1 110 ? -7.81500 30.70100 15.31100 1.000 89.52000 110 VAL E O 1
ATOM 6484 N N . HIS E 1 111 ? -6.94000 32.12400 16.83200 1.000 84.74000 111 HIS E N 1
ATOM 6485 C CA . HIS E 1 111 ? -5.55800 32.01200 16.37400 1.000 89.09000 111 HIS E CA 1
ATOM 6486 C C . HIS E 1 111 ? -5.08500 30.57300 16.22000 1.000 84.01000 111 HIS E C 1
ATOM 6487 O O . HIS E 1 111 ? -5.04200 29.80800 17.18500 1.000 83.03000 111 HIS E O 1
ATOM 6494 N N . GLY E 1 112 ? -4.68000 30.21300 15.00700 1.000 85.06000 112 GLY E N 1
ATOM 6495 C CA . GLY E 1 112 ? -4.34200 28.83900 14.69800 1.000 84.18000 112 GLY E CA 1
ATOM 6496 C C . GLY E 1 112 ? -5.50900 27.99700 14.22500 1.000 86.05000 112 GLY E C 1
ATOM 6497 O O . GLY E 1 112 ? -5.30000 26.90800 13.67800 1.000 87.90000 112 GLY E O 1
ATOM 6498 N N . LEU E 1 113 ? -6.73000 28.47500 14.40200 1.000 89.02000 113 LEU E N 1
ATOM 6499 C CA . LEU E 1 113 ? -7.93200 27.72700 14.09500 1.000 77.26000 113 LEU E CA 1
ATOM 6500 C C . LEU E 1 113 ? -8.69700 28.34900 12.93300 1.000 74.50000 113 LEU E C 1
ATOM 6501 O O . LEU E 1 113 ? -9.51400 27.65400 12.30800 1.000 77.10000 113 LEU E O 1
ATOM 6506 N N . GLY E 1 114 ? -8.40600 29.60300 12.56800 1.000 73.27000 114 GLY E N 1
ATOM 6507 C CA . GLY E 1 114 ? -9.00500 30.17400 11.36700 1.000 80.38000 114 GLY E CA 1
ATOM 6508 C C . GLY E 1 114 ? -10.30400 30.87300 11.70200 1.000 82.14000 114 GLY E C 1
ATOM 6509 O O . GLY E 1 114 ? -10.67400 30.99600 12.86900 1.000 84.55000 114 GLY E O 1
ATOM 6510 N N . VAL E 1 115 ? -11.03500 31.30100 10.68100 1.000 78.75000 115 VAL E N 1
ATOM 6511 C CA . VAL E 1 115 ? -12.17100 32.21100 10.89600 1.000 85.01000 115 VAL E CA 1
ATOM 6512 C C . VAL E 1 115 ? -13.52000 31.51000 11.05800 1.000 79.51000 115 VAL E C 1
ATOM 6513 O O . VAL E 1 115 ? -13.98100 30.80700 10.15400 1.000 87.92000 115 VAL E O 1
ATOM 6517 N N . VAL E 1 116 ? -14.20500 31.79400 12.16600 1.000 79.24000 116 VAL E N 1
ATOM 6518 C CA . VAL E 1 116 ? -15.65200 31.59500 12.28200 1.000 84.53000 116 VAL E CA 1
ATOM 6519 C C . VAL E 1 116 ? -16.36800 32.76300 11.60000 1.000 87.41000 116 VAL E C 1
ATOM 6520 O O . VAL E 1 116 ? -16.39700 33.87900 12.14100 1.000 90.00000 116 VAL E O 1
ATOM 6524 N N . ASP E 1 117 ? -16.95600 32.50900 10.43200 1.000 88.26000 117 ASP E N 1
ATOM 6525 C CA . ASP E 1 117 ? -17.69400 33.50800 9.65500 1.000 97.59000 117 ASP E CA 1
ATOM 6526 C C . ASP E 1 117 ? -19.16900 33.46100 10.04100 1.000 100.70000 117 ASP E C 1
ATOM 6527 O O . ASP E 1 117 ? -19.79100 32.39900 9.92200 1.000 101.36000 117 ASP E O 1
ATOM 6532 N N . CYS E 1 118 ? -19.74000 34.60400 10.45700 1.000 95.83000 118 CYS E N 1
ATOM 6533 C CA . CYS E 1 118 ? -21.16900 34.68600 10.78000 1.000 101.72000 118 CYS E CA 1
ATOM 6534 C C . CYS E 1 118 ? -21.85400 35.79200 9.96300 1.000 102.94000 118 CYS E C 1
ATOM 6535 O O . CYS E 1 118 ? -21.45000 36.95900 10.00800 1.000 102.41000 118 CYS E O 1
ATOM 6538 N N . ASP E 1 119 ? -22.89800 35.42700 9.22800 1.000 102.35000 119 ASP E N 1
ATOM 6539 C CA . ASP E 1 119 ? -23.73400 36.38900 8.51100 1.000 117.91000 119 ASP E CA 1
ATOM 6540 C C . ASP E 1 119 ? -24.96800 36.67000 9.37700 1.000 114.54000 119 ASP E C 1
ATOM 6541 O O . ASP E 1 119 ? -25.74800 35.74900 9.64800 1.000 112.06000 119 ASP E O 1
ATOM 6546 N N . LEU E 1 120 ? -25.14700 37.93500 9.74800 1.000 110.54000 120 LEU E N 1
ATOM 6547 C CA . LEU E 1 120 ? -26.24800 38.29600 10.67500 1.000 114.52000 120 LEU E CA 1
ATOM 6548 C C . LEU E 1 120 ? -27.60300 38.26200 9.95600 1.000 118.44000 120 LEU E C 1
ATOM 6549 O O . LEU E 1 120 ? -28.61400 38.06600 10.65000 1.000 107.48000 120 LEU E O 1
ATOM 6554 N N . PHE E 1 121 ? -27.63400 38.43900 8.63300 1.000 123.66000 121 PHE E N 1
ATOM 6555 C CA . PHE E 1 121 ? -28.92800 38.36500 7.96100 1.000 122.13000 121 PHE E CA 1
ATOM 6556 C C . PHE E 1 121 ? -29.51900 36.96700 8.04900 1.000 112.69000 121 PHE E C 1
ATOM 6557 O O . PHE E 1 121 ? -30.73700 36.82000 8.10200 1.000 122.84000 121 PHE E O 1
ATOM 6565 N N . THR E 1 122 ? -28.69500 35.92800 8.10200 1.000 118.74000 122 THR E N 1
ATOM 6566 C CA . THR E 1 122 ? -29.21500 34.56800 8.15100 1.000 110.71000 122 THR E CA 1
ATOM 6567 C C . THR E 1 122 ? -29.06900 33.89700 9.51400 1.000 110.63000 122 THR E C 1
ATOM 6568 O O . THR E 1 122 ? -29.48900 32.74600 9.66900 1.000 105.44000 122 THR E O 1
ATOM 6572 N N . VAL E 1 123 ? -28.55600 34.62200 10.51200 1.000 115.95000 123 VAL E N 1
ATOM 6573 C CA . VAL E 1 123 ? -28.12200 34.16300 11.83600 1.000 114.06000 123 VAL E CA 1
ATOM 6574 C C . VAL E 1 123 ? -27.66400 32.69700 11.76900 1.000 115.95000 123 VAL E C 1
ATOM 6575 O O . VAL E 1 123 ? -28.27100 31.80800 12.38800 1.000 119.93000 123 VAL E O 1
ATOM 6579 N N . ARG E 1 124 ? -26.59000 32.45100 10.98500 1.000 111.65000 124 ARG E N 1
ATOM 6580 C CA . ARG E 1 124 ? -25.89800 31.16800 10.82700 1.000 114.59000 124 ARG E CA 1
ATOM 6581 C C . ARG E 1 124 ? -24.38200 31.40700 10.82700 1.000 111.35000 124 ARG E C 1
ATOM 6582 O O . ARG E 1 124 ? -23.89900 32.37100 10.21700 1.000 107.75000 124 ARG E O 1
ATOM 6590 N N . CYS E 1 125 ? -23.61800 30.52100 11.47500 1.000 108.68000 125 CYS E N 1
ATOM 6591 C CA . CYS E 1 125 ? -22.15100 30.60800 11.49500 1.000 98.32000 125 CYS E CA 1
ATOM 6592 C C . CYS E 1 125 ? -21.51600 29.44600 10.71700 1.000 111.96000 125 CYS E C 1
ATOM 6593 O O . CYS E 1 125 ? -21.83700 28.26100 10.94100 1.000 107.87000 125 CYS E O 1
ATOM 6596 N N . ARG E 1 126 ? -20.61900 29.79300 9.79600 1.000 105.06000 126 ARG E N 1
ATOM 6597 C CA . ARG E 1 126 ? -19.93000 28.83000 8.95500 1.000 94.10000 126 ARG E CA 1
ATOM 6598 C C . ARG E 1 126 ? -18.45000 28.89200 9.31600 1.000 99.48000 126 ARG E C 1
ATOM 6599 O O . ARG E 1 126 ? -17.90700 29.96600 9.57500 1.000 98.21000 126 ARG E O 1
ATOM 6607 N N . GLY E 1 127 ? -17.77600 27.74000 9.33600 1.000 95.98000 127 GLY E N 1
ATOM 6608 C CA . GLY E 1 127 ? -16.37400 27.70000 9.65100 1.000 78.75000 127 GLY E CA 1
ATOM 6609 C C . GLY E 1 127 ? -15.51900 27.77400 8.38300 1.000 89.93000 127 GLY E C 1
ATOM 6610 O O . GLY E 1 127 ? -15.81600 27.11300 7.39500 1.000 95.48000 127 GLY E O 1
ATOM 6611 N N . LEU E 1 128 ? -14.45200 28.56500 8.46600 1.000 89.13000 128 LEU E N 1
ATOM 6612 C CA . LEU E 1 128 ? -13.64100 28.85100 7.29400 1.000 85.48000 128 LEU E CA 1
ATOM 6613 C C . LEU E 1 128 ? -12.24000 28.29700 7.39200 1.000 91.83000 128 LEU E C 1
ATOM 6614 O O . LEU E 1 128 ? -11.50300 28.35800 6.39400 1.000 93.67000 128 LEU E O 1
ATOM 6619 N N . GLY E 1 129 ? -11.85500 27.76200 8.55500 1.000 90.33000 129 GLY E N 1
ATOM 6620 C CA . GLY E 1 129 ? -10.55800 27.12100 8.72000 1.000 83.11000 129 GLY E CA 1
ATOM 6621 C C . GLY E 1 129 ? -10.69200 25.77700 9.40700 1.000 73.54000 129 GLY E C 1
ATOM 6622 O O . GLY E 1 129 ? -11.13500 24.79100 8.78700 1.000 64.84000 129 GLY E O 1
ATOM 6623 N N . VAL E 1 130 ? -10.34000 25.72600 10.70700 1.000 67.56000 130 VAL E N 1
ATOM 6624 C CA . VAL E 1 130 ? -10.35500 24.46700 11.43100 1.000 69.84000 130 VAL E CA 1
ATOM 6625 C C . VAL E 1 130 ? -11.66100 24.31800 12.20400 1.000 84.69000 130 VAL E C 1
ATOM 6626 O O . VAL E 1 130 ? -12.18000 25.29000 12.81000 1.000 83.70000 130 VAL E O 1
ATOM 6630 N N . PHE E 1 131 ? -12.19000 23.07700 12.18400 1.000 81.87000 131 PHE E N 1
ATOM 6631 C CA . PHE E 1 131 ? -13.51500 22.77500 12.72700 1.000 80.96000 131 PHE E CA 1
ATOM 6632 C C . PHE E 1 131 ? -13.47600 22.51200 14.23800 1.000 83.52000 131 PHE E C 1
ATOM 6633 O O . PHE E 1 131 ? -12.62400 21.77600 14.76100 1.000 80.88000 131 PHE E O 1
ATOM 6641 N N . SER E 1 132 ? -14.41800 23.13600 14.93300 1.000 84.95000 132 SER E N 1
ATOM 6642 C CA . SER E 1 132 ? -14.43700 23.20000 16.38300 1.000 84.11000 132 SER E CA 1
ATOM 6643 C C . SER E 1 132 ? -15.86900 23.43200 16.81600 1.000 83.79000 132 SER E C 1
ATOM 6644 O O . SER E 1 132 ? -16.70300 23.98200 16.07100 1.000 78.88000 132 SER E O 1
ATOM 6647 N N . VAL E 1 133 ? -16.13100 23.00100 18.04900 1.000 83.58000 133 VAL E N 1
ATOM 6648 C CA . VAL E 1 133 ? -17.36900 23.34000 18.72200 1.000 80.84000 133 VAL E CA 1
ATOM 6649 C C . VAL E 1 133 ? -17.63500 24.85900 18.73700 1.000 85.64000 133 VAL E C 1
ATOM 6650 O O . VAL E 1 133 ? -18.80100 25.25400 18.85100 1.000 87.64000 133 VAL E O 1
ATOM 6654 N N . LEU E 1 134 ? -16.59700 25.73200 18.62800 1.000 87.58000 134 LEU E N 1
ATOM 6655 C CA . LEU E 1 134 ? -16.85000 27.19100 18.53900 1.000 90.05000 134 LEU E CA 1
ATOM 6656 C C . LEU E 1 134 ? -17.83800 27.58000 17.42100 1.000 87.29000 134 LEU E C 1
ATOM 6657 O O . LEU E 1 134 ? -18.75600 28.37100 17.65700 1.000 87.90000 134 LEU E O 1
ATOM 6662 N N . ILE E 1 135 ? -17.66900 27.04000 16.20800 1.000 90.99000 135 ILE E N 1
ATOM 6663 C CA . ILE E 1 135 ? -18.51000 27.42900 15.06200 1.000 98.04000 135 ILE E CA 1
ATOM 6664 C C . ILE E 1 135 ? -19.98500 27.43700 15.44400 1.000 93.30000 135 ILE E C 1
ATOM 6665 O O . ILE E 1 135 ? -20.73500 28.38100 15.14800 1.000 95.11000 135 ILE E O 1
ATOM 6670 N N . GLY E 1 136 ? -20.43400 26.34600 16.04600 1.000 93.08000 136 GLY E N 1
ATOM 6671 C CA . GLY E 1 136 ? -21.83500 26.22300 16.34500 1.000 96.43000 136 GLY E CA 1
ATOM 6672 C C . GLY E 1 136 ? -22.14000 26.71800 17.73000 1.000 96.51000 136 GLY E C 1
ATOM 6673 O O . GLY E 1 136 ? -23.29900 27.01800 18.04000 1.000 93.09000 136 GLY E O 1
ATOM 6674 N N . MET E 1 137 ? -21.12000 26.75100 18.59100 1.000 86.15000 137 MET E N 1
ATOM 6675 C CA . MET E 1 137 ? -21.32100 27.37400 19.88600 1.000 93.54000 137 MET E CA 1
ATOM 6676 C C . MET E 1 137 ? -21.77200 28.81700 19.68900 1.000 94.13000 137 MET E C 1
ATOM 6677 O O . MET E 1 137 ? -22.78800 29.24900 20.23900 1.000 91.81000 137 MET E O 1
ATOM 6682 N N . ILE E 1 138 ? -21.09400 29.52300 18.78400 1.000 94.94000 138 ILE E N 1
ATOM 6683 C CA . ILE E 1 138 ? -21.36100 30.93000 18.51200 1.000 95.87000 138 ILE E CA 1
ATOM 6684 C C . ILE E 1 138 ? -22.66200 31.05100 17.73300 1.000 93.20000 138 ILE E C 1
ATOM 6685 O O . ILE E 1 138 ? -23.41900 32.00700 17.92600 1.000 100.18000 138 ILE E O 1
ATOM 6690 N N . GLU E 1 139 ? -22.93500 30.09400 16.82300 1.000 91.52000 139 GLU E N 1
ATOM 6691 C CA . GLU E 1 139 ? -24.23800 30.08000 16.14800 1.000 102.95000 139 GLU E CA 1
ATOM 6692 C C . GLU E 1 139 ? -25.38400 29.96500 17.16000 1.000 103.61000 139 GLU E C 1
ATOM 6693 O O . GLU E 1 139 ? -26.40700 30.63300 17.01800 1.000 96.92000 139 GLU E O 1
ATOM 6699 N N . ASP E 1 140 ? -25.20100 29.18800 18.22600 1.000 102.72000 140 ASP E N 1
ATOM 6700 C CA . ASP E 1 140 ? -26.23500 29.07800 19.24500 1.000 96.55000 140 ASP E CA 1
ATOM 6701 C C . ASP E 1 140 ? -26.32100 30.31400 20.13700 1.000 106.70000 140 ASP E C 1
ATOM 6702 O O . ASP E 1 140 ? -27.42400 30.72600 20.51200 1.000 114.49000 140 ASP E O 1
ATOM 6707 N N . ILE E 1 141 ? -25.18400 30.90400 20.51600 1.000 101.74000 141 ILE E N 1
ATOM 6708 C CA . ILE E 1 141 ? -25.19900 32.12600 21.32000 1.000 100.68000 141 ILE E CA 1
ATOM 6709 C C . ILE E 1 141 ? -25.91000 33.23400 20.54500 1.000 105.13000 141 ILE E C 1
ATOM 6710 O O . ILE E 1 141 ? -26.72300 33.99500 21.09900 1.000 111.24000 141 ILE E O 1
ATOM 6715 N N . LEU E 1 142 ? -25.66400 33.28400 19.22900 1.000 98.52000 142 LEU E N 1
ATOM 6716 C CA . LEU E 1 142 ? -26.29800 34.26300 18.34700 1.000 101.58000 142 LEU E CA 1
ATOM 6717 C C . LEU E 1 142 ? -27.77200 33.96200 18.06200 1.000 108.85000 142 LEU E C 1
ATOM 6718 O O . LEU E 1 142 ? -28.56300 34.87800 17.81100 1.000 108.43000 142 LEU E O 1
ATOM 6723 N N . LYS E 1 143 ? -28.14800 32.70400 17.97000 1.000 113.15000 143 LYS E N 1
ATOM 6724 C CA . LYS E 1 143 ? -29.50200 32.42700 17.52000 1.000 109.56000 143 LYS E CA 1
ATOM 6725 C C . LYS E 1 143 ? -30.48900 32.38900 18.68900 1.000 113.46000 143 LYS E C 1
ATOM 6726 O O . LYS E 1 143 ? -31.69000 32.54500 18.46800 1.000 114.27000 143 LYS E O 1
ATOM 6732 N N . ASN E 1 144 ? -30.01000 32.30100 19.93200 1.000 114.05000 144 ASN E N 1
ATOM 6733 C CA . ASN E 1 144 ? -30.87600 32.20800 21.10500 1.000 113.86000 144 ASN E CA 1
ATOM 6734 C C . ASN E 1 144 ? -31.02900 33.52000 21.84800 1.000 123.37000 144 ASN E C 1
ATOM 6735 O O . ASN E 1 144 ? -31.47500 33.51000 23.00000 1.000 124.29000 144 ASN E O 1
ATOM 6740 N N . ASP E 1 145 ? -30.60500 34.63600 21.26400 1.000 126.01000 145 ASP E N 1
ATOM 6741 C CA . ASP E 1 145 ? -30.65300 35.92100 21.95800 1.000 125.30000 145 ASP E CA 1
ATOM 6742 C C . ASP E 1 145 ? -30.82600 37.01200 20.92100 1.000 127.83000 145 ASP E C 1
ATOM 6743 O O . ASP E 1 145 ? -29.84800 37.58300 20.42100 1.000 114.14000 145 ASP E O 1
ATOM 6748 N N . PRO E 1 146 ? -32.07500 37.31400 20.54300 1.000 132.31000 146 PRO E N 1
ATOM 6749 C CA . PRO E 1 146 ? -32.28500 38.20900 19.39100 1.000 130.15000 146 PRO E CA 1
ATOM 6750 C C . PRO E 1 146 ? -32.22200 39.69500 19.72400 1.000 131.81000 146 PRO E C 1
ATOM 6751 O O . PRO E 1 146 ? -32.18500 40.51500 18.79200 1.000 129.70000 146 PRO E O 1
ATOM 6755 N N . THR E 1 147 ? -32.24700 40.07800 21.00700 1.000 128.62000 147 THR E N 1
ATOM 6756 C CA . THR E 1 147 ? -31.76800 41.41100 21.33200 1.000 123.44000 147 THR E CA 1
ATOM 6757 C C . THR E 1 147 ? -30.35200 41.55700 20.81400 1.000 126.74000 147 THR E C 1
ATOM 6758 O O . THR E 1 147 ? -29.99700 42.58900 20.23400 1.000 125.57000 147 THR E O 1
ATOM 6762 N N . PHE E 1 148 ? -29.55600 40.48600 20.93100 1.000 130.22000 148 PHE E N 1
ATOM 6763 C CA . PHE E 1 148 ? -28.18300 40.51800 20.44300 1.000 123.50000 148 PHE E CA 1
ATOM 6764 C C . PHE E 1 148 ? -28.17200 40.82800 18.94700 1.000 120.42000 148 PHE E C 1
ATOM 6765 O O . PHE E 1 148 ? -27.44300 41.72400 18.50900 1.000 117.68000 148 PHE E O 1
ATOM 6773 N N . ILE E 1 149 ? -28.98300 40.11200 18.13700 1.000 118.10000 149 ILE E N 1
ATOM 6774 C CA . ILE E 1 149 ? -28.77700 40.24200 16.68100 1.000 120.78000 149 ILE E CA 1
ATOM 6775 C C . ILE E 1 149 ? -29.25400 41.61400 16.22800 1.000 123.85000 149 ILE E C 1
ATOM 6776 O O . ILE E 1 149 ? -28.77600 42.12800 15.20300 1.000 120.50000 149 ILE E O 1
ATOM 6781 N N . GLN E 1 150 ? -30.16500 42.25500 16.99200 1.000 128.37000 150 GLN E N 1
ATOM 6782 C CA . GLN E 1 150 ? -30.60600 43.59600 16.60200 1.000 129.34000 150 GLN E CA 1
ATOM 6783 C C . GLN E 1 150 ? -29.58200 44.65200 16.97800 1.000 122.83000 150 GLN E C 1
ATOM 6784 O O . GLN E 1 150 ? -29.38200 45.60300 16.22100 1.000 125.77000 150 GLN E O 1
ATOM 6790 N N . LEU E 1 151 ? -28.92100 44.48600 18.12800 1.000 122.73000 151 LEU E N 1
ATOM 6791 C CA . LEU E 1 151 ? -27.73100 45.26600 18.47100 1.000 126.90000 151 LEU E CA 1
ATOM 6792 C C . LEU E 1 151 ? -26.60000 45.14600 17.43600 1.000 125.84000 151 LEU E C 1
ATOM 6793 O O . LEU E 1 151 ? -25.79000 46.06500 17.31800 1.000 132.23000 151 LEU E O 1
ATOM 6798 N N . LEU E 1 152 ? -26.49200 44.02500 16.71900 1.000 117.06000 152 LEU E N 1
ATOM 6799 C CA . LEU E 1 152 ? -25.50600 43.77000 15.66400 1.000 118.32000 152 LEU E CA 1
ATOM 6800 C C . LEU E 1 152 ? -25.97300 44.04600 14.25400 1.000 124.02000 152 LEU E C 1
ATOM 6801 O O . LEU E 1 152 ? -25.16900 44.50600 13.43500 1.000 123.91000 152 LEU E O 1
ATOM 6806 N N . ASN E 1 153 ? -27.20900 43.70900 13.91900 1.000 125.82000 153 ASN E N 1
ATOM 6807 C CA . ASN E 1 153 ? -27.49900 43.86600 12.50700 1.000 126.03000 153 ASN E CA 1
ATOM 6808 C C . ASN E 1 153 ? -28.37200 45.11000 12.36100 1.000 133.67000 153 ASN E C 1
ATOM 6809 O O . ASN E 1 153 ? -27.86800 46.14200 11.88800 1.000 131.55000 153 ASN E O 1
ATOM 6814 N N . PRO E 1 154 ? -29.64200 45.11100 12.84000 1.000 135.57000 154 PRO E N 1
ATOM 6815 C CA . PRO E 1 154 ? -30.45900 46.32100 12.70600 1.000 140.14000 154 PRO E CA 1
ATOM 6816 C C . PRO E 1 154 ? -29.78800 47.55100 13.29200 1.000 144.29000 154 PRO E C 1
ATOM 6817 O O . PRO E 1 154 ? -29.48200 48.50300 12.56600 1.000 141.71000 154 PRO E O 1
ATOM 6821 N N . ARG E 1 155 ? -29.55100 47.53900 14.60700 1.000 142.06000 155 ARG E N 1
ATOM 6822 C CA . ARG E 1 155 ? -29.09900 48.75800 15.27100 1.000 145.27000 155 ARG E CA 1
ATOM 6823 C C . ARG E 1 155 ? -27.81200 49.26800 14.63700 1.000 140.86000 155 ARG E C 1
ATOM 6824 O O . ARG E 1 155 ? -27.74000 50.42900 14.23100 1.000 140.98000 155 ARG E O 1
ATOM 6832 N N . CYS E 1 156 ? -26.82900 48.38700 14.44300 1.000 139.30000 156 CYS E N 1
ATOM 6833 C CA . CYS E 1 156 ? -25.60000 48.77600 13.75600 1.000 137.81000 156 CYS E CA 1
ATOM 6834 C C . CYS E 1 156 ? -25.87900 49.40600 12.38800 1.000 141.49000 156 CYS E C 1
ATOM 6835 O O . CYS E 1 156 ? -25.23800 50.39500 12.02000 1.000 138.96000 156 CYS E O 1
ATOM 6838 N N . VAL E 1 157 ? -26.81900 48.84200 11.61300 1.000 148.87000 157 VAL E N 1
ATOM 6839 C CA . VAL E 1 157 ? -27.25100 49.47300 10.35700 1.000 150.76000 157 VAL E CA 1
ATOM 6840 C C . VAL E 1 157 ? -27.63200 50.92900 10.59600 1.000 151.14000 157 VAL E C 1
ATOM 6841 O O . VAL E 1 157 ? -27.27200 51.82900 9.82100 1.000 150.82000 157 VAL E O 1
ATOM 6845 N N . GLU E 1 158 ? -28.36100 51.17900 11.68400 1.000 148.92000 158 GLU E N 1
ATOM 6846 C CA . GLU E 1 158 ? -28.79700 52.53300 11.99200 1.000 150.78000 158 GLU E CA 1
ATOM 6847 C C . GLU E 1 158 ? -27.62800 53.41800 12.41300 1.000 153.60000 158 GLU E C 1
ATOM 6848 O O . GLU E 1 158 ? -27.47600 54.52500 11.88800 1.000 155.98000 158 GLU E O 1
ATOM 6854 N N . ASN E 1 159 ? -26.77600 52.96000 13.35000 1.000 153.25000 159 ASN E N 1
ATOM 6855 C CA . ASN E 1 159 ? -25.63700 53.80800 13.71800 1.000 145.97000 159 ASN E CA 1
ATOM 6856 C C . ASN E 1 159 ? -24.71600 54.02900 12.52900 1.000 145.65000 159 ASN E C 1
ATOM 6857 O O . ASN E 1 159 ? -24.02200 55.04600 12.47500 1.000 147.64000 159 ASN E O 1
ATOM 6862 N N . LEU E 1 160 ? -24.69500 53.10400 11.56400 1.000 146.43000 160 LEU E N 1
ATOM 6863 C CA . LEU E 1 160 ? -23.88800 53.34200 10.37400 1.000 146.89000 160 LEU E CA 1
ATOM 6864 C C . LEU E 1 160 ? -24.37100 54.59400 9.65900 1.000 151.66000 160 LEU E C 1
ATOM 6865 O O . LEU E 1 160 ? -23.57500 55.48300 9.34500 1.000 152.69000 160 LEU E O 1
ATOM 6870 N N . GLN E 1 161 ? -25.68100 54.71600 9.43200 1.000 155.98000 161 GLN E N 1
ATOM 6871 C CA . GLN E 1 161 ? -26.14100 55.92600 8.75700 1.000 161.61000 161 GLN E CA 1
ATOM 6872 C C . GLN E 1 161 ? -26.00200 57.16200 9.65200 1.000 165.99000 161 GLN E C 1
ATOM 6873 O O . GLN E 1 161 ? -25.83800 58.27100 9.13300 1.000 170.34000 161 GLN E O 1
ATOM 6879 N N . THR E 1 162 ? -26.03100 56.99900 10.98400 1.000 163.06000 162 THR E N 1
ATOM 6880 C CA . THR E 1 162 ? -25.80700 58.13400 11.88700 1.000 162.31000 162 THR E CA 1
ATOM 6881 C C . THR E 1 162 ? -24.38400 58.67100 11.76200 1.000 162.88000 162 THR E C 1
ATOM 6882 O O . THR E 1 162 ? -24.17100 59.87400 11.56800 1.000 165.81000 162 THR E O 1
ATOM 6886 N N . VAL E 1 163 ? -23.39400 57.78300 11.86700 1.000 159.78000 163 VAL E N 1
ATOM 6887 C CA . VAL E 1 163 ? -21.99200 58.16400 11.77100 1.000 154.38000 163 VAL E CA 1
ATOM 6888 C C . VAL E 1 163 ? -21.58500 58.45900 10.32200 1.000 163.31000 163 VAL E C 1
ATOM 6889 O O . VAL E 1 163 ? -20.57500 59.13400 10.08300 1.000 166.13000 163 VAL E O 1
ATOM 6893 N N . LEU E 1 164 ? -22.36600 57.98900 9.34100 1.000 167.99000 164 LEU E N 1
ATOM 6894 C CA . LEU E 1 164 ? -22.19200 58.41000 7.95100 1.000 168.85000 164 LEU E CA 1
ATOM 6895 C C . LEU E 1 164 ? -22.87700 59.73500 7.64000 1.000 176.47000 164 LEU E C 1
ATOM 6896 O O . LEU E 1 164 ? -22.44000 60.44200 6.72500 1.000 178.64000 164 LEU E O 1
ATOM 6901 N N . ARG E 1 165 ? -23.97300 60.06400 8.33600 1.000 179.70000 165 ARG E N 1
ATOM 6902 C CA . ARG E 1 165 ? -24.65800 61.33400 8.08800 1.000 194.04000 165 ARG E CA 1
ATOM 6903 C C . ARG E 1 165 ? -23.84100 62.49300 8.64500 1.000 189.66000 165 ARG E C 1
ATOM 6904 O O . ARG E 1 165 ? -23.50600 63.44000 7.92300 1.000 212.50000 165 ARG E O 1
ATOM 6912 N N . ALA E 1 166 ? -23.48400 62.42500 9.92600 1.000 179.99000 166 ALA E N 1
ATOM 6913 C CA . ALA E 1 166 ? -22.36900 63.22900 10.40400 1.000 175.92000 166 ALA E CA 1
ATOM 6914 C C . ALA E 1 166 ? -21.10800 62.66000 9.76500 1.000 170.96000 166 ALA E C 1
ATOM 6915 O O . ALA E 1 166 ? -20.26100 62.07400 10.44600 1.000 163.09000 166 ALA E O 1
ATOM 6917 N N . GLY E 1 167 ? -20.99700 62.82500 8.45300 1.000 172.45000 167 GLY E N 1
ATOM 6918 C CA . GLY E 1 167 ? -20.10300 62.04700 7.63100 1.000 171.80000 167 GLY E CA 1
ATOM 6919 C C . GLY E 1 167 ? -19.70300 62.85300 6.42600 1.000 174.15000 167 GLY E C 1
ATOM 6920 O O . GLY E 1 167 ? -19.91600 64.06300 6.37800 1.000 178.51000 167 GLY E O 1
ATOM 6921 N N . LYS E 1 168 ? -19.11100 62.16400 5.45000 1.000 175.60000 168 LYS E N 1
ATOM 6922 C CA . LYS E 1 168 ? -18.76100 62.75000 4.15600 1.000 179.27000 168 LYS E CA 1
ATOM 6923 C C . LYS E 1 168 ? -17.75600 63.88600 4.28800 1.000 184.85000 168 LYS E C 1
ATOM 6924 O O . LYS E 1 168 ? -16.79100 63.95000 3.51900 1.000 187.21000 168 LYS E O 1
ATOM 6930 N N . THR E 1 169 ? -17.98300 64.78700 5.24800 1.000 185.62000 169 THR E N 1
ATOM 6931 C CA . THR E 1 169 ? -17.12500 65.93800 5.49900 1.000 179.10000 169 THR E CA 1
ATOM 6932 C C . THR E 1 169 ? -15.66600 65.50800 5.47500 1.000 181.32000 169 THR E C 1
ATOM 6933 O O . THR E 1 169 ? -14.82500 66.16400 4.85200 1.000 183.69000 169 THR E O 1
ATOM 6937 N N . ALA E 1 170 ? -15.36600 64.37500 6.09600 1.000 179.93000 170 ALA E N 1
ATOM 6938 C CA . ALA E 1 170 ? -14.00700 63.86700 6.08800 1.000 179.54000 170 ALA E CA 1
ATOM 6939 C C . ALA E 1 170 ? -13.73800 62.90800 4.93300 1.000 183.87000 170 ALA E C 1
ATOM 6940 O O . ALA E 1 170 ? -12.57100 62.60700 4.65700 1.000 179.80000 170 ALA E O 1
ATOM 6942 N N . LEU E 1 171 ? -14.77600 62.44400 4.23500 1.000 186.93000 171 LEU E N 1
ATOM 6943 C CA . LEU E 1 171 ? -14.58300 61.50200 3.14000 1.000 188.51000 171 LEU E CA 1
ATOM 6944 C C . LEU E 1 171 ? -14.01800 62.14900 1.87300 1.000 191.22000 171 LEU E C 1
ATOM 6945 O O . LEU E 1 171 ? -13.63500 61.42700 0.94400 1.000 192.71000 171 LEU E O 1
ATOM 6950 N N . GLU E 1 172 ? -13.94300 63.47600 1.81100 1.000 191.86000 172 GLU E N 1
ATOM 6951 C CA . GLU E 1 172 ? -13.47100 64.16000 0.60600 1.000 192.75000 172 GLU E CA 1
ATOM 6952 C C . GLU E 1 172 ? -12.08700 64.74600 0.81900 1.000 187.67000 172 GLU E C 1
ATOM 6953 O O . GLU E 1 172 ? -11.91300 65.60100 1.68100 1.000 179.73000 172 GLU E O 1
ATOM 6959 N N . SER E 1 185 ? 17.42100 53.14400 -5.64700 1.000 196.14000 185 SER E N 1
ATOM 6960 C CA . SER E 1 185 ? 18.72500 52.81500 -5.08200 1.000 199.19000 185 SER E CA 1
ATOM 6961 C C . SER E 1 185 ? 19.08400 51.35700 -5.30600 1.000 209.83000 185 SER E C 1
ATOM 6962 O O . SER E 1 185 ? 18.34400 50.46000 -4.91000 1.000 208.20000 185 SER E O 1
ATOM 6965 N N . SER E 1 186 ? 20.24200 51.13500 -5.91900 1.000 212.79000 186 SER E N 1
ATOM 6966 C CA . SER E 1 186 ? 20.69800 49.79500 -6.28600 1.000 217.10000 186 SER E CA 1
ATOM 6967 C C . SER E 1 186 ? 21.66400 49.24200 -5.23700 1.000 221.04000 186 SER E C 1
ATOM 6968 O O . SER E 1 186 ? 22.84100 48.98900 -5.50000 1.000 220.30000 186 SER E O 1
ATOM 6971 N N . THR E 1 187 ? 21.13800 49.03500 -4.02600 1.000 223.66000 187 THR E N 1
ATOM 6972 C CA . THR E 1 187 ? 21.94700 48.57900 -2.89600 1.000 225.49000 187 THR E CA 1
ATOM 6973 C C . THR E 1 187 ? 21.76900 47.07800 -2.64900 1.000 227.35000 187 THR E C 1
ATOM 6974 O O . THR E 1 187 ? 21.60100 46.30900 -3.60200 1.000 226.80000 187 THR E O 1
ATOM 6978 N N . ALA E 1 188 ? 21.83400 46.64100 -1.38800 1.000 227.46000 188 ALA E N 1
ATOM 6979 C CA . ALA E 1 188 ? 21.61200 45.23500 -1.07200 1.000 223.56000 188 ALA E CA 1
ATOM 6980 C C . ALA E 1 188 ? 20.15200 44.85400 -1.32000 1.000 224.94000 188 ALA E C 1
ATOM 6981 O O . ALA E 1 188 ? 19.23200 45.62800 -1.03000 1.000 225.26000 188 ALA E O 1
ATOM 6983 N N . GLU E 1 189 ? 19.95300 43.65200 -1.87700 1.000 225.57000 189 GLU E N 1
ATOM 6984 C CA . GLU E 1 189 ? 18.64100 43.13300 -2.29600 1.000 224.95000 189 GLU E CA 1
ATOM 6985 C C . GLU E 1 189 ? 18.05900 43.89800 -3.48800 1.000 225.14000 189 GLU E C 1
ATOM 6986 O O . GLU E 1 189 ? 16.83800 44.07100 -3.58400 1.000 223.72000 189 GLU E O 1
ATOM 6992 N N . MET E 1 190 ? 18.90500 44.33300 -4.42500 1.000 225.64000 190 MET E N 1
ATOM 6993 C CA . MET E 1 190 ? 18.41500 45.14300 -5.53500 1.000 224.88000 190 MET E CA 1
ATOM 6994 C C . MET E 1 190 ? 19.47700 45.12200 -6.63600 1.000 225.01000 190 MET E C 1
ATOM 6995 O O . MET E 1 190 ? 20.60800 44.66800 -6.42800 1.000 222.74000 190 MET E O 1
ATOM 7000 N N . SER E 1 191 ? 19.07400 45.57800 -7.83100 1.000 228.54000 191 SER E N 1
ATOM 7001 C CA . SER E 1 191 ? 19.90800 45.60600 -9.03400 1.000 225.69000 191 SER E CA 1
ATOM 7002 C C . SER E 1 191 ? 19.63100 46.85600 -9.87600 1.000 223.80000 191 SER E C 1
ATOM 7003 O O . SER E 1 191 ? 20.49000 47.73800 -9.99200 1.000 219.78000 191 SER E O 1
ATOM 7006 N N . THR E 1 192 ? 18.43300 46.94000 -10.46100 1.000 225.22000 192 THR E N 1
ATOM 7007 C CA . THR E 1 192 ? 18.04900 48.04200 -11.34600 1.000 223.99000 192 THR E CA 1
ATOM 7008 C C . THR E 1 192 ? 16.57700 48.38800 -11.11900 1.000 225.42000 192 THR E C 1
ATOM 7009 O O . THR E 1 192 ? 15.68600 47.81600 -11.76400 1.000 226.44000 192 THR E O 1
ATOM 7013 N N . PRO E 1 193 ? 16.27700 49.34400 -10.21200 1.000 226.15000 193 PRO E N 1
ATOM 7014 C CA . PRO E 1 193 ? 14.86000 49.59100 -9.91700 1.000 226.11000 193 PRO E CA 1
ATOM 7015 C C . PRO E 1 193 ? 14.22400 50.64100 -10.82200 1.000 225.48000 193 PRO E C 1
ATOM 7016 O O . PRO E 1 193 ? 14.93000 51.26200 -11.61300 1.000 226.42000 193 PRO E O 1
ATOM 7020 N N . THR E 1 222 ? 6.78500 47.55100 -9.11100 1.000 165.98000 222 THR E N 1
ATOM 7021 C CA . THR E 1 222 ? 6.26400 46.78600 -7.98100 1.000 173.61000 222 THR E CA 1
ATOM 7022 C C . THR E 1 222 ? 5.48100 47.75300 -7.08200 1.000 178.81000 222 THR E C 1
ATOM 7023 O O . THR E 1 222 ? 5.78500 48.94800 -7.05600 1.000 178.23000 222 THR E O 1
ATOM 7027 N N . VAL E 1 223 ? 4.47500 47.24200 -6.36200 1.000 183.36000 223 VAL E N 1
ATOM 7028 C CA . VAL E 1 223 ? 3.51800 48.05200 -5.60700 1.000 190.81000 223 VAL E CA 1
ATOM 7029 C C . VAL E 1 223 ? 3.84500 48.00400 -4.11500 1.000 195.63000 223 VAL E C 1
ATOM 7030 O O . VAL E 1 223 ? 4.34000 46.99300 -3.60200 1.000 198.71000 223 VAL E O 1
ATOM 7034 N N . MET E 1 224 ? 3.56400 49.11300 -3.41200 1.000 189.81000 224 MET E N 1
ATOM 7035 C CA . MET E 1 224 ? 3.67300 49.14000 -1.95100 1.000 188.85000 224 MET E CA 1
ATOM 7036 C C . MET E 1 224 ? 2.86400 50.32900 -1.42900 1.000 193.05000 224 MET E C 1
ATOM 7037 O O . MET E 1 224 ? 3.33500 51.46700 -1.49700 1.000 198.48000 224 MET E O 1
ATOM 7042 N N . VAL E 1 225 ? 1.66300 50.05500 -0.89400 1.000 194.46000 225 VAL E N 1
ATOM 7043 C CA . VAL E 1 225 ? 0.79500 51.08900 -0.31900 1.000 190.23000 225 VAL E CA 1
ATOM 7044 C C . VAL E 1 225 ? 1.06900 51.21900 1.17700 1.000 185.09000 225 VAL E C 1
ATOM 7045 O O . VAL E 1 225 ? 1.03700 50.22800 1.91600 1.000 188.15000 225 VAL E O 1
ATOM 7049 N N . LEU E 1 226 ? 1.32300 52.43900 1.63400 1.000 176.71000 226 LEU E N 1
ATOM 7050 C CA . LEU E 1 226 ? 1.63500 52.62800 3.04100 1.000 179.05000 226 LEU E CA 1
ATOM 7051 C C . LEU E 1 226 ? 0.92900 53.87700 3.54200 1.000 184.07000 226 LEU E C 1
ATOM 7052 O O . LEU E 1 226 ? 0.73000 54.82800 2.77400 1.000 184.93000 226 LEU E O 1
ATOM 7057 N N . PRO E 1 227 ? 0.49100 53.89000 4.83000 1.000 185.63000 227 PRO E N 1
ATOM 7058 C CA . PRO E 1 227 ? -0.21200 55.07100 5.35300 1.000 182.76000 227 PRO E CA 1
ATOM 7059 C C . PRO E 1 227 ? 0.66400 56.01900 6.15900 1.000 182.82000 227 PRO E C 1
ATOM 7060 O O . PRO E 1 227 ? 1.61100 55.60300 6.84100 1.000 176.71000 227 PRO E O 1
ATOM 7064 N N . ASN E 1 228 ? 0.33400 57.31000 6.06100 1.000 188.52000 228 ASN E N 1
ATOM 7065 C CA . ASN E 1 228 ? 0.86000 58.36300 6.92400 1.000 190.61000 228 ASN E CA 1
ATOM 7066 C C . ASN E 1 228 ? -0.28600 58.96500 7.72900 1.000 189.43000 228 ASN E C 1
ATOM 7067 O O . ASN E 1 228 ? -1.33400 58.32700 7.87800 1.000 186.59000 228 ASN E O 1
ATOM 7072 N N . HIS E 1 229 ? -0.11900 60.17300 8.25300 1.000 187.70000 229 HIS E N 1
ATOM 7073 C CA . HIS E 1 229 ? -1.23300 60.81500 8.94400 1.000 186.31000 229 HIS E CA 1
ATOM 7074 C C . HIS E 1 229 ? -2.25200 61.25500 7.89200 1.000 189.33000 229 HIS E C 1
ATOM 7075 O O . HIS E 1 229 ? -2.10700 62.30900 7.26900 1.000 187.16000 229 HIS E O 1
ATOM 7082 N N . ASP E 1 230 ? -3.27300 60.41100 7.67600 1.000 194.08000 230 ASP E N 1
ATOM 7083 C CA . ASP E 1 230 ? -4.43900 60.54900 6.76300 1.000 193.49000 230 ASP E CA 1
ATOM 7084 C C . ASP E 1 230 ? -4.19800 60.10300 5.32000 1.000 191.64000 230 ASP E C 1
ATOM 7085 O O . ASP E 1 230 ? -5.07700 60.34400 4.46900 1.000 187.28000 230 ASP E O 1
ATOM 7090 N N . ALA E 1 231 ? -3.06800 59.45100 5.01200 1.000 194.07000 231 ALA E N 1
ATOM 7091 C CA . ALA E 1 231 ? -2.77600 58.88000 3.69100 1.000 192.79000 231 ALA E CA 1
ATOM 7092 C C . ALA E 1 231 ? -2.89100 59.89900 2.55800 1.000 195.98000 231 ALA E C 1
ATOM 7093 O O . ALA E 1 231 ? -2.05800 60.80900 2.45100 1.000 194.84000 231 ALA E O 1
ATOM 7095 N N . THR E 1 232 ? -3.89600 59.72700 1.68700 1.000 196.78000 232 THR E N 1
ATOM 7096 C CA . THR E 1 232 ? -4.19500 60.68000 0.60100 1.000 191.48000 232 THR E CA 1
ATOM 7097 C C . THR E 1 232 ? -5.69800 60.99200 0.49600 1.000 178.16000 232 THR E C 1
ATOM 7098 O O . THR E 1 232 ? -6.33300 61.44200 1.45300 1.000 167.33000 232 THR E O 1
ATOM 7102 N N . GLY F 2 2 ? 6.25000 35.10500 11.44700 1.000 129.16000 1 GLY F N 1
ATOM 7103 C CA . GLY F 2 2 ? 5.64300 36.32900 10.95600 1.000 132.61000 1 GLY F CA 1
ATOM 7104 C C . GLY F 2 2 ? 6.25300 37.55900 11.58900 1.000 136.76000 1 GLY F C 1
ATOM 7105 O O . GLY F 2 2 ? 5.82000 38.00000 12.65900 1.000 136.84000 1 GLY F O 1
ATOM 7106 N N . SER F 2 3 ? 7.27200 38.10900 10.91700 1.000 145.03000 2 SER F N 1
ATOM 7107 C CA . SER F 2 3 ? 8.22500 39.17400 11.23600 1.000 146.16000 2 SER F CA 1
ATOM 7108 C C . SER F 2 3 ? 7.68400 40.54300 10.80200 1.000 147.38000 2 SER F C 1
ATOM 7109 O O . SER F 2 3 ? 7.01500 40.64900 9.76400 1.000 146.77000 2 SER F O 1
ATOM 7112 N N . PRO F 2 4 ? 7.96800 41.58400 11.59600 1.000 145.05000 3 PRO F N 1
ATOM 7113 C CA . PRO F 2 4 ? 7.41300 42.92600 11.32000 1.000 150.49000 3 PRO F CA 1
ATOM 7114 C C . PRO F 2 4 ? 7.93500 43.54500 10.02400 1.000 156.90000 3 PRO F C 1
ATOM 7115 O O . PRO F 2 4 ? 9.13500 43.51000 9.74500 1.000 158.59000 3 PRO F O 1
ATOM 7119 N N . ASN F 2 5 ? 7.02300 44.14500 9.24400 1.000 156.83000 4 ASN F N 1
ATOM 7120 C CA . ASN F 2 5 ? 7.37100 44.94200 8.05500 1.000 160.42000 4 ASN F CA 1
ATOM 7121 C C . ASN F 2 5 ? 7.23600 46.43000 8.40200 1.000 162.53000 4 ASN F C 1
ATOM 7122 O O . ASN F 2 5 ? 6.18700 47.04600 8.18300 1.000 157.08000 4 ASN F O 1
ATOM 7127 N N . VAL F 2 6 ? 8.32800 47.02100 8.91300 1.000 165.08000 5 VAL F N 1
ATOM 7128 C CA . VAL F 2 6 ? 8.36000 48.40000 9.41800 1.000 165.92000 5 VAL F CA 1
ATOM 7129 C C . VAL F 2 6 ? 9.09300 49.30300 8.42200 1.000 167.77000 5 VAL F C 1
ATOM 7130 O O . VAL F 2 6 ? 10.21700 48.99200 8.01000 1.000 167.56000 5 VAL F O 1
ATOM 7134 N N . GLN F 2 7 ? 8.45600 50.42400 8.04300 1.000 166.96000 6 GLN F N 1
ATOM 7135 C CA . GLN F 2 7 ? 8.97600 51.40400 7.08500 1.000 166.21000 6 GLN F CA 1
ATOM 7136 C C . GLN F 2 7 ? 8.92200 52.80500 7.69400 1.000 169.52000 6 GLN F C 1
ATOM 7137 O O . GLN F 2 7 ? 8.34900 53.00800 8.76500 1.000 171.23000 6 GLN F O 1
ATOM 7143 N N . VAL F 2 8 ? 9.48600 53.79400 6.98300 1.000 170.24000 7 VAL F N 1
ATOM 7144 C CA . VAL F 2 8 ? 9.35200 55.21400 7.37800 1.000 167.73000 7 VAL F CA 1
ATOM 7145 C C . VAL F 2 8 ? 9.31900 56.18300 6.17800 1.000 158.37000 7 VAL F C 1
ATOM 7146 O O . VAL F 2 8 ? 10.19200 56.16800 5.29900 1.000 145.91000 7 VAL F O 1
ATOM 7150 N N . CYS F 2 24 ? 7.49900 55.68700 11.78600 1.000 169.70000 23 CYS F N 1
ATOM 7151 C CA . CYS F 2 24 ? 7.63100 54.32000 11.27800 1.000 169.13000 23 CYS F CA 1
ATOM 7152 C C . CYS F 2 24 ? 6.33200 53.53600 11.45000 1.000 168.10000 23 CYS F C 1
ATOM 7153 O O . CYS F 2 24 ? 5.57300 53.80200 12.38800 1.000 169.79000 23 CYS F O 1
ATOM 7156 N N . HIS F 2 25 ? 6.09500 52.55500 10.56600 1.000 165.31000 24 HIS F N 1
ATOM 7157 C CA . HIS F 2 25 ? 4.83900 51.80000 10.51100 1.000 158.41000 24 HIS F CA 1
ATOM 7158 C C . HIS F 2 25 ? 5.11800 50.30100 10.39200 1.000 157.86000 24 HIS F C 1
ATOM 7159 O O . HIS F 2 25 ? 5.56600 49.83000 9.34100 1.000 158.12000 24 HIS F O 1
ATOM 7166 N N . ALA F 2 26 ? 4.79000 49.55000 11.44700 1.000 153.55000 25 ALA F N 1
ATOM 7167 C CA . ALA F 2 26 ? 4.87600 48.09600 11.47600 1.000 146.11000 25 ALA F CA 1
ATOM 7168 C C . ALA F 2 26 ? 3.54100 47.46300 11.06800 1.000 147.31000 25 ALA F C 1
ATOM 7169 O O . ALA F 2 26 ? 2.48000 48.08700 11.16100 1.000 148.87000 25 ALA F O 1
ATOM 7171 N N . LYS F 2 27 ? 3.60300 46.19700 10.63800 1.000 145.48000 26 LYS F N 1
ATOM 7172 C CA . LYS F 2 27 ? 2.47300 45.50800 10.02000 1.000 137.04000 26 LYS F CA 1
ATOM 7173 C C . LYS F 2 27 ? 2.81600 44.02600 9.91500 1.000 138.85000 26 LYS F C 1
ATOM 7174 O O . LYS F 2 27 ? 3.98600 43.64900 9.98200 1.000 144.56000 26 LYS F O 1
ATOM 7176 N N . ASP F 2 28 ? 1.78400 43.18600 9.81700 1.000 136.06000 27 ASP F N 1
ATOM 7177 C CA . ASP F 2 28 ? 1.94300 41.73100 9.64200 1.000 137.80000 27 ASP F CA 1
ATOM 7178 C C . ASP F 2 28 ? 2.85200 41.08200 10.68100 1.000 132.69000 27 ASP F C 1
ATOM 7179 O O . ASP F 2 28 ? 3.63900 40.19400 10.36400 1.000 137.66000 27 ASP F O 1
ATOM 7184 N N . PHE F 2 29 ? 2.74000 41.48300 11.93300 1.000 130.47000 28 PHE F N 1
ATOM 7185 C CA . PHE F 2 29 ? 3.56200 40.86000 12.96000 1.000 130.47000 28 PHE F CA 1
ATOM 7186 C C . PHE F 2 29 ? 2.72700 39.85300 13.72800 1.000 132.90000 28 PHE F C 1
ATOM 7187 O O . PHE F 2 29 ? 1.53100 40.07600 13.95800 1.000 131.83000 28 PHE F O 1
ATOM 7195 N N . SER F 2 30 ? 3.35200 38.72600 14.11300 1.000 131.33000 29 SER F N 1
ATOM 7196 C CA . SER F 2 30 ? 2.44900 37.64000 14.48000 1.000 141.22000 29 SER F CA 1
ATOM 7197 C C . SER F 2 30 ? 1.98900 37.76900 15.92100 1.000 142.46000 29 SER F C 1
ATOM 7198 O O . SER F 2 30 ? 0.78900 37.97500 16.13400 1.000 160.56000 29 SER F O 1
ATOM 7201 N N . PRO F 2 31 ? 2.84100 37.67600 16.93700 1.000 134.40000 30 PRO F N 1
ATOM 7202 C CA . PRO F 2 31 ? 2.38300 38.10400 18.25200 1.000 132.85000 30 PRO F CA 1
ATOM 7203 C C . PRO F 2 31 ? 2.10200 39.59600 18.21300 1.000 132.09000 30 PRO F C 1
ATOM 7204 O O . PRO F 2 31 ? 2.86500 40.35900 17.60500 1.000 136.00000 30 PRO F O 1
ATOM 7208 N N . PRO F 2 32 ? 0.97100 40.05100 18.75800 1.000 131.42000 31 PRO F N 1
ATOM 7209 C CA . PRO F 2 32 ? 0.65700 41.48900 18.72900 1.000 132.92000 31 PRO F CA 1
ATOM 7210 C C . PRO F 2 32 ? 1.41600 42.32600 19.75900 1.000 132.70000 31 PRO F C 1
ATOM 7211 O O . PRO F 2 32 ? 1.24400 43.55500 19.79100 1.000 124.95000 31 PRO F O 1
ATOM 7215 N N . ASN F 2 33 ? 2.22400 41.69400 20.60900 1.000 134.49000 32 ASN F N 1
ATOM 7216 C CA . ASN F 2 33 ? 3.12500 42.39300 21.51800 1.000 134.79000 32 ASN F CA 1
ATOM 7217 C C . ASN F 2 33 ? 4.24500 42.99700 20.69000 1.000 134.80000 32 ASN F C 1
ATOM 7218 O O . ASN F 2 33 ? 5.15100 42.29400 20.23000 1.000 134.54000 32 ASN F O 1
ATOM 7223 N N . ILE F 2 34 ? 4.15600 44.30300 20.46500 1.000 133.10000 33 ILE F N 1
ATOM 7224 C CA . ILE F 2 34 ? 5.17600 45.05500 19.75000 1.000 132.94000 33 ILE F CA 1
ATOM 7225 C C . ILE F 2 34 ? 5.35500 46.38300 20.47000 1.000 131.37000 33 ILE F C 1
ATOM 7226 O O . ILE F 2 34 ? 4.38700 46.97500 20.95700 1.000 129.19000 33 ILE F O 1
ATOM 7231 N N . LYS F 2 35 ? 6.59900 46.82800 20.58900 1.000 142.65000 34 LYS F N 1
ATOM 7232 C CA . LYS F 2 35 ? 6.89800 48.16600 21.08400 1.000 143.07000 34 LYS F CA 1
ATOM 7233 C C . LYS F 2 35 ? 7.70300 48.89700 20.01900 1.000 143.78000 34 LYS F C 1
ATOM 7234 O O . LYS F 2 35 ? 8.69100 48.36600 19.49900 1.000 137.33000 34 LYS F O 1
ATOM 7240 N N . LEU F 2 36 ? 7.23600 50.08600 19.66300 1.000 150.43000 35 LEU F N 1
ATOM 7241 C CA . LEU F 2 36 ? 7.93600 51.00200 18.77700 1.000 159.40000 35 LEU F CA 1
ATOM 7242 C C . LEU F 2 36 ? 8.62100 52.09800 19.60000 1.000 165.14000 35 LEU F C 1
ATOM 7243 O O . LEU F 2 36 ? 8.29300 52.32300 20.77300 1.000 164.48000 35 LEU F O 1
ATOM 7248 N N . GLU F 2 37 ? 9.57900 52.78900 18.96400 1.000 172.04000 36 GLU F N 1
ATOM 7249 C CA . GLU F 2 37 ? 10.26900 53.94900 19.53300 1.000 169.29000 36 GLU F CA 1
ATOM 7250 C C . GLU F 2 37 ? 10.30800 55.07800 18.50800 1.000 171.83000 36 GLU F C 1
ATOM 7251 O O . GLU F 2 37 ? 9.98000 54.88200 17.33300 1.000 178.35000 36 GLU F O 1
ATOM 7257 N N . LEU F 2 38 ? 10.71800 56.26400 18.97200 1.000 168.05000 37 LEU F N 1
ATOM 7258 C CA . LEU F 2 38 ? 10.55900 57.55100 18.25700 1.000 169.01000 37 LEU F CA 1
ATOM 7259 C C . LEU F 2 38 ? 9.11600 58.07400 18.33400 1.000 168.04000 37 LEU F C 1
ATOM 7260 O O . LEU F 2 38 ? 8.62800 58.46800 19.39900 1.000 167.51000 37 LEU F O 1
ATOM 7265 N N . ASN F 2 41 ? 22.17700 59.49700 19.93600 1.000 188.83000 40 ASN F N 1
ATOM 7266 C CA . ASN F 2 41 ? 21.63300 59.35800 18.58800 1.000 195.23000 40 ASN F CA 1
ATOM 7267 C C . ASN F 2 41 ? 20.36000 58.49800 18.56700 1.000 189.85000 40 ASN F C 1
ATOM 7268 O O . ASN F 2 41 ? 19.81600 58.20100 17.50300 1.000 185.81000 40 ASN F O 1
ATOM 7273 N N . GLY F 2 42 ? 19.90200 58.08200 19.74500 1.000 185.96000 41 GLY F N 1
ATOM 7274 C CA . GLY F 2 42 ? 18.66600 57.33500 19.83200 1.000 183.78000 41 GLY F CA 1
ATOM 7275 C C . GLY F 2 42 ? 17.51400 58.30300 19.92800 1.000 182.60000 41 GLY F C 1
ATOM 7276 O O . GLY F 2 42 ? 17.35800 58.96100 20.96100 1.000 183.67000 41 GLY F O 1
ATOM 7277 N N . ARG F 2 43 ? 16.70500 58.40900 18.86800 1.000 182.24000 42 ARG F N 1
ATOM 7278 C CA . ARG F 2 43 ? 15.75400 59.51800 18.73200 1.000 180.63000 42 ARG F CA 1
ATOM 7279 C C . ARG F 2 43 ? 14.54800 59.31300 19.65300 1.000 175.74000 42 ARG F C 1
ATOM 7280 O O . ARG F 2 43 ? 13.40800 59.17600 19.21100 1.000 175.03000 42 ARG F O 1
ATOM 7288 N N . ILE F 2 44 ? 14.80800 59.34500 20.96400 1.000 173.96000 43 ILE F N 1
ATOM 7289 C CA . ILE F 2 44 ? 13.76100 59.09800 21.95400 1.000 171.68000 43 ILE F CA 1
ATOM 7290 C C . ILE F 2 44 ? 12.96700 60.37500 22.24000 1.000 165.55000 43 ILE F C 1
ATOM 7291 O O . ILE F 2 44 ? 13.17000 61.04900 23.25200 1.000 168.38000 43 ILE F O 1
ATOM 7296 N N . ILE F 2 45 ? 12.00900 60.70900 21.37100 1.000 159.22000 44 ILE F N 1
ATOM 7297 C CA . ILE F 2 45 ? 11.36600 62.00000 21.38100 1.000 162.52000 44 ILE F CA 1
ATOM 7298 C C . ILE F 2 45 ? 9.89900 61.82500 21.82500 1.000 166.94000 44 ILE F C 1
ATOM 7299 O O . ILE F 2 45 ? 9.10400 61.24100 21.07900 1.000 174.00000 44 ILE F O 1
ATOM 7304 N N . PRO F 2 46 ? 9.50600 62.32800 23.01300 1.000 163.33000 45 PRO F N 1
ATOM 7305 C CA . PRO F 2 46 ? 8.13700 62.29000 23.57600 1.000 158.91000 45 PRO F CA 1
ATOM 7306 C C . PRO F 2 46 ? 7.24500 63.48900 23.22200 1.000 153.65000 45 PRO F C 1
ATOM 7307 O O . PRO F 2 46 ? 7.19000 63.92700 22.07200 1.000 151.93000 45 PRO F O 1
ATOM 7311 N N . GLN F 2 50 ? 2.59900 56.46200 19.87700 1.000 159.26000 49 GLN F N 1
ATOM 7312 C CA . GLN F 2 50 ? 2.02000 55.25400 19.29400 1.000 155.50000 49 GLN F CA 1
ATOM 7313 C C . GLN F 2 50 ? 0.61500 55.57600 18.74300 1.000 151.42000 49 GLN F C 1
ATOM 7314 O O . GLN F 2 50 ? -0.11800 56.39700 19.31600 1.000 143.78000 49 GLN F O 1
ATOM 7320 N N . SER F 2 51 ? 0.24100 54.95000 17.62400 1.000 150.23000 50 SER F N 1
ATOM 7321 C CA . SER F 2 51 ? -1.16100 54.92700 17.21600 1.000 140.82000 50 SER F CA 1
ATOM 7322 C C . SER F 2 51 ? -1.87400 53.85400 18.02600 1.000 133.05000 50 SER F C 1
ATOM 7323 O O . SER F 2 51 ? -1.33900 53.31000 18.99700 1.000 135.98000 50 SER F O 1
ATOM 7326 N N . ASP F 2 52 ? -3.08500 53.51500 17.61700 1.000 129.96000 51 ASP F N 1
ATOM 7327 C CA . ASP F 2 52 ? -3.84800 52.46800 18.27400 1.000 125.82000 51 ASP F CA 1
ATOM 7328 C C . ASP F 2 52 ? -3.62500 51.14800 17.55000 1.000 118.72000 51 ASP F C 1
ATOM 7329 O O . ASP F 2 52 ? -3.69500 51.08600 16.31700 1.000 121.01000 51 ASP F O 1
ATOM 7334 N N . LEU F 2 53 ? -3.30600 50.10800 18.31100 1.000 111.33000 52 LEU F N 1
ATOM 7335 C CA . LEU F 2 53 ? -3.05700 48.81500 17.69300 1.000 109.23000 52 LEU F CA 1
ATOM 7336 C C . LEU F 2 53 ? -4.36800 48.27800 17.13300 1.000 109.37000 52 LEU F C 1
ATOM 7337 O O . LEU F 2 53 ? -5.34200 48.09600 17.87400 1.000 106.34000 52 LEU F O 1
ATOM 7342 N N . SER F 2 54 ? -4.41700 48.07000 15.82600 1.000 109.23000 53 SER F N 1
ATOM 7343 C CA . SER F 2 54 ? -5.44900 47.19500 15.28600 1.000 112.53000 53 SER F CA 1
ATOM 7344 C C . SER F 2 54 ? -4.91300 46.27300 14.20000 1.000 118.26000 53 SER F C 1
ATOM 7345 O O . SER F 2 54 ? -3.76900 45.80000 14.26500 1.000 114.58000 53 SER F O 1
ATOM 7348 N N . PHE F 2 55 ? -5.75900 45.99800 13.21100 1.000 117.86000 54 PHE F N 1
ATOM 7349 C CA . PHE F 2 55 ? -5.42100 45.09700 12.12500 1.000 121.97000 54 PHE F CA 1
ATOM 7350 C C . PHE F 2 55 ? -6.26900 45.46700 10.91800 1.000 126.42000 54 PHE F C 1
ATOM 7351 O O . PHE F 2 55 ? -7.13000 46.34900 10.98100 1.000 121.28000 54 PHE F O 1
ATOM 7359 N N . GLU F 2 56 ? -6.02400 44.75200 9.82200 1.000 131.68000 55 GLU F N 1
ATOM 7360 C CA . GLU F 2 56 ? -6.84600 44.96600 8.61000 1.000 142.57000 55 GLU F CA 1
ATOM 7361 C C . GLU F 2 56 ? -7.66400 43.70000 8.37200 1.000 144.48000 55 GLU F C 1
ATOM 7362 O O . GLU F 2 56 ? -7.31400 42.65700 8.94200 1.000 138.09000 55 GLU F O 1
ATOM 7368 N N . SER F 2 57 ? -8.71700 43.80200 7.57000 1.000 147.73000 56 SER F N 1
ATOM 7369 C CA . SER F 2 57 ? -9.60100 42.66100 7.29400 1.000 148.76000 56 SER F CA 1
ATOM 7370 C C . SER F 2 57 ? -8.85500 41.38200 6.90400 1.000 139.87000 56 SER F C 1
ATOM 7371 O O . SER F 2 57 ? -9.42800 40.29200 7.00800 1.000 135.35000 56 SER F O 1
ATOM 7374 N N . ASP F 2 58 ? -7.60800 41.47800 6.44000 1.000 139.90000 57 ASP F N 1
ATOM 7375 C CA . ASP F 2 58 ? -6.80400 40.28800 6.20100 1.000 132.27000 57 ASP F CA 1
ATOM 7376 C C . ASP F 2 58 ? -6.18400 39.72900 7.47700 1.000 125.86000 57 ASP F C 1
ATOM 7377 O O . ASP F 2 58 ? -5.50600 38.70400 7.40600 1.000 128.26000 57 ASP F O 1
ATOM 7382 N N . TRP F 2 59 ? -6.41000 40.37100 8.62700 1.000 126.97000 58 TRP F N 1
ATOM 7383 C CA . TRP F 2 59 ? -6.00400 39.98300 10.00100 1.000 121.28000 58 TRP F CA 1
ATOM 7384 C C . TRP F 2 59 ? -4.54000 40.28300 10.32600 1.000 123.44000 58 TRP F C 1
ATOM 7385 O O . TRP F 2 59 ? -4.04000 39.89200 11.39600 1.000 123.46000 58 TRP F O 1
ATOM 7396 N N . SER F 2 60 ? -3.83300 40.98700 9.45200 1.000 127.34000 59 SER F N 1
ATOM 7397 C CA . SER F 2 60 ? -2.44700 41.33300 9.68300 1.000 127.08000 59 SER F CA 1
ATOM 7398 C C . SER F 2 60 ? -2.42600 42.62600 10.46400 1.000 127.75000 59 SER F C 1
ATOM 7399 O O . SER F 2 60 ? -3.03000 43.62000 10.05000 1.000 131.35000 59 SER F O 1
ATOM 7402 N N . PHE F 2 61 ? -1.72900 42.61000 11.58400 1.000 124.41000 60 PHE F N 1
ATOM 7403 C CA . PHE F 2 61 ? -1.82600 43.71300 12.50700 1.000 121.59000 60 PHE F CA 1
ATOM 7404 C C . PHE F 2 61 ? -1.20600 44.96200 11.87900 1.000 128.20000 60 PHE F C 1
ATOM 7405 O O . PHE F 2 61 ? -0.74100 44.94100 10.73000 1.000 132.39000 60 PHE F O 1
ATOM 7413 N N . LYS F 2 62 ? -1.20700 46.06800 12.63600 1.000 125.96000 61 LYS F N 1
ATOM 7414 C CA . LYS F 2 62 ? -0.73800 47.34600 12.11600 1.000 124.83000 61 LYS F CA 1
ATOM 7415 C C . LYS F 2 62 ? -0.69200 48.39900 13.23400 1.000 133.97000 61 LYS F C 1
ATOM 7416 O O . LYS F 2 62 ? -1.59100 48.45800 14.08600 1.000 132.08000 61 LYS F O 1
ATOM 7422 N N . LEU F 2 63 ? 0.36900 49.22100 13.22400 1.000 141.00000 62 LEU F N 1
ATOM 7423 C CA . LEU F 2 63 ? 0.67900 50.20200 14.27000 1.000 138.92000 62 LEU F CA 1
ATOM 7424 C C . LEU F 2 63 ? 1.58200 51.27400 13.67300 1.000 143.55000 62 LEU F C 1
ATOM 7425 O O . LEU F 2 63 ? 2.15100 51.09200 12.59600 1.000 148.09000 62 LEU F O 1
ATOM 7430 N N . THR F 2 64 ? 1.73300 52.38300 14.39800 1.000 146.63000 63 THR F N 1
ATOM 7431 C CA . THR F 2 64 ? 2.52800 53.51200 13.91900 1.000 151.56000 63 THR F CA 1
ATOM 7432 C C . THR F 2 64 ? 3.06600 54.31900 15.10500 1.000 156.23000 63 THR F C 1
ATOM 7433 O O . THR F 2 64 ? 2.64600 54.12800 16.25200 1.000 153.70000 63 THR F O 1
ATOM 7437 N N . ARG F 2 65 ? 4.01800 55.22700 14.82300 1.000 165.39000 64 ARG F N 1
ATOM 7438 C CA . ARG F 2 65 ? 4.66700 56.01700 15.87300 1.000 168.01000 64 ARG F CA 1
ATOM 7439 C C . ARG F 2 65 ? 4.73000 57.51100 15.53500 1.000 175.29000 64 ARG F C 1
ATOM 7440 O O . ARG F 2 65 ? 5.00200 57.89800 14.39100 1.000 178.45000 64 ARG F O 1
ATOM 7448 N N . TYR F 2 66 ? 4.52600 58.34300 16.56800 1.000 177.15000 65 TYR F N 1
ATOM 7449 C CA . TYR F 2 66 ? 4.31700 59.78600 16.43400 1.000 180.71000 65 TYR F CA 1
ATOM 7450 C C . TYR F 2 66 ? 5.62400 60.57000 16.50500 1.000 180.95000 65 TYR F C 1
ATOM 7451 O O . TYR F 2 66 ? 6.28500 60.59700 17.55200 1.000 177.89000 65 TYR F O 1
ATOM 7460 N N . VAL F 2 67 ? 5.93600 61.27700 15.41500 1.000 184.51000 66 VAL F N 1
ATOM 7461 C CA . VAL F 2 67 ? 7.23700 61.89700 15.17600 1.000 184.32000 66 VAL F CA 1
ATOM 7462 C C . VAL F 2 67 ? 7.01600 63.34000 14.70900 1.000 182.13000 66 VAL F C 1
ATOM 7463 O O . VAL F 2 67 ? 6.55700 63.56800 13.58300 1.000 179.02000 66 VAL F O 1
ATOM 7467 N N . GLU F 2 68 ? 7.33300 64.31200 15.57400 1.000 185.69000 67 GLU F N 1
ATOM 7468 C CA . GLU F 2 68 ? 7.18800 65.74100 15.25500 1.000 190.57000 67 GLU F CA 1
ATOM 7469 C C . GLU F 2 68 ? 8.47600 66.24000 14.59100 1.000 194.32000 67 GLU F C 1
ATOM 7470 O O . GLU F 2 68 ? 9.38200 66.75400 15.25600 1.000 195.29000 67 GLU F O 1
ATOM 7476 N N . PHE F 2 69 ? 8.53500 66.12400 13.25400 1.000 192.07000 68 PHE F N 1
ATOM 7477 C CA . PHE F 2 69 ? 9.76700 66.28100 12.47800 1.000 190.73000 68 PHE F CA 1
ATOM 7478 C C . PHE F 2 69 ? 10.52700 67.57200 12.78500 1.000 200.52000 68 PHE F C 1
ATOM 7479 O O . PHE F 2 69 ? 10.09100 68.66700 12.40900 1.000 200.99000 68 PHE F O 1
ATOM 7487 N N . THR F 2 70 ? 11.67300 67.45100 13.46700 1.000 207.46000 69 THR F N 1
ATOM 7488 C CA . THR F 2 70 ? 12.58300 68.57400 13.65400 1.000 212.03000 69 THR F CA 1
ATOM 7489 C C . THR F 2 70 ? 13.70200 68.43700 12.62800 1.000 214.37000 69 THR F C 1
ATOM 7490 O O . THR F 2 70 ? 14.58900 67.58500 12.79600 1.000 210.66000 69 THR F O 1
ATOM 7494 N N . PRO F 2 71 ? 13.69400 69.21800 11.53900 1.000 217.10000 70 PRO F N 1
ATOM 7495 C CA . PRO F 2 71 ? 14.78800 69.12700 10.56100 1.000 221.41000 70 PRO F CA 1
ATOM 7496 C C . PRO F 2 71 ? 16.10000 69.67300 11.11700 1.000 226.99000 70 PRO F C 1
ATOM 7497 O O . PRO F 2 71 ? 16.26200 70.89600 11.21100 1.000 226.62000 70 PRO F O 1
ATOM 7501 N N . GLN F 2 72 ? 17.04000 68.79400 11.49300 1.000 229.37000 71 GLN F N 1
ATOM 7502 C CA . GLN F 2 72 ? 18.33500 69.23400 12.01600 1.000 222.49000 71 GLN F CA 1
ATOM 7503 C C . GLN F 2 72 ? 19.47400 68.85800 11.06600 1.000 213.23000 71 GLN F C 1
ATOM 7504 O O . GLN F 2 72 ? 19.62200 69.48100 10.01100 1.000 216.62000 71 GLN F O 1
ATOM 7510 N N . SER F 2 73 ? 20.28600 67.85100 11.40600 1.000 207.00000 72 SER F N 1
ATOM 7511 C CA . SER F 2 73 ? 21.44500 67.53000 10.57000 1.000 201.43000 72 SER F CA 1
ATOM 7512 C C . SER F 2 73 ? 21.29400 66.20700 9.81700 1.000 198.55000 72 SER F C 1
ATOM 7513 O O . SER F 2 73 ? 20.19600 65.86300 9.36600 1.000 196.22000 72 SER F O 1
ATOM 7516 N N . GLY F 2 74 ? 22.39500 65.47000 9.65400 1.000 196.03000 73 GLY F N 1
ATOM 7517 C CA . GLY F 2 74 ? 22.37300 64.19400 8.95600 1.000 191.62000 73 GLY F CA 1
ATOM 7518 C C . GLY F 2 74 ? 22.86100 63.04600 9.81900 1.000 189.34000 73 GLY F C 1
ATOM 7519 O O . GLY F 2 74 ? 24.00400 63.06200 10.28500 1.000 190.51000 73 GLY F O 1
ATOM 7520 N N . TYR F 2 75 ? 22.00900 62.04500 10.03800 1.000 185.75000 74 TYR F N 1
ATOM 7521 C CA . TYR F 2 75 ? 22.27900 60.97500 11.00600 1.000 182.52000 74 TYR F CA 1
ATOM 7522 C C . TYR F 2 75 ? 22.20100 59.59500 10.34900 1.000 176.77000 74 TYR F C 1
ATOM 7523 O O . TYR F 2 75 ? 21.23300 58.85400 10.53800 1.000 176.74000 74 TYR F O 1
ATOM 7532 N N . SER F 2 78 ? 16.60900 56.61600 15.97500 1.000 177.87000 77 SER F N 1
ATOM 7533 C CA . SER F 2 78 ? 15.48200 56.63700 15.04100 1.000 179.38000 77 SER F CA 1
ATOM 7534 C C . SER F 2 78 ? 14.27200 55.91700 15.62200 1.000 178.30000 77 SER F C 1
ATOM 7535 O O . SER F 2 78 ? 13.79400 56.28000 16.69700 1.000 173.55000 77 SER F O 1
ATOM 7538 N N . CYS F 2 79 ? 13.79300 54.89000 14.90600 1.000 182.58000 78 CYS F N 1
ATOM 7539 C CA . CYS F 2 79 ? 12.64700 54.07500 15.31600 1.000 179.42000 78 CYS F CA 1
ATOM 7540 C C . CYS F 2 79 ? 13.11900 52.66100 15.66200 1.000 175.94000 78 CYS F C 1
ATOM 7541 O O . CYS F 2 79 ? 13.50000 51.8820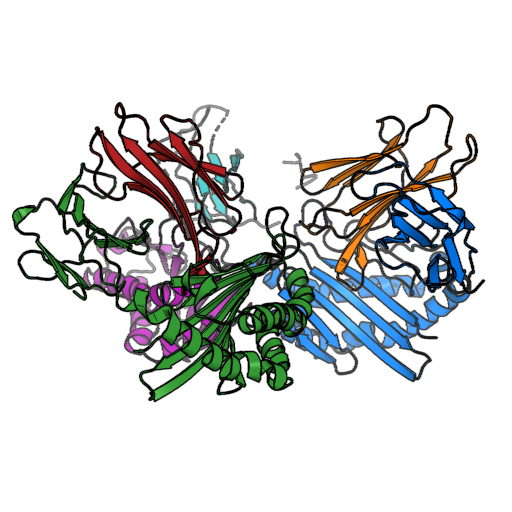0 14.77800 1.000 169.97000 78 CYS F O 1
ATOM 7544 N N . MET F 2 80 ? 13.08400 52.34600 16.95400 1.000 174.37000 79 MET F N 1
ATOM 7545 C CA . MET F 2 80 ? 13.46600 51.05200 17.51000 1.000 171.89000 79 MET F CA 1
ATOM 7546 C C . MET F 2 80 ? 12.21600 50.18200 17.63000 1.000 167.96000 79 MET F C 1
ATOM 7547 O O . MET F 2 80 ? 11.21700 50.61300 18.21500 1.000 166.84000 79 MET F O 1
ATOM 7552 N N . VAL F 2 81 ? 12.26000 48.97200 17.06400 1.000 163.58000 80 VAL F N 1
ATOM 7553 C CA . VAL F 2 81 ? 11.09100 48.09700 16.97100 1.000 155.74000 80 VAL F CA 1
ATOM 7554 C C . VAL F 2 81 ? 11.34200 46.86700 17.83200 1.000 154.03000 80 VAL F C 1
ATOM 7555 O O . VAL F 2 81 ? 12.04600 45.94500 17.41300 1.000 153.43000 80 VAL F O 1
ATOM 7559 N N . THR F 2 82 ? 10.71900 46.82100 19.00600 1.000 153.94000 81 THR F N 1
ATOM 7560 C CA . THR F 2 82 ? 10.78100 45.65700 19.88500 1.000 153.70000 81 THR F CA 1
ATOM 7561 C C . THR F 2 82 ? 9.58900 44.73000 19.60200 1.000 157.27000 81 THR F C 1
ATOM 7562 O O . THR F 2 82 ? 8.42900 45.11900 19.80000 1.000 146.79000 81 THR F O 1
ATOM 7566 N N . HIS F 2 83 ? 9.87400 43.50700 19.13600 1.000 160.80000 82 HIS F N 1
ATOM 7567 C CA . HIS F 2 83 ? 8.85100 42.52100 18.80300 1.000 153.72000 82 HIS F CA 1
ATOM 7568 C C . HIS F 2 83 ? 9.31300 41.14100 19.23500 1.000 161.22000 82 HIS F C 1
ATOM 7569 O O . HIS F 2 83 ? 10.46400 40.77600 18.99100 1.000 165.18000 82 HIS F O 1
ATOM 7576 N N . ASN F 2 84 ? 8.38000 40.36000 19.80000 1.000 163.94000 83 ASN F N 1
ATOM 7577 C CA . ASN F 2 84 ? 8.60900 39.09500 20.50500 1.000 165.59000 83 ASN F CA 1
ATOM 7578 C C . ASN F 2 84 ? 10.06700 38.92900 20.92700 1.000 172.42000 83 ASN F C 1
ATOM 7579 O O . ASN F 2 84 ? 10.75900 38.01400 20.47000 1.000 176.86000 83 ASN F O 1
ATOM 7584 N N . GLY F 2 85 ? 10.54500 39.83600 21.77700 1.000 177.01000 84 GLY F N 1
ATOM 7585 C CA . GLY F 2 85 ? 11.89100 39.75200 22.32300 1.000 184.70000 84 GLY F CA 1
ATOM 7586 C C . GLY F 2 85 ? 13.03700 40.16800 21.41400 1.000 187.03000 84 GLY F C 1
ATOM 7587 O O . GLY F 2 85 ? 14.16000 39.68800 21.60500 1.000 187.52000 84 GLY F O 1
ATOM 7588 N N . ASP F 2 86 ? 12.80200 41.08400 20.46300 1.000 193.94000 85 ASP F N 1
ATOM 7589 C CA . ASP F 2 86 ? 13.78300 41.40300 19.41700 1.000 183.85000 85 ASP F CA 1
ATOM 7590 C C . ASP F 2 86 ? 13.68800 42.89600 19.09300 1.000 176.56000 85 ASP F C 1
ATOM 7591 O O . ASP F 2 86 ? 12.68000 43.33300 18.51600 1.000 172.31000 85 ASP F O 1
ATOM 7596 N N . SER F 2 87 ? 14.74800 43.67600 19.41300 1.000 174.73000 86 SER F N 1
ATOM 7597 C CA . SER F 2 87 ? 14.74100 45.14300 19.26700 1.000 173.39000 86 SER F CA 1
ATOM 7598 C C . SER F 2 87 ? 15.57000 45.57200 18.03500 1.000 170.67000 86 SER F C 1
ATOM 7599 O O . SER F 2 87 ? 16.80000 45.67800 18.13000 1.000 171.10000 86 SER F O 1
ATOM 7602 N N . LYS F 2 88 ? 14.90700 45.79400 16.86300 1.000 169.17000 87 LYS F N 1
ATOM 7603 C CA . LYS F 2 88 ? 15.58300 46.15700 15.60000 1.000 165.22000 87 LYS F CA 1
ATOM 7604 C C . LYS F 2 88 ? 15.34100 47.61800 15.18800 1.000 171.63000 87 LYS F C 1
ATOM 7605 O O . LYS F 2 88 ? 14.21900 48.13700 15.26100 1.000 172.46000 87 LYS F O 1
ATOM 7611 N N . GLU F 2 89 ? 16.38900 48.25800 14.67600 1.000 176.37000 88 GLU F N 1
ATOM 7612 C CA . GLU F 2 89 ? 16.29700 49.62900 14.18700 1.000 178.32000 88 GLU F CA 1
ATOM 7613 C C . GLU F 2 89 ? 16.05700 49.68200 12.68200 1.000 178.54000 88 GLU F C 1
ATOM 7614 O O . GLU F 2 89 ? 16.48000 48.80400 11.92300 1.000 176.84000 88 GLU F O 1
ATOM 7620 N N . ILE F 2 90 ? 15.37400 50.73700 12.26000 1.000 178.52000 89 ILE F N 1
ATOM 7621 C CA . ILE F 2 90 ? 15.18000 51.03200 10.84800 1.000 182.98000 89 ILE F CA 1
ATOM 7622 C C . ILE F 2 90 ? 15.45800 52.51200 10.64100 1.000 187.85000 89 ILE F C 1
ATOM 7623 O O . ILE F 2 90 ? 15.19600 53.33200 11.52900 1.000 186.57000 89 ILE F O 1
ATOM 7628 N N . GLN F 2 91 ? 16.01600 52.84700 9.47800 1.000 188.94000 90 GLN F N 1
ATOM 7629 C CA . GLN F 2 91 ? 16.13500 54.24400 9.06900 1.000 186.39000 90 GLN F CA 1
ATOM 7630 C C . GLN F 2 91 ? 16.28400 54.28900 7.55500 1.000 190.82000 90 GLN F C 1
ATOM 7631 O O . GLN F 2 91 ? 17.16200 53.61800 6.99800 1.000 187.17000 90 GLN F O 1
ATOM 7637 N N . LEU F 2 92 ? 15.41300 55.05700 6.89800 1.000 179.84000 91 LEU F N 1
ATOM 7638 C CA . LEU F 2 92 ? 15.44600 55.25000 5.44900 1.000 174.61000 91 LEU F CA 1
ATOM 7639 C C . LEU F 2 92 ? 14.81500 56.60400 5.11300 1.000 168.94000 91 LEU F C 1
ATOM 7640 O O . LEU F 2 92 ? 13.95800 57.11200 5.84500 1.000 168.63000 91 LEU F O 1
#

Solvent-accessible surface area: 47758 Å² total; per-residue (Å²): 76,55,52,22,0,33,2,5,1,3,5,1,23,163,38,124,107,25,51,76,6,8,5,1,0,28,0,39,65,2,42,0,0,20,32,16,37,66,54,159,88,20,62,50,83,40,134,20,0,63,70,98,13,72,101,90,5,47,101,19,8,67,113,4,6,51,15,2,70,43,58,4,5,123,101,1,25,79,24,0,84,58,11,57,20,177,12,0,4,1,9,7,44,0,15,26,46,93,91,140,107,48,52,0,50,6,44,1,5,5,52,26,22,4,9,9,1,1,38,4,103,77,30,141,16,135,16,56,1,6,60,5,44,3,21,37,57,4,31,80,37,5,91,103,54,82,93,7,21,101,31,1,15,54,83,2,39,81,12,2,76,41,0,24,137,4,0,112,92,16,34,120,67,108,41,93,24,113,65,50,74,74,98,80,64,85,48,116,130,25,55,38,0,9,23,0,13,0,10,14,0,5,20,97,109,31,86,16,46,4,24,48,150,56,120,83,16,76,120,51,63,66,89,34,46,5,45,11,58,53,35,3,38,20,10,22,4,32,2,18,6,77,125,41,88,78,98,63,20,150,8,80,38,112,8,62,96,126,25,62,32,54,18,47,9,10,21,31,66,87,75,134,106,49,91,67,3,5,0,0,0,7,0,62,68,2,51,40,2,34,30,111,2,39,1,11,60,82,61,182,102,21,98,140,32,66,66,40,23,28,7,4,83,86,89,28,24,6,52,10,11,40,56,14,138,18,52,6,76,89,74,105,125,14,2,0,46,7,36,15,90,76,95,70,137,82,49,75,49,149,68,58,46,21,0,33,2,4,1,2,10,0,36,146,46,109,99,25,38,75,6,7,6,1,0,34,4,42,49,12,48,2,8,27,35,16,40,102,28,152,99,15,85,42,102,46,128,52,1,51,68,140,6,71,94,89,6,68,89,30,6,50,104,6,7,77,21,9,46,69,66,8,0,143,106,1,28,78,23,1,102,40,6,35,21,160,13,2,4,4,8,4,36,0,23,38,75,104,110,138,83,50,51,1,37,11,32,2,5,2,36,26,16,2,4,7,25,0,37,13,172,48,55,161,16,170,14,65,1,6,61,1,31,1,31,35,57,0,38,83,36,7,134,117,27,83,90,3,44,108,31,2,31,66,95,0,29,97,6,2,78,48,0,34,182,12,2,124,91,10,21,81,90,92,41,85,26,104,64,66,69,56,129,89,94,76,78,99,166,33,71,43,2,5,14,0,13,0,8,8,0,12,10,96,94,26,79,17,46,1,36,58,144,56,107,98,16,79,114,84,66,65,75,56,41,6,27,8,51,68,46,4,37,8,15,26,1,40,7,18,2,143,137,44,72,52,101,66,26,146,10,75,34,105,24,80,69,77,96,27,86,25,47,7,10,14,49,86,70,99,124,121,70,75,46,5,9,5,0,0,9,0,65,63,2,45,27,1,39,18,124,0,56,4,14,34,66,49,167,119,36,99,135,30,75,74,42,17,34,4,1,99,79,84,46,25,7,34,6,21,41,72,10,104,44,52,7,101,84,65,91,64,22,2,0,39,7,49,9,102,70,111,65,56,88,37,146,47,152,62,67,46,26,0,30,4,3,0,0,4,1,22,158,42,122,79,18,37,74,6,2,2,5,0,41,2,34,114,31,57,0,0,18,34,10,57,69,60,173,113,12,74,55,60,79,136,25,0,60,78,99,14,84,140,94,11,39,91,53,10,47,96,6,4,84,12,2,29,37,60,5,2,146,115,0,30,79,15,0,73,43,14,47,18,175,14,0,5,3,7,5,37,0,32,83,103,172,55,1,54,1,41,1,12,2,52,30,21,4,17,6,26,0,37,7,121,67,44,123,14,191,12,64,2,6,62,5,40,0,26,34,63,0,31,76,36,1,87,112,39,85,95,2,41,96,22,0,20,66,66,2,73,106,12,7,92,28,0,33,159,11,4,130,99,50,59,141,121,82,99,90,182,83,81,121,121,197,122,136,141,80,58,107,125,128,51,179,84,84,36,82,22,62,95,12,17,0,17,69,3,40,40,4,23,10,82,8,64,30,142,51,98,137,75,150,125,34,37,24,7,2,59,79,89,34,20,4,64,14,35,42,119,50,134,169,91,124,141,96,75,141,19,2,49,5,40,8,88,75,72,63,119,102,36,110,180

Radius of gyration: 33.15 Å; Cα contacts (8 Å, |Δi|>4): 1988; chains: 6; bounding box: 78×91×92 Å

B-factor: mean 130.24, std 34.28, range [55.58, 242.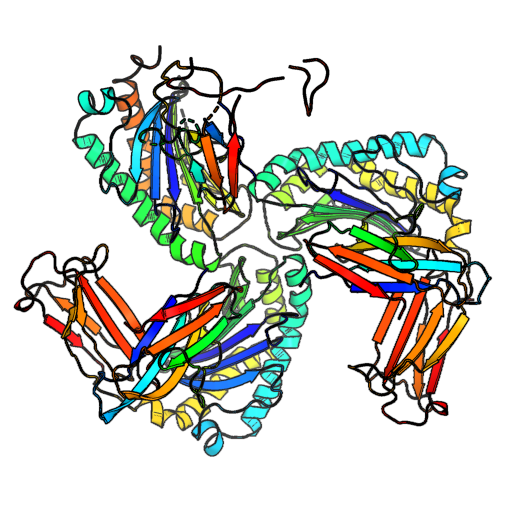13]

Nearest PDB structures (foldseek):
  8gm8-assembly2_C  TM=1.004E+00  e=1.033E-52  Ginglymostoma cirratum
  4f7c-assembly1_A  TM=7.431E-01  e=1.442E-15  Bos taurus
  2fik-assembly1_A  TM=7.587E-01  e=9.457E-15  Mus musculus
  6ojp-assembly1_A  TM=7.537E-01  e=2.168E-14  Mus musculus
  4mq7-assembly1_A  TM=7.349E-01  e=3.985E-14  Homo sapiens